Protein AF-0000000081445670 (afdb_homodimer)

Radius of gyration: 33.32 Å; Cα contacts (8 Å, |Δi|>4): 1037; chains: 2; bounding box: 94×97×90 Å

Sequence (910 aa):
MRVVGETRQNLTCAICGDKADGQHFGADACRACAAFFRRTIAGKLKYVCRFEDGCEINKTYRCMCRSCRLSKCIRVGMNPNAVQAIRAPIKPYIRRDDHRASTSSNRSSDGELTDPATPIDVTTYQGNDVSSSCSGNSPDSGFGSLPKIESLSMSLCSPLPPVQKKPLHEIVEASAPEYIVDSSSLPPSHPILTQMLFGYQRLLDRRDECFSRPGPEWAENDAPRRTFLQQNVLCVTDYVHMLRTEVEWISEMLSTFNGYRDLPTNEKVTIFKHFWMHFVIFERTFESFRVMGGEQDDHRMAMPNGDVYDVISGSYDLTGVTDLPIEQVRPICQPWYKIAALNMLPPMKVLQPTDMEMIFAIGYMLWSVKEIESKLQPETITFAENMRDILYDEIFAYYHTELQQCNYVKRMGDLVRLIGQTEKIVAHRNEDVMLNKIFNWAKVDVFLTDVFESDMRVVGETRQNLTCAICGDKADGQHFGADACRACAAFFRRTIAGKLKYVCRFEDGCEINKTYRCMCRSCRLSKCIRVGMNPNAVQAIRAPIKPYIRRDDHRASTSSNRSSDGELTDPATPIDVTTYQGNDVSSSCSGNSPDSGFGSLPKIESLSMSLCSPLPPVQKKPLHEIVEASAPEYIVDSSSLPPSHPILTQMLFGYQRLLDRRDECFSRPGPEWAENDAPRRTFLQQNVLCVTDYVHMLRTEVEWISEMLSTFNGYRDLPTNEKVTIFKHFWMHFVIFERTFESFRVMGGEQDDHRMAMPNGDVYDVISGSYDLTGVTDLPIEQVRPICQPWYKIAALNMLPPMKVLQPTDMEMIFAIGYMLWSVKEIESKLQPETITFAENMRDILYDEIFAYYHTELQQCNYVKRMGDLVRLIGQTEKIVAHRNEDVMLNKIFNWAKVDVFLTDVFESD

Nearest PDB structures (foldseek):
  3dzy-assembly1_A  TM=5.534E-01  e=5.776E-11  Homo sapiens
  7xv6-assembly1_A  TM=9.560E-01  e=2.111E-06  Homo sapiens
  4cn2-assembly1_D  TM=9.782E-01  e=4.966E-06  Homo sapiens
  2han-assembly1_B  TM=9.520E-01  e=1.482E-05  Drosophila melanogaster
  4umm-assembly1_E  TM=9.608E-01  e=1.709E-05  Heliothis virescens

Foldseek 3Di:
DPPPVPPPPQDAAQQARHGFPDDAQHAGHRPQLSLLQLCCLLLVNAFDAPVNLPDRHHPVCVPVGSNNSNVSCVVRPRHSVPRPNPDPPPPPPPVPPPPPDDDDDDDDDDDDDDDDPDDPDPDNPDDPDPDCPVPVPPPVPCPPDLPPPPPDPPPPLPPDPPDDDDALLVLLVPAAAPDDDDQSSADPLFRLLVQLLVLVVVLLLVLQVVLFDDDPPDDPPDRRGAAAHEDQEAELVNLLVVLSVSSSSVSNSQNRHPPLVVDPSQVNLLLSLQQVLLCVLLVQLLVQCVVVHLDQVDLWTAGSSNYIYPPQPGHYDCVQWFPDDVVVVVVLDDDLSNVCSVPQNNLCSVLVDDSSLSSLLSLLSSLPCVVPVVVDDPVSVVVSVVSNVSSVSSVVSVCVSNVVPDPVVVSVVSSVVSSVSSVVSVVRVVSSVVSCVVVVRTPDPSPPCVRNVVD/DPPPPPPPPQDAAQQARHGFPDDAQHGGHRPQLSQLQLCCLLVVAAFDFPVNLPDRHHPVCVPVGSNNSNVSCVVRPRHSVVRPNDDPPPPPPPPPPPDDPDPDDDDDDDDDDDDDPDDPDPDDPDDDDPDCPVPVPPPVPCPPDLPPPPPDPPPPLPPDPPDDDDALLVLLVPAAAPDDDDQVNADPLFRLLVQLLVLVVVLLLVLQVVLFDDDPPRDPPDRRGAAAGEDQEAELVNLLVVLSVSSSSVSNSVNRHPPLVVDDSQVNLLLCLQQVLLCVLLVQLLVQCVVVDLDQVDLWTAGSSNYIYPPQPGHYDCVQWFPDDPVVVVVLDDDLSNVCSVPQNNLCSVLVDDSSLSSLLSLLSSLPCVVPVVVDDPVSVVVSVVSNVSSVSSVVSVCVSNVVPDPVVVSVVSSVVSSVSSVVSVVRVVSSVVSCVVVVRTPDPSPPCVRNVVD

InterPro domains:
  IPR000536 Nuclear hormone receptor, ligand-binding domain [PF00104] (230-439)
  IPR000536 Nuclear hormone receptor, ligand-binding domain [PS51843] (195-455)
  IPR000536 Nuclear hormone receptor, ligand-binding domain [SM00430] (241-426)
  IPR001628 Zinc finger, nuclear hormone receptor-type [PF00105] (12-79)
  IPR001628 Zinc finger, nuclear hormone receptor-type [PR00047] (13-29)
  IPR001628 Zinc finger, nuclear hormone receptor-type [PR00047] (29-44)
  IPR001628 Zinc finger, nuclear hormone receptor-type [PR00047] (62-70)
  IPR001628 Zinc finger, nuclear hormone receptor-type [PR00047] (70-78)
  IPR001628 Zinc finger, nuclear hormone receptor-type [PS00031] (13-39)
  IPR001628 Zinc finger, nuclear hormone receptor-type [PS51030] (10-85)
  IPR001628 Zinc finger, nuclear hormone receptor-type [SM00399] (10-81)
  IPR013088 Zinc finger, NHR/GATA-type [G3DSA:3.30.50.10] (3-110)
  IPR035500 Nuclear hormone receptor-like domain superfamily [G3DSA:1.10.565.10] (218-453)
  IPR035500 Nuclear hormone receptor-like domain superfamily [SSF48508] (187-453)
  IPR049636 Hepatocyte nuclear factor 4-like, DNA-binding domain [cd06960] (13-84)
  IPR051152 Caenorhabditis elegans Orphan Nuclear Receptors [PTHR45680] (8-453)

Structure (mmCIF, N/CA/C/O backbone):
data_AF-0000000081445670-model_v1
#
loop_
_entity.id
_entity.type
_entity.pdbx_description
1 polymer 'Uncharacterized protein'
#
loop_
_atom_site.group_PDB
_atom_site.id
_atom_site.type_symbol
_atom_site.label_atom_id
_atom_site.label_alt_id
_atom_site.label_comp_id
_atom_site.label_asym_id
_atom_site.label_entity_id
_atom_site.label_seq_id
_atom_site.pdbx_PDB_ins_code
_atom_site.Cartn_x
_atom_site.Cartn_y
_atom_site.Cartn_z
_atom_site.occupancy
_atom_site.B_iso_or_equiv
_atom_site.auth_seq_id
_atom_site.auth_comp_id
_atom_site.auth_asym_id
_atom_site.auth_atom_id
_atom_site.pdbx_PDB_model_num
ATOM 1 N N . MET A 1 1 ? 38.031 22.391 -52.094 1 22.53 1 MET A N 1
ATOM 2 C CA . MET A 1 1 ? 38.062 21.438 -50.969 1 22.53 1 MET A CA 1
ATOM 3 C C . MET A 1 1 ? 36.688 21.266 -50.375 1 22.53 1 MET A C 1
ATOM 5 O O . MET A 1 1 ? 36.156 22.203 -49.75 1 22.53 1 MET A O 1
ATOM 9 N N . ARG A 1 2 ? 35.781 20.578 -51 1 27.19 2 ARG A N 1
ATOM 10 C CA . ARG A 1 2 ? 34.375 20.391 -50.75 1 27.19 2 ARG A CA 1
ATOM 11 C C . ARG A 1 2 ? 34.125 19.75 -49.375 1 27.19 2 ARG A C 1
ATOM 13 O O . ARG A 1 2 ? 34.688 18.688 -49.094 1 27.19 2 ARG A O 1
ATOM 20 N N . VAL A 1 3 ? 33.938 20.594 -48.312 1 28.67 3 VAL A N 1
ATOM 21 C CA . VAL A 1 3 ? 33.594 20.172 -46.938 1 28.67 3 VAL A CA 1
ATOM 22 C C . VAL A 1 3 ? 32.469 19.156 -47 1 28.67 3 VAL A C 1
ATOM 24 O O . VAL A 1 3 ? 31.359 19.469 -47.406 1 28.67 3 VAL A O 1
ATOM 27 N N . VAL A 1 4 ? 32.75 17.969 -47.438 1 30.16 4 VAL A N 1
ATOM 28 C CA . VAL A 1 4 ? 31.766 16.875 -47.344 1 30.16 4 VAL A CA 1
ATOM 29 C C . VAL A 1 4 ? 31.172 16.812 -45.969 1 30.16 4 VAL A C 1
ATOM 31 O O . VAL A 1 4 ? 31.891 16.578 -44.969 1 30.16 4 VAL A O 1
ATOM 34 N N . GLY A 1 5 ? 30.281 17.797 -45.656 1 30.91 5 GLY A N 1
ATOM 35 C CA . GLY A 1 5 ? 29.516 17.797 -44.438 1 30.91 5 GLY A CA 1
ATOM 36 C C . GLY A 1 5 ? 29.047 16.406 -44 1 30.91 5 GLY A C 1
ATOM 37 O O . GLY A 1 5 ? 28.344 15.734 -44.75 1 30.91 5 GLY A O 1
ATOM 38 N N . GLU A 1 6 ? 29.938 15.617 -43.438 1 32.97 6 GLU A N 1
ATOM 39 C CA . GLU A 1 6 ? 29.625 14.305 -42.875 1 32.97 6 GLU A CA 1
ATOM 40 C C . GLU A 1 6 ? 28.312 14.32 -42.125 1 32.97 6 GLU A C 1
ATOM 42 O O . GLU A 1 6 ? 28.156 15.039 -41.125 1 32.97 6 GLU A O 1
ATOM 47 N N . THR A 1 7 ? 27.234 14.438 -42.812 1 35.56 7 THR A N 1
ATOM 48 C CA . THR A 1 7 ? 25.922 14.203 -42.219 1 35.56 7 THR A CA 1
ATOM 49 C C . THR A 1 7 ? 25.969 13.062 -41.219 1 35.56 7 THR A C 1
ATOM 51 O O . THR A 1 7 ? 26.25 11.914 -41.562 1 35.56 7 THR A O 1
ATOM 54 N N . ARG A 1 8 ? 26.438 13.328 -40.094 1 38.03 8 ARG A N 1
ATOM 55 C CA . ARG A 1 8 ? 26.281 12.344 -39.031 1 38.03 8 ARG A CA 1
ATOM 56 C C . ARG A 1 8 ? 24.938 11.648 -39.125 1 38.03 8 ARG A C 1
ATOM 58 O O . ARG A 1 8 ? 23.906 12.25 -38.812 1 38.03 8 ARG A O 1
ATOM 65 N N . GLN A 1 9 ? 24.688 10.828 -40 1 42 9 GLN A N 1
ATOM 66 C CA . GLN A 1 9 ? 23.531 9.953 -40.156 1 42 9 GLN A CA 1
ATOM 67 C C . GLN A 1 9 ? 23.094 9.375 -38.812 1 42 9 GLN A C 1
ATOM 69 O O . GLN A 1 9 ? 23.922 8.961 -38 1 42 9 GLN A O 1
ATOM 74 N N . ASN A 1 10 ? 22.047 9.883 -38.125 1 56.06 10 ASN A N 1
ATOM 75 C CA . ASN A 1 10 ? 21.328 9.359 -36.969 1 56.06 10 ASN A CA 1
ATOM 76 C C . ASN A 1 10 ? 21.297 7.836 -36.969 1 56.06 10 ASN A C 1
ATOM 78 O O . ASN A 1 10 ? 20.453 7.23 -37.656 1 56.06 10 ASN A O 1
ATOM 82 N N . LEU A 1 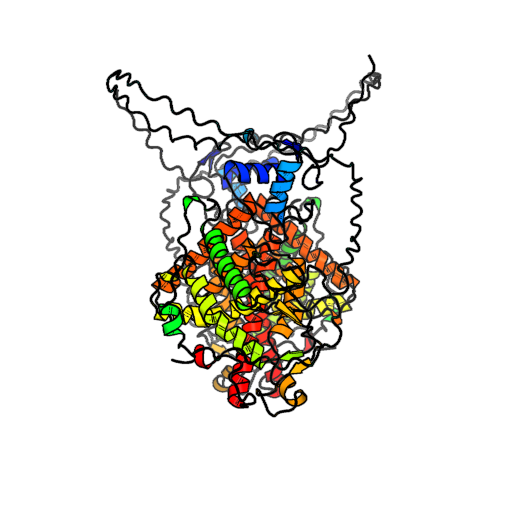11 ? 22.266 7.172 -36.562 1 71.44 11 LEU A N 1
ATOM 83 C CA . LEU A 1 11 ? 22.375 5.719 -36.594 1 71.44 11 LEU A CA 1
ATOM 84 C C . LEU A 1 11 ? 21.438 5.086 -35.562 1 71.44 11 LEU A C 1
ATOM 86 O O . LEU A 1 11 ? 21.281 5.602 -34.469 1 71.44 11 LEU A O 1
ATOM 90 N N . THR A 1 12 ? 20.625 4.258 -36 1 81.5 12 THR A N 1
ATOM 91 C CA . THR A 1 12 ? 19.688 3.49 -35.188 1 81.5 12 THR A CA 1
ATOM 92 C C . THR A 1 12 ? 20.312 2.191 -34.688 1 81.5 12 THR A C 1
ATOM 94 O O . THR A 1 12 ? 21.109 1.576 -35.406 1 81.5 12 THR A O 1
ATOM 97 N N . CYS A 1 13 ? 20.094 1.807 -33.531 1 83.31 13 CYS A N 1
ATOM 98 C CA . CYS A 1 13 ? 20.562 0.543 -32.969 1 83.31 13 CYS A CA 1
ATOM 99 C C . CYS A 1 13 ? 20.094 -0.635 -33.812 1 83.31 13 CYS A C 1
ATOM 101 O O . CYS A 1 13 ? 18.891 -0.795 -34.031 1 83.31 13 CYS A O 1
ATOM 103 N N . ALA A 1 14 ? 20.969 -1.407 -34.219 1 86.62 14 ALA A N 1
ATOM 104 C CA . ALA A 1 14 ? 20.672 -2.551 -35.062 1 86.62 14 ALA A CA 1
ATOM 105 C C . ALA A 1 14 ? 19.875 -3.607 -34.312 1 86.62 14 ALA A C 1
ATOM 107 O O . ALA A 1 14 ? 19.25 -4.48 -34.906 1 86.62 14 ALA A O 1
ATOM 108 N N . ILE A 1 15 ? 19.844 -3.473 -33.031 1 86.81 15 ILE A N 1
ATOM 109 C CA . ILE A 1 15 ? 19.203 -4.492 -32.188 1 86.81 15 ILE A CA 1
ATOM 110 C C . ILE A 1 15 ? 17.781 -4.051 -31.828 1 86.81 15 ILE A C 1
ATOM 112 O O . ILE A 1 15 ? 16.828 -4.777 -32.094 1 86.81 15 ILE A O 1
ATOM 116 N N . CYS A 1 16 ? 17.781 -2.943 -31.328 1 79.62 16 CYS A N 1
ATOM 117 C CA . CYS A 1 16 ? 16.484 -2.574 -30.75 1 79.62 16 CYS A CA 1
ATOM 118 C C . CYS A 1 16 ? 15.898 -1.366 -31.469 1 79.62 16 CYS A C 1
ATOM 120 O O . CYS A 1 16 ? 14.773 -0.956 -31.172 1 79.62 16 CYS A O 1
ATOM 122 N N . GLY A 1 17 ? 16.594 -0.659 -32.281 1 78.88 17 GLY A N 1
ATOM 123 C CA . GLY A 1 17 ? 16.078 0.446 -33.062 1 78.88 17 GLY A CA 1
ATOM 124 C C . GLY A 1 17 ? 16.203 1.788 -32.375 1 78.88 17 GLY A C 1
ATOM 125 O O . GLY A 1 17 ? 15.812 2.818 -32.938 1 78.88 17 GLY A O 1
ATOM 126 N N . ASP A 1 18 ? 16.766 1.803 -31.25 1 79.25 18 ASP A N 1
ATOM 127 C CA . ASP A 1 18 ? 17.016 3.047 -30.516 1 79.25 18 ASP A CA 1
ATOM 128 C C . ASP A 1 18 ? 18.156 3.828 -31.156 1 79.25 18 ASP A C 1
ATOM 130 O O . ASP A 1 18 ? 18.766 3.373 -32.125 1 79.25 18 ASP A O 1
ATOM 134 N N . LYS A 1 19 ? 18.391 5.004 -30.578 1 78.69 19 LYS A N 1
ATOM 135 C CA . LYS A 1 19 ? 19.531 5.766 -31.078 1 78.69 19 LYS A CA 1
ATOM 136 C C . LYS A 1 19 ? 20.844 5.039 -30.781 1 78.69 19 LYS A C 1
ATOM 138 O O . LYS A 1 19 ? 21.109 4.676 -29.641 1 78.69 19 LYS A O 1
ATOM 143 N N . ALA A 1 20 ? 21.5 4.855 -31.828 1 79.62 20 ALA A N 1
ATOM 144 C CA . ALA A 1 20 ? 22.781 4.176 -31.656 1 79.62 20 ALA A CA 1
ATOM 145 C C . ALA A 1 20 ? 23.828 5.113 -31.062 1 79.62 20 ALA A C 1
ATOM 147 O O . ALA A 1 20 ? 23.844 6.309 -31.375 1 79.62 20 ALA A O 1
ATOM 148 N N . ASP A 1 21 ? 24.547 4.578 -30.109 1 79.88 21 ASP A N 1
ATOM 149 C CA . ASP A 1 21 ? 25.672 5.273 -29.516 1 79.88 21 ASP A CA 1
ATOM 150 C C . ASP A 1 21 ? 27 4.824 -30.156 1 79.88 21 ASP A C 1
ATOM 152 O O . ASP A 1 21 ? 27.969 4.578 -29.453 1 79.88 21 ASP A O 1
ATOM 156 N N . GLY A 1 22 ? 27.016 4.566 -31.531 1 78.38 22 GLY A N 1
ATOM 157 C CA . GLY A 1 22 ? 28.219 4.121 -32.219 1 78.38 22 GLY A CA 1
ATOM 158 C C . GLY A 1 22 ? 28.25 2.621 -32.438 1 78.38 22 GLY A C 1
ATOM 159 O O . GLY A 1 22 ? 27.25 1.936 -32.281 1 78.38 22 GLY A O 1
ATOM 160 N N . GLN A 1 23 ? 29.391 2.176 -32.875 1 80.69 23 GLN A N 1
ATOM 161 C CA . GLN A 1 23 ? 29.594 0.751 -33.125 1 80.69 23 GLN A CA 1
ATOM 162 C C . GLN A 1 23 ? 30.125 0.055 -31.859 1 80.69 23 GLN A C 1
ATOM 164 O O . GLN A 1 23 ? 31.125 0.468 -31.297 1 80.69 23 GLN A O 1
ATOM 169 N N . HIS A 1 24 ? 29.359 -0.831 -31.469 1 82.12 24 HIS A N 1
ATOM 170 C CA . HIS A 1 24 ? 29.734 -1.683 -30.344 1 82.12 24 HIS A CA 1
ATOM 171 C C . HIS A 1 24 ? 29.812 -3.146 -30.766 1 82.12 24 HIS A C 1
ATOM 173 O O . HIS A 1 24 ? 28.844 -3.705 -31.266 1 82.12 24 HIS A O 1
ATOM 179 N N . PHE A 1 25 ? 30.922 -3.695 -30.594 1 85.31 25 PHE A N 1
ATOM 180 C CA . PHE A 1 25 ? 31.188 -5.098 -30.891 1 85.31 25 PHE A CA 1
ATOM 181 C C . PHE A 1 25 ? 30.859 -5.426 -32.344 1 85.31 25 PHE A C 1
ATOM 183 O O . PHE A 1 25 ? 30.422 -6.535 -32.656 1 85.31 25 PHE A O 1
ATOM 190 N N . GLY A 1 26 ? 31.016 -4.457 -33.125 1 82.81 26 GLY A N 1
ATOM 191 C CA . GLY A 1 26 ? 30.953 -4.738 -34.531 1 82.81 26 GLY A CA 1
ATOM 192 C C . GLY A 1 26 ? 29.641 -4.305 -35.156 1 82.81 26 GLY A C 1
ATOM 193 O O . GLY A 1 26 ? 29.406 -4.516 -36.344 1 82.81 26 GLY A O 1
ATOM 194 N N . ALA A 1 27 ? 28.719 -3.805 -34.281 1 85.94 27 ALA A N 1
ATOM 195 C CA . ALA A 1 27 ? 27.422 -3.389 -34.812 1 85.94 27 ALA A CA 1
ATOM 196 C C . ALA A 1 27 ? 27.031 -2.016 -34.281 1 85.94 27 ALA A C 1
ATOM 198 O O . ALA A 1 27 ? 27.469 -1.607 -33.219 1 85.94 27 ALA A O 1
ATOM 199 N N . ASP A 1 28 ? 26.328 -1.323 -34.938 1 83.62 28 ASP A N 1
ATOM 200 C CA . ASP A 1 28 ? 25.719 -0.095 -34.438 1 83.62 28 ASP A CA 1
ATOM 201 C C . ASP A 1 28 ? 24.703 -0.397 -33.344 1 83.62 28 ASP A C 1
ATOM 203 O O . ASP A 1 28 ? 23.672 -1.011 -33.594 1 83.62 28 ASP A O 1
ATOM 207 N N . ALA A 1 29 ? 25 -0.099 -32.125 1 85.81 29 ALA A N 1
ATOM 208 C CA . ALA A 1 29 ? 24.156 -0.45 -30.984 1 85.81 29 ALA A CA 1
ATOM 209 C C . ALA A 1 29 ? 23.984 0.741 -30.047 1 85.81 29 ALA A C 1
ATOM 211 O O . ALA A 1 29 ? 24.859 1.613 -29.969 1 85.81 29 ALA A O 1
ATOM 212 N N . CYS A 1 30 ? 22.844 0.78 -29.562 1 80.62 30 CYS A N 1
ATOM 213 C CA . CYS A 1 30 ? 22.656 1.731 -28.469 1 80.62 30 CYS A CA 1
ATOM 214 C C . CYS A 1 30 ? 23.406 1.282 -27.219 1 80.62 30 CYS A C 1
ATOM 216 O O . CYS A 1 30 ? 23.844 0.138 -27.125 1 80.62 30 CYS A O 1
ATOM 218 N N . ARG A 1 31 ? 23.438 2.037 -26.344 1 77.81 31 ARG A N 1
ATOM 219 C CA . ARG A 1 31 ? 24.188 1.749 -25.125 1 77.81 31 ARG A CA 1
ATOM 220 C C . ARG A 1 31 ? 23.578 0.587 -24.359 1 77.81 31 ARG A C 1
ATOM 222 O O . ARG A 1 31 ? 24.297 -0.253 -23.812 1 77.81 31 ARG A O 1
ATOM 229 N N . ALA A 1 32 ? 22.344 0.413 -24.422 1 76 32 ALA A N 1
ATOM 230 C CA . ALA A 1 32 ? 21.641 -0.639 -23.688 1 76 32 ALA A CA 1
ATOM 231 C C . ALA A 1 32 ? 21.906 -2.008 -24.312 1 76 32 ALA A C 1
ATOM 233 O O . ALA A 1 32 ? 22.203 -2.971 -23.594 1 76 32 ALA A O 1
ATOM 234 N N . CYS A 1 33 ? 21.812 -2.031 -25.453 1 80.06 33 CYS A N 1
ATOM 235 C CA . CYS A 1 33 ? 22.047 -3.301 -26.141 1 80.06 33 CYS A CA 1
ATOM 236 C C . CYS A 1 33 ? 23.516 -3.693 -26.078 1 80.06 33 CYS A C 1
ATOM 238 O O . CYS A 1 33 ? 23.844 -4.871 -25.922 1 80.06 33 CYS A O 1
ATOM 240 N N . ALA A 1 34 ? 24.344 -2.639 -26.172 1 80.31 34 ALA A N 1
ATOM 241 C CA . ALA A 1 34 ? 25.781 -2.906 -26.016 1 80.31 34 ALA A CA 1
ATOM 242 C C . ALA A 1 34 ? 26.078 -3.479 -24.641 1 80.31 34 ALA A C 1
ATOM 244 O O . ALA A 1 34 ? 26.812 -4.465 -24.516 1 80.31 34 ALA A O 1
ATOM 245 N N . ALA A 1 35 ? 25.484 -2.934 -23.781 1 77.62 35 ALA A N 1
ATOM 246 C CA . ALA A 1 35 ? 25.688 -3.385 -22.406 1 77.62 35 ALA A CA 1
ATOM 247 C C . ALA A 1 35 ? 25.094 -4.773 -22.188 1 77.62 35 ALA A C 1
ATOM 249 O O . ALA A 1 35 ? 25.703 -5.617 -21.531 1 77.62 35 ALA A O 1
ATOM 250 N N . PHE A 1 36 ? 24 -5.062 -22.703 1 78.62 36 PHE A N 1
ATOM 251 C CA . PHE A 1 36 ? 23.359 -6.375 -22.641 1 78.62 36 PHE A CA 1
ATOM 252 C C . PHE A 1 36 ? 24.266 -7.445 -23.234 1 78.62 36 PHE A C 1
ATOM 254 O O . PHE A 1 36 ? 24.5 -8.484 -22.625 1 78.62 36 PHE A O 1
ATOM 261 N N . PHE A 1 37 ? 24.734 -7.105 -24.344 1 80.75 37 PHE A N 1
ATOM 262 C CA . PHE A 1 37 ? 25.578 -8.055 -25.062 1 80.75 37 PHE A CA 1
ATOM 263 C C . PHE A 1 37 ? 26.875 -8.32 -24.281 1 80.75 37 PHE A C 1
ATOM 265 O O . PHE A 1 37 ? 27.266 -9.469 -24.094 1 80.75 37 PHE A O 1
ATOM 272 N N . ARG A 1 38 ? 27.391 -7.262 -23.859 1 76.31 38 ARG A N 1
ATOM 273 C CA . ARG A 1 38 ? 28.641 -7.395 -23.094 1 76.31 38 ARG A CA 1
ATOM 274 C C . ARG A 1 38 ? 28.422 -8.25 -21.859 1 76.31 38 ARG A C 1
ATOM 276 O O . ARG A 1 38 ? 29.188 -9.18 -21.594 1 76.31 38 ARG A O 1
ATOM 283 N N . ARG A 1 39 ? 27.422 -7.98 -21.266 1 74.19 39 ARG A N 1
ATOM 284 C CA . ARG A 1 39 ? 27.125 -8.719 -20.031 1 74.19 39 ARG A CA 1
ATOM 285 C C . ARG A 1 39 ? 26.812 -10.188 -20.344 1 74.19 39 ARG A C 1
ATOM 287 O O . ARG A 1 39 ? 27.234 -11.078 -19.609 1 74.19 39 ARG A O 1
ATOM 294 N N . THR A 1 40 ? 26.141 -10.383 -21.344 1 73.38 40 THR A N 1
ATOM 295 C CA . THR A 1 40 ? 25.734 -11.727 -21.734 1 73.38 40 THR A CA 1
ATOM 296 C C . THR A 1 40 ? 26.953 -12.562 -22.125 1 73.38 40 THR A C 1
ATOM 298 O O . THR A 1 40 ? 27.109 -13.703 -21.688 1 73.38 40 THR A O 1
ATOM 301 N N . ILE A 1 41 ? 27.812 -11.914 -22.922 1 75.12 41 ILE A N 1
ATOM 302 C CA . ILE A 1 41 ? 28.953 -12.648 -23.453 1 75.12 41 ILE A CA 1
ATOM 303 C C . ILE A 1 41 ? 30.016 -12.797 -22.359 1 75.12 41 ILE A C 1
ATOM 305 O O . ILE A 1 41 ? 30.562 -13.891 -22.172 1 75.12 41 ILE A O 1
ATOM 309 N N . ALA A 1 42 ? 30.203 -11.711 -21.719 1 69 42 ALA A N 1
ATOM 310 C CA . ALA A 1 42 ? 31.219 -11.766 -20.656 1 69 42 ALA A CA 1
ATOM 311 C C . ALA A 1 42 ? 30.781 -12.703 -19.531 1 69 42 ALA A C 1
ATOM 313 O O . ALA A 1 42 ? 31.609 -13.414 -18.953 1 69 42 ALA A O 1
ATOM 314 N N . GLY A 1 43 ? 29.531 -12.781 -19.453 1 63.44 43 GLY A N 1
ATOM 315 C CA . GLY A 1 43 ? 28.953 -13.594 -18.391 1 63.44 43 GLY A CA 1
ATOM 316 C C . GLY A 1 43 ? 28.609 -15 -18.844 1 63.44 43 GLY A C 1
ATOM 317 O O . GLY A 1 43 ? 28.109 -15.805 -18.062 1 63.44 43 GLY A O 1
ATOM 318 N N . LYS A 1 44 ? 28.875 -15.211 -19.984 1 62.56 44 LYS A N 1
ATOM 319 C CA . LYS A 1 44 ? 28.531 -16.484 -20.609 1 62.56 44 LYS A CA 1
ATOM 320 C C . LYS A 1 44 ? 27.094 -16.875 -20.281 1 62.56 44 LYS A C 1
ATOM 322 O O . LYS A 1 44 ? 26.828 -18.016 -19.922 1 62.56 44 LYS A O 1
ATOM 327 N N . LEU A 1 45 ? 26.328 -15.891 -20.359 1 62.59 45 LEU A N 1
ATOM 328 C CA . LEU A 1 45 ? 24.922 -16.078 -20.047 1 62.59 45 LEU A CA 1
ATOM 329 C C . LEU A 1 45 ? 24.172 -16.703 -21.219 1 62.59 45 LEU A C 1
ATOM 331 O O . LEU A 1 45 ? 24.453 -16.359 -22.375 1 62.59 45 LEU A O 1
ATOM 335 N N . LYS A 1 46 ? 23.406 -17.672 -20.875 1 63.72 46 LYS A N 1
ATOM 336 C CA . LYS A 1 46 ? 22.562 -18.328 -21.859 1 63.72 46 LYS A CA 1
ATOM 337 C C . LYS A 1 46 ? 21.078 -18.047 -21.594 1 63.72 46 LYS A C 1
ATOM 339 O O . LYS A 1 46 ? 20.641 -18.047 -20.453 1 63.72 46 LYS A O 1
ATOM 344 N N . TYR A 1 47 ? 20.422 -17.562 -22.672 1 64.62 47 TYR A N 1
ATOM 345 C CA . TYR A 1 47 ? 19 -17.25 -22.578 1 64.62 47 TYR A CA 1
ATOM 346 C C . TYR A 1 47 ? 18.188 -18.188 -23.469 1 64.62 47 TYR A C 1
ATOM 348 O O . TYR A 1 47 ? 18.688 -18.703 -24.469 1 64.62 47 TYR A O 1
ATOM 356 N N . VAL A 1 48 ? 17.016 -18.578 -22.969 1 58.75 48 VAL A N 1
ATOM 357 C CA . VAL A 1 48 ? 16.078 -19.359 -23.781 1 58.75 48 VAL A CA 1
ATOM 358 C C . VAL A 1 48 ? 14.797 -18.562 -23.984 1 58.75 48 VAL A C 1
ATOM 360 O O . VAL A 1 48 ? 14.25 -17.969 -23.047 1 58.75 48 VAL A O 1
ATOM 363 N N . CYS A 1 49 ? 14.414 -18.359 -25.219 1 61.19 49 CYS A N 1
ATOM 364 C CA . CYS A 1 49 ? 13.227 -17.609 -25.594 1 61.19 49 CYS A CA 1
ATOM 365 C C . CYS A 1 49 ? 11.961 -18.422 -25.312 1 61.19 49 CYS A C 1
ATOM 367 O O . CYS A 1 49 ? 11.883 -19.609 -25.672 1 61.19 49 CYS A O 1
ATOM 369 N N . ARG A 1 50 ? 11.094 -17.844 -24.812 1 54.06 50 ARG A N 1
ATOM 370 C CA . ARG A 1 50 ? 9.844 -18.516 -24.484 1 54.06 50 ARG A CA 1
ATOM 371 C C . ARG A 1 50 ? 8.906 -18.531 -25.688 1 54.06 50 ARG A C 1
ATOM 373 O O . ARG A 1 50 ? 7.887 -19.234 -25.672 1 54.06 50 ARG A O 1
ATOM 380 N N . PHE A 1 51 ? 9.242 -17.766 -26.688 1 52.91 51 PHE A N 1
ATOM 381 C CA . PHE A 1 51 ? 8.391 -17.625 -27.859 1 52.91 51 PHE A CA 1
ATOM 382 C C . PHE A 1 51 ? 9.125 -18.094 -29.109 1 52.91 51 PHE A C 1
ATOM 384 O O . PHE A 1 51 ? 9.047 -17.453 -30.172 1 52.91 51 PHE A O 1
ATOM 391 N N . GLU A 1 52 ? 9.781 -19.203 -28.891 1 55.81 52 GLU A N 1
ATOM 392 C CA . GLU A 1 52 ? 10.461 -19.875 -30 1 55.81 52 GLU A CA 1
ATOM 393 C C . GLU A 1 52 ? 11.312 -18.906 -30.797 1 55.81 52 GLU A C 1
ATOM 395 O O . GLU A 1 52 ? 11.266 -18.906 -32.031 1 55.81 52 GLU A O 1
ATOM 400 N N . ASP A 1 53 ? 11.875 -18.016 -30.172 1 60.34 53 ASP A N 1
ATOM 401 C CA . ASP A 1 53 ? 12.867 -17.109 -30.75 1 60.34 53 ASP A CA 1
ATOM 402 C C . ASP A 1 53 ? 12.219 -16.156 -31.734 1 60.34 53 ASP A C 1
ATOM 404 O O . ASP A 1 53 ? 12.836 -15.773 -32.75 1 60.34 53 ASP A O 1
ATOM 408 N N . GLY A 1 54 ? 11.086 -16.031 -31.594 1 63.84 54 GLY A N 1
ATOM 409 C CA . GLY A 1 54 ? 10.344 -15.172 -32.5 1 63.84 54 GLY A CA 1
ATOM 410 C C . GLY A 1 54 ? 9.953 -13.852 -31.859 1 63.84 54 GLY A C 1
ATOM 411 O O . GLY A 1 54 ? 9.055 -13.164 -32.344 1 63.84 54 GLY A O 1
ATOM 412 N N . CYS A 1 55 ? 10.664 -13.523 -30.875 1 66.06 55 CYS A N 1
ATOM 413 C CA . CYS A 1 55 ? 10.289 -12.281 -30.203 1 66.06 55 CYS A CA 1
ATOM 414 C C . CYS A 1 55 ? 10.812 -11.07 -30.984 1 66.06 55 CYS A C 1
ATOM 416 O O . CYS A 1 55 ? 11.93 -11.094 -31.5 1 66.06 55 CYS A O 1
ATOM 418 N N . GLU A 1 56 ? 9.992 -10.141 -31.172 1 67.75 56 GLU A N 1
ATOM 419 C CA . GLU A 1 56 ? 10.43 -8.891 -31.781 1 67.75 56 GLU A CA 1
ATOM 420 C C . GLU A 1 56 ? 11.203 -8.031 -30.781 1 67.75 56 GLU A C 1
ATOM 422 O O . GLU A 1 56 ? 10.742 -7.816 -29.656 1 67.75 56 GLU A O 1
ATOM 427 N N . ILE A 1 57 ? 12.422 -7.711 -31.109 1 74.19 57 ILE A N 1
ATOM 428 C CA . ILE A 1 57 ? 13.281 -6.879 -30.281 1 74.19 57 ILE A CA 1
ATOM 429 C C . ILE A 1 57 ? 13.273 -5.445 -30.812 1 74.19 57 ILE A C 1
ATOM 431 O O . ILE A 1 57 ? 13.781 -5.176 -31.906 1 74.19 57 ILE A O 1
ATOM 435 N N . ASN A 1 58 ? 12.586 -4.609 -30.125 1 66.38 58 ASN A N 1
ATOM 436 C CA . ASN A 1 58 ? 12.594 -3.184 -30.438 1 66.38 58 ASN A CA 1
ATOM 437 C C . ASN A 1 58 ? 12.812 -2.344 -29.172 1 66.38 58 ASN A C 1
ATOM 439 O O . ASN A 1 58 ? 13 -2.889 -28.078 1 66.38 58 ASN A O 1
ATOM 443 N N . LYS A 1 59 ? 12.914 -1.142 -29.328 1 65.25 59 LYS A N 1
ATOM 444 C CA . LYS A 1 59 ? 13.25 -0.2 -28.25 1 65.25 59 LYS A CA 1
ATOM 445 C C . LYS A 1 59 ? 12.398 -0.447 -27.016 1 65.25 59 LYS A C 1
ATOM 447 O O . LYS A 1 59 ? 12.906 -0.418 -25.891 1 65.25 59 LYS A O 1
ATOM 452 N N . THR A 1 60 ? 11.273 -0.872 -27.266 1 56 60 THR A N 1
ATOM 453 C CA . THR A 1 60 ? 10.305 -1.025 -26.188 1 56 60 THR A CA 1
ATOM 454 C C . THR A 1 60 ? 10.391 -2.426 -25.594 1 56 60 THR A C 1
ATOM 456 O O . THR A 1 60 ? 10.227 -2.596 -24.375 1 56 60 THR A O 1
ATOM 459 N N . TYR A 1 61 ? 10.719 -3.451 -26.453 1 50.44 61 TYR A N 1
ATOM 460 C CA . TYR A 1 61 ? 10.625 -4.844 -26.031 1 50.44 61 TYR A CA 1
ATOM 461 C C . TYR A 1 61 ? 12.008 -5.473 -25.922 1 50.44 61 TYR A C 1
ATOM 463 O O . TYR A 1 61 ? 12.133 -6.699 -25.844 1 50.44 61 TYR A O 1
ATOM 471 N N . ARG A 1 62 ? 13 -4.703 -26.062 1 60.34 62 ARG A N 1
ATOM 472 C CA . ARG A 1 62 ? 14.344 -5.27 -26.094 1 60.34 62 ARG A CA 1
ATOM 473 C C . ARG A 1 62 ? 14.664 -6 -24.797 1 60.34 62 ARG A C 1
ATOM 475 O O . ARG A 1 62 ? 15.516 -6.895 -24.781 1 60.34 62 ARG A O 1
ATOM 482 N N . CYS A 1 63 ? 13.875 -5.684 -23.859 1 59.59 63 CYS A N 1
ATOM 483 C CA . CYS A 1 63 ? 14.18 -6.27 -22.562 1 59.59 63 CYS A CA 1
ATOM 484 C C . CYS A 1 63 ? 13.281 -7.465 -22.281 1 59.59 63 CYS A C 1
ATOM 486 O O . CYS A 1 63 ? 13.453 -8.156 -21.266 1 59.59 63 CYS A O 1
ATOM 488 N N . MET A 1 64 ? 12.414 -7.805 -23.125 1 57.5 64 MET A N 1
ATOM 489 C CA . MET A 1 64 ? 11.406 -8.836 -22.906 1 57.5 64 MET A CA 1
ATOM 490 C C . MET A 1 64 ? 12 -10.227 -23.078 1 57.5 64 MET A C 1
ATOM 492 O O . MET A 1 64 ? 11.664 -11.148 -22.328 1 57.5 64 MET A O 1
ATOM 496 N N . CYS A 1 65 ? 12.781 -10.375 -24.125 1 59.75 65 CYS A N 1
ATOM 497 C CA . CYS A 1 65 ? 13.375 -11.68 -24.438 1 59.75 65 CYS A CA 1
ATOM 498 C C . CYS A 1 65 ? 14.875 -11.562 -24.641 1 59.75 65 CYS A C 1
ATOM 500 O O . CYS A 1 65 ? 15.336 -11.172 -25.703 1 59.75 65 CYS A O 1
ATOM 502 N N . ARG A 1 66 ? 15.477 -12.016 -23.641 1 69.69 66 ARG A N 1
ATOM 503 C CA . ARG A 1 66 ? 16.938 -11.898 -23.719 1 69.69 66 ARG A CA 1
ATOM 504 C C . ARG A 1 66 ? 17.516 -12.859 -24.75 1 69.69 66 ARG A C 1
ATOM 506 O O . ARG A 1 66 ? 18.516 -12.555 -25.391 1 69.69 66 ARG A O 1
ATOM 513 N N . SER A 1 67 ? 16.75 -13.883 -24.797 1 74.31 67 SER A N 1
ATOM 514 C CA . SER A 1 67 ? 17.219 -14.859 -25.781 1 74.31 67 SER A CA 1
ATOM 515 C C . SER A 1 67 ? 17.156 -14.305 -27.203 1 74.31 67 SER A C 1
ATOM 517 O O . SER A 1 67 ? 18.156 -14.328 -27.922 1 74.31 67 SER A O 1
ATOM 519 N N . CYS A 1 68 ? 16.062 -13.82 -27.469 1 74 68 CYS A N 1
ATOM 520 C CA . CYS A 1 68 ? 15.891 -13.273 -28.812 1 74 68 CYS A CA 1
ATOM 521 C C . CYS A 1 68 ? 16.734 -12.023 -29.016 1 74 68 CYS A C 1
ATOM 523 O O . CYS A 1 68 ? 17.266 -11.781 -30.094 1 74 68 CYS A O 1
ATOM 525 N N . ARG A 1 69 ? 16.969 -11.359 -27.969 1 81.81 69 ARG A N 1
ATOM 526 C CA . ARG A 1 69 ? 17.828 -10.172 -28.031 1 81.81 69 ARG A CA 1
ATOM 527 C C . ARG A 1 69 ? 19.281 -10.555 -28.297 1 81.81 69 ARG A C 1
ATOM 529 O O . ARG A 1 69 ? 19.938 -9.945 -29.156 1 81.81 69 ARG A O 1
ATOM 536 N N . LEU A 1 70 ? 19.594 -11.555 -27.688 1 84.62 70 LEU A N 1
ATOM 537 C CA . LEU A 1 70 ? 20.953 -12.023 -27.906 1 84.62 70 LEU A CA 1
ATOM 538 C C . LEU A 1 70 ? 21.125 -12.57 -29.328 1 84.62 70 LEU A C 1
ATOM 540 O O . LEU A 1 70 ? 22.109 -12.258 -30 1 84.62 70 LEU A O 1
ATOM 544 N N . SER A 1 71 ? 20.172 -13.32 -29.594 1 82.12 71 SER A N 1
ATOM 545 C CA . SER A 1 71 ? 20.203 -13.867 -30.953 1 82.12 71 SER A CA 1
ATOM 546 C C . SER A 1 71 ? 20.266 -12.75 -32 1 82.12 71 SER A C 1
ATOM 548 O O . SER A 1 71 ? 21 -12.852 -32.969 1 82.12 71 SER A O 1
ATOM 550 N N . LYS A 1 72 ? 19.609 -11.703 -31.719 1 85.81 72 LYS A N 1
ATOM 551 C CA . LYS A 1 72 ? 19.594 -10.578 -32.656 1 85.81 72 LYS A CA 1
ATOM 552 C C . LYS A 1 72 ? 20.922 -9.828 -32.594 1 85.81 72 LYS A C 1
ATOM 554 O O . LYS A 1 72 ? 21.438 -9.398 -33.656 1 85.81 72 LYS A O 1
ATOM 559 N N . CYS A 1 73 ? 21.422 -9.758 -31.5 1 86.69 73 CYS A N 1
ATOM 560 C CA . CYS A 1 73 ? 22.734 -9.156 -31.375 1 86.69 73 CYS A CA 1
ATOM 561 C C . CYS A 1 73 ? 23.75 -9.883 -32.25 1 86.69 73 CYS A C 1
ATOM 563 O O . CYS A 1 73 ? 24.516 -9.242 -33 1 86.69 73 CYS A O 1
ATOM 565 N N . ILE A 1 74 ? 23.641 -11.195 -32.188 1 84.81 74 ILE A N 1
ATOM 566 C CA . ILE A 1 74 ? 24.578 -12.031 -32.938 1 84.81 74 ILE A CA 1
ATOM 567 C C . ILE A 1 74 ? 24.25 -11.938 -34.438 1 84.81 74 ILE A C 1
ATOM 569 O O . ILE A 1 74 ? 25.156 -11.805 -35.281 1 84.81 74 ILE A O 1
ATOM 573 N N . ARG A 1 75 ? 23.031 -11.812 -34.75 1 85.19 75 ARG A N 1
ATOM 574 C CA . ARG A 1 75 ? 22.578 -11.781 -36.125 1 85.19 75 ARG A CA 1
ATOM 575 C C . ARG A 1 75 ? 22.984 -10.477 -36.812 1 85.19 75 ARG A C 1
ATOM 577 O O . ARG A 1 75 ? 23.328 -10.469 -38 1 85.19 75 ARG A O 1
ATOM 584 N N . VAL A 1 76 ? 23.078 -9.414 -36.031 1 85.75 76 VAL A N 1
ATOM 585 C CA . VAL A 1 76 ? 23.359 -8.117 -36.625 1 85.75 76 VAL A CA 1
ATOM 586 C C . VAL A 1 76 ? 24.875 -7.902 -36.688 1 85.75 76 VAL A C 1
ATOM 588 O O . VAL A 1 76 ? 25.328 -6.863 -37.188 1 85.75 76 VAL A O 1
ATOM 591 N N . GLY A 1 77 ? 25.703 -8.844 -36.031 1 83.56 77 GLY A N 1
ATOM 592 C CA . GLY A 1 77 ? 27.141 -8.812 -36.281 1 83.56 77 GLY A CA 1
ATOM 593 C C . GLY A 1 77 ? 27.938 -8.531 -35.031 1 83.56 77 GLY A C 1
ATOM 594 O O . GLY A 1 77 ? 29.141 -8.25 -35.094 1 83.56 77 GLY A O 1
ATOM 595 N N . MET A 1 78 ? 27.203 -8.469 -33.906 1 83.06 78 MET A N 1
ATOM 596 C CA . MET A 1 78 ? 28.016 -8.266 -32.688 1 83.06 78 MET A CA 1
ATOM 597 C C . MET A 1 78 ? 28.906 -9.477 -32.438 1 83.06 78 MET A C 1
ATOM 599 O O . MET A 1 78 ? 28.422 -10.609 -32.438 1 83.06 78 MET A O 1
ATOM 603 N N . ASN A 1 79 ? 30.125 -9.242 -32.188 1 82.81 79 ASN A N 1
ATOM 604 C CA . ASN A 1 79 ? 31.156 -10.281 -32.062 1 82.81 79 ASN A CA 1
ATOM 605 C C . ASN A 1 79 ? 31.406 -10.617 -30.594 1 82.81 79 ASN A C 1
ATOM 607 O O . ASN A 1 79 ? 31.953 -9.797 -29.844 1 82.81 79 ASN A O 1
ATOM 611 N N . PRO A 1 80 ? 31 -11.773 -30.219 1 80.31 80 PRO A N 1
ATOM 612 C CA . PRO A 1 80 ? 31.25 -12.172 -28.828 1 80.31 80 PRO A CA 1
ATOM 613 C C . PRO A 1 80 ? 32.719 -12.164 -28.484 1 80.31 80 PRO A C 1
ATOM 615 O O . PRO A 1 80 ? 33.094 -11.938 -27.328 1 80.31 80 PRO A O 1
ATOM 618 N N . ASN A 1 81 ? 33.562 -12.438 -29.406 1 74.12 81 ASN A N 1
ATOM 619 C CA . ASN A 1 81 ? 35 -12.508 -29.172 1 74.12 81 ASN A CA 1
ATOM 620 C C . ASN A 1 81 ? 35.594 -11.125 -28.922 1 74.12 81 ASN A C 1
ATOM 622 O O . ASN A 1 81 ? 36.719 -11.008 -28.484 1 74.12 81 ASN A O 1
ATOM 626 N N . ALA A 1 82 ? 34.844 -10.133 -29.297 1 73.25 82 ALA A N 1
ATOM 627 C CA . ALA A 1 82 ? 35.312 -8.758 -29.109 1 73.25 82 ALA A CA 1
ATOM 628 C C . ALA A 1 82 ? 35.062 -8.297 -27.672 1 73.25 82 ALA A C 1
ATOM 630 O O . ALA A 1 82 ? 35.531 -7.219 -27.281 1 73.25 82 ALA A O 1
ATOM 631 N N . VAL A 1 83 ? 34.25 -9.047 -27.125 1 70.94 83 VAL A N 1
ATOM 632 C CA . VAL A 1 83 ? 33.969 -8.711 -25.719 1 70.94 83 VAL A CA 1
ATOM 633 C C . VAL A 1 83 ? 35.156 -9.133 -24.844 1 70.94 83 VAL A C 1
ATOM 635 O O . VAL A 1 83 ? 35.562 -10.297 -24.859 1 70.94 83 VAL A O 1
ATOM 638 N N . GLN A 1 84 ? 35.875 -8.203 -24.297 1 58.53 84 GLN A N 1
ATOM 639 C CA . GLN A 1 84 ? 37 -8.5 -23.406 1 58.53 84 GLN A CA 1
ATOM 640 C C . GLN A 1 84 ? 36.5 -9.078 -22.078 1 58.53 84 GLN A C 1
ATOM 642 O O . GLN A 1 84 ? 35.5 -8.633 -21.531 1 58.53 84 GLN A O 1
ATOM 647 N N . ALA A 1 85 ? 36.875 -10.258 -21.812 1 45.22 85 ALA A N 1
ATOM 648 C CA . ALA A 1 85 ? 36.625 -10.82 -20.484 1 45.22 85 ALA A CA 1
ATOM 649 C C . ALA A 1 85 ? 36.781 -9.75 -19.406 1 45.22 85 ALA A C 1
ATOM 651 O O . ALA A 1 85 ? 37.562 -8.82 -19.547 1 45.22 85 ALA A O 1
ATOM 652 N N . ILE A 1 86 ? 35.781 -9.617 -18.75 1 39.62 86 ILE A N 1
ATOM 653 C CA . ILE A 1 86 ? 35.875 -8.688 -17.641 1 39.62 86 ILE A CA 1
ATOM 654 C C . ILE A 1 86 ? 37.312 -8.688 -17.078 1 39.62 86 ILE A C 1
ATOM 656 O O . ILE A 1 86 ? 37.875 -9.75 -16.844 1 39.62 86 ILE A O 1
ATOM 660 N N . ARG A 1 87 ? 37.969 -7.738 -17.234 1 32.41 87 ARG A N 1
ATOM 661 C CA . ARG A 1 87 ? 39.25 -7.59 -16.578 1 32.41 87 ARG A CA 1
ATOM 662 C C . ARG A 1 87 ? 39.188 -8.07 -15.125 1 32.41 87 ARG A C 1
ATOM 664 O O . ARG A 1 87 ? 38.188 -7.832 -14.438 1 32.41 87 ARG A O 1
ATOM 671 N N . ALA A 1 88 ? 39.812 -9.242 -14.734 1 31.64 88 ALA A N 1
ATOM 672 C CA . ALA A 1 88 ? 40 -9.68 -13.359 1 31.64 88 ALA A CA 1
ATOM 673 C C . ALA A 1 88 ? 40.031 -8.484 -12.406 1 31.64 88 ALA A C 1
ATOM 675 O O . ALA A 1 88 ? 40.625 -7.438 -12.734 1 31.64 88 ALA A O 1
ATOM 676 N N . PRO A 1 89 ? 39.031 -8.414 -11.617 1 29.61 89 PRO A N 1
ATOM 677 C CA . PRO A 1 89 ? 39.219 -7.332 -10.656 1 29.61 89 PRO A CA 1
ATOM 678 C C . PRO A 1 89 ? 40.719 -7.117 -10.312 1 29.61 89 PRO A C 1
ATOM 680 O O . PRO A 1 89 ? 41.5 -8.047 -10.414 1 29.61 89 PRO A O 1
ATOM 683 N N . ILE A 1 90 ? 41.062 -5.961 -10.289 1 26.36 90 ILE A N 1
ATOM 684 C CA . ILE A 1 90 ? 42.406 -5.586 -9.891 1 26.36 90 ILE A CA 1
ATOM 685 C C . ILE A 1 90 ? 42.781 -6.309 -8.602 1 26.36 90 ILE A C 1
ATOM 687 O O . ILE A 1 90 ? 42.094 -6.18 -7.582 1 26.36 90 ILE A O 1
ATOM 691 N N . LYS A 1 91 ? 43.344 -7.531 -8.641 1 28.95 91 LYS A N 1
ATOM 692 C CA . LYS A 1 91 ? 43.938 -8.172 -7.465 1 28.95 91 LYS A CA 1
ATOM 693 C C . LYS A 1 91 ? 44.5 -7.133 -6.504 1 28.95 91 LYS A C 1
ATOM 695 O O . LYS A 1 91 ? 45.219 -6.227 -6.922 1 28.95 91 LYS A O 1
ATOM 700 N N . PRO A 1 92 ? 43.781 -6.922 -5.441 1 24.69 92 PRO A N 1
ATOM 701 C CA . PRO A 1 92 ? 44.438 -6.02 -4.504 1 24.69 92 PRO A CA 1
ATOM 702 C C . PRO A 1 92 ? 45.969 -6.207 -4.484 1 24.69 92 PRO A C 1
ATOM 704 O O . PRO A 1 92 ? 46.438 -7.293 -4.797 1 24.69 92 PRO A O 1
ATOM 707 N N . TYR A 1 93 ? 46.625 -5.203 -4.613 1 23.67 93 TYR A N 1
ATOM 708 C CA . TYR A 1 93 ? 48.094 -5.141 -4.523 1 23.67 93 TYR A CA 1
ATOM 709 C C . TYR A 1 93 ? 48.594 -5.891 -3.295 1 23.67 93 TYR A C 1
ATOM 711 O O . TYR A 1 93 ? 48.312 -5.484 -2.16 1 23.67 93 TYR A O 1
ATOM 719 N N . ILE A 1 94 ? 48.281 -7.254 -3.186 1 24.06 94 ILE A N 1
ATOM 720 C CA . ILE A 1 94 ? 49.031 -7.848 -2.086 1 24.06 94 ILE A CA 1
ATOM 721 C C . ILE A 1 94 ? 50.5 -7.414 -2.16 1 24.06 94 ILE A C 1
ATOM 723 O O . ILE A 1 94 ? 51.156 -7.539 -3.209 1 24.06 94 ILE A O 1
ATOM 727 N N . ARG A 1 95 ? 50.75 -6.5 -1.258 1 21.98 95 ARG A N 1
ATOM 728 C CA . ARG A 1 95 ? 52.156 -6.234 -0.997 1 21.98 95 ARG A CA 1
ATOM 729 C C . ARG A 1 95 ? 52.969 -7.523 -1.025 1 21.98 95 ARG A C 1
ATOM 731 O O . ARG A 1 95 ? 52.719 -8.453 -0.272 1 21.98 95 ARG A O 1
ATOM 738 N N . ARG A 1 96 ? 53.281 -8.008 -2.289 1 22.44 96 ARG A N 1
ATOM 739 C CA . ARG A 1 96 ? 54.281 -9.062 -2.555 1 22.44 96 ARG A CA 1
ATOM 740 C C . ARG A 1 96 ? 55.469 -8.93 -1.646 1 22.44 96 ARG A C 1
ATOM 742 O O . ARG A 1 96 ? 56.188 -7.914 -1.678 1 22.44 96 ARG A O 1
ATOM 749 N N . ASP A 1 97 ? 55.188 -9.305 -0.404 1 20.78 97 ASP A N 1
ATOM 750 C CA . ASP A 1 97 ? 56.5 -9.555 0.207 1 20.78 97 ASP A CA 1
ATOM 751 C C . ASP A 1 97 ? 57.406 -10.344 -0.736 1 20.78 97 ASP A C 1
ATOM 753 O O . ASP A 1 97 ? 56.938 -11.219 -1.466 1 20.78 97 ASP A O 1
ATOM 757 N N . ASP A 1 98 ? 58.438 -9.828 -1.148 1 20.47 98 ASP A N 1
ATOM 758 C CA . ASP A 1 98 ? 59.562 -10.133 -2.045 1 20.47 98 ASP A CA 1
ATOM 759 C C . ASP A 1 98 ? 60.062 -11.555 -1.837 1 20.47 98 ASP A C 1
ATOM 761 O O . ASP A 1 98 ? 61.188 -11.883 -2.232 1 20.47 98 ASP A O 1
ATOM 765 N N . HIS A 1 99 ? 59.312 -12.492 -1.155 1 19.38 99 HIS A N 1
ATOM 766 C CA . HIS A 1 99 ? 60.312 -13.531 -1.031 1 19.38 99 HIS A CA 1
ATOM 767 C C . HIS A 1 99 ? 60.625 -14.156 -2.385 1 19.38 99 HIS A C 1
ATOM 769 O O . HIS A 1 99 ? 59.719 -14.391 -3.189 1 19.38 99 HIS A O 1
ATOM 775 N N . ARG A 1 100 ? 61.812 -14.055 -2.926 1 19.06 100 ARG A N 1
ATOM 776 C CA . ARG A 1 100 ? 62.625 -14.453 -4.07 1 19.06 100 ARG A CA 1
ATOM 777 C C . ARG A 1 100 ? 62.531 -15.961 -4.309 1 19.06 100 ARG A C 1
ATOM 779 O O . ARG A 1 100 ? 63.438 -16.703 -3.943 1 19.06 100 ARG A O 1
ATOM 786 N N . ALA A 1 101 ? 61.312 -16.672 -4.152 1 19.28 101 ALA A N 1
ATOM 787 C CA . ALA A 1 101 ? 61.75 -18.062 -4.305 1 19.28 101 ALA A CA 1
ATOM 788 C C . ALA A 1 101 ? 62.281 -18.312 -5.703 1 19.28 101 ALA A C 1
ATOM 790 O O . ALA A 1 101 ? 61.906 -17.625 -6.66 1 19.28 101 ALA A O 1
ATOM 791 N N . SER A 1 102 ? 63.219 -19.297 -5.91 1 17.89 102 SER A N 1
ATOM 792 C CA . SER A 1 102 ? 64.125 -19.922 -6.844 1 17.89 102 SER A CA 1
ATOM 793 C C . SER A 1 102 ? 63.406 -20.547 -8.031 1 17.89 102 SER A C 1
ATOM 795 O O . SER A 1 102 ? 62.219 -20.844 -7.938 1 17.89 102 SER A O 1
ATOM 797 N N . THR A 1 103 ? 64 -20.75 -9.281 1 16.75 103 THR A N 1
ATOM 798 C CA . THR A 1 103 ? 64.062 -20.844 -10.734 1 16.75 103 THR A CA 1
ATOM 799 C C . THR A 1 103 ? 63.531 -22.203 -11.211 1 16.75 103 THR A C 1
ATOM 801 O O . THR A 1 103 ? 63.25 -22.391 -12.398 1 16.75 103 THR A O 1
ATOM 804 N N . SER A 1 104 ? 63.156 -23.312 -10.531 1 17.27 104 SER A N 1
ATOM 805 C CA . SER A 1 104 ? 63.656 -24.453 -11.289 1 17.27 104 SER A CA 1
ATOM 806 C C . SER A 1 104 ? 62.781 -24.703 -12.531 1 17.27 104 SER A C 1
ATOM 808 O O . SER A 1 104 ? 61.594 -24.391 -12.531 1 17.27 104 SER A O 1
ATOM 810 N N . SER A 1 105 ? 63.375 -25 -13.789 1 16.75 105 SER A N 1
ATOM 811 C CA . SER A 1 105 ? 63.344 -25.062 -15.242 1 16.75 105 SER A CA 1
ATOM 812 C C . SER A 1 105 ? 62.406 -26.188 -15.711 1 16.75 105 SER A C 1
ATOM 814 O O . SER A 1 105 ? 62.156 -26.328 -16.906 1 16.75 105 SER A O 1
ATOM 816 N N . ASN A 1 106 ? 61.656 -27.078 -14.977 1 17.06 106 ASN A N 1
ATOM 817 C CA . ASN A 1 106 ? 61.625 -28.344 -15.688 1 17.06 106 ASN A CA 1
ATOM 818 C C . ASN A 1 106 ? 60.688 -28.312 -16.875 1 17.06 106 ASN A C 1
ATOM 820 O O . ASN A 1 106 ? 59.531 -27.875 -16.734 1 17.06 106 ASN A O 1
ATOM 824 N N . ARG A 1 107 ? 61.094 -28.469 -18.188 1 17.23 107 ARG A N 1
ATOM 825 C CA . ARG A 1 107 ? 60.812 -28.469 -19.625 1 17.23 107 ARG A CA 1
ATOM 826 C C . ARG A 1 107 ? 59.812 -29.547 -19.984 1 17.23 107 ARG A C 1
ATOM 828 O O . ARG A 1 107 ? 59.562 -29.812 -21.156 1 17.23 107 ARG A O 1
ATOM 835 N N . SER A 1 108 ? 58.875 -30 -19.141 1 16.94 108 SER A N 1
ATOM 836 C CA . SER A 1 108 ? 58.469 -31.266 -19.734 1 16.94 108 SER A CA 1
ATOM 837 C C . SER A 1 108 ? 57.719 -31.062 -21.031 1 16.94 108 SER A C 1
ATOM 839 O O . SER A 1 108 ? 57.125 -30 -21.25 1 16.94 108 SER A O 1
ATOM 841 N N . SER A 1 109 ? 57.625 -32.062 -22.031 1 16.12 109 SER A N 1
ATOM 842 C CA . SER A 1 109 ? 57.625 -32.5 -23.422 1 16.12 109 SER A CA 1
ATOM 843 C C . SER A 1 109 ? 56.25 -32.469 -24.031 1 16.12 109 SER A C 1
ATOM 845 O O . SER A 1 109 ? 56.062 -31.984 -25.141 1 16.12 109 SER A O 1
ATOM 847 N N . ASP A 1 110 ? 55.156 -33.312 -23.703 1 16.31 110 ASP A N 1
ATOM 848 C CA . ASP A 1 110 ? 54.812 -34.312 -24.703 1 16.31 110 ASP A CA 1
ATOM 849 C C . ASP A 1 110 ? 53.75 -33.812 -25.656 1 16.31 110 ASP A C 1
ATOM 851 O O . ASP A 1 110 ? 54 -33.656 -26.859 1 16.31 110 ASP A O 1
ATOM 855 N N . GLY A 1 111 ? 52.406 -34.438 -25.703 1 17.27 111 GLY A N 1
ATOM 856 C CA . GLY A 1 111 ? 51.75 -35.25 -26.719 1 17.27 111 GLY A CA 1
ATOM 857 C C . GLY A 1 111 ? 50.781 -34.5 -27.594 1 17.27 111 GLY A C 1
ATOM 858 O O . GLY A 1 111 ? 50.344 -33.406 -27.219 1 17.27 111 GLY A O 1
ATOM 859 N N . GLU A 1 112 ? 50.531 -34.875 -28.906 1 17.28 112 GLU A N 1
ATOM 860 C CA . GLU A 1 112 ? 50.188 -34.562 -30.281 1 17.28 112 GLU A CA 1
ATOM 861 C C . GLU A 1 112 ? 48.688 -34.531 -30.5 1 17.28 112 GLU A C 1
ATOM 863 O O . GLU A 1 112 ? 48.219 -34.375 -31.625 1 17.28 112 GLU A O 1
ATOM 868 N N . LEU A 1 113 ? 47.719 -34.375 -29.531 1 17.84 113 LEU A N 1
ATOM 869 C CA . LEU A 1 113 ? 46.438 -34.938 -29.922 1 17.84 113 LEU A CA 1
ATOM 870 C C . LEU A 1 113 ? 45.781 -34.125 -31 1 17.84 113 LEU A C 1
ATOM 872 O O . LEU A 1 113 ? 45.656 -32.906 -30.875 1 17.84 113 LEU A O 1
ATOM 876 N N . THR A 1 114 ? 45.594 -34.531 -32.281 1 17.09 114 THR A N 1
ATOM 877 C CA . THR A 1 114 ? 45.312 -34.125 -33.656 1 17.09 114 THR A CA 1
ATOM 878 C C . THR A 1 114 ? 43.812 -33.875 -33.844 1 17.09 114 THR A C 1
ATOM 880 O O . THR A 1 114 ? 43.375 -33.531 -34.938 1 17.09 114 THR A O 1
ATOM 883 N N . ASP A 1 115 ? 42.781 -33.938 -32.938 1 18.83 115 ASP A N 1
ATOM 884 C CA . ASP A 1 115 ? 41.531 -34.375 -33.531 1 18.83 115 ASP A CA 1
ATOM 885 C C . ASP A 1 115 ? 40.906 -33.281 -34.406 1 18.83 115 ASP A C 1
ATOM 887 O O . ASP A 1 115 ? 40.938 -32.094 -34.062 1 18.83 115 ASP A O 1
ATOM 891 N N . PRO A 1 116 ? 40.469 -33.531 -35.688 1 18.83 116 PRO A N 1
ATOM 892 C CA . PRO A 1 116 ? 40.125 -32.781 -36.906 1 18.83 116 PRO A CA 1
ATOM 893 C C . PRO A 1 116 ? 38.719 -32.188 -36.812 1 18.83 116 PRO A C 1
ATOM 895 O O . PRO A 1 116 ? 37.719 -32.938 -36.75 1 18.83 116 PRO A O 1
ATOM 898 N N . ALA A 1 117 ? 38.375 -31.219 -36.062 1 19.11 117 ALA A N 1
ATOM 899 C CA . ALA A 1 117 ? 37.031 -30.734 -35.844 1 19.11 117 ALA A CA 1
ATOM 900 C C . ALA A 1 117 ? 36.469 -30.109 -37.125 1 19.11 117 ALA A C 1
ATOM 902 O O . ALA A 1 117 ? 37.094 -29.25 -37.719 1 19.11 117 ALA A O 1
ATOM 903 N N . THR A 1 118 ? 35.594 -30.828 -37.875 1 19.42 118 THR A N 1
ATOM 904 C CA . THR A 1 118 ? 34.969 -30.531 -39.156 1 19.42 118 THR A CA 1
ATOM 905 C C . THR A 1 118 ? 34.094 -29.281 -39.062 1 19.42 118 THR A C 1
ATOM 907 O O . THR A 1 118 ? 33.312 -29.125 -38.125 1 19.42 118 THR A O 1
ATOM 910 N N . PRO A 1 119 ? 34.344 -28.219 -39.781 1 19.06 119 PRO A N 1
ATOM 911 C CA . PRO A 1 119 ? 33.875 -26.828 -39.781 1 19.06 119 PRO A CA 1
ATOM 912 C C . PRO A 1 119 ? 32.469 -26.719 -40.344 1 19.06 119 PRO A C 1
ATOM 914 O O . PRO A 1 119 ? 32.156 -27.234 -41.438 1 19.06 119 PRO A O 1
ATOM 917 N N . ILE A 1 120 ? 31.344 -26.797 -39.5 1 18.72 120 ILE A N 1
ATOM 918 C CA . ILE A 1 120 ? 29.953 -26.781 -39.938 1 18.72 120 ILE A CA 1
ATOM 919 C C . ILE A 1 120 ? 29.641 -25.469 -40.656 1 18.72 120 ILE A C 1
ATOM 921 O O . ILE A 1 120 ? 30.016 -24.391 -40.188 1 18.72 120 ILE A O 1
ATOM 925 N N . ASP A 1 121 ? 29.328 -25.469 -41.906 1 18.48 121 ASP A N 1
ATOM 926 C CA . ASP A 1 121 ? 29.125 -24.5 -42.969 1 18.48 121 ASP A CA 1
ATOM 927 C C . ASP A 1 121 ? 27.875 -23.672 -42.719 1 18.48 121 ASP A C 1
ATOM 929 O O . ASP A 1 121 ? 26.75 -24.203 -42.656 1 18.48 121 ASP A O 1
ATOM 933 N N . VAL A 1 122 ? 27.859 -22.703 -41.812 1 18.72 122 VAL A N 1
ATOM 934 C CA . VAL A 1 122 ? 26.719 -21.875 -41.406 1 18.72 122 VAL A CA 1
ATOM 935 C C . VAL A 1 122 ? 26.297 -21 -42.594 1 18.72 122 VAL A C 1
ATOM 937 O O . VAL A 1 122 ? 27.078 -20.219 -43.125 1 18.72 122 VAL A O 1
ATOM 940 N N . THR A 1 123 ? 25.312 -21.422 -43.438 1 18.45 123 THR A N 1
ATOM 941 C CA . THR A 1 123 ? 24.734 -20.812 -44.625 1 18.45 123 THR A CA 1
ATOM 942 C C . THR A 1 123 ? 24.188 -19.422 -44.312 1 18.45 123 THR A C 1
ATOM 944 O O . THR A 1 123 ? 23.484 -19.234 -43.344 1 18.45 123 THR A O 1
ATOM 947 N N . THR A 1 124 ? 24.703 -18.344 -44.875 1 18.17 124 THR A N 1
ATOM 948 C CA . THR A 1 124 ? 24.672 -16.891 -44.812 1 18.17 124 THR A CA 1
ATOM 949 C C . THR A 1 124 ? 23.328 -16.344 -45.312 1 18.17 124 THR A C 1
ATOM 951 O O . THR A 1 124 ? 23 -16.469 -46.5 1 18.17 124 THR A O 1
ATOM 954 N N . TYR A 1 125 ? 22.203 -16.531 -44.531 1 17.11 125 TYR A N 1
ATOM 955 C CA . TYR A 1 125 ? 20.906 -16.078 -45.062 1 17.11 125 TYR A CA 1
ATOM 956 C C . TYR A 1 125 ? 20.891 -14.578 -45.25 1 17.11 125 TYR A C 1
ATOM 958 O O . TYR A 1 125 ? 21.5 -13.828 -44.5 1 17.11 125 TYR A O 1
ATOM 966 N N . GLN A 1 126 ? 20.594 -14.062 -46.406 1 17.34 126 GLN A N 1
ATOM 967 C CA . GLN A 1 126 ? 20.562 -12.797 -47.125 1 17.34 126 GLN A CA 1
ATOM 968 C C . GLN A 1 126 ? 19.594 -11.82 -46.5 1 17.34 126 GLN A C 1
ATOM 970 O O . GLN A 1 126 ? 18.5 -12.211 -46.094 1 17.34 126 GLN A O 1
ATOM 975 N N . GLY A 1 127 ? 20 -10.555 -46.094 1 18.02 127 GLY A N 1
ATOM 976 C CA . GLY A 1 127 ? 19.719 -9.359 -45.312 1 18.02 127 GLY A CA 1
ATOM 977 C C . GLY A 1 127 ? 18.562 -8.547 -45.875 1 18.02 127 GLY A C 1
ATOM 978 O O . GLY A 1 127 ? 18.391 -7.387 -45.5 1 18.02 127 GLY A O 1
ATOM 979 N N . ASN A 1 128 ? 17.375 -9.109 -46.188 1 17.92 128 ASN A N 1
ATOM 980 C CA . ASN A 1 128 ? 16.5 -8.195 -46.906 1 17.92 128 ASN A CA 1
ATOM 981 C C . ASN A 1 128 ? 16.125 -6.977 -46.062 1 17.92 128 ASN A C 1
ATOM 983 O O . ASN A 1 128 ? 16.062 -7.059 -44.844 1 17.92 128 ASN A O 1
ATOM 987 N N . ASP A 1 129 ? 16.172 -5.762 -46.531 1 18.38 129 ASP A N 1
ATOM 988 C CA . ASP A 1 129 ? 16.219 -4.336 -46.219 1 18.38 129 ASP A CA 1
ATOM 989 C C . ASP A 1 129 ? 14.93 -3.857 -45.562 1 18.38 129 ASP A C 1
ATOM 991 O O . ASP A 1 129 ? 14.188 -3.07 -46.156 1 18.38 129 ASP A O 1
ATOM 995 N N . VAL A 1 130 ? 14.391 -4.551 -44.562 1 18.77 130 VAL A N 1
ATOM 996 C CA . VAL A 1 130 ? 13 -4.176 -44.312 1 18.77 130 VAL A CA 1
ATOM 997 C C . VAL A 1 130 ? 12.953 -2.826 -43.625 1 18.77 130 VAL A C 1
ATOM 999 O O . VAL A 1 130 ? 13.742 -2.564 -42.719 1 18.77 130 VAL A O 1
ATOM 1002 N N . SER A 1 131 ? 12.477 -1.741 -44.156 1 18.38 131 SER A N 1
ATOM 1003 C CA . SER A 1 131 ? 12.133 -0.331 -44 1 18.38 131 SER A CA 1
ATOM 1004 C C . SER A 1 131 ? 11.336 -0.092 -42.719 1 18.38 131 SER A C 1
ATOM 1006 O O . SER A 1 131 ? 10.281 -0.7 -42.531 1 18.38 131 SER A O 1
ATOM 1008 N N . SER A 1 132 ? 12.07 0.236 -41.594 1 19.36 132 SER A N 1
ATOM 1009 C CA . SER A 1 132 ? 11.688 0.074 -40.188 1 19.36 132 SER A CA 1
ATOM 1010 C C . SER A 1 132 ? 10.781 1.211 -39.719 1 19.36 132 SER A C 1
ATOM 1012 O O . SER A 1 132 ? 11.266 2.271 -39.312 1 19.36 132 SER A O 1
ATOM 1014 N N . SER A 1 133 ? 9.812 1.643 -40.406 1 18.77 133 SER A N 1
ATOM 1015 C CA . SER A 1 133 ? 8.977 2.801 -40.094 1 18.77 133 SER A CA 1
ATOM 1016 C C . SER A 1 133 ? 8.359 2.695 -38.719 1 18.77 133 SER A C 1
ATOM 1018 O O . SER A 1 133 ? 7.91 1.622 -38.312 1 18.77 133 SER A O 1
ATOM 1020 N N . CYS A 1 134 ? 8.969 3.529 -37.844 1 21.45 134 CYS A N 1
ATOM 1021 C CA . CYS A 1 134 ? 8.781 3.568 -36.406 1 21.45 134 CYS A CA 1
ATOM 1022 C C . CYS A 1 134 ? 7.301 3.648 -36.062 1 21.45 134 CYS A C 1
ATOM 1024 O O . CYS A 1 134 ? 6.953 3.934 -34.906 1 21.45 134 CYS A O 1
ATOM 1026 N N . SER A 1 135 ? 6.418 3.9 -37.156 1 20.05 135 SER A N 1
ATOM 1027 C CA . SER A 1 135 ? 5.004 4.098 -36.844 1 20.05 135 SER A CA 1
ATOM 1028 C C . SER A 1 135 ? 4.484 3.002 -35.906 1 20.05 135 SER A C 1
ATOM 1030 O O . SER A 1 135 ? 4.801 1.825 -36.094 1 20.05 135 SER A O 1
ATOM 1032 N N . GLY A 1 136 ? 4.52 3.502 -34.688 1 21.33 136 GLY A N 1
ATOM 1033 C CA . GLY A 1 136 ? 3.971 2.604 -33.688 1 21.33 136 GLY A CA 1
ATOM 1034 C C . GLY A 1 136 ? 2.803 1.778 -34.219 1 21.33 136 GLY A C 1
ATOM 1035 O O . GLY A 1 136 ? 1.655 2.016 -33.812 1 21.33 136 GLY A O 1
ATOM 1036 N N . ASN A 1 137 ? 2.99 1.624 -35.531 1 20.39 137 ASN A N 1
ATOM 1037 C CA . ASN A 1 137 ? 1.835 0.92 -36.062 1 20.39 137 ASN A CA 1
ATOM 1038 C C . ASN A 1 137 ? 1.537 -0.357 -35.281 1 20.39 137 ASN A C 1
ATOM 1040 O O . ASN A 1 137 ? 2.441 -1.148 -35.031 1 20.39 137 ASN A O 1
ATOM 1044 N N . SER A 1 138 ? 0.678 -0.103 -34.344 1 22.45 138 SER A N 1
ATOM 1045 C CA . SER A 1 138 ? -0.012 -1.194 -33.688 1 22.45 138 SER A CA 1
ATOM 1046 C C . SER A 1 138 ? -0.117 -2.424 -34.562 1 22.45 138 SER A C 1
ATOM 1048 O O . SER A 1 138 ? -0.749 -2.375 -35.625 1 22.45 138 SER A O 1
ATOM 1050 N N . PRO A 1 139 ? 1.054 -2.873 -34.906 1 21.95 139 PRO A N 1
ATOM 1051 C CA . PRO A 1 139 ? 0.689 -3.891 -35.875 1 21.95 139 PRO A CA 1
ATOM 1052 C C . PRO A 1 139 ? -0.549 -4.688 -35.5 1 21.95 139 PRO A C 1
ATOM 1054 O O . PRO A 1 139 ? -0.833 -4.836 -34.312 1 21.95 139 PRO A O 1
ATOM 1057 N N . ASP A 1 140 ? -1.532 -4.535 -36.25 1 21.86 140 ASP A N 1
ATOM 1058 C CA . ASP A 1 140 ? -2.688 -5.422 -36.344 1 21.86 140 ASP A CA 1
ATOM 1059 C C . ASP A 1 140 ? -2.27 -6.883 -36.219 1 21.86 140 ASP A C 1
ATOM 1061 O O . ASP A 1 140 ? -1.913 -7.531 -37.188 1 21.86 140 ASP A O 1
ATOM 1065 N N . SER A 1 141 ? -1.182 -6.961 -35.562 1 22.64 141 SER A N 1
ATOM 1066 C CA . SER A 1 141 ? -0.924 -8.398 -35.594 1 22.64 141 SER A CA 1
ATOM 1067 C C . SER A 1 141 ? -2.213 -9.195 -35.406 1 22.64 141 SER A C 1
ATOM 1069 O O . SER A 1 141 ? -3.008 -8.906 -34.5 1 22.64 141 SER A O 1
ATOM 1071 N N . GLY A 1 142 ? -2.691 -9.586 -36.406 1 21.77 142 GLY A N 1
ATOM 1072 C CA . GLY A 1 142 ? -3.83 -10.484 -36.531 1 21.77 142 GLY A CA 1
ATOM 1073 C C . GLY A 1 142 ? -3.805 -11.602 -35.5 1 21.77 142 GLY A C 1
ATOM 1074 O O . GLY A 1 142 ? -3.275 -12.688 -35.781 1 21.77 142 GLY A O 1
ATOM 1075 N N . PHE A 1 143 ? -3.154 -11.281 -34.344 1 25.72 143 PHE A N 1
ATOM 1076 C CA . PHE A 1 143 ? -3.545 -12.352 -33.438 1 25.72 143 PHE A CA 1
ATOM 1077 C C . PHE A 1 143 ? -4.945 -12.852 -33.75 1 25.72 143 PHE A C 1
ATOM 1079 O O . PHE A 1 143 ? -5.926 -12.125 -33.594 1 25.72 143 PHE A O 1
ATOM 1086 N N . GLY A 1 144 ? -4.883 -13.562 -34.656 1 25.36 144 GLY A N 1
ATOM 1087 C CA . GLY A 1 144 ? -6.145 -14.133 -35.094 1 25.36 144 GLY A CA 1
ATOM 1088 C C . GLY A 1 144 ? -7.117 -14.398 -33.969 1 25.36 144 GLY A C 1
ATOM 1089 O O . GLY A 1 144 ? -6.73 -14.422 -32.812 1 25.36 144 GLY A O 1
ATOM 1090 N N . SER A 1 145 ? -8.203 -14.008 -34.031 1 29.5 145 SER A N 1
ATOM 1091 C CA . SER A 1 145 ? -9.328 -14.461 -33.219 1 29.5 145 SER A CA 1
ATOM 1092 C C . SER A 1 145 ? -9.016 -15.789 -32.531 1 29.5 145 SER A C 1
ATOM 1094 O O . SER A 1 145 ? -8.555 -16.734 -33.188 1 29.5 145 SER A O 1
ATOM 1096 N N . LEU A 1 146 ? -8.312 -15.562 -31.156 1 35.41 146 LEU A N 1
ATOM 1097 C CA . LEU A 1 146 ? -8.328 -16.875 -30.531 1 35.41 146 LEU A CA 1
ATOM 1098 C C . LEU A 1 146 ? -9.32 -17.812 -31.219 1 35.41 146 LEU A C 1
ATOM 1100 O O . LEU A 1 146 ? -10.422 -17.391 -31.578 1 35.41 146 LEU A O 1
ATOM 1104 N N . PRO A 1 147 ? -8.898 -18.516 -32.094 1 31.52 147 PRO A N 1
ATOM 1105 C CA . PRO A 1 147 ? -9.984 -19.312 -32.688 1 31.52 147 PRO A CA 1
ATOM 1106 C C . PRO A 1 147 ? -11.125 -19.562 -31.703 1 31.52 147 PRO A C 1
ATOM 1108 O O . PRO A 1 147 ? -10.883 -19.875 -30.531 1 31.52 147 PRO A O 1
ATOM 1111 N N . LYS A 1 148 ? -12.102 -18.734 -31.938 1 33.28 148 LYS A N 1
ATOM 1112 C CA . LYS A 1 148 ? -13.32 -19.203 -31.281 1 33.28 148 LYS A CA 1
ATOM 1113 C C . LYS A 1 148 ? -13.523 -20.703 -31.531 1 33.28 148 LYS A C 1
ATOM 1115 O O . LYS A 1 148 ? -13.93 -21.109 -32.625 1 33.28 148 LYS A O 1
ATOM 1120 N N . ILE A 1 149 ? -12.633 -21.5 -31.203 1 29.83 149 ILE A N 1
ATOM 1121 C CA . ILE A 1 149 ? -13.078 -22.875 -31.375 1 29.83 149 ILE A CA 1
ATOM 1122 C C . ILE A 1 149 ? -14.578 -22.969 -31.109 1 29.83 149 ILE A C 1
ATOM 1124 O O . ILE A 1 149 ? -15.07 -22.453 -30.109 1 29.83 149 ILE A O 1
ATOM 1128 N N . GLU A 1 150 ? -15.391 -23 -32.188 1 28.55 150 GLU A N 1
ATOM 1129 C CA . GLU A 1 150 ? -16.781 -23.406 -32.031 1 28.55 150 GLU A CA 1
ATOM 1130 C C . GLU A 1 150 ? -16.984 -24.156 -30.719 1 28.55 150 GLU A C 1
ATOM 1132 O O . GLU A 1 150 ? -16.047 -24.734 -30.172 1 28.55 150 GLU A O 1
ATOM 1137 N N . SER A 1 151 ? -18.156 -23.906 -30.219 1 31.16 151 SER A N 1
ATOM 1138 C CA . SER A 1 151 ? -18.797 -24.531 -29.062 1 31.16 151 SER A CA 1
ATOM 1139 C C . SER A 1 151 ? -18.375 -26 -28.922 1 31.16 151 SER A C 1
ATOM 1141 O O . SER A 1 151 ? -18.984 -26.875 -29.531 1 31.16 151 SER A O 1
ATOM 1143 N N . LEU A 1 152 ? -17.203 -26.359 -29.297 1 28.22 152 LEU A N 1
ATOM 1144 C CA . LEU A 1 152 ? -17.172 -27.781 -28.953 1 28.22 152 LEU A CA 1
ATOM 1145 C C . LEU A 1 152 ? -17.984 -28.047 -27.688 1 28.22 152 LEU A C 1
ATOM 1147 O O . LEU A 1 152 ? -18.219 -27.141 -26.891 1 28.22 152 LEU A O 1
ATOM 1151 N N . SER A 1 153 ? -18.359 -29.359 -27.5 1 29.81 153 SER A N 1
ATOM 1152 C CA . SER A 1 153 ? -19.141 -29.953 -26.422 1 29.81 153 SER A CA 1
ATOM 1153 C C . SER A 1 153 ? -18.75 -29.359 -25.062 1 29.81 153 SER A C 1
ATOM 1155 O O . SER A 1 153 ? -17.625 -28.891 -24.891 1 29.81 153 SER A O 1
ATOM 1157 N N . MET A 1 154 ? -19.625 -28.828 -24.25 1 35.34 154 MET A N 1
ATOM 1158 C CA . MET A 1 154 ? -19.766 -28.688 -22.797 1 35.34 154 MET A CA 1
ATOM 1159 C C . MET A 1 154 ? -18.703 -29.516 -22.078 1 35.34 154 MET A C 1
ATOM 1161 O O . MET A 1 154 ? -18.906 -30.719 -21.844 1 35.34 154 MET A O 1
ATOM 1165 N N . SER A 1 155 ? -17.578 -29.609 -22.469 1 36.47 155 SER A N 1
ATOM 1166 C CA . SER A 1 155 ? -16.656 -30.469 -21.734 1 36.47 155 SER A CA 1
ATOM 1167 C C . SER A 1 155 ? -16.828 -30.312 -20.219 1 36.47 155 SER A C 1
ATOM 1169 O O . SER A 1 155 ? -16.672 -29.219 -19.688 1 36.47 155 SER A O 1
ATOM 1171 N N . LEU A 1 156 ? -17.641 -31.062 -19.656 1 38.5 156 LEU A N 1
ATOM 1172 C CA . LEU A 1 156 ? -17.781 -31.438 -18.25 1 38.5 156 LEU A CA 1
ATOM 1173 C C . LEU A 1 156 ? -16.453 -31.359 -17.531 1 38.5 156 LEU A C 1
ATOM 1175 O O . LEU A 1 156 ? -15.398 -31.562 -18.141 1 38.5 156 LEU A O 1
ATOM 1179 N N . CYS A 1 157 ? -16.391 -30.516 -16.516 1 47 157 CYS A N 1
ATOM 1180 C CA . CYS A 1 157 ? -15.328 -30.547 -15.523 1 47 157 CYS A CA 1
ATOM 1181 C C . CYS A 1 157 ? -14.602 -31.891 -15.539 1 47 157 CYS A C 1
ATOM 1183 O O . CYS A 1 157 ? -15.227 -32.938 -15.391 1 47 157 CYS A O 1
ATOM 1185 N N . SER A 1 158 ? -13.703 -32.188 -16.484 1 44.84 158 SER A N 1
ATOM 1186 C CA . SER A 1 158 ? -12.906 -33.406 -16.469 1 44.84 158 SER A CA 1
ATOM 1187 C C . SER A 1 158 ? -12.484 -33.781 -15.062 1 44.84 158 SER A C 1
ATOM 1189 O O . SER A 1 158 ? -12.039 -32.938 -14.289 1 44.84 158 SER A O 1
ATOM 1191 N N . PRO A 1 159 ? -12.906 -34.969 -14.586 1 48.31 159 PRO A N 1
ATOM 1192 C CA . PRO A 1 159 ? -12.484 -35.406 -13.258 1 48.31 159 PRO A CA 1
ATOM 1193 C C . PRO A 1 159 ? -10.969 -35.344 -13.055 1 48.31 159 PRO A C 1
ATOM 1195 O O . PRO A 1 159 ? -10.211 -35.906 -13.852 1 48.31 159 PRO A O 1
ATOM 1198 N N . LEU A 1 160 ? -10.406 -34.312 -12.602 1 53.66 160 LEU A N 1
ATOM 1199 C CA . LEU A 1 160 ? -9.008 -34.312 -12.203 1 53.66 160 LEU A CA 1
ATOM 1200 C C . LEU A 1 160 ? -8.711 -35.438 -11.219 1 53.66 160 LEU A C 1
ATOM 1202 O O . LEU A 1 160 ? -9.594 -35.844 -10.461 1 53.66 160 LEU A O 1
ATOM 1206 N N . PRO A 1 161 ? -7.637 -36.219 -11.445 1 51.5 161 PRO A N 1
ATOM 1207 C CA . PRO A 1 161 ? -7.297 -37.312 -10.508 1 51.5 161 PRO A CA 1
ATOM 1208 C C . PRO A 1 161 ? -7.375 -36.844 -9.047 1 51.5 161 PRO A C 1
ATOM 1210 O O . PRO A 1 161 ? -7.16 -35.688 -8.75 1 51.5 161 PRO A O 1
ATOM 1213 N N . PRO A 1 162 ? -7.98 -37.75 -8.234 1 51.72 162 PRO A N 1
ATOM 1214 C CA . PRO A 1 162 ? -8.078 -37.406 -6.805 1 51.72 162 PRO A CA 1
ATOM 1215 C C . PRO A 1 162 ? -6.723 -37.094 -6.184 1 51.72 162 PRO A C 1
ATOM 1217 O O . PRO A 1 162 ? -5.75 -37.812 -6.395 1 51.72 162 PRO A O 1
ATOM 1220 N N . VAL A 1 163 ? -6.457 -35.938 -5.961 1 57.66 163 VAL A N 1
ATOM 1221 C CA . VAL A 1 163 ? -5.223 -35.531 -5.281 1 57.66 163 VAL A CA 1
ATOM 1222 C C . VAL A 1 163 ? -5.242 -36.062 -3.85 1 57.66 163 VAL A C 1
ATOM 1224 O O . VAL A 1 163 ? -6.254 -35.969 -3.154 1 57.66 163 VAL A O 1
ATOM 1227 N N . GLN A 1 164 ? -4.273 -37.031 -3.525 1 57.84 164 GLN A N 1
ATOM 1228 C CA . GLN A 1 164 ? -4.086 -37.469 -2.148 1 57.84 164 GLN A CA 1
ATOM 1229 C C . GLN A 1 164 ? -3.977 -36.281 -1.198 1 57.84 164 GLN A C 1
ATOM 1231 O O . GLN A 1 164 ? -3.182 -35.344 -1.43 1 57.84 164 GLN A O 1
ATOM 1236 N N . LYS A 1 165 ? -4.922 -36.062 -0.307 1 74 165 LYS A N 1
ATOM 1237 C CA . LYS A 1 165 ? -4.98 -35 0.698 1 74 165 LYS A CA 1
ATOM 1238 C C . LYS A 1 165 ? -3.877 -35.188 1.739 1 74 165 LYS A C 1
ATOM 1240 O O . LYS A 1 165 ? -3.984 -36.031 2.631 1 74 165 LYS A O 1
ATOM 1245 N N . LYS A 1 166 ? -2.652 -34.719 1.417 1 78.5 166 LYS A N 1
ATOM 1246 C CA . LYS A 1 166 ? -1.586 -34.688 2.414 1 78.5 166 LYS A CA 1
ATOM 1247 C C . LYS A 1 166 ? -1.667 -33.406 3.266 1 78.5 166 LYS A C 1
ATOM 1249 O O . LYS A 1 166 ? -1.966 -32.344 2.756 1 78.5 166 LYS A O 1
ATOM 1254 N N . PRO A 1 167 ? -1.477 -33.656 4.57 1 85.31 167 PRO A N 1
ATOM 1255 C CA . PRO A 1 167 ? -1.398 -32.469 5.414 1 85.31 167 PRO A CA 1
ATOM 1256 C C . PRO A 1 167 ? -0.237 -31.547 5.035 1 85.31 167 PRO A C 1
ATOM 1258 O O . PRO A 1 167 ? 0.798 -32.031 4.559 1 85.31 167 PRO A O 1
ATOM 1261 N N . LEU A 1 168 ? -0.44 -30.328 5.199 1 90.19 168 LEU A N 1
ATOM 1262 C CA . LEU A 1 168 ? 0.528 -29.328 4.77 1 90.19 168 LEU A CA 1
ATOM 1263 C C . LEU A 1 168 ? 1.894 -29.594 5.398 1 90.19 168 LEU A C 1
ATOM 1265 O O . LEU A 1 168 ? 2.926 -29.391 4.754 1 90.19 168 LEU A O 1
ATOM 1269 N N . HIS A 1 169 ? 1.872 -30 6.691 1 89.62 169 HIS A N 1
ATOM 1270 C CA . HIS A 1 169 ? 3.125 -30.266 7.391 1 89.62 169 HIS A CA 1
ATOM 1271 C C . HIS A 1 169 ? 3.947 -31.328 6.676 1 89.62 169 HIS A C 1
ATOM 1273 O O . HIS A 1 169 ? 5.172 -31.234 6.598 1 89.62 169 HIS A O 1
ATOM 1279 N N . GLU A 1 170 ? 3.301 -32.281 6.145 1 88.88 170 GLU A N 1
ATOM 1280 C CA . GLU A 1 170 ? 3.979 -33.375 5.414 1 88.88 170 GLU A CA 1
ATOM 1281 C C . GLU A 1 170 ? 4.504 -32.875 4.07 1 88.88 170 GLU A C 1
ATOM 1283 O O . GLU A 1 170 ? 5.598 -33.25 3.648 1 88.88 170 GLU A O 1
ATOM 1288 N N . ILE A 1 171 ? 3.703 -32.031 3.473 1 90.5 171 ILE A N 1
ATOM 1289 C CA . ILE A 1 171 ? 4.094 -31.484 2.182 1 90.5 171 ILE A CA 1
ATOM 1290 C C . ILE A 1 171 ? 5.355 -30.641 2.344 1 90.5 171 ILE A C 1
ATOM 1292 O O . ILE A 1 171 ? 6.316 -30.781 1.583 1 90.5 171 ILE A O 1
ATOM 1296 N N . VAL A 1 172 ? 5.387 -29.797 3.328 1 91.69 172 VAL A N 1
ATOM 1297 C CA . VAL A 1 172 ? 6.48 -28.875 3.572 1 91.69 172 VAL A CA 1
ATOM 1298 C C . VAL A 1 172 ? 7.738 -29.641 3.977 1 91.69 172 VAL A C 1
ATOM 1300 O O . VAL A 1 172 ? 8.844 -29.312 3.543 1 91.69 172 VAL A O 1
ATOM 1303 N N . GLU A 1 173 ? 7.559 -30.672 4.754 1 87.44 173 GLU A N 1
ATOM 1304 C CA . GLU A 1 173 ? 8.68 -31.484 5.223 1 87.44 173 GLU A CA 1
ATOM 1305 C C . GLU A 1 173 ? 9.305 -32.281 4.078 1 87.44 173 GLU A C 1
ATOM 1307 O O . GLU A 1 173 ? 10.523 -32.469 4.047 1 87.44 173 GLU A O 1
ATOM 1312 N N . ALA A 1 174 ? 8.508 -32.688 3.227 1 84.19 174 ALA A N 1
ATOM 1313 C CA . ALA A 1 174 ? 8.961 -33.531 2.131 1 84.19 174 ALA A CA 1
ATOM 1314 C C . ALA A 1 174 ? 9.586 -32.688 1.015 1 84.19 174 ALA A C 1
ATOM 1316 O O . ALA A 1 174 ? 10.289 -33.219 0.157 1 84.19 174 ALA A O 1
ATOM 1317 N N . SER A 1 175 ? 9.383 -31.422 1.077 1 84.94 175 SER A N 1
ATOM 1318 C CA . SER A 1 175 ? 9.797 -30.562 -0.026 1 84.94 175 SER A CA 1
ATOM 1319 C C . SER A 1 175 ? 11.312 -30.344 -0.023 1 84.94 175 SER A C 1
ATOM 1321 O O . SER A 1 175 ? 11.898 -30.031 1.012 1 84.94 175 SER A O 1
ATOM 1323 N N . ALA A 1 176 ? 12 -30.797 -1.074 1 75.31 176 ALA A N 1
ATOM 1324 C CA . ALA A 1 176 ? 13.43 -30.609 -1.284 1 75.31 176 ALA A CA 1
ATOM 1325 C C . ALA A 1 176 ? 13.711 -30.016 -2.662 1 75.31 176 ALA A C 1
ATOM 1327 O O . ALA A 1 176 ? 12.984 -30.281 -3.619 1 75.31 176 ALA A O 1
ATOM 1328 N N . PRO A 1 177 ? 14.734 -29.094 -2.578 1 68 177 PRO A N 1
ATOM 1329 C CA . PRO A 1 177 ? 15.031 -28.578 -3.916 1 68 177 PRO A CA 1
ATOM 1330 C C . PRO A 1 177 ? 15.586 -29.641 -4.855 1 68 177 PRO A C 1
ATOM 1332 O O . PRO A 1 177 ? 16.328 -30.531 -4.418 1 68 177 PRO A O 1
ATOM 1335 N N . GLU A 1 178 ? 15.078 -29.672 -5.969 1 61.34 178 GLU A N 1
ATOM 1336 C CA . GLU A 1 178 ? 15.531 -30.641 -6.949 1 61.34 178 GLU A CA 1
ATOM 1337 C C . GLU A 1 178 ? 16.891 -30.25 -7.535 1 61.34 178 GLU A C 1
ATOM 1339 O O . GLU A 1 178 ? 17.641 -31.109 -7.988 1 61.34 178 GLU A O 1
ATOM 1344 N N . TYR A 1 179 ? 17.062 -28.953 -7.523 1 62.78 179 TYR A N 1
ATOM 1345 C CA . TYR A 1 179 ? 18.297 -28.516 -8.188 1 62.78 179 TYR A CA 1
ATOM 1346 C C . TYR A 1 179 ? 19.125 -27.641 -7.262 1 62.78 179 TYR A C 1
ATOM 1348 O O . TYR A 1 179 ? 18.609 -27.016 -6.344 1 62.78 179 TYR A O 1
ATOM 1356 N N . ILE A 1 180 ? 20.406 -27.922 -7.441 1 66.94 180 ILE A N 1
ATOM 1357 C CA . ILE A 1 180 ? 21.359 -27.047 -6.77 1 66.94 180 ILE A CA 1
ATOM 1358 C C . ILE A 1 180 ? 21.844 -25.969 -7.73 1 66.94 180 ILE A C 1
ATOM 1360 O O . ILE A 1 180 ? 22.25 -26.266 -8.852 1 66.94 180 ILE A O 1
ATOM 1364 N N . VAL A 1 181 ? 21.516 -24.75 -7.414 1 70.88 181 VAL A N 1
ATOM 1365 C CA . VAL A 1 181 ? 21.938 -23.625 -8.25 1 70.88 181 VAL A CA 1
ATOM 1366 C C . VAL A 1 181 ? 23.406 -23.328 -8 1 70.88 181 VAL A C 1
ATOM 1368 O O . VAL A 1 181 ? 23.844 -23.219 -6.852 1 70.88 181 VAL A O 1
ATOM 1371 N N . ASP A 1 182 ? 24.141 -23.344 -9.062 1 66.94 182 ASP A N 1
ATOM 1372 C CA . ASP A 1 182 ? 25.547 -22.953 -8.984 1 66.94 182 ASP A CA 1
ATOM 1373 C C . ASP A 1 182 ? 25.688 -21.453 -8.688 1 66.94 182 ASP A C 1
ATOM 1375 O O . ASP A 1 182 ? 25.344 -20.625 -9.523 1 66.94 182 ASP A O 1
ATOM 1379 N N . SER A 1 183 ? 26.234 -21.125 -7.629 1 71.12 183 SER A N 1
ATOM 1380 C CA . SER A 1 183 ? 26.359 -19.75 -7.156 1 71.12 183 SER A CA 1
ATOM 1381 C C . SER A 1 183 ? 27.188 -18.906 -8.117 1 71.12 183 SER A C 1
ATOM 1383 O O . SER A 1 183 ? 26.984 -17.703 -8.234 1 71.12 183 SER A O 1
ATOM 1385 N N . SER A 1 184 ? 28.047 -19.547 -8.75 1 68.75 184 SER A N 1
ATOM 1386 C CA . SER A 1 184 ? 28.938 -18.828 -9.656 1 68.75 184 SER A CA 1
ATOM 1387 C C . SER A 1 184 ? 28.188 -18.328 -10.891 1 68.75 184 SER A C 1
ATOM 1389 O O . SER A 1 184 ? 28.641 -17.406 -11.57 1 68.75 184 SER A O 1
ATOM 1391 N N . SER A 1 185 ? 27.047 -18.906 -11.062 1 75 185 SER A N 1
ATOM 1392 C CA . SER A 1 185 ? 26.25 -18.547 -12.234 1 75 185 SER A CA 1
ATOM 1393 C C . SER A 1 185 ? 25.297 -17.406 -11.938 1 75 185 SER A C 1
ATOM 1395 O O . SER A 1 185 ? 24.672 -16.844 -12.844 1 75 185 SER A O 1
ATOM 1397 N N . LEU A 1 186 ? 25.266 -16.969 -10.727 1 83.31 186 LEU A N 1
ATOM 1398 C CA . LEU A 1 186 ? 24.328 -15.938 -10.312 1 83.31 186 LEU A CA 1
ATOM 1399 C C . LEU A 1 186 ? 24.938 -14.555 -10.461 1 83.31 186 LEU A C 1
ATOM 1401 O O . LEU A 1 186 ? 26.125 -14.367 -10.188 1 83.31 186 LEU A O 1
ATOM 1405 N N . PRO A 1 187 ? 24.172 -13.68 -11.031 1 84.06 187 PRO A N 1
ATOM 1406 C CA . PRO A 1 187 ? 24.703 -12.312 -11.086 1 84.06 187 PRO A CA 1
ATOM 1407 C C . PRO A 1 187 ? 25.094 -11.773 -9.711 1 84.06 187 PRO A C 1
ATOM 1409 O O . PRO A 1 187 ? 24.359 -11.969 -8.734 1 84.06 187 PRO A O 1
ATOM 1412 N N . PRO A 1 188 ? 26.188 -11.094 -9.664 1 83.5 188 PRO A N 1
ATOM 1413 C CA . PRO A 1 188 ? 26.656 -10.609 -8.359 1 83.5 188 PRO A CA 1
ATOM 1414 C C . PRO A 1 188 ? 25.75 -9.539 -7.766 1 83.5 188 PRO A C 1
ATOM 1416 O O . PRO A 1 188 ? 25.672 -9.406 -6.539 1 83.5 188 PRO A O 1
ATOM 1419 N N . SER A 1 189 ? 25.094 -8.828 -8.617 1 87.94 189 SER A N 1
ATOM 1420 C CA . SER A 1 189 ? 24.297 -7.703 -8.141 1 87.94 189 SER A CA 1
ATOM 1421 C C . SER A 1 189 ? 23.047 -8.18 -7.418 1 87.94 189 SER A C 1
ATOM 1423 O O . SER A 1 189 ? 22.594 -7.547 -6.465 1 87.94 189 SER A O 1
ATOM 1425 N N . HIS A 1 190 ? 22.531 -9.258 -7.883 1 92.88 190 HIS A N 1
ATOM 1426 C CA . HIS A 1 190 ? 21.266 -9.719 -7.324 1 92.88 190 HIS A CA 1
ATOM 1427 C C . HIS A 1 190 ? 21.156 -11.242 -7.387 1 92.88 190 HIS A C 1
ATOM 1429 O O . HIS A 1 190 ? 20.234 -11.781 -8.008 1 92.88 190 HIS A O 1
ATOM 1435 N N . PRO A 1 191 ? 22.016 -11.945 -6.699 1 91.75 191 PRO A N 1
ATOM 1436 C CA . PRO A 1 191 ? 22.078 -13.406 -6.766 1 91.75 191 PRO A CA 1
ATOM 1437 C C . PRO A 1 191 ? 20.859 -14.086 -6.129 1 91.75 191 PRO A C 1
ATOM 1439 O O . PRO A 1 191 ? 20.391 -15.102 -6.633 1 91.75 191 PRO A O 1
ATOM 1442 N N . ILE A 1 192 ? 20.359 -13.57 -5.055 1 94.88 192 ILE A N 1
ATOM 1443 C CA . ILE A 1 192 ? 19.266 -14.195 -4.324 1 94.88 192 ILE A CA 1
ATOM 1444 C C . ILE A 1 192 ? 17.969 -14.102 -5.141 1 94.88 192 ILE A C 1
ATOM 1446 O O . ILE A 1 192 ? 17.25 -15.086 -5.285 1 94.88 192 ILE A O 1
ATOM 1450 N N . LEU A 1 193 ? 17.719 -12.938 -5.699 1 96.19 193 LEU A N 1
ATOM 1451 C CA . LEU A 1 193 ? 16.547 -12.766 -6.555 1 96.19 193 LEU A CA 1
ATOM 1452 C C . LEU A 1 193 ? 16.609 -13.711 -7.746 1 96.19 193 LEU A C 1
ATOM 1454 O O . LEU A 1 193 ? 15.594 -14.289 -8.141 1 96.19 193 LEU A O 1
ATOM 1458 N N . THR A 1 194 ? 17.766 -13.883 -8.242 1 92.31 194 THR A N 1
ATOM 1459 C CA . THR A 1 194 ? 17.938 -14.766 -9.391 1 92.31 194 THR A CA 1
ATOM 1460 C C . THR A 1 194 ? 17.688 -16.219 -9 1 92.31 194 THR A C 1
ATOM 1462 O O . THR A 1 194 ? 17.062 -16.969 -9.75 1 92.31 194 THR A O 1
ATOM 1465 N N . GLN A 1 195 ? 18.172 -16.578 -7.93 1 90.56 195 GLN A N 1
ATOM 1466 C CA . GLN A 1 195 ? 17.922 -17.922 -7.434 1 90.56 195 GLN A CA 1
ATOM 1467 C C . GLN A 1 195 ? 16.438 -18.172 -7.234 1 90.56 195 GLN A C 1
ATOM 1469 O O . GLN A 1 195 ? 15.93 -19.25 -7.574 1 90.56 195 GLN A O 1
ATOM 1474 N N . MET A 1 196 ? 15.75 -17.219 -6.676 1 94.75 196 MET A N 1
ATOM 1475 C CA . MET A 1 196 ? 14.305 -17.312 -6.488 1 94.75 196 MET A CA 1
ATOM 1476 C C . MET A 1 196 ? 13.586 -17.438 -7.828 1 94.75 196 MET A C 1
ATOM 1478 O O . MET A 1 196 ? 12.602 -18.172 -7.945 1 94.75 196 MET A O 1
ATOM 1482 N N . LEU A 1 197 ? 14.094 -16.719 -8.75 1 94 197 LEU A N 1
ATOM 1483 C CA . LEU A 1 197 ? 13.523 -16.781 -10.094 1 94 197 LEU A CA 1
ATOM 1484 C C . LEU A 1 197 ? 13.625 -18.188 -10.656 1 94 197 LEU A C 1
ATOM 1486 O O . LEU A 1 197 ? 12.703 -18.672 -11.32 1 94 197 LEU A O 1
ATOM 1490 N N . PHE A 1 198 ? 14.711 -18.875 -10.383 1 88.94 198 PHE A N 1
ATOM 1491 C CA . PHE A 1 198 ? 14.875 -20.25 -10.828 1 88.94 198 PHE A CA 1
ATOM 1492 C C . PHE A 1 198 ? 13.828 -21.156 -10.188 1 88.94 198 PHE A C 1
ATOM 1494 O O . PHE A 1 198 ? 13.289 -22.062 -10.836 1 88.94 198 PHE A O 1
ATOM 1501 N N . GLY A 1 199 ? 13.617 -20.891 -8.938 1 90.69 199 GLY A N 1
ATOM 1502 C CA . GLY A 1 199 ? 12.562 -21.641 -8.273 1 90.69 199 GLY A CA 1
ATOM 1503 C C . GLY A 1 199 ? 11.203 -21.438 -8.906 1 90.69 199 GLY A C 1
ATOM 1504 O O . GLY A 1 199 ? 10.461 -22.406 -9.109 1 90.69 199 GLY A O 1
ATOM 1505 N N . TYR A 1 200 ? 10.898 -20.266 -9.242 1 94.62 200 TYR A N 1
ATOM 1506 C CA . TYR A 1 200 ? 9.633 -19.953 -9.891 1 94.62 200 TYR A CA 1
ATOM 1507 C C . TYR A 1 200 ? 9.547 -20.594 -11.266 1 94.62 200 TYR A C 1
ATOM 1509 O O . TYR A 1 200 ? 8.484 -21.094 -11.664 1 94.62 200 TYR A O 1
ATOM 1517 N N . GLN A 1 201 ? 10.609 -20.609 -11.969 1 90.19 201 GLN A N 1
ATOM 1518 C CA . GLN A 1 201 ? 10.641 -21.25 -13.281 1 90.19 201 GLN A CA 1
ATOM 1519 C C . GLN A 1 201 ? 10.336 -22.734 -13.18 1 90.19 201 GLN A C 1
ATOM 1521 O O . GLN A 1 201 ? 9.672 -23.312 -14.047 1 90.19 201 GLN A O 1
ATOM 1526 N N . ARG A 1 202 ? 10.789 -23.312 -12.219 1 88.31 202 ARG A N 1
ATOM 1527 C CA . ARG A 1 202 ? 10.5 -24.734 -12.008 1 88.31 202 ARG A CA 1
ATOM 1528 C C . ARG A 1 202 ? 9.016 -24.953 -11.766 1 88.31 202 ARG A C 1
ATOM 1530 O O . ARG A 1 202 ? 8.453 -25.969 -12.203 1 88.31 202 ARG A O 1
ATOM 1537 N N . LEU A 1 203 ? 8.469 -24.062 -11 1 94.06 203 LEU A N 1
ATOM 1538 C CA . LEU A 1 203 ? 7.023 -24.141 -10.805 1 94.06 203 LEU A CA 1
ATOM 1539 C C . LEU A 1 203 ? 6.281 -24.062 -12.133 1 94.06 203 LEU A C 1
ATOM 1541 O O . LEU A 1 203 ? 5.328 -24.797 -12.367 1 94.06 203 LEU A O 1
ATOM 1545 N N . LEU A 1 204 ? 6.742 -23.188 -13.016 1 92.88 204 LEU A N 1
ATOM 1546 C CA . LEU A 1 204 ? 6.133 -23.062 -14.328 1 92.88 204 LEU A CA 1
ATOM 1547 C C . LEU A 1 204 ? 6.316 -24.328 -15.148 1 92.88 204 LEU A C 1
ATOM 1549 O O . LEU A 1 204 ? 5.406 -24.75 -15.859 1 92.88 204 LEU A O 1
ATOM 1553 N N . ASP A 1 205 ? 7.457 -24.922 -15.008 1 88.19 205 ASP A N 1
ATOM 1554 C CA . ASP A 1 205 ? 7.723 -26.188 -15.703 1 88.19 205 ASP A CA 1
ATOM 1555 C C . ASP A 1 205 ? 6.766 -27.281 -15.242 1 88.19 205 ASP A C 1
ATOM 1557 O O . ASP A 1 205 ? 6.27 -28.062 -16.062 1 88.19 205 ASP A O 1
ATOM 1561 N N . ARG A 1 206 ? 6.543 -27.328 -13.961 1 89.31 206 ARG A N 1
ATOM 1562 C CA . ARG A 1 206 ? 5.602 -28.312 -13.43 1 89.31 206 ARG A CA 1
ATOM 1563 C C . ARG A 1 206 ? 4.207 -28.094 -14 1 89.31 206 ARG A C 1
ATOM 1565 O O . ARG A 1 206 ? 3.512 -29.062 -14.328 1 89.31 206 ARG A O 1
ATOM 1572 N N . ARG A 1 207 ? 3.826 -26.859 -14.148 1 92.69 207 ARG A N 1
ATOM 1573 C CA . ARG A 1 207 ? 2.533 -26.547 -14.75 1 92.69 207 ARG A CA 1
ATOM 1574 C C . ARG A 1 207 ? 2.473 -27 -16.203 1 92.69 207 ARG A C 1
ATOM 1576 O O . ARG A 1 207 ? 1.485 -27.609 -16.625 1 92.69 207 ARG A O 1
ATOM 1583 N N . ASP A 1 208 ? 3.531 -26.75 -16.906 1 88.19 208 ASP A N 1
ATOM 1584 C CA . ASP A 1 208 ? 3.586 -27.141 -18.312 1 88.19 208 ASP A CA 1
ATOM 1585 C C . ASP A 1 208 ? 3.518 -28.656 -18.469 1 88.19 208 ASP A C 1
ATOM 1587 O O . ASP A 1 208 ? 2.859 -29.172 -19.375 1 88.19 208 ASP A O 1
ATOM 1591 N N . GLU A 1 209 ? 4.156 -29.328 -17.594 1 87.5 209 GLU A N 1
ATOM 1592 C CA . GLU A 1 209 ? 4.16 -30.781 -17.625 1 87.5 209 GLU A CA 1
ATOM 1593 C C . GLU A 1 209 ? 2.787 -31.344 -17.266 1 87.5 209 GLU A C 1
ATOM 1595 O O . GLU A 1 209 ? 2.293 -32.25 -17.938 1 87.5 209 GLU A O 1
ATOM 1600 N N . CYS A 1 210 ? 2.182 -30.797 -16.281 1 90.38 210 CYS A N 1
ATOM 1601 C CA . CYS A 1 210 ? 0.939 -31.344 -15.758 1 90.38 210 CYS A CA 1
ATOM 1602 C C . CYS A 1 210 ? -0.243 -30.969 -16.641 1 90.38 210 CYS A C 1
ATOM 1604 O O . CYS A 1 210 ? -1.174 -31.766 -16.812 1 90.38 210 CYS A O 1
ATOM 1606 N N . PHE A 1 211 ? -0.206 -29.75 -17.188 1 88.94 211 PHE A N 1
ATOM 1607 C CA . PHE A 1 211 ? -1.379 -29.25 -17.906 1 88.94 211 PHE A CA 1
ATOM 1608 C C . PHE A 1 211 ? -1.093 -29.109 -19.391 1 88.94 211 PHE A C 1
ATOM 1610 O O . PHE A 1 211 ? -1.701 -28.281 -20.078 1 88.94 211 PHE A O 1
ATOM 1617 N N . SER A 1 212 ? -0.146 -29.906 -19.875 1 86.06 212 SER A N 1
ATOM 1618 C CA . SER A 1 212 ? 0.222 -29.859 -21.281 1 86.06 212 SER A CA 1
ATOM 1619 C C . SER A 1 212 ? -0.959 -30.219 -22.172 1 86.06 212 SER A C 1
ATOM 1621 O O . SER A 1 212 ? -1.72 -31.141 -21.859 1 86.06 212 SER A O 1
ATOM 1623 N N . ARG A 1 213 ? -1.17 -29.375 -23.203 1 79.81 213 ARG A N 1
ATOM 1624 C CA . ARG A 1 213 ? -2.178 -29.641 -24.219 1 79.81 213 ARG A CA 1
ATOM 1625 C C . ARG A 1 213 ? -1.544 -29.703 -25.609 1 79.81 213 ARG A C 1
ATOM 1627 O O . ARG A 1 213 ? -1.069 -28.703 -26.141 1 79.81 213 ARG A O 1
ATOM 1634 N N . PRO A 1 214 ? -1.412 -30.922 -26.078 1 68.75 214 PRO A N 1
ATOM 1635 C CA . PRO A 1 214 ? -0.803 -31.062 -27.406 1 68.75 214 PRO A CA 1
ATOM 1636 C C . PRO A 1 214 ? -1.592 -30.344 -28.484 1 68.75 214 PRO A C 1
ATOM 1638 O O . PRO A 1 214 ? -2.822 -30.422 -28.531 1 68.75 214 PRO A O 1
ATOM 1641 N N . GLY A 1 215 ? -0.956 -29.297 -29.031 1 61.44 215 GLY A N 1
ATOM 1642 C CA . GLY A 1 215 ? -1.574 -28.688 -30.188 1 61.44 215 GLY A CA 1
ATOM 1643 C C . GLY A 1 215 ? -1.374 -29.484 -31.469 1 61.44 215 GLY A C 1
ATOM 1644 O O . GLY A 1 215 ? -0.688 -30.516 -31.469 1 61.44 215 GLY A O 1
ATOM 1645 N N . PRO A 1 216 ? -2.162 -29.078 -32.5 1 60.84 216 PRO A N 1
ATOM 1646 C CA . PRO A 1 216 ? -2.051 -29.812 -33.75 1 60.84 216 PRO A CA 1
ATOM 1647 C C . PRO A 1 216 ? -0.617 -29.875 -34.281 1 60.84 216 PRO A C 1
ATOM 1649 O O . PRO A 1 216 ? -0.235 -30.844 -34.938 1 60.84 216 PRO A O 1
ATOM 1652 N N . GLU A 1 217 ? 0.164 -28.844 -33.969 1 60.66 217 GLU A N 1
ATOM 1653 C CA . GLU A 1 217 ? 1.508 -28.766 -34.531 1 60.66 217 GLU A CA 1
ATOM 1654 C C . GLU A 1 217 ? 2.541 -29.375 -33.594 1 60.66 217 GLU A C 1
ATOM 1656 O O . GLU A 1 217 ? 3.746 -29.188 -33.781 1 60.66 217 GLU A O 1
ATOM 1661 N N . TRP A 1 218 ? 2.055 -30.016 -32.625 1 62.75 218 TRP A N 1
ATOM 1662 C CA . TRP A 1 218 ? 2.949 -30.578 -31.625 1 62.75 218 TRP A CA 1
ATOM 1663 C C . TRP A 1 218 ? 3.709 -31.781 -32.188 1 62.75 218 TRP A C 1
ATOM 1665 O O . TRP A 1 218 ? 3.111 -32.688 -32.781 1 62.75 218 TRP A O 1
ATOM 1675 N N . ALA A 1 219 ? 4.992 -31.5 -32.344 1 61.16 219 ALA A N 1
ATOM 1676 C CA . ALA A 1 219 ? 5.84 -32.625 -32.719 1 61.16 219 ALA A CA 1
ATOM 1677 C C . ALA A 1 219 ? 6.113 -33.531 -31.516 1 61.16 219 ALA A C 1
ATOM 1679 O O . ALA A 1 219 ? 5.973 -33.125 -30.359 1 61.16 219 ALA A O 1
ATOM 1680 N N . GLU A 1 220 ? 6.297 -34.781 -31.719 1 59.72 220 GLU A N 1
ATOM 1681 C CA . GLU A 1 220 ? 6.5 -35.812 -30.719 1 59.72 220 GLU A CA 1
ATOM 1682 C C . GLU A 1 220 ? 7.578 -35.406 -29.719 1 59.72 220 GLU A C 1
ATOM 1684 O O . GLU A 1 220 ? 7.484 -35.719 -28.531 1 59.72 220 GLU A O 1
ATOM 1689 N N . ASN A 1 221 ? 8.617 -34.594 -30.062 1 63.75 221 ASN A N 1
ATOM 1690 C CA . ASN A 1 221 ? 9.742 -34.281 -29.188 1 63.75 221 ASN A CA 1
ATOM 1691 C C . ASN A 1 221 ? 9.602 -32.906 -28.578 1 63.75 221 ASN A C 1
ATOM 1693 O O . ASN A 1 221 ? 10.531 -32.406 -27.938 1 63.75 221 ASN A O 1
ATOM 1697 N N . ASP A 1 222 ? 8.398 -32.375 -28.688 1 71.69 222 ASP A N 1
ATOM 1698 C CA . ASP A 1 222 ? 8.242 -31.031 -28.156 1 71.69 222 ASP A CA 1
ATOM 1699 C C . ASP A 1 222 ? 8.078 -31.047 -26.641 1 71.69 222 ASP A C 1
ATOM 1701 O O . ASP A 1 222 ? 7.438 -31.953 -26.078 1 71.69 222 ASP A O 1
ATOM 1705 N N . ALA A 1 223 ? 8.773 -30.219 -26.016 1 75.81 223 ALA A N 1
ATOM 1706 C CA . ALA A 1 223 ? 8.586 -30.078 -24.562 1 75.81 223 ALA A CA 1
ATOM 1707 C C . ALA A 1 223 ? 7.137 -29.734 -24.234 1 75.81 223 ALA A C 1
ATOM 1709 O O . ALA A 1 223 ? 6.477 -29.016 -24.984 1 75.81 223 ALA A O 1
ATOM 1710 N N . PRO A 1 224 ? 6.66 -30.391 -23.203 1 78.19 224 PRO A N 1
ATOM 1711 C CA . PRO A 1 224 ? 5.297 -30.062 -22.797 1 78.19 224 PRO A CA 1
ATOM 1712 C C . PRO A 1 224 ? 5.098 -28.562 -22.531 1 78.19 224 PRO A C 1
ATOM 1714 O O . PRO A 1 224 ? 5.996 -27.906 -22 1 78.19 224 PRO A O 1
ATOM 1717 N N . ARG A 1 225 ? 4.059 -28.062 -23.047 1 81.88 225 ARG A N 1
ATOM 1718 C CA . ARG A 1 225 ? 3.729 -26.656 -22.844 1 81.88 225 ARG A CA 1
ATOM 1719 C C . ARG A 1 225 ? 2.223 -26.453 -22.703 1 81.88 225 ARG A C 1
ATOM 1721 O O . ARG A 1 225 ? 1.44 -27.172 -23.344 1 81.88 225 ARG A O 1
ATOM 1728 N N . ARG A 1 226 ? 1.921 -25.484 -21.938 1 82.94 226 ARG A N 1
ATOM 1729 C CA . ARG A 1 226 ? 0.519 -25.094 -21.828 1 82.94 226 ARG A CA 1
ATOM 1730 C C . ARG A 1 226 ? 0.086 -24.266 -23.031 1 82.94 226 ARG A C 1
ATOM 1732 O O . ARG A 1 226 ? 0.899 -23.547 -23.625 1 82.94 226 ARG A O 1
ATOM 1739 N N . THR A 1 227 ? -1.132 -24.531 -23.375 1 84.38 227 THR A N 1
ATOM 1740 C CA . THR A 1 227 ? -1.79 -23.688 -24.359 1 84.38 227 THR A CA 1
ATOM 1741 C C . THR A 1 227 ? -2.883 -22.844 -23.719 1 84.38 227 THR A C 1
ATOM 1743 O O . THR A 1 227 ? -3.709 -23.359 -22.969 1 84.38 227 THR A O 1
ATOM 1746 N N . PHE A 1 228 ? -2.811 -21.562 -23.984 1 87.44 228 PHE A N 1
ATOM 1747 C CA . PHE A 1 228 ? -3.777 -20.656 -23.375 1 87.44 228 PHE A CA 1
ATOM 1748 C C . PHE A 1 228 ? -4.996 -20.484 -24.281 1 87.44 228 PHE A C 1
ATOM 1750 O O . PHE A 1 228 ? -4.875 -20 -25.406 1 87.44 228 PHE A O 1
ATOM 1757 N N . LEU A 1 229 ? -6.137 -21 -23.797 1 87.88 229 LEU A N 1
ATOM 1758 C CA . LEU A 1 229 ? -7.363 -21.031 -24.578 1 87.88 229 LEU A CA 1
ATOM 1759 C C . LEU A 1 229 ? -8.5 -20.328 -23.844 1 87.88 229 LEU A C 1
ATOM 1761 O O . LEU A 1 229 ? -8.641 -20.469 -22.625 1 87.88 229 LEU A O 1
ATOM 1765 N N . GLN A 1 230 ? -9.281 -19.578 -24.578 1 90.62 230 GLN A N 1
ATOM 1766 C CA . GLN A 1 230 ? -10.461 -18.922 -24 1 90.62 230 GLN A CA 1
ATOM 1767 C C . GLN A 1 230 ? -11.562 -19.938 -23.719 1 90.62 230 GLN A C 1
ATOM 1769 O O . GLN A 1 230 ? -11.875 -20.781 -24.562 1 90.62 230 GLN A O 1
ATOM 1774 N N . GLN A 1 231 ? -12 -19.969 -22.5 1 89.81 231 GLN A N 1
ATOM 1775 C CA . GLN A 1 231 ? -13.125 -20.797 -22.094 1 89.81 231 GLN A CA 1
ATOM 1776 C C . GLN A 1 231 ? -14.305 -19.953 -21.641 1 89.81 231 GLN A C 1
ATOM 1778 O O . GLN A 1 231 ? -14.117 -18.828 -21.156 1 89.81 231 GLN A O 1
ATOM 1783 N N . ASN A 1 232 ? -15.5 -20.469 -21.703 1 87.81 232 ASN A N 1
ATOM 1784 C CA . ASN A 1 232 ? -16.688 -19.672 -21.422 1 87.81 232 ASN A CA 1
ATOM 1785 C C . ASN A 1 232 ? -17.172 -19.891 -20 1 87.81 232 ASN A C 1
ATOM 1787 O O . ASN A 1 232 ? -17.859 -19.031 -19.438 1 87.81 232 ASN A O 1
ATOM 1791 N N . VAL A 1 233 ? -16.906 -21.125 -19.531 1 92.38 233 VAL A N 1
ATOM 1792 C CA . VAL A 1 233 ? -17.453 -21.469 -18.219 1 92.38 233 VAL A CA 1
ATOM 1793 C C . VAL A 1 233 ? -16.312 -21.906 -17.297 1 92.38 233 VAL A C 1
ATOM 1795 O O . VAL A 1 233 ? -15.586 -22.859 -17.609 1 92.38 233 VAL A O 1
ATOM 1798 N N . LEU A 1 234 ? -16.125 -21.266 -16.219 1 92.5 234 LEU A N 1
ATOM 1799 C CA . LEU A 1 234 ? -15.141 -21.656 -15.211 1 92.5 234 LEU A CA 1
ATOM 1800 C C . LEU A 1 234 ? -15.734 -22.672 -14.234 1 92.5 234 LEU A C 1
ATOM 1802 O O . LEU A 1 234 ? -16.656 -22.344 -13.484 1 92.5 234 LEU A O 1
ATOM 1806 N N . CYS A 1 235 ? -15.273 -23.828 -14.305 1 90.62 235 CYS A N 1
ATOM 1807 C CA . CYS A 1 235 ? -15.672 -24.859 -13.359 1 90.62 235 CYS A CA 1
ATOM 1808 C C . CYS A 1 235 ? -14.953 -24.688 -12.023 1 90.62 235 CYS A C 1
ATOM 1810 O O . CYS A 1 235 ? -13.75 -24.953 -11.93 1 90.62 235 CYS A O 1
ATOM 1812 N N . VAL A 1 236 ? -15.656 -24.406 -10.945 1 91.25 236 VAL A N 1
ATOM 1813 C CA . VAL A 1 236 ? -15.062 -24.062 -9.656 1 91.25 236 VAL A CA 1
ATOM 1814 C C . VAL A 1 236 ? -14.422 -25.297 -9.031 1 91.25 236 VAL A C 1
ATOM 1816 O O . VAL A 1 236 ? -13.383 -25.203 -8.375 1 91.25 236 VAL A O 1
ATOM 1819 N N . THR A 1 237 ? -15.078 -26.453 -9.211 1 88.19 237 THR A N 1
ATOM 1820 C CA . THR A 1 237 ? -14.516 -27.672 -8.664 1 88.19 237 THR A CA 1
ATOM 1821 C C . THR A 1 237 ? -13.141 -27.953 -9.266 1 88.19 237 THR A C 1
ATOM 1823 O O . THR A 1 237 ? -12.203 -28.312 -8.547 1 88.19 237 THR A O 1
ATOM 1826 N N . ASP A 1 238 ? -13.008 -27.75 -10.539 1 88.31 238 ASP A N 1
ATOM 1827 C CA . ASP A 1 238 ? -11.727 -27.938 -11.211 1 88.31 238 ASP A CA 1
ATOM 1828 C C . ASP A 1 238 ? -10.688 -26.938 -10.711 1 88.31 238 ASP A C 1
ATOM 1830 O O . ASP A 1 238 ? -9.523 -27.281 -10.523 1 88.31 238 ASP A O 1
ATOM 1834 N N . TYR A 1 239 ? -11.117 -25.797 -10.57 1 92.5 239 TYR A N 1
ATOM 1835 C CA . TYR A 1 239 ? -10.219 -24.75 -10.102 1 92.5 239 TYR A CA 1
ATOM 1836 C C . TYR A 1 239 ? -9.672 -25.078 -8.719 1 92.5 239 TYR A C 1
ATOM 1838 O O . TYR A 1 239 ? -8.477 -24.906 -8.461 1 92.5 239 TYR A O 1
ATOM 1846 N N . VAL A 1 240 ? -10.516 -25.562 -7.871 1 89.12 240 VAL A N 1
ATOM 1847 C CA . VAL A 1 240 ? -10.109 -25.922 -6.516 1 89.12 240 VAL A CA 1
ATOM 1848 C C . VAL A 1 240 ? -9.102 -27.062 -6.566 1 89.12 240 VAL A C 1
ATOM 1850 O O . VAL A 1 240 ? -8.125 -27.078 -5.809 1 89.12 240 VAL A O 1
ATOM 1853 N N . HIS A 1 241 ? -9.359 -27.969 -7.434 1 88.5 241 HIS A N 1
ATOM 1854 C CA . HIS A 1 241 ? -8.438 -29.094 -7.598 1 88.5 241 HIS A CA 1
ATOM 1855 C C . HIS A 1 241 ? -7.062 -28.609 -8.062 1 88.5 241 HIS A C 1
ATOM 1857 O O . HIS A 1 241 ? -6.035 -29.109 -7.613 1 88.5 241 HIS A O 1
ATOM 1863 N N . MET A 1 242 ? -7.055 -27.703 -8.992 1 91.12 242 MET A N 1
ATOM 1864 C CA . MET A 1 242 ? -5.797 -27.125 -9.469 1 91.12 242 MET A CA 1
ATOM 1865 C C . MET A 1 242 ? -5.047 -26.438 -8.336 1 91.12 242 MET A C 1
ATOM 1867 O O . MET A 1 242 ? -3.832 -26.594 -8.203 1 91.12 242 MET A O 1
ATOM 1871 N N . LEU A 1 243 ? -5.75 -25.688 -7.523 1 91.31 243 LEU A N 1
ATOM 1872 C CA . LEU A 1 243 ? -5.156 -24.984 -6.391 1 91.31 243 LEU A CA 1
ATOM 1873 C C . LEU A 1 243 ? -4.516 -25.969 -5.414 1 91.31 243 LEU A C 1
ATOM 1875 O O . LEU A 1 243 ? -3.426 -25.719 -4.898 1 91.31 243 LEU A O 1
ATOM 1879 N N . ARG A 1 244 ? -5.242 -27.031 -5.207 1 88.5 244 ARG A N 1
ATOM 1880 C CA . ARG A 1 244 ? -4.738 -28.047 -4.281 1 88.5 244 ARG A CA 1
ATOM 1881 C C . ARG A 1 244 ? -3.453 -28.672 -4.805 1 88.5 244 ARG A C 1
ATOM 1883 O O . ARG A 1 244 ? -2.502 -28.875 -4.047 1 88.5 244 ARG A O 1
ATOM 1890 N N . THR A 1 245 ? -3.443 -28.953 -6.023 1 88.12 245 THR A N 1
ATOM 1891 C CA . THR A 1 245 ? -2.273 -29.562 -6.648 1 88.12 245 THR A CA 1
ATOM 1892 C C . THR A 1 245 ? -1.071 -28.625 -6.566 1 88.12 245 THR A C 1
ATOM 1894 O O . THR A 1 245 ? 0.057 -29.062 -6.352 1 88.12 245 THR A O 1
ATOM 1897 N N . GLU A 1 246 ? -1.276 -27.375 -6.668 1 93.12 246 GLU A N 1
ATOM 1898 C CA . GLU A 1 246 ? -0.188 -26.406 -6.738 1 93.12 246 GLU A CA 1
ATOM 1899 C C . GLU A 1 246 ? 0.453 -26.203 -5.371 1 93.12 246 GLU A C 1
ATOM 1901 O O . GLU A 1 246 ? 1.571 -25.688 -5.273 1 93.12 246 GLU A O 1
ATOM 1906 N N . VAL A 1 247 ? -0.256 -26.609 -4.316 1 93.31 247 VAL A N 1
ATOM 1907 C CA . VAL A 1 247 ? 0.29 -26.438 -2.975 1 93.31 247 VAL A CA 1
ATOM 1908 C C . VAL A 1 247 ? 1.651 -27.125 -2.879 1 93.31 247 VAL A C 1
ATOM 1910 O O . VAL A 1 247 ? 2.604 -26.547 -2.344 1 93.31 247 VAL A O 1
ATOM 1913 N N . GLU A 1 248 ? 1.74 -28.328 -3.396 1 91.31 248 GLU A N 1
ATOM 1914 C CA . GLU A 1 248 ? 2.994 -29.078 -3.369 1 91.31 248 GLU A CA 1
ATOM 1915 C C . GLU A 1 248 ? 4.07 -28.375 -4.199 1 91.31 248 GLU A C 1
ATOM 1917 O O . GLU A 1 248 ? 5.23 -28.328 -3.795 1 91.31 248 GLU A O 1
ATOM 1922 N N . TRP A 1 249 ? 3.67 -27.875 -5.312 1 93.94 249 TRP A N 1
ATOM 1923 C CA . TRP A 1 249 ? 4.617 -27.219 -6.207 1 93.94 249 TRP A CA 1
ATOM 1924 C C . TRP A 1 249 ? 5.121 -25.922 -5.605 1 93.94 249 TRP A C 1
ATOM 1926 O O . TRP A 1 249 ? 6.297 -25.562 -5.758 1 93.94 249 TRP A O 1
ATOM 1936 N N . ILE A 1 250 ? 4.227 -25.172 -4.969 1 96.06 250 ILE A N 1
ATOM 1937 C CA . ILE A 1 250 ? 4.609 -23.922 -4.305 1 96.06 250 ILE A CA 1
ATOM 1938 C C . ILE A 1 250 ? 5.574 -24.234 -3.16 1 96.06 250 ILE A C 1
ATOM 1940 O O . ILE A 1 250 ? 6.543 -23.5 -2.949 1 96.06 250 ILE A O 1
ATOM 1944 N N . SER A 1 251 ? 5.293 -25.297 -2.449 1 94.56 251 SER A N 1
ATOM 1945 C CA . SER A 1 251 ? 6.195 -25.703 -1.378 1 94.56 251 SER A CA 1
ATOM 1946 C C . SER A 1 251 ? 7.582 -26.031 -1.919 1 94.56 251 SER A C 1
ATOM 1948 O O . SER A 1 251 ? 8.594 -25.656 -1.319 1 94.56 251 SER A O 1
ATOM 1950 N N . GLU A 1 252 ? 7.578 -26.75 -2.994 1 92.44 252 GLU A N 1
ATOM 1951 C CA . GLU A 1 252 ? 8.852 -27.078 -3.635 1 92.44 252 GLU A CA 1
ATOM 1952 C C . GLU A 1 252 ? 9.586 -25.812 -4.07 1 92.44 252 GLU A C 1
ATOM 1954 O O . GLU A 1 252 ? 10.805 -25.703 -3.9 1 92.44 252 GLU A O 1
ATOM 1959 N N . MET A 1 253 ? 8.914 -24.891 -4.652 1 95 253 MET A N 1
ATOM 1960 C CA . MET A 1 253 ? 9.492 -23.594 -5.043 1 95 253 MET A CA 1
ATOM 1961 C C . MET A 1 253 ? 10.117 -22.891 -3.844 1 95 253 MET A C 1
ATOM 1963 O O . MET A 1 253 ? 11.258 -22.438 -3.914 1 95 253 MET A O 1
ATOM 1967 N N . LEU A 1 254 ? 9.422 -22.828 -2.74 1 95.88 254 LEU A N 1
ATOM 1968 C CA . LEU A 1 254 ? 9.883 -22.125 -1.556 1 95.88 254 LEU A CA 1
ATOM 1969 C C . LEU A 1 254 ? 11.133 -22.766 -0.976 1 95.88 254 LEU A C 1
ATOM 1971 O O . LEU A 1 254 ? 11.969 -22.094 -0.375 1 95.88 254 LEU A O 1
ATOM 1975 N N . SER A 1 255 ? 11.242 -24.062 -1.188 1 91.25 255 SER A N 1
ATOM 1976 C CA . SER A 1 255 ? 12.406 -24.781 -0.679 1 91.25 255 SER A CA 1
ATOM 1977 C C . SER A 1 255 ? 13.688 -24.328 -1.384 1 91.25 255 SER A C 1
ATOM 1979 O O . SER A 1 255 ? 14.789 -24.578 -0.899 1 91.25 255 SER A O 1
ATOM 1981 N N . THR A 1 256 ? 13.531 -23.594 -2.471 1 88.62 256 THR A N 1
ATOM 1982 C CA . THR A 1 256 ? 14.68 -23.078 -3.199 1 88.62 256 THR A CA 1
ATOM 1983 C C . THR A 1 256 ? 15.008 -21.656 -2.75 1 88.62 256 THR A C 1
ATOM 1985 O O . THR A 1 256 ? 16.062 -21.125 -3.092 1 88.62 256 THR A O 1
ATOM 1988 N N . PHE A 1 257 ? 14.094 -21.031 -2.064 1 93.19 257 PHE A N 1
ATOM 1989 C CA . PHE A 1 257 ? 14.297 -19.656 -1.628 1 93.19 257 PHE A CA 1
ATOM 1990 C C . PHE A 1 257 ? 15.281 -19.594 -0.467 1 93.19 257 PHE A C 1
ATOM 1992 O O . PHE A 1 257 ? 15.219 -20.406 0.454 1 93.19 257 PHE A O 1
ATOM 1999 N N . ASN A 1 258 ? 16.156 -18.672 -0.532 1 88.25 258 ASN A N 1
ATOM 2000 C CA . ASN A 1 258 ? 17.219 -18.531 0.46 1 88.25 258 ASN A CA 1
ATOM 2001 C C . ASN A 1 258 ? 16.656 -18.438 1.874 1 88.25 258 ASN A C 1
ATOM 2003 O O . ASN A 1 258 ? 15.781 -17.609 2.145 1 88.25 258 ASN A O 1
ATOM 2007 N N . GLY A 1 259 ? 17.094 -19.344 2.701 1 90.5 259 GLY A N 1
ATOM 2008 C CA . GLY A 1 259 ? 16.797 -19.297 4.125 1 90.5 259 GLY A CA 1
ATOM 2009 C C . GLY A 1 259 ? 15.539 -20.047 4.512 1 90.5 259 GLY A C 1
ATOM 2010 O O . GLY A 1 259 ? 15.398 -20.484 5.652 1 90.5 259 GLY A O 1
ATOM 2011 N N . TYR A 1 260 ? 14.578 -20.203 3.615 1 94.75 260 TYR A N 1
ATOM 2012 C CA . TYR A 1 260 ? 13.305 -20.828 3.953 1 94.75 260 TYR A CA 1
ATOM 2013 C C . TYR A 1 260 ? 13.492 -22.281 4.348 1 94.75 260 TYR A C 1
ATOM 2015 O O . TYR A 1 260 ? 12.922 -22.75 5.34 1 94.75 260 TYR A O 1
ATOM 2023 N N . ARG A 1 261 ? 14.32 -23 3.623 1 89.31 261 ARG A N 1
ATOM 2024 C CA . ARG A 1 261 ? 14.523 -24.422 3.822 1 89.31 261 ARG A CA 1
ATOM 2025 C C . ARG A 1 261 ? 15.156 -24.703 5.184 1 89.31 261 ARG A C 1
ATOM 2027 O O . ARG A 1 261 ? 14.93 -25.766 5.777 1 89.31 261 ARG A O 1
ATOM 2034 N N . ASP A 1 262 ? 15.844 -23.75 5.703 1 90.69 262 ASP A N 1
ATOM 2035 C CA . ASP A 1 262 ? 16.625 -23.969 6.918 1 90.69 262 ASP A CA 1
ATOM 2036 C C . ASP A 1 262 ? 15.789 -23.672 8.164 1 90.69 262 ASP A C 1
ATOM 2038 O O . ASP A 1 262 ? 16.219 -23.953 9.281 1 90.69 262 ASP A O 1
ATOM 2042 N N . LEU A 1 263 ? 14.586 -23.172 7.992 1 95.06 263 LEU A N 1
ATOM 2043 C CA . LEU A 1 263 ? 13.719 -22.875 9.125 1 95.06 263 LEU A CA 1
ATOM 2044 C C . LEU A 1 263 ? 13.156 -24.156 9.727 1 95.06 263 LEU A C 1
ATOM 2046 O O . LEU A 1 263 ? 13.055 -25.188 9.039 1 95.06 263 LEU A O 1
ATOM 2050 N N . PRO A 1 264 ? 12.82 -24.125 11.008 1 94.31 264 PRO A N 1
ATOM 2051 C CA . PRO A 1 264 ? 12.062 -25.234 11.57 1 94.31 264 PRO A CA 1
ATOM 2052 C C . PRO A 1 264 ? 10.758 -25.5 10.828 1 94.31 264 PRO A C 1
ATOM 2054 O O . PRO A 1 264 ? 10.094 -24.562 10.383 1 94.31 264 PRO A O 1
ATOM 2057 N N . THR A 1 265 ? 10.352 -26.734 10.773 1 92.69 265 THR A N 1
ATOM 2058 C CA . THR A 1 265 ? 9.195 -27.156 9.977 1 92.69 265 THR A CA 1
ATOM 2059 C C . THR A 1 265 ? 7.949 -26.391 10.406 1 92.69 265 THR A C 1
ATOM 2061 O O . THR A 1 265 ? 7.156 -25.969 9.562 1 92.69 265 THR A O 1
ATOM 2064 N N . ASN A 1 266 ? 7.777 -26.281 11.711 1 93.75 266 ASN A N 1
ATOM 2065 C CA . ASN A 1 266 ? 6.594 -25.578 12.203 1 93.75 266 ASN A CA 1
ATOM 2066 C C . ASN A 1 266 ? 6.562 -24.141 11.734 1 93.75 266 ASN A C 1
ATOM 2068 O O . ASN A 1 266 ? 5.492 -23.594 11.453 1 93.75 266 ASN A O 1
ATOM 2072 N N . GLU A 1 267 ? 7.688 -23.5 11.617 1 96.31 267 GLU A N 1
ATOM 2073 C CA . GLU A 1 267 ? 7.777 -22.109 11.164 1 96.31 267 GLU A CA 1
ATOM 2074 C C . GLU A 1 267 ? 7.59 -22.016 9.656 1 96.31 267 GLU A C 1
ATOM 2076 O O . GLU A 1 267 ? 6.941 -21.094 9.164 1 96.31 267 GLU A O 1
ATOM 2081 N N . LYS A 1 268 ? 8.133 -23.016 8.961 1 96.12 268 LYS A N 1
ATOM 2082 C CA . LYS A 1 268 ? 7.891 -23.094 7.523 1 96.12 268 LYS A CA 1
ATOM 2083 C C . LYS A 1 268 ? 6.398 -23.172 7.223 1 96.12 268 LYS A C 1
ATOM 2085 O O . LYS A 1 268 ? 5.895 -22.469 6.344 1 96.12 268 LYS A O 1
ATOM 2090 N N . VAL A 1 269 ? 5.77 -24.047 7.992 1 95.94 269 VAL A N 1
ATOM 2091 C CA . VAL A 1 269 ? 4.34 -24.266 7.797 1 95.94 269 VAL A CA 1
ATOM 2092 C C . VAL A 1 269 ? 3.568 -22.984 8.102 1 95.94 269 VAL A C 1
ATOM 2094 O O . VAL A 1 269 ? 2.662 -22.609 7.355 1 95.94 269 VAL A O 1
ATOM 2097 N N . THR A 1 270 ? 3.898 -22.281 9.188 1 96.88 270 THR A N 1
ATOM 2098 C CA . THR A 1 270 ? 3.236 -21.047 9.594 1 96.88 270 THR A CA 1
ATOM 2099 C C . THR A 1 270 ? 3.408 -19.969 8.523 1 96.88 270 THR A C 1
ATOM 2101 O O . THR A 1 270 ? 2.443 -19.297 8.148 1 96.88 270 THR A O 1
ATOM 2104 N N . ILE A 1 271 ? 4.617 -19.828 8.016 1 97.56 271 ILE A N 1
ATOM 2105 C CA . ILE A 1 271 ? 4.91 -18.828 6.992 1 97.56 271 ILE A CA 1
ATOM 2106 C C . ILE A 1 271 ? 4.207 -19.203 5.688 1 97.56 271 ILE A C 1
ATOM 2108 O O . ILE A 1 271 ? 3.648 -18.344 5.008 1 97.56 271 ILE A O 1
ATOM 2112 N N . PHE A 1 272 ? 4.18 -20.469 5.352 1 97.31 272 PHE A N 1
ATOM 2113 C CA . PHE A 1 272 ? 3.52 -20.953 4.145 1 97.31 272 PHE A CA 1
ATOM 2114 C C . PHE A 1 272 ? 2.031 -20.625 4.172 1 97.31 272 PHE A C 1
ATOM 2116 O O . PHE A 1 272 ? 1.48 -20.141 3.189 1 97.31 272 PHE A O 1
ATOM 2123 N N . LYS A 1 273 ? 1.378 -20.891 5.285 1 96 273 LYS A N 1
ATOM 2124 C CA . LYS A 1 273 ? -0.055 -20.656 5.43 1 96 273 LYS A CA 1
ATOM 2125 C C . LYS A 1 273 ? -0.393 -19.188 5.215 1 96 273 LYS A C 1
ATOM 2127 O O . LYS A 1 273 ? -1.403 -18.859 4.586 1 96 273 LYS A O 1
ATOM 2132 N N . HIS A 1 274 ? 0.46 -18.359 5.723 1 96.44 274 HIS A N 1
ATOM 2133 C CA . HIS A 1 274 ? 0.248 -16.922 5.598 1 96.44 274 HIS A CA 1
ATOM 2134 C C . HIS A 1 274 ? 0.524 -16.438 4.176 1 96.44 274 HIS A C 1
ATOM 2136 O O . HIS A 1 274 ? -0.162 -15.547 3.67 1 96.44 274 HIS A O 1
ATOM 2142 N N . PHE A 1 275 ? 1.432 -17.047 3.486 1 97.56 275 PHE A N 1
ATOM 2143 C CA . PHE A 1 275 ? 2.01 -16.578 2.232 1 97.56 275 PHE A CA 1
ATOM 2144 C C . PHE A 1 275 ? 1.209 -17.078 1.041 1 97.56 275 PHE A C 1
ATOM 2146 O O . PHE A 1 275 ? 1.11 -16.406 0.016 1 97.56 275 PHE A O 1
ATOM 2153 N N . TRP A 1 276 ? 0.685 -18.219 1.078 1 96.31 276 TRP A N 1
ATOM 2154 C CA . TRP A 1 276 ? 0.227 -18.984 -0.082 1 96.31 276 TRP A CA 1
ATOM 2155 C C . TRP A 1 276 ? -0.78 -18.172 -0.896 1 96.31 276 TRP A C 1
ATOM 2157 O O . TRP A 1 276 ? -0.649 -18.062 -2.117 1 96.31 276 TRP A O 1
ATOM 2167 N N . MET A 1 277 ? -1.767 -17.578 -0.229 1 96.56 277 MET A N 1
ATOM 2168 C CA . MET A 1 277 ? -2.781 -16.859 -1 1 96.56 277 MET A CA 1
ATOM 2169 C C . MET A 1 277 ? -2.227 -15.555 -1.554 1 96.56 277 MET A C 1
ATOM 2171 O O . MET A 1 277 ? -2.654 -15.094 -2.611 1 96.56 277 MET A O 1
ATOM 2175 N N . HIS A 1 278 ? -1.252 -14.906 -0.842 1 98.31 278 HIS A N 1
ATOM 2176 C CA . HIS A 1 278 ? -0.56 -13.75 -1.399 1 98.31 278 HIS A CA 1
ATOM 2177 C C . HIS A 1 278 ? 0.111 -14.094 -2.725 1 98.31 278 HIS A C 1
ATOM 2179 O O . HIS A 1 278 ? -0.004 -13.344 -3.697 1 98.31 278 HIS A O 1
ATOM 2185 N N . PHE A 1 279 ? 0.714 -15.258 -2.699 1 98.56 279 PHE A N 1
ATOM 2186 C CA . PHE A 1 279 ? 1.411 -15.727 -3.889 1 98.56 279 PHE A CA 1
ATOM 2187 C C . PHE A 1 279 ? 0.428 -16 -5.023 1 98.56 279 PHE A C 1
ATOM 2189 O O . PHE A 1 279 ? 0.613 -15.516 -6.141 1 98.56 279 PHE A O 1
ATOM 2196 N N . VAL A 1 280 ? -0.582 -16.734 -4.762 1 98.06 280 VAL A N 1
ATOM 2197 C CA . VAL A 1 280 ? -1.535 -17.172 -5.777 1 98.06 280 VAL A CA 1
ATOM 2198 C C . VAL A 1 280 ? -2.16 -15.953 -6.453 1 98.06 280 VAL A C 1
ATOM 2200 O O . VAL A 1 280 ? -2.209 -15.875 -7.684 1 98.06 280 VAL A O 1
ATOM 2203 N N . ILE A 1 281 ? -2.543 -15 -5.691 1 98.44 281 ILE A N 1
ATOM 2204 C CA . ILE A 1 281 ? -3.24 -13.828 -6.211 1 98.44 281 ILE A CA 1
ATOM 2205 C C . ILE A 1 281 ? -2.283 -12.992 -7.055 1 98.44 281 ILE A C 1
ATOM 2207 O O . ILE A 1 281 ? -2.594 -12.641 -8.195 1 98.44 281 ILE A O 1
ATOM 2211 N N . PHE A 1 282 ? -1.168 -12.703 -6.504 1 98.81 282 PHE A N 1
ATOM 2212 C CA . PHE A 1 282 ? -0.213 -11.844 -7.191 1 98.81 282 PHE A CA 1
ATOM 2213 C C . PHE A 1 282 ? 0.301 -12.508 -8.461 1 98.81 282 PHE A C 1
ATOM 2215 O O . PHE A 1 282 ? 0.32 -11.898 -9.531 1 98.81 282 PHE A O 1
ATOM 2222 N N . GLU A 1 283 ? 0.699 -13.734 -8.375 1 98.56 283 GLU A N 1
ATOM 2223 C CA . GLU A 1 283 ? 1.3 -14.477 -9.477 1 98.56 283 GLU A CA 1
ATOM 2224 C C . GLU A 1 283 ? 0.286 -14.734 -10.586 1 98.56 283 GLU A C 1
ATOM 2226 O O . GLU A 1 283 ? 0.62 -14.641 -11.773 1 98.56 283 GLU A O 1
ATOM 2231 N N . ARG A 1 284 ? -0.946 -15.047 -10.203 1 97.75 284 ARG A N 1
ATOM 2232 C CA . ARG A 1 284 ? -1.977 -15.273 -11.211 1 97.75 284 ARG A CA 1
ATOM 2233 C C . ARG A 1 284 ? -2.27 -13.992 -11.984 1 97.75 284 ARG A C 1
ATOM 2235 O O . ARG A 1 284 ? -2.508 -14.039 -13.195 1 97.75 284 ARG A O 1
ATOM 2242 N N . THR A 1 285 ? -2.309 -12.945 -11.273 1 98.44 285 THR A N 1
ATOM 2243 C CA . THR A 1 285 ? -2.541 -11.664 -11.938 1 98.44 285 THR A CA 1
ATOM 2244 C C . THR A 1 285 ? -1.376 -11.312 -12.859 1 98.44 285 THR A C 1
ATOM 2246 O O . THR A 1 285 ? -1.582 -10.828 -13.977 1 98.44 285 THR A O 1
ATOM 2249 N N . PHE A 1 286 ? -0.201 -11.594 -12.422 1 98.31 286 PHE A N 1
ATOM 2250 C CA . PHE A 1 286 ? 0.993 -11.344 -13.219 1 98.31 286 PHE A CA 1
ATOM 2251 C C . PHE A 1 286 ? 0.995 -12.211 -14.477 1 98.31 286 PHE A C 1
ATOM 2253 O O . PHE A 1 286 ? 1.272 -11.719 -15.57 1 98.31 286 PHE A O 1
ATOM 2260 N N . GLU A 1 287 ? 0.69 -13.469 -14.281 1 96.25 287 GLU A N 1
ATOM 2261 C CA . GLU A 1 287 ? 0.652 -14.359 -15.438 1 96.25 287 GLU A CA 1
ATOM 2262 C C . GLU A 1 287 ? -0.428 -13.93 -16.438 1 96.25 287 GLU A C 1
ATOM 2264 O O . GLU A 1 287 ? -0.249 -14.055 -17.641 1 96.25 287 GLU A O 1
ATOM 2269 N N . SER A 1 288 ? -1.537 -13.516 -15.883 1 96.56 288 SER A N 1
ATOM 2270 C CA . SER A 1 288 ? -2.604 -13.031 -16.75 1 96.56 288 SER A CA 1
ATOM 2271 C C . SER A 1 288 ? -2.141 -11.836 -17.578 1 96.56 288 SER A C 1
ATOM 2273 O O . SER A 1 288 ? -2.43 -11.75 -18.781 1 96.56 288 SER A O 1
ATOM 2275 N N . PHE A 1 289 ? -1.424 -10.859 -17 1 97.12 289 PHE A N 1
ATOM 2276 C CA . PHE A 1 289 ? -0.822 -9.742 -17.719 1 97.12 289 PHE A CA 1
ATOM 2277 C C . PHE A 1 289 ? 0.151 -10.234 -18.781 1 97.12 289 PHE A C 1
ATOM 2279 O O . PHE A 1 289 ? 0.121 -9.773 -19.922 1 97.12 289 PHE A O 1
ATOM 2286 N N . ARG A 1 290 ? 0.902 -11.219 -18.406 1 92.62 290 ARG A N 1
ATOM 2287 C CA . ARG A 1 290 ? 1.926 -11.719 -19.312 1 92.62 290 ARG A CA 1
ATOM 2288 C C . ARG A 1 290 ? 1.295 -12.406 -20.516 1 92.62 290 ARG A C 1
ATOM 2290 O O . ARG A 1 290 ? 1.802 -12.297 -21.641 1 92.62 290 ARG A O 1
ATOM 2297 N N . VAL A 1 291 ? 0.258 -13.117 -20.25 1 90 291 VAL A N 1
ATOM 2298 C CA . VAL A 1 291 ? -0.399 -13.906 -21.281 1 90 291 VAL A CA 1
ATOM 2299 C C . VAL A 1 291 ? -1.249 -12.992 -22.156 1 90 291 VAL A C 1
ATOM 2301 O O . VAL A 1 291 ? -1.236 -13.125 -23.391 1 90 291 VAL A O 1
ATOM 2304 N N . MET A 1 292 ? -2.012 -12.062 -21.578 1 89.06 292 MET A N 1
ATOM 2305 C CA . MET A 1 292 ? -3 -11.281 -22.312 1 89.06 292 MET A CA 1
ATOM 2306 C C . MET A 1 292 ? -2.383 -9.992 -22.844 1 89.06 292 MET A C 1
ATOM 2308 O O . MET A 1 292 ? -2.934 -9.359 -23.75 1 89.06 292 MET A O 1
ATOM 2312 N N . GLY A 1 293 ? -1.3 -9.555 -22.25 1 87.44 293 GLY A N 1
ATOM 2313 C CA . GLY A 1 293 ? -0.651 -8.336 -22.719 1 87.44 293 GLY A CA 1
ATOM 2314 C C . GLY A 1 293 ? -1.106 -7.094 -21.984 1 87.44 293 GLY A C 1
ATOM 2315 O O . GLY A 1 293 ? -1.656 -7.188 -20.875 1 87.44 293 GLY A O 1
ATOM 2316 N N . GLY A 1 294 ? -0.859 -5.898 -22.578 1 86.44 294 GLY A N 1
ATOM 2317 C CA . GLY A 1 294 ? -0.97 -4.645 -21.844 1 86.44 294 GLY A CA 1
ATOM 2318 C C . GLY A 1 294 ? -2.258 -3.896 -22.125 1 86.44 294 GLY A C 1
ATOM 2319 O O . GLY A 1 294 ? -2.441 -2.768 -21.672 1 86.44 294 GLY A O 1
ATOM 2320 N N . GLU A 1 295 ? -3.219 -4.527 -22.766 1 87.62 295 GLU A N 1
ATOM 2321 C CA . GLU A 1 295 ? -4.465 -3.83 -23.062 1 87.62 295 GLU A CA 1
ATOM 2322 C C . GLU A 1 295 ? -5.277 -3.582 -21.797 1 87.62 295 GLU A C 1
ATOM 2324 O O . GLU A 1 295 ? -5.703 -4.527 -21.141 1 87.62 295 GLU A O 1
ATOM 2329 N N . GLN A 1 296 ? -5.656 -2.379 -21.547 1 89.12 296 GLN A N 1
ATOM 2330 C CA . GLN A 1 296 ? -6.23 -1.968 -20.281 1 89.12 296 GLN A CA 1
ATOM 2331 C C . GLN A 1 296 ? -7.672 -2.445 -20.141 1 89.12 296 GLN A C 1
ATOM 2333 O O . GLN A 1 296 ? -8.148 -2.684 -19.031 1 89.12 296 GLN A O 1
ATOM 2338 N N . ASP A 1 297 ? -8.32 -2.672 -21.188 1 88.94 297 ASP A N 1
ATOM 2339 C CA . ASP A 1 297 ? -9.734 -3.018 -21.125 1 88.94 297 ASP A CA 1
ATOM 2340 C C . ASP A 1 297 ? -9.93 -4.531 -21.109 1 88.94 297 ASP A C 1
ATOM 2342 O O . ASP A 1 297 ? -11.047 -5.02 -20.938 1 88.94 297 ASP A O 1
ATOM 2346 N N . ASP A 1 298 ? -8.875 -5.312 -21.25 1 92.88 298 ASP A N 1
ATOM 2347 C CA . ASP A 1 298 ? -8.945 -6.77 -21.172 1 92.88 298 ASP A CA 1
ATOM 2348 C C . ASP A 1 298 ? -8.789 -7.246 -19.734 1 92.88 298 ASP A C 1
ATOM 2350 O O . ASP A 1 298 ? -7.691 -7.199 -19.172 1 92.88 298 ASP A O 1
ATOM 2354 N N . HIS A 1 299 ? -9.828 -7.711 -19.094 1 95.5 299 HIS A N 1
ATOM 2355 C CA . HIS A 1 299 ? -9.828 -8.117 -17.703 1 95.5 299 HIS A CA 1
ATOM 2356 C C . HIS A 1 299 ? -9.867 -9.641 -17.578 1 95.5 299 HIS A C 1
ATOM 2358 O O . HIS A 1 299 ? -10.172 -10.164 -16.5 1 95.5 299 HIS A O 1
ATOM 2364 N N . ARG A 1 300 ? -9.609 -10.359 -18.734 1 95.06 300 ARG A N 1
ATOM 2365 C CA . ARG A 1 300 ? -9.602 -11.82 -18.703 1 95.06 300 ARG A CA 1
ATOM 2366 C C . ARG A 1 300 ? -8.43 -12.336 -17.859 1 95.06 300 ARG A C 1
ATOM 2368 O O . ARG A 1 300 ? -7.355 -11.727 -17.844 1 95.06 300 ARG A O 1
ATOM 2375 N N . MET A 1 301 ? -8.609 -13.422 -17.156 1 97.19 301 MET A N 1
ATOM 2376 C CA . MET A 1 301 ? -7.605 -14.016 -16.281 1 97.19 301 MET A CA 1
ATOM 2377 C C . MET A 1 301 ? -7.188 -15.391 -16.797 1 97.19 301 MET A C 1
ATOM 2379 O O . MET A 1 301 ? -8.031 -16.188 -17.219 1 97.19 301 MET A O 1
ATOM 2383 N N . ALA A 1 302 ? -5.934 -15.672 -16.734 1 96.25 302 ALA A N 1
ATOM 2384 C CA . ALA A 1 302 ? -5.391 -16.969 -17.094 1 96.25 302 ALA A CA 1
ATOM 2385 C C . ALA A 1 302 ? -5.242 -17.875 -15.867 1 96.25 302 ALA A C 1
ATOM 2387 O O . ALA A 1 302 ? -4.648 -17.469 -14.867 1 96.25 302 ALA A O 1
ATOM 2388 N N . MET A 1 303 ? -5.789 -19 -15.969 1 95.19 303 MET A N 1
ATOM 2389 C CA . MET A 1 303 ? -5.668 -19.969 -14.898 1 95.19 303 MET A CA 1
ATOM 2390 C C . MET A 1 303 ? -4.422 -20.828 -15.078 1 95.19 303 MET A C 1
ATOM 2392 O O . MET A 1 303 ? -3.797 -20.812 -16.141 1 95.19 303 MET A O 1
ATOM 2396 N N . PRO A 1 304 ? -4.023 -21.578 -14.023 1 94.25 304 PRO A N 1
ATOM 2397 C CA . PRO A 1 304 ? -2.76 -22.328 -14.086 1 94.25 304 PRO A CA 1
ATOM 2398 C C . PRO A 1 304 ? -2.713 -23.312 -15.25 1 94.25 304 PRO A C 1
ATOM 2400 O O . PRO A 1 304 ? -1.645 -23.547 -15.812 1 94.25 304 PRO A O 1
ATOM 2403 N N . ASN A 1 305 ? -3.828 -23.875 -15.633 1 92.31 305 ASN A N 1
ATOM 2404 C CA . ASN A 1 305 ? -3.857 -24.891 -16.672 1 92.31 305 ASN A CA 1
ATOM 2405 C C . ASN A 1 305 ? -3.844 -24.281 -18.078 1 92.31 305 ASN A C 1
ATOM 2407 O O . ASN A 1 305 ? -3.902 -24.984 -19.078 1 92.31 305 ASN A O 1
ATOM 2411 N N . GLY A 1 306 ? -3.844 -22.922 -18.109 1 91.12 306 GLY A N 1
ATOM 2412 C CA . GLY A 1 306 ? -3.797 -22.266 -19.406 1 91.12 306 GLY A CA 1
ATOM 2413 C C . GLY A 1 306 ? -5.152 -21.75 -19.859 1 91.12 306 GLY A C 1
ATOM 2414 O O . GLY A 1 306 ? -5.238 -20.953 -20.797 1 91.12 306 GLY A O 1
ATOM 2415 N N . ASP A 1 307 ? -6.195 -22.141 -19.25 1 92.69 307 ASP A N 1
ATOM 2416 C CA . ASP A 1 307 ? -7.516 -21.641 -19.625 1 92.69 307 ASP A CA 1
ATOM 2417 C C . ASP A 1 307 ? -7.668 -20.156 -19.25 1 92.69 307 ASP A C 1
ATOM 2419 O O . ASP A 1 307 ? -7.199 -19.734 -18.188 1 92.69 307 ASP A O 1
ATOM 2423 N N . VAL A 1 308 ? -8.273 -19.438 -20.141 1 95.25 308 VAL A N 1
ATOM 2424 C CA . VAL A 1 308 ? -8.492 -18 -19.938 1 95.25 308 VAL A CA 1
ATOM 2425 C C . VAL A 1 308 ? -9.984 -17.719 -19.844 1 95.25 308 VAL A C 1
ATOM 2427 O O . VAL A 1 308 ? -10.773 -18.219 -20.641 1 95.25 308 VAL A O 1
ATOM 2430 N N . TYR A 1 309 ? -10.359 -16.969 -18.859 1 95.88 309 TYR A N 1
ATOM 2431 C CA . TYR A 1 309 ? -11.773 -16.719 -18.625 1 95.88 309 TYR A CA 1
ATOM 2432 C C . TYR A 1 309 ? -12.062 -15.227 -18.531 1 95.88 309 TYR A C 1
ATOM 2434 O O . TYR A 1 309 ? -11.242 -14.461 -18 1 95.88 309 TYR A O 1
ATOM 2442 N N . ASP A 1 310 ? -13.242 -14.844 -19.016 1 94.88 310 ASP A N 1
ATOM 2443 C CA . ASP A 1 310 ? -13.836 -13.578 -18.594 1 94.88 310 ASP A CA 1
ATOM 2444 C C . ASP A 1 310 ? -14.461 -13.695 -17.203 1 94.88 310 ASP A C 1
ATOM 2446 O O . ASP A 1 310 ? -15.633 -14.078 -17.078 1 94.88 310 ASP A O 1
ATOM 2450 N N . VAL A 1 311 ? -13.758 -13.312 -16.25 1 94 311 VAL A N 1
ATOM 2451 C CA . VAL A 1 311 ? -14.164 -13.578 -14.875 1 94 311 VAL A CA 1
ATOM 2452 C C . VAL A 1 311 ? -15.172 -12.516 -14.414 1 94 311 VAL A C 1
ATOM 2454 O O . VAL A 1 311 ? -15.75 -12.625 -13.336 1 94 311 VAL A O 1
ATOM 2457 N N . ILE A 1 312 ? -15.344 -11.461 -15.148 1 91.5 312 ILE A N 1
ATOM 2458 C CA . ILE A 1 312 ? -16.266 -10.391 -14.797 1 91.5 312 ILE A CA 1
ATOM 2459 C C . ILE A 1 312 ? -17.672 -10.758 -15.25 1 91.5 312 ILE A C 1
ATOM 2461 O O . ILE A 1 312 ? -18.625 -10.727 -14.453 1 91.5 312 ILE A O 1
ATOM 2465 N N . SER A 1 313 ? -17.812 -11.188 -16.484 1 87.81 313 SER A N 1
ATOM 2466 C CA . SER A 1 313 ? -19.141 -11.406 -17.062 1 87.81 313 SER A CA 1
ATOM 2467 C C . SER A 1 313 ? -19.359 -12.875 -17.391 1 87.81 313 SER A C 1
ATOM 2469 O O . SER A 1 313 ? -20.484 -13.281 -17.719 1 87.81 313 SER A O 1
ATOM 2471 N N . GLY A 1 314 ? -18.375 -13.656 -17.281 1 84.56 314 GLY A N 1
ATOM 2472 C CA . GLY A 1 314 ? -18.484 -15.055 -17.656 1 84.56 314 GLY A CA 1
ATOM 2473 C C . GLY A 1 314 ? -19.344 -15.859 -16.703 1 84.56 314 GLY A C 1
ATOM 2474 O O . GLY A 1 314 ? -19.859 -15.328 -15.719 1 84.56 314 GLY A O 1
ATOM 2475 N N . SER A 1 315 ? -19.484 -17.156 -17.125 1 88 315 SER A N 1
ATOM 2476 C CA . SER A 1 315 ? -20.328 -18.062 -16.359 1 88 315 SER A CA 1
ATOM 2477 C C . SER A 1 315 ? -19.484 -18.953 -15.445 1 88 315 SER A C 1
ATOM 2479 O O . SER A 1 315 ? -18.312 -19.219 -15.727 1 88 315 SER A O 1
ATOM 2481 N N . TYR A 1 316 ? -20.109 -19.328 -14.352 1 90.56 316 TYR A N 1
ATOM 2482 C CA . TYR A 1 316 ? -19.5 -20.219 -13.383 1 90.56 316 TYR A CA 1
ATOM 2483 C C . TYR A 1 316 ? -20.312 -21.5 -13.242 1 90.56 316 TYR A C 1
ATOM 2485 O O . TYR A 1 316 ? -21.547 -21.469 -13.25 1 90.56 316 TYR A O 1
ATOM 2493 N N . ASP A 1 317 ? -19.625 -22.562 -13.297 1 90.75 317 ASP A N 1
ATOM 2494 C CA . ASP A 1 317 ? -20.234 -23.859 -12.984 1 90.75 317 ASP A CA 1
ATOM 2495 C C . ASP A 1 317 ? -20 -24.234 -11.523 1 90.75 317 ASP A C 1
ATOM 2497 O O . ASP A 1 317 ? -18.875 -24.531 -11.133 1 90.75 317 ASP A O 1
ATOM 2501 N N . LEU A 1 318 ? -21.047 -24.312 -10.727 1 91.12 318 LEU A N 1
ATOM 2502 C CA . LEU A 1 318 ? -20.953 -24.578 -9.297 1 91.12 318 LEU A CA 1
ATOM 2503 C C . LEU A 1 318 ? -21.469 -25.984 -8.984 1 91.12 318 LEU A C 1
ATOM 2505 O O . LEU A 1 318 ? -21.781 -26.281 -7.828 1 91.12 318 LEU A O 1
ATOM 2509 N N . THR A 1 319 ? -21.547 -26.703 -10.031 1 88.56 319 THR A N 1
ATOM 2510 C CA . THR A 1 319 ? -22.016 -28.062 -9.82 1 88.56 319 THR A CA 1
ATOM 2511 C C . THR A 1 319 ? -21.141 -28.797 -8.812 1 88.56 319 THR A C 1
ATOM 2513 O O . THR A 1 319 ? -19.906 -28.812 -8.961 1 88.56 319 THR A O 1
ATOM 2516 N N . GLY A 1 320 ? -21.734 -29.312 -7.805 1 86.44 320 GLY A N 1
ATOM 2517 C CA . GLY A 1 320 ? -20.984 -30.047 -6.793 1 86.44 320 GLY A CA 1
ATOM 2518 C C . GLY A 1 320 ? -20.484 -29.156 -5.668 1 86.44 320 GLY A C 1
ATOM 2519 O O . GLY A 1 320 ? -20.109 -29.656 -4.605 1 86.44 320 GLY A O 1
ATOM 2520 N N . VAL A 1 321 ? -20.578 -27.891 -5.91 1 90.94 321 VAL A N 1
ATOM 2521 C CA . VAL A 1 321 ? -20.062 -26.953 -4.918 1 90.94 321 VAL A CA 1
ATOM 2522 C C . VAL A 1 321 ? -21.203 -26.5 -4.004 1 90.94 321 VAL A C 1
ATOM 2524 O O . VAL A 1 321 ? -21.031 -26.438 -2.783 1 90.94 321 VAL A O 1
ATOM 2527 N N . THR A 1 322 ? -22.281 -26.25 -4.594 1 90.38 322 THR A N 1
ATOM 2528 C CA . THR A 1 322 ? -23.422 -25.766 -3.836 1 90.38 322 THR A CA 1
ATOM 2529 C C . THR A 1 322 ? -24.719 -26.094 -4.562 1 90.38 322 THR A C 1
ATOM 2531 O O . THR A 1 322 ? -24.719 -26.312 -5.773 1 90.38 322 THR A O 1
ATOM 2534 N N . ASP A 1 323 ? -25.766 -26.203 -3.756 1 88.25 323 ASP A N 1
ATOM 2535 C CA . ASP A 1 323 ? -27.094 -26.406 -4.324 1 88.25 323 ASP A CA 1
ATOM 2536 C C . ASP A 1 323 ? -27.844 -25.094 -4.465 1 88.25 323 ASP A C 1
ATOM 2538 O O . ASP A 1 323 ? -28.938 -25.047 -5.023 1 88.25 323 ASP A O 1
ATOM 2542 N N . LEU A 1 324 ? -27.234 -24.062 -4.062 1 87.44 324 LEU A N 1
ATOM 2543 C CA . LEU A 1 324 ? -27.875 -22.75 -4.152 1 87.44 324 LEU A CA 1
ATOM 2544 C C . LEU A 1 324 ? -27.719 -22.172 -5.551 1 87.44 324 LEU A C 1
ATOM 2546 O O . LEU A 1 324 ? -26.688 -22.375 -6.207 1 87.44 324 LEU A O 1
ATOM 2550 N N . PRO A 1 325 ? -28.812 -21.453 -5.961 1 86.88 325 PRO A N 1
ATOM 2551 C CA . PRO A 1 325 ? -28.641 -20.719 -7.211 1 86.88 325 PRO A CA 1
ATOM 2552 C C . PRO A 1 325 ? -27.547 -19.641 -7.109 1 86.88 325 PRO A C 1
ATOM 2554 O O . PRO A 1 325 ? -27.328 -19.078 -6.035 1 86.88 325 PRO A O 1
ATOM 2557 N N . ILE A 1 326 ? -26.891 -19.312 -8.234 1 86.25 326 ILE A N 1
ATOM 2558 C CA . ILE A 1 326 ? -25.734 -18.422 -8.273 1 86.25 326 ILE A CA 1
ATOM 2559 C C . ILE A 1 326 ? -26.141 -17.031 -7.762 1 86.25 326 ILE A C 1
ATOM 2561 O O . ILE A 1 326 ? -25.344 -16.344 -7.129 1 86.25 326 ILE A O 1
ATOM 2565 N N . GLU A 1 327 ? -27.422 -16.672 -7.914 1 84.38 327 GLU A N 1
ATOM 2566 C CA . GLU A 1 327 ? -27.922 -15.367 -7.504 1 84.38 327 GLU A CA 1
ATOM 2567 C C . GLU A 1 327 ? -27.906 -15.219 -5.988 1 84.38 327 GLU A C 1
ATOM 2569 O O . GLU A 1 327 ? -27.828 -14.102 -5.469 1 84.38 327 GLU A O 1
ATOM 2574 N N . GLN A 1 328 ? -27.859 -16.406 -5.312 1 84.38 328 GLN A N 1
ATOM 2575 C CA . GLN A 1 328 ? -27.844 -16.375 -3.852 1 84.38 328 GLN A CA 1
ATOM 2576 C C . GLN A 1 328 ? -26.422 -16.438 -3.316 1 84.38 328 GLN A C 1
ATOM 2578 O O . GLN A 1 328 ? -26.156 -16.047 -2.178 1 84.38 328 GLN A O 1
ATOM 2583 N N . VAL A 1 329 ? -25.5 -16.875 -4.188 1 86.81 329 VAL A N 1
ATOM 2584 C CA . VAL A 1 329 ? -24.109 -17.047 -3.77 1 86.81 329 VAL A CA 1
ATOM 2585 C C . VAL A 1 329 ? -23.328 -15.766 -4.027 1 86.81 329 VAL A C 1
ATOM 2587 O O . VAL A 1 329 ? -22.469 -15.383 -3.229 1 86.81 329 VAL A O 1
ATOM 2590 N N . ARG A 1 330 ? -23.672 -14.992 -4.988 1 84.38 330 ARG A N 1
ATOM 2591 C CA . ARG A 1 330 ? -22.938 -13.836 -5.465 1 84.38 330 ARG A CA 1
ATOM 2592 C C . ARG A 1 330 ? -22.844 -12.758 -4.391 1 84.38 330 ARG A C 1
ATOM 2594 O O . ARG A 1 330 ? -21.781 -12.148 -4.199 1 84.38 330 ARG A O 1
ATOM 2601 N N . PRO A 1 331 ? -23.906 -12.562 -3.668 1 82.56 331 PRO A N 1
ATOM 2602 C CA . PRO A 1 331 ? -23.812 -11.516 -2.643 1 82.56 331 PRO A CA 1
ATOM 2603 C C . PRO A 1 331 ? -22.953 -11.93 -1.448 1 82.56 331 PRO A C 1
ATOM 2605 O O . PRO A 1 331 ? -22.484 -11.078 -0.7 1 82.56 331 PRO A O 1
ATOM 2608 N N . ILE A 1 332 ? -22.781 -13.211 -1.27 1 83.31 332 ILE A N 1
ATOM 2609 C CA . ILE A 1 332 ? -22.109 -13.695 -0.065 1 83.31 332 ILE A CA 1
ATOM 2610 C C . ILE A 1 332 ? -20.641 -13.992 -0.369 1 83.31 332 ILE A C 1
ATOM 2612 O O . ILE A 1 332 ? -19.797 -13.992 0.534 1 83.31 332 ILE A O 1
ATOM 2616 N N . CYS A 1 333 ? -20.375 -14.227 -1.607 1 88.12 333 CYS A N 1
ATOM 2617 C CA . CYS A 1 333 ? -19.016 -14.578 -1.976 1 88.12 333 CYS A CA 1
ATOM 2618 C C . CYS A 1 333 ? -18.594 -13.867 -3.258 1 88.12 333 CYS A C 1
ATOM 2620 O O . CYS A 1 333 ? -19.234 -14.031 -4.301 1 88.12 333 CYS A O 1
ATOM 2622 N N . GLN A 1 334 ? -17.609 -13.086 -3.121 1 88.19 334 GLN A N 1
ATOM 2623 C CA . GLN A 1 334 ? -16.984 -12.453 -4.273 1 88.19 334 GLN A CA 1
ATOM 2624 C C . GLN A 1 334 ? -15.609 -13.039 -4.547 1 88.19 334 GLN A C 1
ATOM 2626 O O . GLN A 1 334 ? -14.641 -12.719 -3.855 1 88.19 334 GLN A O 1
ATOM 2631 N N . PRO A 1 335 ? -15.5 -13.836 -5.613 1 92.5 335 PRO A N 1
ATOM 2632 C CA . PRO A 1 335 ? -14.219 -14.508 -5.852 1 92.5 335 PRO A CA 1
ATOM 2633 C C . PRO A 1 335 ? -13.062 -13.523 -6.016 1 92.5 335 PRO A C 1
ATOM 2635 O O . PRO A 1 335 ? -13.227 -12.469 -6.629 1 92.5 335 PRO A O 1
ATOM 2638 N N . TRP A 1 336 ? -11.922 -13.914 -5.461 1 96.06 336 TRP A N 1
ATOM 2639 C CA . TRP A 1 336 ? -10.773 -13.023 -5.449 1 96.06 336 TRP A CA 1
ATOM 2640 C C . TRP A 1 336 ? -10.344 -12.664 -6.867 1 96.06 336 TRP A C 1
ATOM 2642 O O . TRP A 1 336 ? -9.844 -11.562 -7.113 1 96.06 336 TRP A O 1
ATOM 2652 N N . TYR A 1 337 ? -10.438 -13.594 -7.863 1 96 337 TYR A N 1
ATOM 2653 C CA . TYR A 1 337 ? -9.938 -13.352 -9.211 1 96 337 TYR A CA 1
ATOM 2654 C C . TYR A 1 337 ? -10.773 -12.289 -9.922 1 96 337 TYR A C 1
ATOM 2656 O O . TYR A 1 337 ? -10.289 -11.625 -10.844 1 96 337 TYR A O 1
ATOM 2664 N N . LYS A 1 338 ? -12.047 -12.133 -9.5 1 95.44 338 LYS A N 1
ATOM 2665 C CA . LYS A 1 338 ? -12.844 -11.031 -10.031 1 95.44 338 LYS A CA 1
ATOM 2666 C C . LYS A 1 338 ? -12.336 -9.688 -9.508 1 95.44 338 LYS A C 1
ATOM 2668 O O . LYS A 1 338 ? -12.211 -8.727 -10.273 1 95.44 338 LYS A O 1
ATOM 2673 N N . ILE A 1 339 ? -12.039 -9.633 -8.227 1 96.69 339 ILE A N 1
ATOM 2674 C CA . ILE A 1 339 ? -11.523 -8.414 -7.609 1 96.69 339 ILE A CA 1
ATOM 2675 C C . ILE A 1 339 ? -10.156 -8.07 -8.195 1 96.69 339 ILE A C 1
ATOM 2677 O O . ILE A 1 339 ? -9.883 -6.914 -8.508 1 96.69 339 ILE A O 1
ATOM 2681 N N . ALA A 1 340 ? -9.281 -9.055 -8.359 1 98.12 340 ALA A N 1
ATOM 2682 C CA . ALA A 1 340 ? -7.953 -8.852 -8.93 1 98.12 340 ALA A CA 1
ATOM 2683 C C . ALA A 1 340 ? -8.039 -8.352 -10.367 1 98.12 340 ALA A C 1
ATOM 2685 O O . ALA A 1 340 ? -7.277 -7.469 -10.773 1 98.12 340 ALA A O 1
ATOM 2686 N N . ALA A 1 341 ? -8.945 -8.914 -11.148 1 97.69 341 ALA A N 1
ATOM 2687 C CA . ALA A 1 341 ? -9.133 -8.523 -12.547 1 97.69 341 ALA A CA 1
ATOM 2688 C C . ALA A 1 341 ? -9.539 -7.059 -12.656 1 97.69 341 ALA A C 1
ATOM 2690 O O . ALA A 1 341 ? -9.109 -6.359 -13.578 1 97.69 341 ALA A O 1
ATOM 2691 N N . LEU A 1 342 ? -10.305 -6.645 -11.703 1 95.62 342 LEU A N 1
ATOM 2692 C CA . LEU A 1 342 ? -10.852 -5.293 -11.766 1 95.62 342 LEU A CA 1
ATOM 2693 C C . LEU A 1 342 ? -9.875 -4.281 -11.172 1 95.62 342 LEU A C 1
ATOM 2695 O O . LEU A 1 342 ? -9.727 -3.178 -11.703 1 95.62 342 LEU A O 1
ATOM 2699 N N . ASN A 1 343 ? -9.156 -4.668 -10.133 1 94.62 343 ASN A N 1
ATOM 2700 C CA . ASN A 1 343 ? -8.469 -3.654 -9.336 1 94.62 343 ASN A CA 1
ATOM 2701 C C . ASN A 1 343 ? -6.953 -3.807 -9.422 1 94.62 343 ASN A C 1
ATOM 2703 O O . ASN A 1 343 ? -6.215 -2.867 -9.125 1 94.62 343 ASN A O 1
ATOM 2707 N N . MET A 1 344 ? -6.453 -4.926 -9.797 1 97.62 344 MET A N 1
ATOM 2708 C CA . MET A 1 344 ? -5.016 -5.184 -9.742 1 97.62 344 MET A CA 1
ATOM 2709 C C . MET A 1 344 ? -4.441 -5.344 -11.148 1 97.62 344 MET A C 1
ATOM 2711 O O . MET A 1 344 ? -3.336 -4.879 -11.43 1 97.62 344 MET A O 1
ATOM 2715 N N . LEU A 1 345 ? -5.184 -6.004 -12.031 1 98.06 345 LEU A N 1
ATOM 2716 C CA . LEU A 1 345 ? -4.684 -6.309 -13.367 1 98.06 345 LEU A CA 1
ATOM 2717 C C . LEU A 1 345 ? -4.43 -5.027 -14.164 1 98.06 345 LEU A C 1
ATOM 2719 O O . LEU A 1 345 ? -3.389 -4.887 -14.805 1 98.06 345 LEU A O 1
ATOM 2723 N N . PRO A 1 346 ? -5.316 -4.039 -14.109 1 96.06 346 PRO A N 1
ATOM 2724 C CA . PRO A 1 346 ? -5.066 -2.828 -14.891 1 96.06 346 PRO A CA 1
ATOM 2725 C C . PRO A 1 346 ? -3.795 -2.098 -14.469 1 96.06 346 PRO A C 1
ATOM 2727 O O . PRO A 1 346 ? -2.932 -1.812 -15.297 1 96.06 346 PRO A O 1
ATOM 2730 N N . PRO A 1 347 ? -3.625 -1.818 -13.18 1 96.5 347 PRO A N 1
ATOM 2731 C CA . PRO A 1 347 ? -2.367 -1.164 -12.812 1 96.5 347 PRO A CA 1
ATOM 2732 C C . PRO A 1 347 ? -1.146 -2.043 -13.07 1 96.5 347 PRO A C 1
ATOM 2734 O O . PRO A 1 347 ? -0.06 -1.53 -13.352 1 96.5 347 PRO A O 1
ATOM 2737 N N . MET A 1 348 ? -1.31 -3.338 -12.984 1 97.75 348 MET A N 1
ATOM 2738 C CA . MET A 1 348 ? -0.208 -4.234 -13.328 1 97.75 348 MET A CA 1
ATOM 2739 C C . MET A 1 348 ? 0.179 -4.086 -14.797 1 97.75 348 MET A C 1
ATOM 2741 O O . MET A 1 348 ? 1.364 -4.102 -15.133 1 97.75 348 MET A O 1
ATOM 2745 N N . LYS A 1 349 ? -0.797 -3.949 -15.609 1 95.88 349 LYS A N 1
ATOM 2746 C CA . LYS A 1 349 ? -0.563 -3.768 -17.031 1 95.88 349 LYS A CA 1
ATOM 2747 C C . LYS A 1 349 ? 0.135 -2.438 -17.312 1 95.88 349 LYS A C 1
ATOM 2749 O O . LYS A 1 349 ? 0.917 -2.328 -18.266 1 95.88 349 LYS A O 1
ATOM 2754 N N . VAL A 1 350 ? -0.116 -1.429 -16.516 1 94.38 350 VAL A N 1
ATOM 2755 C CA . VAL A 1 350 ? 0.545 -0.134 -16.656 1 94.38 350 VAL A CA 1
ATOM 2756 C C . VAL A 1 350 ? 2.012 -0.26 -16.234 1 94.38 350 VAL A C 1
ATOM 2758 O O . VAL A 1 350 ? 2.902 0.211 -16.953 1 94.38 350 VAL A O 1
ATOM 2761 N N . LEU A 1 351 ? 2.277 -0.929 -15.148 1 96.06 351 LEU A N 1
ATOM 2762 C CA . LEU A 1 351 ? 3.631 -1.076 -14.625 1 96.06 351 LEU A CA 1
ATOM 2763 C C . LEU A 1 351 ? 4.457 -2.004 -15.508 1 96.06 351 LEU A C 1
ATOM 2765 O O . LEU A 1 351 ? 5.656 -1.786 -15.695 1 96.06 351 LEU A O 1
ATOM 2769 N N . GLN A 1 352 ? 3.775 -3.064 -15.969 1 95 352 GLN A N 1
ATOM 2770 C CA . GLN A 1 352 ? 4.469 -4.098 -16.734 1 95 352 GLN A CA 1
ATOM 2771 C C . GLN A 1 352 ? 5.727 -4.566 -16.016 1 95 352 GLN A C 1
ATOM 2773 O O . GLN A 1 352 ? 6.832 -4.461 -16.547 1 95 352 GLN A O 1
ATOM 2778 N N . PRO A 1 353 ? 5.531 -5.18 -14.867 1 96.81 353 PRO A N 1
ATOM 2779 C CA . PRO A 1 353 ? 6.684 -5.574 -14.055 1 96.81 353 PRO A CA 1
ATOM 2780 C C . PRO A 1 353 ? 7.602 -6.562 -14.766 1 96.81 353 PRO A C 1
ATOM 2782 O O . PRO A 1 353 ? 7.129 -7.434 -15.5 1 96.81 353 PRO A O 1
ATOM 2785 N N . THR A 1 354 ? 8.906 -6.445 -14.516 1 94.81 354 THR A N 1
ATOM 2786 C CA . THR A 1 354 ? 9.875 -7.445 -14.945 1 94.81 354 THR A CA 1
ATOM 2787 C C . THR A 1 354 ? 9.781 -8.695 -14.078 1 94.81 354 THR A C 1
ATOM 2789 O O . THR A 1 354 ? 9.125 -8.688 -13.031 1 94.81 354 THR A O 1
ATOM 2792 N N . ASP A 1 355 ? 10.398 -9.75 -14.508 1 94.5 355 ASP A N 1
ATOM 2793 C CA . ASP A 1 355 ? 10.453 -10.977 -13.711 1 94.5 355 ASP A CA 1
ATOM 2794 C C . ASP A 1 355 ? 11.109 -10.719 -12.359 1 94.5 355 ASP A C 1
ATOM 2796 O O . ASP A 1 355 ? 10.672 -11.266 -11.344 1 94.5 355 ASP A O 1
ATOM 2800 N N . MET A 1 356 ? 12.117 -9.875 -12.383 1 94.88 356 MET A N 1
ATOM 2801 C CA . MET A 1 356 ? 12.836 -9.586 -11.141 1 94.88 356 MET A CA 1
ATOM 2802 C C . MET A 1 356 ? 11.938 -8.82 -10.172 1 94.88 356 MET A C 1
ATOM 2804 O O . MET A 1 356 ? 11.969 -9.078 -8.961 1 94.88 356 MET A O 1
ATOM 2808 N N . GLU A 1 357 ? 11.18 -7.875 -10.68 1 97.56 357 GLU A N 1
ATOM 2809 C CA . GLU A 1 357 ? 10.227 -7.141 -9.844 1 97.56 357 GLU A CA 1
ATOM 2810 C C . GLU A 1 357 ? 9.156 -8.07 -9.281 1 97.56 357 GLU A C 1
ATOM 2812 O O . GLU A 1 357 ? 8.758 -7.938 -8.125 1 97.56 357 GLU A O 1
ATOM 2817 N N . MET A 1 358 ? 8.719 -9.008 -10.125 1 98.19 358 MET A N 1
ATOM 2818 C CA . MET A 1 358 ? 7.746 -10 -9.672 1 98.19 358 MET A CA 1
ATOM 2819 C C . MET A 1 358 ? 8.32 -10.859 -8.555 1 98.19 358 MET A C 1
ATOM 2821 O O . MET A 1 358 ? 7.672 -11.07 -7.527 1 98.19 358 MET A O 1
ATOM 2825 N N . ILE A 1 359 ? 9.531 -11.289 -8.75 1 98.38 359 ILE A N 1
ATOM 2826 C CA . ILE A 1 359 ? 10.18 -12.148 -7.762 1 98.38 359 ILE A CA 1
ATOM 2827 C C . ILE A 1 359 ? 10.438 -11.352 -6.484 1 98.38 359 ILE A C 1
ATOM 2829 O O . ILE A 1 359 ? 10.32 -11.891 -5.379 1 98.38 359 ILE A O 1
ATOM 2833 N N . PHE A 1 360 ? 10.883 -10.109 -6.621 1 98.62 360 PHE A N 1
ATOM 2834 C CA . PHE A 1 360 ? 11.023 -9.258 -5.445 1 98.62 360 PHE A CA 1
ATOM 2835 C C . PHE A 1 360 ? 9.719 -9.203 -4.66 1 98.62 360 PHE A C 1
ATOM 2837 O O . PHE A 1 360 ? 9.719 -9.367 -3.439 1 98.62 360 PHE A O 1
ATOM 2844 N N . ALA A 1 361 ? 8.586 -8.914 -5.363 1 98.81 361 ALA A N 1
ATOM 2845 C CA . ALA A 1 361 ? 7.285 -8.82 -4.707 1 98.81 361 ALA A CA 1
ATOM 2846 C C . ALA A 1 361 ? 6.949 -10.109 -3.969 1 98.81 361 ALA A C 1
ATOM 2848 O O . ALA A 1 361 ? 6.484 -10.078 -2.826 1 98.81 361 ALA A O 1
ATOM 2849 N N . ILE A 1 362 ? 7.199 -11.203 -4.629 1 98.62 362 ILE A N 1
ATOM 2850 C CA . ILE A 1 362 ? 6.914 -12.508 -4.055 1 98.62 362 ILE A CA 1
ATOM 2851 C C . ILE A 1 362 ? 7.77 -12.719 -2.807 1 98.62 362 ILE A C 1
ATOM 2853 O O . ILE A 1 362 ? 7.258 -13.117 -1.757 1 98.62 362 ILE A O 1
ATOM 2857 N N . GLY A 1 363 ? 9.062 -12.508 -2.939 1 98.56 363 GLY A N 1
ATOM 2858 C CA . GLY A 1 363 ? 9.945 -12.641 -1.794 1 98.56 363 GLY A CA 1
ATOM 2859 C C . GLY A 1 363 ? 9.594 -11.703 -0.656 1 98.56 363 GLY A C 1
ATOM 2860 O O . GLY A 1 363 ? 9.625 -12.094 0.513 1 98.56 363 GLY A O 1
ATOM 2861 N N . TYR A 1 364 ? 9.281 -10.477 -1.035 1 98.56 364 TYR A N 1
ATOM 2862 C CA . TYR A 1 364 ? 8.898 -9.492 -0.031 1 98.56 364 TYR A CA 1
ATOM 2863 C C . TYR A 1 364 ? 7.684 -9.969 0.764 1 98.56 364 TYR A C 1
ATOM 2865 O O . TYR A 1 364 ? 7.672 -9.883 1.994 1 98.56 364 TYR A O 1
ATOM 2873 N N . MET A 1 365 ? 6.648 -10.43 0.095 1 98.5 365 MET A N 1
ATOM 2874 C CA . MET A 1 365 ? 5.438 -10.898 0.758 1 98.5 365 MET A CA 1
ATOM 2875 C C . MET A 1 365 ? 5.715 -12.148 1.584 1 98.5 365 MET A C 1
ATOM 2877 O O . MET A 1 365 ? 5.129 -12.336 2.652 1 98.5 365 MET A O 1
ATOM 2881 N N . LEU A 1 366 ? 6.629 -12.992 1.096 1 98.62 366 LEU A N 1
ATOM 2882 C CA . LEU A 1 366 ? 7 -14.195 1.839 1 98.62 366 LEU A CA 1
ATOM 2883 C C . LEU A 1 366 ? 7.559 -13.836 3.209 1 98.62 366 LEU A C 1
ATOM 2885 O O . LEU A 1 366 ? 7.207 -14.453 4.215 1 98.62 366 LEU A O 1
ATOM 2889 N N . TRP A 1 367 ? 8.391 -12.852 3.234 1 98.38 367 TRP A N 1
ATOM 2890 C CA . TRP A 1 367 ? 9.141 -12.555 4.449 1 98.38 367 TRP A CA 1
ATOM 2891 C C . TRP A 1 367 ? 8.484 -11.422 5.23 1 98.38 367 TRP A C 1
ATOM 2893 O O . TRP A 1 367 ? 9.039 -10.945 6.227 1 98.38 367 TRP A O 1
ATOM 2903 N N . SER A 1 368 ? 7.355 -10.906 4.77 1 97.12 368 SER A N 1
ATOM 2904 C CA . SER A 1 368 ? 6.543 -9.984 5.562 1 97.12 368 SER A CA 1
ATOM 2905 C C . SER A 1 368 ? 5.707 -10.734 6.59 1 97.12 368 SER A C 1
ATOM 2907 O O . SER A 1 368 ? 4.531 -11.023 6.355 1 97.12 368 SER A O 1
ATOM 2909 N N . VAL A 1 369 ? 6.234 -10.922 7.824 1 96.75 369 VAL A N 1
ATOM 2910 C CA . VAL A 1 369 ? 5.641 -11.867 8.766 1 96.75 369 VAL A CA 1
ATOM 2911 C C . VAL A 1 369 ? 5.078 -11.117 9.969 1 96.75 369 VAL A C 1
ATOM 2913 O O . VAL A 1 369 ? 4.82 -11.711 11.016 1 96.75 369 VAL A O 1
ATOM 2916 N N . LYS A 1 370 ? 4.848 -9.867 9.875 1 92.25 370 LYS A N 1
ATOM 2917 C CA . LYS A 1 370 ? 4.398 -9.062 11 1 92.25 370 LYS A CA 1
ATOM 2918 C C . LYS A 1 370 ? 3.072 -9.578 11.555 1 92.25 370 LYS A C 1
ATOM 2920 O O . LYS A 1 370 ? 2.891 -9.664 12.773 1 92.25 370 LYS A O 1
ATOM 2925 N N . GLU A 1 371 ? 2.17 -9.969 10.75 1 91.88 371 GLU A N 1
ATOM 2926 C CA . GLU A 1 371 ? 0.836 -10.398 11.164 1 91.88 371 GLU A CA 1
ATOM 2927 C C . GLU A 1 371 ? 0.89 -11.734 11.898 1 91.88 371 GLU A C 1
ATOM 2929 O O . GLU A 1 371 ? -0.041 -12.078 12.633 1 91.88 371 GLU A O 1
ATOM 2934 N N . ILE A 1 372 ? 1.947 -12.492 11.734 1 95.25 372 ILE A N 1
ATOM 2935 C CA . ILE A 1 372 ? 2.023 -13.82 12.352 1 95.25 372 ILE A CA 1
ATOM 2936 C C . ILE A 1 372 ? 3.217 -13.875 13.305 1 95.25 372 ILE A C 1
ATOM 2938 O O . ILE A 1 372 ? 3.707 -14.961 13.625 1 95.25 372 ILE A O 1
ATOM 2942 N N . GLU A 1 373 ? 3.684 -12.75 13.68 1 94.06 373 GLU A N 1
ATOM 2943 C CA . GLU A 1 373 ? 4.887 -12.664 14.5 1 94.06 373 GLU A CA 1
ATOM 2944 C C . GLU A 1 373 ? 4.711 -13.414 15.82 1 94.06 373 GLU A C 1
ATOM 2946 O O . GLU A 1 373 ? 5.668 -13.984 16.344 1 94.06 373 GLU A O 1
ATOM 2951 N N . SER A 1 374 ? 3.51 -13.438 16.375 1 94.31 374 SER A N 1
ATOM 2952 C CA . SER A 1 374 ? 3.23 -14.078 17.656 1 94.31 374 SER A CA 1
ATOM 2953 C C . SER A 1 374 ? 3.404 -15.586 17.578 1 94.31 374 SER A C 1
ATOM 2955 O O . SER A 1 374 ? 3.572 -16.25 18.594 1 94.31 374 SER A O 1
ATOM 2957 N N . LYS A 1 375 ? 3.43 -16.156 16.391 1 95.81 375 LYS A N 1
ATOM 2958 C CA . LYS A 1 375 ? 3.508 -17.594 16.203 1 95.81 375 LYS A CA 1
ATOM 2959 C C . LYS A 1 375 ? 4.91 -18.016 15.773 1 95.81 375 LYS A C 1
ATOM 2961 O O . LYS A 1 375 ? 5.156 -19.203 15.516 1 95.81 375 LYS A O 1
ATOM 2966 N N . LEU A 1 376 ? 5.793 -17.031 15.688 1 97.56 376 LEU A N 1
ATOM 2967 C CA . LEU A 1 376 ? 7.141 -17.312 15.203 1 97.56 376 LEU A CA 1
ATOM 2968 C C . LEU A 1 376 ? 8.18 -17.031 16.281 1 97.56 376 LEU A C 1
ATOM 2970 O O . LEU A 1 376 ? 7.953 -16.219 17.172 1 97.56 376 LEU A O 1
ATOM 2974 N N . GLN A 1 377 ? 9.273 -17.703 16.188 1 96.75 377 GLN A N 1
ATOM 2975 C CA . GLN A 1 377 ? 10.406 -17.453 17.062 1 96.75 377 GLN A CA 1
ATOM 2976 C C . GLN A 1 377 ? 11.086 -16.125 16.719 1 96.75 377 GLN A C 1
ATOM 2978 O O . GLN A 1 377 ? 11.094 -15.711 15.562 1 96.75 377 GLN A O 1
ATOM 2983 N N . PRO A 1 378 ? 11.695 -15.5 17.703 1 95.75 378 PRO A N 1
ATOM 2984 C CA . PRO A 1 378 ? 12.367 -14.219 17.469 1 95.75 378 PRO A CA 1
ATOM 2985 C C . PRO A 1 378 ? 13.453 -14.312 16.406 1 95.75 378 PRO A C 1
ATOM 2987 O O . PRO A 1 378 ? 13.656 -13.367 15.641 1 95.75 378 PRO A O 1
ATOM 2990 N N . GLU A 1 379 ? 14.109 -15.391 16.375 1 95.81 379 GLU A N 1
ATOM 2991 C CA . GLU A 1 379 ? 15.172 -15.586 15.391 1 95.81 379 GLU A CA 1
ATOM 2992 C C . GLU A 1 379 ? 14.617 -15.578 13.969 1 95.81 379 GLU A C 1
ATOM 2994 O O . GLU A 1 379 ? 15.227 -15.016 13.062 1 95.81 379 GLU A O 1
ATOM 2999 N N . THR A 1 380 ? 13.484 -16.219 13.82 1 97.5 380 THR A N 1
ATOM 3000 C CA . THR A 1 380 ? 12.836 -16.266 12.508 1 97.5 380 THR A CA 1
ATOM 3001 C C . THR A 1 380 ? 12.352 -14.883 12.094 1 97.5 380 THR A C 1
ATOM 3003 O O . THR A 1 380 ? 12.453 -14.508 10.922 1 97.5 380 THR A O 1
ATOM 3006 N N . ILE A 1 381 ? 11.883 -14.125 13.055 1 97.25 381 ILE A N 1
ATOM 3007 C CA . ILE A 1 381 ? 11.414 -12.766 12.797 1 97.25 381 ILE A CA 1
ATOM 3008 C C . ILE A 1 381 ? 12.578 -11.898 12.328 1 97.25 381 ILE A C 1
ATOM 3010 O O . ILE A 1 381 ? 12.453 -11.172 11.344 1 97.25 381 ILE A O 1
ATOM 3014 N N . THR A 1 382 ? 13.672 -12 13.023 1 96.38 382 THR A N 1
ATOM 3015 C CA . THR A 1 382 ? 14.867 -11.242 12.68 1 96.38 382 THR A CA 1
ATOM 3016 C C . THR A 1 382 ? 15.391 -11.648 11.305 1 96.38 382 THR A C 1
ATOM 3018 O O . THR A 1 382 ? 15.797 -10.797 10.508 1 96.38 382 THR A O 1
ATOM 3021 N N . PHE A 1 383 ? 15.367 -12.938 11.078 1 97.19 383 PHE A N 1
ATOM 3022 C CA . PHE A 1 383 ? 15.812 -13.445 9.789 1 97.19 383 PHE A CA 1
ATOM 3023 C C . PHE A 1 383 ? 14.953 -12.891 8.664 1 97.19 383 PHE A C 1
ATOM 3025 O O . PHE A 1 383 ? 15.469 -12.469 7.625 1 97.19 383 PHE A O 1
ATOM 3032 N N . ALA A 1 384 ? 13.656 -12.914 8.852 1 98 384 ALA A N 1
ATOM 3033 C CA . ALA A 1 384 ? 12.711 -12.414 7.852 1 98 384 ALA A CA 1
ATOM 3034 C C . ALA A 1 384 ? 12.961 -10.938 7.555 1 98 384 ALA A C 1
ATOM 3036 O O . ALA A 1 384 ? 12.922 -10.516 6.395 1 98 384 ALA A O 1
ATOM 3037 N N . GLU A 1 385 ? 13.203 -10.148 8.547 1 95.69 385 GLU A N 1
ATOM 3038 C CA . GLU A 1 385 ? 13.508 -8.734 8.383 1 95.69 385 GLU A CA 1
ATOM 3039 C C . GLU A 1 385 ? 14.789 -8.531 7.586 1 95.69 385 GLU A C 1
ATOM 3041 O O . GLU A 1 385 ? 14.844 -7.684 6.691 1 95.69 385 GLU A O 1
ATOM 3046 N N . ASN A 1 386 ? 15.758 -9.289 7.918 1 96.19 386 ASN A N 1
ATOM 3047 C CA . ASN A 1 386 ? 17.031 -9.227 7.195 1 96.19 386 ASN A CA 1
ATOM 3048 C C . ASN A 1 386 ? 16.859 -9.602 5.727 1 96.19 386 ASN A C 1
ATOM 3050 O O . ASN A 1 386 ? 17.469 -8.984 4.848 1 96.19 386 ASN A O 1
ATOM 3054 N N . MET A 1 387 ? 16.062 -10.641 5.492 1 96.81 387 MET A N 1
ATOM 3055 C CA . MET A 1 387 ? 15.828 -11.078 4.117 1 96.81 387 MET A CA 1
ATOM 3056 C C . MET A 1 387 ? 15.141 -9.984 3.309 1 96.81 387 MET A C 1
ATOM 3058 O O . MET A 1 387 ? 15.469 -9.773 2.139 1 96.81 387 MET A O 1
ATOM 3062 N N . ARG A 1 388 ? 14.227 -9.273 3.891 1 97 388 ARG A N 1
ATOM 3063 C CA . ARG A 1 388 ? 13.57 -8.164 3.199 1 97 388 ARG A CA 1
ATOM 3064 C C . ARG A 1 388 ? 14.57 -7.07 2.846 1 97 388 ARG A C 1
ATOM 3066 O O . ARG A 1 388 ? 14.516 -6.508 1.75 1 97 388 ARG A O 1
ATOM 3073 N N . ASP A 1 389 ? 15.484 -6.82 3.748 1 95.5 389 ASP A N 1
ATOM 3074 C CA . ASP A 1 389 ? 16.516 -5.82 3.492 1 95.5 389 ASP A CA 1
ATOM 3075 C C . ASP A 1 389 ? 17.422 -6.242 2.332 1 95.5 389 ASP A C 1
ATOM 3077 O O . ASP A 1 389 ? 17.75 -5.43 1.468 1 95.5 389 ASP A O 1
ATOM 3081 N N . ILE A 1 390 ? 17.719 -7.5 2.363 1 96.44 390 ILE A N 1
ATOM 3082 C CA . ILE A 1 390 ? 18.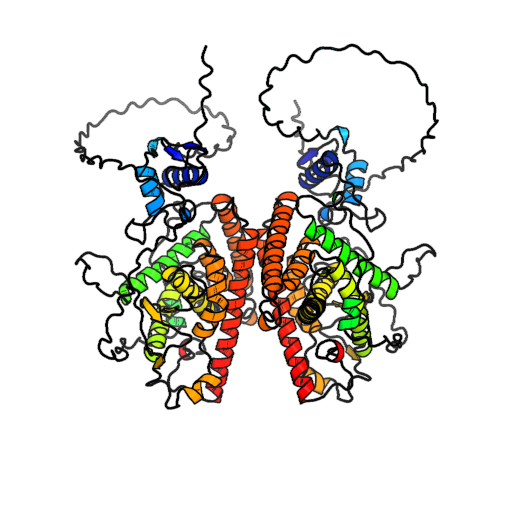578 -8.031 1.311 1 96.44 390 ILE A CA 1
ATOM 3083 C C . ILE A 1 390 ? 17.859 -7.938 -0.035 1 96.44 390 ILE A C 1
ATOM 3085 O O . ILE A 1 390 ? 18.469 -7.562 -1.042 1 96.44 390 ILE A O 1
ATOM 3089 N N . LEU A 1 391 ? 16.625 -8.281 -0.058 1 98 391 LEU A N 1
ATOM 3090 C CA . LEU A 1 391 ? 15.859 -8.211 -1.296 1 98 391 LEU A CA 1
ATOM 3091 C C . LEU A 1 391 ? 15.781 -6.781 -1.812 1 98 391 LEU A C 1
ATOM 3093 O O . LEU A 1 391 ? 15.891 -6.547 -3.018 1 98 391 LEU A O 1
ATOM 3097 N N . TYR A 1 392 ? 15.609 -5.812 -0.939 1 97.44 392 TYR A N 1
ATOM 3098 C CA . TYR A 1 392 ? 15.609 -4.41 -1.33 1 97.44 392 TYR A CA 1
ATOM 3099 C C . TYR A 1 392 ? 16.953 -4 -1.903 1 97.44 392 TYR A C 1
ATOM 3101 O O . TYR A 1 392 ? 17.031 -3.266 -2.891 1 97.44 392 TYR A O 1
ATOM 3109 N N . ASP A 1 393 ? 17.984 -4.477 -1.262 1 96.25 393 ASP A N 1
ATOM 3110 C CA . ASP A 1 393 ? 19.328 -4.168 -1.756 1 96.25 393 ASP A CA 1
ATOM 3111 C C . ASP A 1 393 ? 19.531 -4.73 -3.16 1 96.25 393 ASP A C 1
ATOM 3113 O O . ASP A 1 393 ? 20.094 -4.055 -4.031 1 96.25 393 ASP A O 1
ATOM 3117 N N . GLU A 1 394 ? 19.109 -5.926 -3.342 1 95.56 394 GLU A N 1
ATOM 3118 C CA . GLU A 1 394 ? 19.344 -6.582 -4.625 1 95.56 394 GLU A CA 1
ATOM 3119 C C . GLU A 1 394 ? 18.484 -5.969 -5.727 1 95.56 394 GLU A C 1
ATOM 3121 O O . GLU A 1 394 ? 18.953 -5.805 -6.859 1 95.56 394 GLU A O 1
ATOM 3126 N N . ILE A 1 395 ? 17.219 -5.609 -5.422 1 97.38 395 ILE A N 1
ATOM 3127 C CA . ILE A 1 395 ? 16.391 -5.004 -6.465 1 97.38 395 ILE A CA 1
ATOM 3128 C C . ILE A 1 395 ? 16.922 -3.607 -6.793 1 97.38 395 ILE A C 1
ATOM 3130 O O . ILE A 1 395 ? 16.844 -3.162 -7.941 1 97.38 395 ILE A O 1
ATOM 3134 N N . PHE A 1 396 ? 17.438 -2.947 -5.785 1 94.88 396 PHE A N 1
ATOM 3135 C CA . PHE A 1 396 ? 18.094 -1.663 -6.012 1 94.88 396 PHE A CA 1
ATOM 3136 C C . PHE A 1 396 ? 19.266 -1.818 -6.957 1 94.88 396 PHE A C 1
ATOM 3138 O O . PHE A 1 396 ? 19.438 -1.037 -7.898 1 94.88 396 PHE A O 1
ATOM 3145 N N . ALA A 1 397 ? 20.094 -2.805 -6.672 1 92.19 397 ALA A N 1
ATOM 3146 C CA . ALA A 1 397 ? 21.234 -3.094 -7.531 1 92.19 397 ALA A CA 1
ATOM 3147 C C . ALA A 1 397 ? 20.781 -3.457 -8.945 1 92.19 397 ALA A C 1
ATOM 3149 O O . ALA A 1 397 ? 21.375 -3.018 -9.93 1 92.19 397 ALA A O 1
ATOM 3150 N N . TYR A 1 398 ? 19.781 -4.234 -9.039 1 93.12 398 TYR A N 1
ATOM 3151 C CA . TYR A 1 398 ? 19.219 -4.617 -10.328 1 93.12 398 TYR A CA 1
ATOM 3152 C C . TYR A 1 398 ? 18.781 -3.389 -11.117 1 93.12 398 TYR A C 1
ATOM 3154 O O . TYR A 1 398 ? 19.078 -3.279 -12.312 1 93.12 398 TYR A O 1
ATOM 3162 N N . TYR A 1 399 ? 18.031 -2.459 -10.422 1 92.56 399 TYR A N 1
ATOM 3163 C CA . TYR A 1 399 ? 17.578 -1.235 -11.078 1 92.56 399 TYR A CA 1
ATOM 3164 C C . TYR A 1 399 ? 18.766 -0.43 -11.594 1 92.56 399 TYR A C 1
ATOM 3166 O O . TYR A 1 399 ? 18.734 0.093 -12.711 1 92.56 399 TYR A O 1
ATOM 3174 N N . HIS A 1 400 ? 19.797 -0.363 -10.867 1 85.69 400 HIS A N 1
ATOM 3175 C CA . HIS A 1 400 ? 20.953 0.443 -11.203 1 85.69 400 HIS A CA 1
ATOM 3176 C C . HIS A 1 400 ? 21.734 -0.166 -12.375 1 85.69 400 HIS A C 1
ATOM 3178 O O . HIS A 1 400 ? 22.359 0.555 -13.148 1 85.69 400 HIS A O 1
ATOM 3184 N N . THR A 1 401 ? 21.625 -1.485 -12.477 1 81.62 401 THR A N 1
ATOM 3185 C CA . THR A 1 401 ? 22.406 -2.164 -13.492 1 81.62 401 THR A CA 1
ATOM 3186 C C . THR A 1 401 ? 21.594 -2.375 -14.766 1 81.62 401 THR A C 1
ATOM 3188 O O . THR A 1 401 ? 22.094 -2.195 -15.875 1 81.62 401 THR A O 1
ATOM 3191 N N . GLU A 1 402 ? 20.312 -2.699 -14.578 1 82.25 402 GLU A N 1
ATOM 3192 C CA . GLU A 1 402 ? 19.547 -3.164 -15.727 1 82.25 402 GLU A CA 1
ATOM 3193 C C . GLU A 1 402 ? 18.531 -2.113 -16.172 1 82.25 402 GLU A C 1
ATOM 3195 O O . GLU A 1 402 ? 18.078 -2.119 -17.312 1 82.25 402 GLU A O 1
ATOM 3200 N N . LEU A 1 403 ? 18.062 -1.223 -15.281 1 83.88 403 LEU A N 1
ATOM 3201 C CA . LEU A 1 403 ? 16.984 -0.283 -15.594 1 83.88 403 LEU A CA 1
ATOM 3202 C C . LEU A 1 403 ? 17.406 1.147 -15.281 1 83.88 403 LEU A C 1
ATOM 3204 O O . LEU A 1 403 ? 16.609 1.935 -14.766 1 83.88 403 LEU A O 1
ATOM 3208 N N . GLN A 1 404 ? 18.562 1.504 -15.57 1 71 404 GLN A N 1
ATOM 3209 C CA . GLN A 1 404 ? 19.156 2.779 -15.188 1 71 404 GLN A CA 1
ATOM 3210 C C . GLN A 1 404 ? 18.375 3.949 -15.789 1 71 404 GLN A C 1
ATOM 3212 O O . GLN A 1 404 ? 18.328 5.027 -15.195 1 71 404 GLN A O 1
ATOM 3217 N N . GLN A 1 405 ? 17.734 3.691 -16.828 1 69.06 405 GLN A N 1
ATOM 3218 C CA . GLN A 1 405 ? 17.109 4.801 -17.547 1 69.06 405 GLN A CA 1
ATOM 3219 C C . GLN A 1 405 ? 15.656 4.984 -17.109 1 69.06 405 GLN A C 1
ATOM 3221 O O . GLN A 1 405 ? 15 5.941 -17.516 1 69.06 405 GLN A O 1
ATOM 3226 N N . CYS A 1 406 ? 15.258 4.188 -16.281 1 82.56 406 CYS A N 1
ATOM 3227 C CA . CYS A 1 406 ? 13.867 4.254 -15.859 1 82.56 406 CYS A CA 1
ATOM 3228 C C . CYS A 1 406 ? 13.742 4.922 -14.492 1 82.56 406 CYS A C 1
ATOM 3230 O O . CYS A 1 406 ? 14.719 4.996 -13.742 1 82.56 406 CYS A O 1
ATOM 3232 N N . ASN A 1 407 ? 12.633 5.57 -14.289 1 91.25 407 ASN A N 1
ATOM 3233 C CA . ASN A 1 407 ? 12.305 6.012 -12.938 1 91.25 407 ASN A CA 1
ATOM 3234 C C . ASN A 1 407 ? 11.914 4.84 -12.047 1 91.25 407 ASN A C 1
ATOM 3236 O O . ASN A 1 407 ? 10.719 4.578 -11.852 1 91.25 407 ASN A O 1
ATOM 3240 N N . TYR A 1 408 ? 12.938 4.199 -11.578 1 91.62 408 TYR A N 1
ATOM 3241 C CA . TYR A 1 408 ? 12.664 2.975 -10.836 1 91.62 408 TYR A CA 1
ATOM 3242 C C . TYR A 1 408 ? 12.094 3.289 -9.461 1 91.62 408 TYR A C 1
ATOM 3244 O O . TYR A 1 408 ? 11.648 2.387 -8.742 1 91.62 408 TYR A O 1
ATOM 3252 N N . VAL A 1 409 ? 12.102 4.582 -9.094 1 93.5 409 VAL A N 1
ATOM 3253 C CA . VAL A 1 409 ? 11.375 4.984 -7.891 1 93.5 409 VAL A CA 1
ATOM 3254 C C . VAL A 1 409 ? 9.875 4.863 -8.125 1 93.5 409 VAL A C 1
ATOM 3256 O O . VAL A 1 409 ? 9.148 4.332 -7.277 1 93.5 409 VAL A O 1
ATOM 3259 N N . LYS A 1 410 ? 9.422 5.352 -9.211 1 96.06 410 LYS A N 1
ATOM 3260 C CA . LYS A 1 410 ? 8.023 5.199 -9.586 1 96.06 410 LYS A CA 1
ATOM 3261 C C . LYS A 1 410 ? 7.648 3.727 -9.734 1 96.06 410 LYS A C 1
ATOM 3263 O O . LYS A 1 410 ? 6.578 3.305 -9.289 1 96.06 410 LYS A O 1
ATOM 3268 N N . ARG A 1 411 ? 8.531 2.975 -10.367 1 96.38 411 ARG A N 1
ATOM 3269 C CA . ARG A 1 411 ? 8.273 1.553 -10.562 1 96.38 411 ARG A CA 1
ATOM 3270 C C . ARG A 1 411 ? 8.109 0.833 -9.227 1 96.38 411 ARG A C 1
ATOM 3272 O O . ARG A 1 411 ? 7.188 0.036 -9.055 1 96.38 411 ARG A O 1
ATOM 3279 N N . MET A 1 412 ? 9.023 1.175 -8.297 1 96.75 412 MET A N 1
ATOM 3280 C CA . MET A 1 412 ? 8.93 0.569 -6.969 1 96.75 412 MET A CA 1
ATOM 3281 C C . MET A 1 412 ? 7.648 0.994 -6.266 1 96.75 412 MET A C 1
ATOM 3283 O O . MET A 1 412 ? 6.984 0.176 -5.625 1 96.75 412 MET A O 1
ATOM 3287 N N . GLY A 1 413 ? 7.328 2.264 -6.371 1 97.31 413 GLY A N 1
ATOM 3288 C CA . GLY A 1 413 ? 6.07 2.725 -5.805 1 97.31 413 GLY A CA 1
ATOM 3289 C C . GLY A 1 413 ? 4.867 1.961 -6.324 1 97.31 413 GLY A C 1
ATOM 3290 O O . GLY A 1 413 ? 4.027 1.507 -5.543 1 97.31 413 GLY A O 1
ATOM 3291 N N . ASP A 1 414 ? 4.789 1.802 -7.602 1 97.25 414 ASP A N 1
ATOM 3292 C CA . ASP A 1 414 ? 3.686 1.091 -8.234 1 97.25 414 ASP A CA 1
ATOM 3293 C C . ASP A 1 414 ? 3.676 -0.383 -7.836 1 97.25 414 ASP A C 1
ATOM 3295 O O . ASP A 1 414 ? 2.611 -0.972 -7.645 1 97.25 414 ASP A O 1
ATOM 3299 N N . LEU A 1 415 ? 4.852 -0.945 -7.742 1 98.44 415 LEU A N 1
ATOM 3300 C CA . LEU A 1 415 ? 4.969 -2.35 -7.371 1 98.44 415 LEU A CA 1
ATOM 3301 C C . LEU A 1 415 ? 4.461 -2.578 -5.949 1 98.44 415 LEU A C 1
ATOM 3303 O O . LEU A 1 415 ? 3.734 -3.541 -5.691 1 98.44 415 LEU A O 1
ATOM 3307 N N . VAL A 1 416 ? 4.859 -1.731 -5.07 1 98.25 416 VAL A N 1
ATOM 3308 C CA . VAL A 1 416 ? 4.449 -1.863 -3.674 1 98.25 416 VAL A CA 1
ATOM 3309 C C . VAL A 1 416 ? 2.945 -1.639 -3.551 1 98.25 416 VAL A C 1
ATOM 3311 O O . VAL A 1 416 ? 2.281 -2.273 -2.729 1 98.25 416 VAL A O 1
ATOM 3314 N N . ARG A 1 417 ? 2.373 -0.808 -4.367 1 97.5 417 ARG A N 1
ATOM 3315 C CA . ARG A 1 417 ? 0.923 -0.644 -4.406 1 97.5 417 ARG A CA 1
ATOM 3316 C C . ARG A 1 417 ? 0.236 -1.945 -4.805 1 97.5 417 ARG A C 1
ATOM 3318 O O . ARG A 1 417 ? -0.818 -2.287 -4.266 1 97.5 417 ARG A O 1
ATOM 3325 N N . LEU A 1 418 ? 0.822 -2.6 -5.738 1 98.44 418 LEU A N 1
ATOM 3326 C CA . LEU A 1 418 ? 0.279 -3.889 -6.152 1 98.44 418 LEU A CA 1
ATOM 3327 C C . LEU A 1 418 ? 0.357 -4.902 -5.012 1 98.44 418 LEU A C 1
ATOM 3329 O O . LEU A 1 418 ? -0.562 -5.703 -4.824 1 98.44 418 LEU A O 1
ATOM 3333 N N . ILE A 1 419 ? 1.451 -4.848 -4.281 1 98.44 419 ILE A N 1
ATOM 3334 C CA . ILE A 1 419 ? 1.586 -5.703 -3.105 1 98.44 419 ILE A CA 1
ATOM 3335 C C . ILE A 1 419 ? 0.484 -5.379 -2.102 1 98.44 419 ILE A C 1
ATOM 3337 O O . ILE A 1 419 ? -0.165 -6.281 -1.566 1 98.44 419 ILE A O 1
ATOM 3341 N N . GLY A 1 420 ? 0.269 -4.121 -1.922 1 97 420 GLY A N 1
ATOM 3342 C CA . GLY A 1 420 ? -0.804 -3.703 -1.034 1 97 420 GLY A CA 1
ATOM 3343 C C . GLY A 1 420 ? -2.172 -4.172 -1.49 1 97 420 GLY A C 1
ATOM 3344 O O . GLY A 1 420 ? -2.992 -4.598 -0.673 1 97 420 GLY A O 1
ATOM 3345 N N . GLN A 1 421 ? -2.43 -4.082 -2.758 1 97.25 421 GLN A N 1
ATOM 3346 C CA . GLN A 1 421 ? -3.695 -4.555 -3.307 1 97.25 421 GLN A CA 1
ATOM 3347 C C . GLN A 1 421 ? -3.855 -6.059 -3.1 1 97.25 421 GLN A C 1
ATOM 3349 O O . GLN A 1 421 ? -4.961 -6.539 -2.834 1 97.25 421 GLN A O 1
ATOM 3354 N N . THR A 1 422 ? -2.775 -6.777 -3.238 1 98.5 422 THR A N 1
ATOM 3355 C CA . THR A 1 422 ? -2.799 -8.211 -2.979 1 98.5 422 THR A CA 1
ATOM 3356 C C . THR A 1 422 ? -3.232 -8.492 -1.543 1 98.5 422 THR A C 1
ATOM 3358 O O . THR A 1 422 ? -4.078 -9.359 -1.303 1 98.5 422 THR A O 1
ATOM 3361 N N . GLU A 1 423 ? -2.693 -7.758 -0.665 1 96.69 423 GLU A N 1
ATOM 3362 C CA . GLU A 1 423 ? -3.023 -7.93 0.747 1 96.69 423 GLU A CA 1
ATOM 3363 C C . GLU A 1 423 ? -4.496 -7.629 1.01 1 96.69 423 GLU A C 1
ATOM 3365 O O . GLU A 1 423 ? -5.141 -8.305 1.812 1 96.69 423 GLU A O 1
ATOM 3370 N N . LYS A 1 424 ? -4.996 -6.645 0.348 1 95.19 424 LYS A N 1
ATOM 3371 C CA . LYS A 1 424 ? -6.41 -6.301 0.485 1 95.19 424 LYS A CA 1
ATOM 3372 C C . LYS A 1 424 ? -7.301 -7.43 -0.033 1 95.19 424 LYS A C 1
ATOM 3374 O O . LYS A 1 424 ? -8.328 -7.746 0.576 1 95.19 424 LYS A O 1
ATOM 3379 N N . ILE A 1 425 ? -6.934 -8 -1.106 1 97.81 425 ILE A N 1
ATOM 3380 C CA . ILE A 1 425 ? -7.715 -9.078 -1.703 1 97.81 425 ILE A CA 1
ATOM 3381 C C . ILE A 1 425 ? -7.668 -10.312 -0.806 1 97.81 425 ILE A C 1
ATOM 3383 O O . ILE A 1 425 ? -8.672 -11.016 -0.654 1 97.81 425 ILE A O 1
ATOM 3387 N N . VAL A 1 426 ? -6.527 -10.57 -0.21 1 97.38 426 VAL A N 1
ATOM 3388 C CA . VAL A 1 426 ? -6.406 -11.68 0.734 1 97.38 426 VAL A CA 1
ATOM 3389 C C . VAL A 1 426 ? -7.344 -11.453 1.917 1 97.38 426 VAL A C 1
ATOM 3391 O O . VAL A 1 426 ? -8.016 -12.383 2.369 1 97.38 426 VAL A O 1
ATOM 3394 N N . ALA A 1 427 ? -7.391 -10.234 2.404 1 93.69 427 ALA A N 1
ATOM 3395 C CA . ALA A 1 427 ? -8.281 -9.906 3.514 1 93.69 427 ALA A CA 1
ATOM 3396 C C . ALA A 1 427 ? -9.742 -10.133 3.133 1 93.69 427 ALA A C 1
ATOM 3398 O O . ALA A 1 427 ? -10.523 -10.656 3.928 1 93.69 427 ALA A O 1
ATOM 3399 N N . HIS A 1 428 ? -10.117 -9.75 1.979 1 94.06 428 HIS A N 1
ATOM 3400 C CA . HIS A 1 428 ? -11.469 -9.977 1.48 1 94.06 428 HIS A CA 1
ATOM 3401 C C . HIS A 1 428 ? -11.789 -11.461 1.406 1 94.06 428 HIS A C 1
ATOM 3403 O O . HIS A 1 428 ? -12.898 -11.883 1.757 1 94.06 428 HIS A O 1
ATOM 3409 N N . ARG A 1 429 ? -10.867 -12.203 0.877 1 95.19 429 ARG A N 1
ATOM 3410 C CA . ARG A 1 429 ? -11.055 -13.648 0.804 1 95.19 429 ARG A CA 1
ATOM 3411 C C . ARG A 1 429 ? -11.266 -14.242 2.191 1 95.19 429 ARG A C 1
ATOM 3413 O O . ARG A 1 429 ? -12.078 -15.156 2.365 1 95.19 429 ARG A O 1
ATOM 3420 N N . ASN A 1 430 ? -10.5 -13.797 3.154 1 92.75 430 ASN A N 1
ATOM 3421 C CA . ASN A 1 430 ? -10.648 -14.289 4.52 1 92.75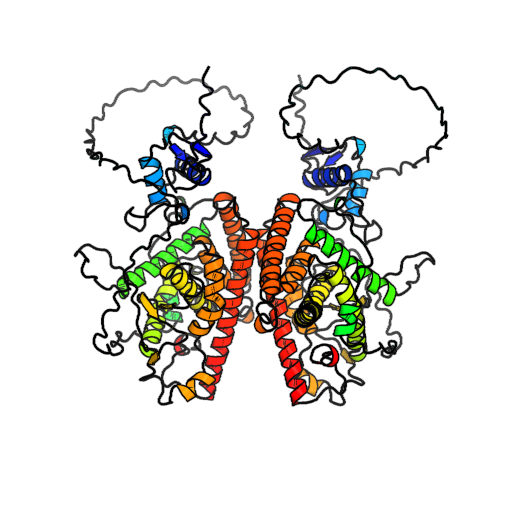 430 ASN A CA 1
ATOM 3422 C C . ASN A 1 430 ? -12.047 -13.992 5.07 1 92.75 430 ASN A C 1
ATOM 3424 O O . ASN A 1 430 ? -12.586 -14.781 5.844 1 92.75 430 ASN A O 1
ATOM 3428 N N . GLU A 1 431 ? -12.609 -12.844 4.691 1 90 431 GLU A N 1
ATOM 3429 C CA . GLU A 1 431 ? -13.992 -12.555 5.047 1 90 431 GLU A CA 1
ATOM 3430 C C . GLU A 1 431 ? -14.945 -13.57 4.426 1 90 431 GLU A C 1
ATOM 3432 O O . GLU A 1 431 ? -15.891 -14.023 5.074 1 90 431 GLU A O 1
ATOM 3437 N N . ASP A 1 432 ? -14.695 -13.938 3.207 1 91.06 432 ASP A N 1
ATOM 3438 C CA . ASP A 1 432 ? -15.508 -14.945 2.531 1 91.06 432 ASP A CA 1
ATOM 3439 C C . ASP A 1 432 ? -15.422 -16.297 3.244 1 91.06 432 ASP A C 1
ATOM 3441 O O . ASP A 1 432 ? -16.406 -17.016 3.336 1 91.06 432 ASP A O 1
ATOM 3445 N N . VAL A 1 433 ? -14.219 -16.609 3.666 1 91.38 433 VAL A N 1
ATOM 3446 C CA . VAL A 1 433 ? -14.016 -17.844 4.402 1 91.38 433 VAL A CA 1
ATOM 3447 C C . VAL A 1 433 ? -14.852 -17.828 5.684 1 91.38 433 VAL A C 1
ATOM 3449 O O . VAL A 1 433 ? -15.508 -18.828 6.012 1 91.38 433 VAL A O 1
ATOM 3452 N N . MET A 1 434 ? -14.93 -16.703 6.375 1 89 434 MET A N 1
ATOM 3453 C CA . MET A 1 434 ? -15.703 -16.578 7.605 1 89 434 MET A CA 1
ATOM 3454 C C . MET A 1 434 ? -17.203 -16.672 7.32 1 89 434 MET A C 1
ATOM 3456 O O . MET A 1 434 ? -17.938 -17.297 8.07 1 89 434 MET A O 1
ATOM 3460 N N . LEU A 1 435 ? -17.609 -16.047 6.289 1 86.31 435 LEU A N 1
ATOM 3461 C CA . LEU A 1 435 ? -19.016 -16.094 5.91 1 86.31 435 LEU A CA 1
ATOM 3462 C C . LEU A 1 435 ? -19.438 -17.516 5.566 1 86.31 435 LEU A C 1
ATOM 3464 O O . LEU A 1 435 ? -20.562 -17.922 5.883 1 86.31 435 LEU A O 1
ATOM 3468 N N . ASN A 1 436 ? -18.562 -18.219 4.922 1 88.94 436 ASN A N 1
ATOM 3469 C CA . ASN A 1 436 ? -18.875 -19.609 4.609 1 88.94 436 ASN A CA 1
ATOM 3470 C C . ASN A 1 436 ? -18.969 -20.453 5.871 1 88.94 436 ASN A C 1
ATOM 3472 O O . ASN A 1 436 ? -19.766 -21.406 5.93 1 88.94 436 ASN A O 1
ATOM 3476 N N . LYS A 1 437 ? -18.172 -20.156 6.832 1 84.38 437 LYS A N 1
ATOM 3477 C CA . LYS A 1 437 ? -18.25 -20.875 8.102 1 84.38 437 LYS A CA 1
ATOM 3478 C C . LYS A 1 437 ? -19.578 -20.625 8.797 1 84.38 437 LYS A C 1
ATOM 3480 O O . LYS A 1 437 ? -20.125 -21.516 9.461 1 84.38 437 LYS A O 1
ATOM 3485 N N . ILE A 1 438 ? -20.109 -19.453 8.547 1 84 438 ILE A N 1
ATOM 3486 C CA . ILE A 1 438 ? -21.359 -19.062 9.188 1 84 438 ILE A CA 1
ATOM 3487 C C . ILE A 1 438 ? -22.531 -19.609 8.383 1 84 438 ILE A C 1
ATOM 3489 O O . ILE A 1 438 ? -23.469 -20.203 8.945 1 84 438 ILE A O 1
ATOM 3493 N N . PHE A 1 439 ? -22.5 -19.516 7.062 1 82.31 439 PHE A N 1
ATOM 3494 C CA . PHE A 1 439 ? -23.656 -19.797 6.234 1 82.31 439 PHE A CA 1
ATOM 3495 C C . PHE A 1 439 ? -23.562 -21.188 5.617 1 82.31 439 PHE A C 1
ATOM 3497 O O . PHE A 1 439 ? -24.547 -21.734 5.133 1 82.31 439 PHE A O 1
ATOM 3504 N N . ASN A 1 440 ? -22.359 -21.734 5.566 1 84.81 440 ASN A N 1
ATOM 3505 C CA . ASN A 1 440 ? -22.109 -23.078 5.043 1 84.81 440 ASN A CA 1
ATOM 3506 C C . ASN A 1 440 ? -22.734 -23.25 3.658 1 84.81 440 ASN A C 1
ATOM 3508 O O . ASN A 1 440 ? -23.469 -24.219 3.43 1 84.81 440 ASN A O 1
ATOM 3512 N N . TRP A 1 441 ? -22.469 -22.312 2.846 1 84.12 441 TRP A N 1
ATOM 3513 C CA . TRP A 1 441 ? -23.094 -22.344 1.528 1 84.12 441 TRP A CA 1
ATOM 3514 C C . TRP A 1 441 ? -22.391 -23.328 0.607 1 84.12 441 TRP A C 1
ATOM 3516 O O . TRP A 1 441 ? -22.984 -23.812 -0.358 1 84.12 441 TRP A O 1
ATOM 3526 N N . ALA A 1 442 ? -21.078 -23.609 0.842 1 88.81 442 ALA A N 1
ATOM 3527 C CA . ALA A 1 442 ? -20.297 -24.5 -0.016 1 88.81 442 ALA A CA 1
ATOM 3528 C C . ALA A 1 442 ? -20.219 -25.891 0.581 1 88.81 442 ALA A C 1
ATOM 3530 O O . ALA A 1 442 ? -19.844 -26.062 1.744 1 88.81 442 ALA A O 1
ATOM 3531 N N . LYS A 1 443 ? -20.531 -26.875 -0.228 1 84.44 443 LYS A N 1
ATOM 3532 C CA . LYS A 1 443 ? -20.484 -28.266 0.189 1 84.44 443 LYS A CA 1
ATOM 3533 C C . LYS A 1 443 ? -19.062 -28.812 0.113 1 84.44 443 LYS A C 1
ATOM 3535 O O . LYS A 1 443 ? -18.75 -29.844 0.724 1 84.44 443 LYS A O 1
ATOM 3540 N N . VAL A 1 444 ? -18.234 -28.172 -0.688 1 82.56 444 VAL A N 1
ATOM 3541 C CA . VAL A 1 444 ? -16.828 -28.531 -0.846 1 82.56 444 VAL A CA 1
ATOM 3542 C C . VAL A 1 444 ? -15.945 -27.422 -0.281 1 82.56 444 VAL A C 1
ATOM 3544 O O . VAL A 1 444 ? -16.375 -26.281 -0.162 1 82.56 444 VAL A O 1
ATOM 3547 N N . ASP A 1 445 ? -14.742 -27.797 0.154 1 84.94 445 ASP A N 1
ATOM 3548 C CA . ASP A 1 445 ? -13.82 -26.828 0.729 1 84.94 445 ASP A CA 1
ATOM 3549 C C . ASP A 1 445 ? -13.164 -25.984 -0.36 1 84.94 445 ASP A C 1
ATOM 3551 O O . ASP A 1 445 ? -11.984 -26.172 -0.684 1 84.94 445 ASP A O 1
ATOM 3555 N N . VAL A 1 446 ? -13.859 -25.031 -0.769 1 86 446 VAL A N 1
ATOM 3556 C CA . VAL A 1 446 ? -13.422 -24.203 -1.886 1 86 446 VAL A CA 1
ATOM 3557 C C . VAL A 1 446 ? -12.273 -23.297 -1.439 1 86 446 VAL A C 1
ATOM 355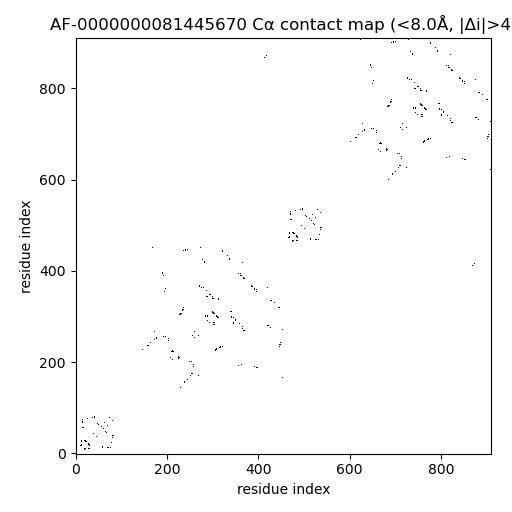9 O O . VAL A 1 446 ? -11.539 -22.766 -2.271 1 86 446 VAL A O 1
ATOM 3562 N N . PHE A 1 447 ? -12.047 -23.219 -0.144 1 86.88 447 PHE A N 1
ATOM 3563 C CA . PHE A 1 447 ? -11.031 -22.297 0.378 1 86.88 447 PHE A CA 1
ATOM 3564 C C . PHE A 1 447 ? -9.82 -23.078 0.876 1 86.88 447 PHE A C 1
ATOM 3566 O O . PHE A 1 447 ? -8.852 -22.469 1.354 1 86.88 447 PHE A O 1
ATOM 3573 N N . LEU A 1 448 ? -9.805 -24.391 0.778 1 87.5 448 LEU A N 1
ATOM 3574 C CA . LEU A 1 448 ? -8.727 -25.281 1.225 1 87.5 448 LEU A CA 1
ATOM 3575 C C . LEU A 1 448 ? -8.43 -25.062 2.703 1 87.5 448 LEU A C 1
ATOM 3577 O O . LEU A 1 448 ? -7.262 -25 3.102 1 87.5 448 LEU A O 1
ATOM 3581 N N . THR A 1 449 ? -9.469 -24.812 3.48 1 81.56 449 THR A N 1
ATOM 3582 C CA . THR A 1 449 ? -9.328 -24.609 4.918 1 81.56 449 THR A CA 1
ATOM 3583 C C . THR A 1 449 ? -8.781 -25.875 5.586 1 81.56 449 THR A C 1
ATOM 3585 O O . THR A 1 449 ? -8.125 -25.797 6.625 1 81.56 449 THR A O 1
ATOM 3588 N N . ASP A 1 450 ? -9.016 -27.047 5.016 1 77 450 ASP A N 1
ATOM 3589 C CA . ASP A 1 450 ? -8.508 -28.297 5.547 1 77 450 ASP A CA 1
ATOM 3590 C C . ASP A 1 450 ? -6.984 -28.359 5.492 1 77 450 ASP A C 1
ATOM 3592 O O . ASP A 1 450 ? -6.352 -29.016 6.316 1 77 450 ASP A O 1
ATOM 3596 N N . VAL A 1 451 ? -6.426 -27.672 4.574 1 77.88 451 VAL A N 1
ATOM 3597 C CA . VAL A 1 451 ? -4.977 -27.656 4.406 1 77.88 451 VAL A CA 1
ATOM 3598 C C . VAL A 1 451 ? -4.371 -26.547 5.273 1 77.88 451 VAL A C 1
ATOM 3600 O O . VAL A 1 451 ? -3.326 -26.75 5.898 1 77.88 451 VAL A O 1
ATOM 3603 N N . PHE A 1 452 ? -5.125 -25.484 5.488 1 80.75 452 PHE A N 1
ATOM 3604 C CA . PHE A 1 452 ? -4.453 -24.297 5.992 1 80.75 452 PHE A CA 1
ATOM 3605 C C . PHE A 1 452 ? -4.941 -23.953 7.395 1 80.75 452 PHE A C 1
ATOM 3607 O O . PHE A 1 452 ? -4.332 -23.141 8.086 1 80.75 452 PHE A O 1
ATOM 3614 N N . GLU A 1 453 ? -6.027 -24.469 7.871 1 69.81 453 GLU A N 1
ATOM 3615 C CA . GLU A 1 453 ? -6.504 -24.234 9.227 1 69.81 453 GLU A CA 1
ATOM 3616 C C . GLU A 1 453 ? -6.363 -25.5 10.086 1 69.81 453 GLU A C 1
ATOM 3618 O O . GLU A 1 453 ? -6.703 -25.484 11.273 1 69.81 453 GLU A O 1
ATOM 3623 N N . SER A 1 454 ? -5.879 -26.672 9.539 1 54.22 454 SER A N 1
ATOM 3624 C CA . SER A 1 454 ? -5.789 -27.922 10.305 1 54.22 454 SER A CA 1
ATOM 3625 C C . SER A 1 454 ? -4.641 -27.875 11.305 1 54.22 454 SER A C 1
ATOM 3627 O O . SER A 1 454 ? -3.523 -27.484 10.953 1 54.22 454 SER A O 1
ATOM 3629 N N . ASP A 1 455 ? -4.793 -27.234 12.492 1 47.38 455 ASP A N 1
ATOM 3630 C CA . ASP A 1 455 ? -3.834 -27.562 13.547 1 47.38 455 ASP A CA 1
ATOM 3631 C C . ASP A 1 455 ? -4.035 -29 14.047 1 47.38 455 ASP A C 1
ATOM 3633 O O . ASP A 1 455 ? -5.172 -29.453 14.18 1 47.38 455 ASP A O 1
ATOM 3637 N N . MET B 1 1 ? 65.875 5.219 12.383 1 23.42 1 MET B N 1
ATOM 3638 C CA . MET B 1 1 ? 64.938 5.914 11.57 1 23.42 1 MET B CA 1
ATOM 3639 C C . MET B 1 1 ? 63.5 5.527 11.984 1 23.42 1 MET B C 1
ATOM 3641 O O . MET B 1 1 ? 63.125 4.359 11.898 1 23.42 1 MET B O 1
ATOM 3645 N N . ARG B 1 2 ? 62.969 6.18 13.039 1 27.36 2 ARG B N 1
ATOM 3646 C CA . ARG B 1 2 ? 61.719 5.941 13.766 1 27.36 2 ARG B CA 1
ATOM 3647 C C . ARG B 1 2 ? 60.5 6.09 12.844 1 27.36 2 ARG B C 1
ATOM 3649 O O . ARG B 1 2 ? 60.344 7.129 12.203 1 27.36 2 ARG B O 1
ATOM 3656 N N . VAL B 1 3 ? 60.094 4.996 12.195 1 27.77 3 VAL B N 1
ATOM 3657 C CA . VAL B 1 3 ? 58.875 4.957 11.383 1 27.77 3 VAL B CA 1
ATOM 3658 C C . VAL B 1 3 ? 57.719 5.562 12.172 1 27.77 3 VAL B C 1
ATOM 3660 O O . VAL B 1 3 ? 57.312 5.027 13.203 1 27.77 3 VAL B O 1
ATOM 3663 N N . VAL B 1 4 ? 57.688 6.871 12.312 1 30.44 4 VAL B N 1
ATOM 3664 C CA . VAL B 1 4 ? 56.531 7.578 12.883 1 30.44 4 VAL B CA 1
ATOM 3665 C C . VAL B 1 4 ? 55.25 7.102 12.219 1 30.44 4 VAL B C 1
ATOM 3667 O O . VAL B 1 4 ? 55.062 7.262 11.008 1 30.44 4 VAL B O 1
ATOM 3670 N N . GLY B 1 5 ? 54.812 5.898 12.547 1 30.64 5 GLY B N 1
ATOM 3671 C CA . GLY B 1 5 ? 53.531 5.355 12.141 1 30.64 5 GLY B CA 1
ATOM 3672 C C . GLY B 1 5 ? 52.406 6.387 12.148 1 30.64 5 GLY B C 1
ATOM 3673 O O . GLY B 1 5 ? 52.125 6.977 13.188 1 30.64 5 GLY B O 1
ATOM 3674 N N . GLU B 1 6 ? 52.344 7.195 11.109 1 32.38 6 GLU B N 1
ATOM 3675 C CA . GLU B 1 6 ? 51.281 8.164 10.922 1 32.38 6 GLU B CA 1
ATOM 3676 C C . GLU B 1 6 ? 49.906 7.562 11.258 1 32.38 6 GLU B C 1
ATOM 3678 O O . GLU B 1 6 ? 49.5 6.582 10.633 1 32.38 6 GLU B O 1
ATOM 3683 N N . THR B 1 7 ? 49.688 7.352 12.492 1 36.44 7 THR B N 1
ATOM 3684 C CA . THR B 1 7 ? 48.375 7.016 12.953 1 36.44 7 THR B CA 1
ATOM 3685 C C . THR B 1 7 ? 47.312 7.75 12.133 1 36.44 7 THR B C 1
ATOM 3687 O O . THR B 1 7 ? 47.25 8.984 12.133 1 36.44 7 THR B O 1
ATOM 3690 N N . ARG B 1 8 ? 47 7.285 11.023 1 37.34 8 ARG B N 1
ATOM 3691 C CA . ARG B 1 8 ? 45.844 7.82 10.336 1 37.34 8 ARG B CA 1
ATOM 3692 C C . ARG B 1 8 ? 44.75 8.195 11.328 1 37.34 8 ARG B C 1
ATOM 3694 O O . ARG B 1 8 ? 44.094 7.324 11.891 1 37.34 8 ARG B O 1
ATOM 3701 N N . GLN B 1 9 ? 44.844 9.156 12.039 1 41.06 9 GLN B N 1
ATOM 3702 C CA . GLN B 1 9 ? 43.875 9.742 12.961 1 41.06 9 GLN B CA 1
ATOM 3703 C C . GLN B 1 9 ? 42.5 9.836 12.32 1 41.06 9 GLN B C 1
ATOM 3705 O O . GLN B 1 9 ? 42.375 10.234 11.156 1 41.06 9 GLN B O 1
ATOM 3710 N N . ASN B 1 10 ? 41.531 8.93 12.57 1 56.62 10 ASN B N 1
ATOM 3711 C CA . ASN B 1 10 ? 40.094 8.93 12.258 1 56.62 10 ASN B CA 1
ATOM 3712 C C . ASN B 1 10 ? 39.531 10.344 12.281 1 56.62 10 ASN B C 1
ATOM 3714 O O . ASN B 1 10 ? 39.219 10.883 13.344 1 56.62 10 ASN B O 1
ATOM 3718 N N . LEU B 1 11 ? 39.656 11.102 11.289 1 71.56 11 LEU B N 1
ATOM 3719 C CA . LEU B 1 11 ? 39.188 12.477 11.203 1 71.56 11 LEU B CA 1
ATOM 3720 C C . LEU B 1 11 ? 37.656 12.531 11.102 1 71.56 11 LEU B C 1
ATOM 3722 O O . LEU B 1 11 ? 37.062 11.703 10.43 1 71.56 11 LEU B O 1
ATOM 3726 N N . THR B 1 12 ? 37.094 13.219 11.961 1 81.56 12 THR B N 1
ATOM 3727 C CA . THR B 1 12 ? 35.656 13.453 12.008 1 81.56 12 THR B CA 1
ATOM 3728 C C . THR B 1 12 ? 35.281 14.672 11.172 1 81.56 12 THR B C 1
ATOM 3730 O O . THR B 1 12 ? 36.031 15.656 11.125 1 81.56 12 THR B O 1
ATOM 3733 N N . CYS B 1 13 ? 34.25 14.648 10.469 1 83.44 13 CYS B N 1
ATOM 3734 C CA . CYS B 1 13 ? 33.75 15.773 9.703 1 83.44 13 CYS B CA 1
ATOM 3735 C C . CYS B 1 13 ? 33.469 16.969 10.602 1 83.44 13 CYS B C 1
ATOM 3737 O O . CYS B 1 13 ? 32.75 16.875 11.586 1 83.44 13 CYS B O 1
ATOM 3739 N N . ALA B 1 14 ? 34.031 18.031 10.266 1 86.69 14 ALA B N 1
ATOM 3740 C CA . ALA B 1 14 ? 33.906 19.25 11.062 1 86.69 14 ALA B CA 1
ATOM 3741 C C . ALA B 1 14 ? 32.5 19.797 11.031 1 86.69 14 ALA B C 1
ATOM 3743 O O . ALA B 1 14 ? 32.125 20.625 11.867 1 86.69 14 ALA B O 1
ATOM 3744 N N . ILE B 1 15 ? 31.719 19.297 10.141 1 86.69 15 ILE B N 1
ATOM 3745 C CA . ILE B 1 15 ? 30.375 19.828 9.953 1 86.69 15 ILE B CA 1
ATOM 3746 C C . ILE B 1 15 ? 29.375 18.953 10.688 1 86.69 15 ILE B C 1
ATOM 3748 O O . ILE B 1 15 ? 28.594 19.438 11.516 1 86.69 15 ILE B O 1
ATOM 3752 N N . CYS B 1 16 ? 29.469 17.781 10.336 1 79.5 16 CYS B N 1
ATOM 3753 C CA . CYS B 1 16 ? 28.391 16.938 10.828 1 79.5 16 CYS B CA 1
ATOM 3754 C C . CYS B 1 16 ? 28.922 15.883 11.789 1 79.5 16 CYS B C 1
ATOM 3756 O O . CYS B 1 16 ? 28.141 15.133 12.383 1 79.5 16 CYS B O 1
ATOM 3758 N N . GLY B 1 17 ? 30.156 15.656 11.922 1 78.88 17 GLY B N 1
ATOM 3759 C CA . GLY B 1 17 ? 30.734 14.734 12.883 1 78.88 17 GLY B CA 1
ATOM 3760 C C . GLY B 1 17 ? 30.906 13.328 12.336 1 78.88 17 GLY B C 1
ATOM 3761 O O . GLY B 1 17 ? 31.375 12.438 13.039 1 78.88 17 GLY B O 1
ATOM 3762 N N . ASP B 1 18 ? 30.562 13.125 11.117 1 78.88 18 ASP B N 1
ATOM 3763 C CA . ASP B 1 18 ? 30.75 11.836 10.469 1 78.88 18 ASP B CA 1
ATOM 3764 C C . ASP B 1 18 ? 32.219 11.594 10.141 1 78.88 18 ASP B C 1
ATOM 3766 O O . ASP B 1 18 ? 33.062 12.445 10.406 1 78.88 18 ASP B O 1
ATOM 3770 N N . LYS B 1 19 ? 32.469 10.414 9.602 1 77.62 19 LYS B N 1
ATOM 3771 C CA . LYS B 1 19 ? 33.844 10.148 9.18 1 77.62 19 LYS B CA 1
ATOM 3772 C C . LYS B 1 19 ? 34.25 11.078 8.047 1 77.62 19 LYS B C 1
ATOM 3774 O O . LYS B 1 19 ? 33.594 11.156 7.02 1 77.62 19 LYS B O 1
ATOM 3779 N N . ALA B 1 20 ? 35.281 11.688 8.32 1 79.56 20 ALA B N 1
ATOM 3780 C CA . ALA B 1 20 ? 35.781 12.594 7.293 1 79.56 20 ALA B CA 1
ATOM 3781 C C . ALA B 1 20 ? 36.5 11.82 6.18 1 79.56 20 ALA B C 1
ATOM 3783 O O . ALA B 1 20 ? 37.156 10.82 6.441 1 79.56 20 ALA B O 1
ATOM 3784 N N . ASP B 1 21 ? 36.188 12.188 4.965 1 79.38 21 ASP B N 1
ATOM 3785 C CA . ASP B 1 21 ? 36.844 11.641 3.783 1 79.38 21 ASP B CA 1
ATOM 3786 C C . ASP B 1 21 ? 38 12.531 3.334 1 79.38 21 ASP B C 1
ATOM 3788 O O . ASP B 1 21 ? 38.281 12.625 2.141 1 79.38 21 ASP B O 1
ATOM 3792 N N . GLY B 1 22 ? 38.656 13.328 4.293 1 78.31 22 GLY B N 1
ATOM 3793 C CA . GLY B 1 22 ? 39.719 14.234 3.953 1 78.31 22 GLY B CA 1
ATOM 3794 C C . GLY B 1 22 ? 39.344 15.703 4.047 1 78.31 22 GLY B C 1
ATOM 3795 O O . GLY B 1 22 ? 38.281 16.031 4.594 1 78.31 22 GLY B O 1
ATOM 3796 N N . GLN B 1 23 ? 40.219 16.5 3.568 1 80.75 23 GLN B N 1
ATOM 3797 C CA . GLN B 1 23 ? 39.969 17.938 3.547 1 80.75 23 GLN B CA 1
ATOM 3798 C C . GLN B 1 23 ? 39.25 18.344 2.258 1 80.75 23 GLN B C 1
ATOM 3800 O O . GLN B 1 23 ? 39.75 18.062 1.16 1 80.75 23 GLN B O 1
ATOM 3805 N N . HIS B 1 24 ? 38.188 18.875 2.461 1 82.25 24 HIS B N 1
ATOM 3806 C CA . HIS B 1 24 ? 37.375 19.422 1.365 1 82.25 24 HIS B CA 1
ATOM 3807 C C . HIS B 1 24 ? 37.125 20.922 1.568 1 82.25 24 HIS B C 1
ATOM 3809 O O . HIS B 1 24 ? 36.594 21.328 2.59 1 82.25 24 HIS B O 1
ATOM 3815 N N . PHE B 1 25 ? 37.562 21.656 0.682 1 85.44 25 PHE B N 1
ATOM 3816 C CA . PHE B 1 25 ? 37.375 23.109 0.661 1 85.44 25 PHE B CA 1
ATOM 3817 C C . PHE B 1 25 ? 37.969 23.75 1.92 1 85.44 25 PHE B C 1
ATOM 3819 O O . PHE B 1 25 ? 37.438 24.734 2.422 1 85.44 25 PHE B O 1
ATOM 3826 N N . GLY B 1 26 ? 38.938 23.094 2.422 1 83.19 26 GLY B N 1
ATOM 3827 C CA . GLY B 1 26 ? 39.688 23.734 3.492 1 83.19 26 GLY B CA 1
ATOM 3828 C C . GLY B 1 26 ? 39.375 23.172 4.863 1 83.19 26 GLY B C 1
ATOM 3829 O O . GLY B 1 26 ? 39.875 23.656 5.875 1 83.19 26 GLY B O 1
ATOM 3830 N N . ALA B 1 27 ? 38.375 22.234 4.871 1 85.81 27 ALA B N 1
ATOM 3831 C CA . ALA B 1 27 ? 38 21.672 6.164 1 85.81 27 ALA B CA 1
ATOM 3832 C C . ALA B 1 27 ? 37.938 20.141 6.094 1 85.81 27 ALA B C 1
ATOM 3834 O O . ALA B 1 27 ? 37.719 19.578 5.02 1 85.81 27 ALA B O 1
ATOM 3835 N N . ASP B 1 28 ? 38.125 19.531 7.051 1 83.75 28 ASP B N 1
ATOM 3836 C CA . ASP B 1 28 ? 37.875 18.109 7.137 1 83.75 28 ASP B CA 1
ATOM 3837 C C . ASP B 1 28 ? 36.375 17.797 7.043 1 83.75 28 ASP B C 1
ATOM 3839 O O . ASP B 1 28 ? 35.625 18.172 7.926 1 83.75 28 ASP B O 1
ATOM 3843 N N . ALA B 1 29 ? 35.938 17.25 6.004 1 85.88 29 ALA B N 1
ATOM 3844 C CA . ALA B 1 29 ? 34.5 17.016 5.754 1 85.88 29 ALA B CA 1
ATOM 3845 C C . ALA B 1 29 ? 34.25 15.602 5.234 1 85.88 29 ALA B C 1
ATOM 3847 O O . ALA B 1 29 ? 35.125 15.008 4.602 1 85.88 29 ALA B O 1
ATOM 3848 N N . CYS B 1 30 ? 33.188 15.133 5.648 1 80.69 30 CYS B N 1
ATOM 3849 C CA . CYS B 1 30 ? 32.75 13.898 5.023 1 80.69 30 CYS B CA 1
ATOM 3850 C C . CYS B 1 30 ? 32.281 14.148 3.594 1 80.69 30 CYS B C 1
ATOM 3852 O O . CYS B 1 30 ? 32.094 15.297 3.189 1 80.69 30 CYS B O 1
ATOM 3854 N N . ARG B 1 31 ? 32.031 13.211 2.961 1 77.88 31 ARG B N 1
ATOM 3855 C CA . ARG B 1 31 ? 31.672 13.32 1.554 1 77.88 31 ARG B CA 1
ATOM 3856 C C . ARG B 1 31 ? 30.328 14.008 1.392 1 77.88 31 ARG B C 1
ATOM 3858 O O . ARG B 1 31 ? 30.125 14.805 0.469 1 77.88 31 ARG B O 1
ATOM 3865 N N . ALA B 1 32 ? 29.469 13.859 2.301 1 75.69 32 ALA B N 1
ATOM 3866 C CA . ALA B 1 32 ? 28.141 14.438 2.225 1 75.69 32 ALA B CA 1
ATOM 3867 C C . ALA B 1 32 ? 28.172 15.945 2.443 1 75.69 32 ALA B C 1
ATOM 3869 O O . ALA B 1 32 ? 27.547 16.703 1.698 1 75.69 32 ALA B O 1
ATOM 3870 N N . CYS B 1 33 ? 28.844 16.281 3.338 1 79.81 33 CYS B N 1
ATOM 3871 C CA . CYS B 1 33 ? 28.938 17.703 3.625 1 79.81 33 CYS B CA 1
ATOM 3872 C C . CYS B 1 33 ? 29.734 18.438 2.543 1 79.81 33 CYS B C 1
ATOM 3874 O O . CYS B 1 33 ? 29.391 19.562 2.166 1 79.81 33 CYS B O 1
ATOM 3876 N N . ALA B 1 34 ? 30.75 17.703 2.062 1 80.5 34 ALA B N 1
ATOM 3877 C CA . ALA B 1 34 ? 31.516 18.281 0.951 1 80.5 34 ALA B CA 1
ATOM 3878 C C . ALA B 1 34 ? 30.625 18.484 -0.271 1 80.5 34 ALA B C 1
ATOM 3880 O O . ALA B 1 34 ? 30.656 19.547 -0.9 1 80.5 34 ALA B O 1
ATOM 3881 N N . ALA B 1 35 ? 29.891 17.578 -0.477 1 77.31 35 ALA B N 1
ATOM 3882 C CA . ALA B 1 35 ? 28.984 17.656 -1.623 1 77.31 35 ALA B CA 1
ATOM 3883 C C . ALA B 1 35 ? 27.922 18.719 -1.411 1 77.31 35 ALA B C 1
ATOM 3885 O O . ALA B 1 35 ? 27.578 19.469 -2.334 1 77.31 35 ALA B O 1
ATOM 3886 N N . PHE B 1 36 ? 27.375 18.844 -0.295 1 78.62 36 PHE B N 1
ATOM 3887 C CA . PHE B 1 36 ? 26.406 19.875 0.064 1 78.62 36 PHE B CA 1
ATOM 3888 C C . PHE B 1 36 ? 26.984 21.266 -0.172 1 78.62 36 PHE B C 1
ATOM 3890 O O . PHE B 1 36 ? 26.344 22.109 -0.803 1 78.62 36 PHE B O 1
ATOM 3897 N N . PHE B 1 37 ? 28.141 21.391 0.333 1 81 37 PHE B N 1
ATOM 3898 C CA . PHE B 1 37 ? 28.781 22.688 0.227 1 81 37 PHE B CA 1
ATOM 3899 C C . PHE B 1 37 ? 29.062 23.047 -1.23 1 81 37 PHE B C 1
ATOM 3901 O O . PHE B 1 37 ? 28.766 24.156 -1.675 1 81 37 PHE B O 1
ATOM 3908 N N . ARG B 1 38 ? 29.531 22.094 -1.876 1 76.44 38 ARG B N 1
ATOM 3909 C CA . ARG B 1 38 ? 29.828 22.312 -3.289 1 76.44 38 ARG B CA 1
ATOM 3910 C C . ARG B 1 38 ? 28.578 22.688 -4.062 1 76.44 38 ARG B C 1
ATOM 3912 O O . ARG B 1 38 ? 28.578 23.656 -4.812 1 76.44 38 ARG B O 1
ATOM 3919 N N . ARG B 1 39 ? 27.641 22 -3.814 1 73.94 39 ARG B N 1
ATOM 3920 C CA . ARG B 1 39 ? 26.391 22.25 -4.508 1 73.94 39 ARG B CA 1
ATOM 3921 C C . ARG B 1 39 ? 25.812 23.609 -4.117 1 73.94 39 ARG B C 1
ATOM 3923 O O . ARG B 1 39 ? 25.281 24.328 -4.969 1 73.94 39 ARG B O 1
ATOM 3930 N N . THR B 1 40 ? 25.906 23.906 -2.936 1 73.06 40 THR B N 1
ATOM 3931 C CA . THR B 1 40 ? 25.359 25.156 -2.424 1 73.06 40 THR B CA 1
ATOM 3932 C C . THR B 1 40 ? 26.109 26.344 -3.008 1 73.06 40 THR B C 1
ATOM 3934 O O . THR B 1 40 ? 25.484 27.312 -3.473 1 73.06 40 THR B O 1
ATOM 3937 N N . ILE B 1 41 ? 27.422 26.203 -3.02 1 75.44 41 ILE B N 1
ATOM 3938 C CA . ILE B 1 41 ? 28.25 27.328 -3.449 1 75.44 41 ILE B CA 1
ATOM 3939 C C . ILE B 1 41 ? 28.219 27.438 -4.973 1 75.44 41 ILE B C 1
ATOM 3941 O O . ILE B 1 41 ? 28.047 28.516 -5.523 1 75.44 41 ILE B O 1
ATOM 3945 N N . ALA B 1 42 ? 28.344 26.297 -5.555 1 69.44 42 ALA B N 1
ATOM 3946 C CA . ALA B 1 42 ? 28.328 26.312 -7.016 1 69.44 42 ALA B CA 1
ATOM 3947 C C . ALA B 1 42 ? 26.969 26.75 -7.551 1 69.44 42 ALA B C 1
ATOM 3949 O O . ALA B 1 42 ? 26.891 27.453 -8.555 1 69.44 42 ALA B O 1
ATOM 3950 N N . GLY B 1 43 ? 26.062 26.453 -6.75 1 63.94 43 GLY B N 1
ATOM 3951 C CA . GLY B 1 43 ? 24.688 26.75 -7.141 1 63.94 43 GLY B CA 1
ATOM 3952 C C . GLY B 1 43 ? 24.203 28.078 -6.609 1 63.94 43 GLY B C 1
ATOM 3953 O O . GLY B 1 43 ? 23.062 28.484 -6.871 1 63.94 43 GLY B O 1
ATOM 3954 N N . LYS B 1 44 ? 25.016 28.656 -5.965 1 62.53 44 LYS B N 1
ATOM 3955 C CA . LYS B 1 44 ? 24.688 29.922 -5.312 1 62.53 44 LYS B CA 1
ATOM 3956 C C . LYS B 1 44 ? 23.359 29.828 -4.559 1 62.53 44 LYS B C 1
ATOM 3958 O O . LYS B 1 44 ? 22.516 30.719 -4.672 1 62.53 44 LYS B O 1
ATOM 3963 N N . LEU B 1 45 ? 23.312 28.75 -3.955 1 62.78 45 LEU B N 1
ATOM 3964 C CA . LEU B 1 45 ? 22.078 28.469 -3.219 1 62.78 45 LEU B CA 1
ATOM 3965 C C . LEU B 1 45 ? 22.078 29.188 -1.871 1 62.78 45 LEU B C 1
ATOM 3967 O O . LEU B 1 45 ? 23.125 29.281 -1.213 1 62.78 45 LEU B O 1
ATOM 3971 N N . LYS B 1 46 ? 20.984 29.797 -1.612 1 63.88 46 LYS B N 1
ATOM 3972 C CA . LYS B 1 46 ? 20.781 30.469 -0.332 1 63.88 46 LYS B CA 1
ATOM 3973 C C . LYS B 1 46 ? 19.734 29.75 0.509 1 63.88 46 LYS B C 1
ATOM 3975 O O . LYS B 1 46 ? 18.719 29.281 -0.02 1 63.88 46 LYS B O 1
ATOM 3980 N N . TYR B 1 47 ? 20.188 29.453 1.722 1 64.62 47 TYR B N 1
ATOM 3981 C CA . TYR B 1 47 ? 19.297 28.781 2.654 1 64.62 47 TYR B CA 1
ATOM 3982 C C . TYR B 1 47 ? 18.938 29.688 3.828 1 64.62 47 TYR B C 1
ATOM 3984 O O . TYR B 1 47 ? 19.703 30.594 4.18 1 64.62 47 TYR B O 1
ATOM 3992 N N . VAL B 1 48 ? 17.672 29.609 4.277 1 58.59 48 VAL B N 1
ATOM 3993 C CA . VAL B 1 48 ? 17.25 30.312 5.477 1 58.59 48 VAL B CA 1
ATOM 3994 C C . VAL B 1 48 ? 16.859 29.312 6.562 1 58.59 48 VAL B C 1
ATOM 3996 O O . VAL B 1 48 ? 16.156 28.328 6.293 1 58.59 48 VAL B O 1
ATOM 3999 N N . CYS B 1 49 ? 17.5 29.406 7.668 1 60.38 49 CYS B N 1
ATOM 4000 C CA . CYS B 1 49 ? 17.234 28.531 8.805 1 60.38 49 CYS B CA 1
ATOM 4001 C C . CYS B 1 49 ? 15.914 28.875 9.469 1 60.38 49 CYS B C 1
ATOM 4003 O O . CYS B 1 49 ? 15.625 30.047 9.727 1 60.38 49 CYS B O 1
ATOM 4005 N N . ARG B 1 50 ? 15.281 27.984 9.742 1 51.69 50 ARG B N 1
ATOM 4006 C CA . ARG B 1 50 ? 13.969 28.188 10.359 1 51.69 50 ARG B CA 1
ATOM 4007 C C . ARG B 1 50 ? 14.094 28.328 11.875 1 51.69 50 ARG B C 1
ATOM 4009 O O . ARG B 1 50 ? 13.125 28.672 12.555 1 51.69 50 ARG B O 1
ATOM 4016 N N . PHE B 1 51 ? 15.258 27.984 12.422 1 50.78 51 PHE B N 1
ATOM 4017 C CA . PHE B 1 51 ? 15.508 27.984 13.859 1 50.78 51 PHE B CA 1
ATOM 4018 C C . PHE B 1 51 ? 16.594 28.984 14.211 1 50.78 51 PHE B C 1
ATOM 4020 O O . PHE B 1 51 ? 17.469 28.688 15.031 1 50.78 51 PHE B O 1
ATOM 4027 N N . GLU B 1 52 ? 16.438 30.094 13.562 1 55.06 52 GLU B N 1
ATOM 4028 C CA . GLU B 1 52 ? 17.312 31.234 13.836 1 55.06 52 GLU B CA 1
ATOM 4029 C C . GLU B 1 52 ? 18.781 30.797 13.859 1 55.06 52 GLU B C 1
ATOM 4031 O O . GLU B 1 52 ? 19.531 31.172 14.766 1 55.06 52 GLU B O 1
ATOM 4036 N N . ASP B 1 53 ? 19.094 29.922 13.062 1 59.88 53 ASP B N 1
ATOM 4037 C CA . ASP B 1 53 ? 20.484 29.516 12.805 1 59.88 53 ASP B CA 1
ATOM 4038 C C . ASP B 1 53 ? 21.047 28.75 13.992 1 59.88 53 ASP B C 1
ATOM 4040 O O . ASP B 1 53 ? 22.25 28.844 14.289 1 59.88 53 ASP B O 1
ATOM 4044 N N . GLY B 1 54 ? 20.234 28.281 14.703 1 64.56 54 GLY B N 1
ATOM 4045 C CA . GLY B 1 54 ? 20.656 27.562 15.891 1 64.56 54 GLY B CA 1
ATOM 4046 C C . GLY B 1 54 ? 20.5 26.062 15.766 1 64.56 54 GLY B C 1
ATOM 4047 O O . GLY B 1 54 ? 20.469 25.344 16.781 1 64.56 54 GLY B O 1
ATOM 4048 N N . CYS B 1 55 ? 20.469 25.641 14.586 1 65.81 55 CYS B N 1
ATOM 4049 C CA . CYS B 1 55 ? 20.266 24.203 14.398 1 65.81 55 CYS B CA 1
ATOM 4050 C C . CYS B 1 55 ? 21.578 23.438 14.633 1 65.81 55 CYS B C 1
ATOM 4052 O O . CYS B 1 55 ? 22.641 23.891 14.219 1 65.81 55 CYS B O 1
ATOM 4054 N N . GLU B 1 56 ? 21.469 22.438 15.375 1 67.94 56 GLU B N 1
ATOM 4055 C CA . GLU B 1 56 ? 22.625 21.578 15.547 1 67.94 56 GLU B CA 1
ATOM 4056 C C . GLU B 1 56 ? 22.828 20.672 14.336 1 67.94 56 GLU B C 1
ATOM 4058 O O . GLU B 1 56 ? 21.891 20.047 13.852 1 67.94 56 GLU B O 1
ATOM 4063 N N . ILE B 1 57 ? 23.969 20.797 13.727 1 73.81 57 ILE B N 1
ATOM 4064 C CA . ILE B 1 57 ? 24.344 20 12.555 1 73.81 57 ILE B CA 1
ATOM 4065 C C . ILE B 1 57 ? 25.234 18.828 12.977 1 73.81 57 ILE B C 1
ATOM 4067 O O . ILE B 1 57 ? 26.359 19.031 13.414 1 73.81 57 ILE B O 1
ATOM 4071 N N . ASN B 1 58 ? 24.625 17.703 13.008 1 66.25 58 ASN B N 1
ATOM 4072 C CA . ASN B 1 58 ? 25.391 16.469 13.266 1 66.25 58 ASN B CA 1
ATOM 4073 C C . ASN B 1 58 ? 25.062 15.391 12.242 1 66.25 58 ASN B C 1
ATOM 4075 O O . ASN B 1 58 ? 24.297 15.625 11.305 1 66.25 58 ASN B O 1
ATOM 4079 N N . LYS B 1 59 ? 25.672 14.359 12.297 1 65.12 59 LYS B N 1
ATOM 4080 C CA . LYS B 1 59 ? 25.594 13.273 11.328 1 65.12 59 LYS B CA 1
ATOM 4081 C C . LYS B 1 59 ? 24.141 12.914 11.031 1 65.12 59 LYS B C 1
ATOM 4083 O O . LYS B 1 59 ? 23.781 12.695 9.867 1 65.12 59 LYS B O 1
ATOM 4088 N N . THR B 1 60 ? 23.391 13.055 12.008 1 56.22 60 THR B N 1
ATOM 4089 C CA . THR B 1 60 ? 22 12.633 11.898 1 56.22 60 THR B CA 1
ATOM 4090 C C . THR B 1 60 ? 21.141 13.773 11.367 1 56.22 60 THR B C 1
ATOM 4092 O O . THR B 1 60 ? 20.203 13.539 10.602 1 56.22 60 THR B O 1
ATOM 4095 N N . TYR B 1 61 ? 21.516 15.062 11.727 1 51.34 61 TYR B N 1
ATOM 4096 C CA . TYR B 1 61 ? 20.641 16.203 11.445 1 51.34 61 TYR B CA 1
ATOM 4097 C C . TYR B 1 61 ? 21.25 17.094 10.375 1 51.34 61 TYR B C 1
ATOM 4099 O O . TYR B 1 61 ? 20.812 18.234 10.18 1 51.34 61 TYR B O 1
ATOM 4107 N N . ARG B 1 62 ? 22.297 16.672 9.812 1 60.94 62 ARG B N 1
ATOM 4108 C CA . ARG B 1 62 ? 23.016 17.547 8.883 1 60.94 62 ARG B CA 1
ATOM 4109 C C . ARG B 1 62 ? 22.125 17.938 7.703 1 60.94 62 ARG B C 1
ATOM 4111 O O . ARG B 1 62 ? 22.328 18.969 7.07 1 60.94 62 ARG B O 1
ATOM 4118 N N . CYS B 1 63 ? 21.125 17.156 7.578 1 59.22 63 CYS B N 1
ATOM 4119 C CA . CYS B 1 63 ? 20.281 17.391 6.41 1 59.22 63 CYS B CA 1
ATOM 4120 C C . CYS B 1 63 ? 19.031 18.172 6.793 1 59.22 63 CYS B C 1
ATOM 4122 O O . CYS B 1 63 ? 18.25 18.562 5.926 1 59.22 63 CYS B O 1
ATOM 4124 N N . MET B 1 64 ? 18.875 18.531 8 1 57.31 64 MET B N 1
ATOM 4125 C CA . MET B 1 64 ? 17.656 19.141 8.508 1 57.31 64 MET B CA 1
ATOM 4126 C C . MET B 1 64 ? 17.625 20.641 8.172 1 57.31 64 MET B C 1
ATOM 4128 O O . MET B 1 64 ? 16.562 21.172 7.836 1 57.31 64 MET B O 1
ATOM 4132 N N . CYS B 1 65 ? 18.766 21.297 8.367 1 59.59 65 CYS B N 1
ATOM 4133 C CA . CYS B 1 65 ? 18.844 22.734 8.133 1 59.59 65 CYS B CA 1
ATOM 4134 C C . CYS B 1 65 ? 20.031 23.078 7.234 1 59.59 65 CYS B C 1
ATOM 4136 O O . CYS B 1 65 ? 21.172 23.156 7.699 1 59.59 65 CYS B O 1
ATOM 4138 N N . ARG B 1 66 ? 19.625 23.344 6.098 1 69.75 66 ARG B N 1
ATOM 4139 C CA . ARG B 1 66 ? 20.688 23.641 5.137 1 69.75 66 ARG B CA 1
ATOM 4140 C C . ARG B 1 66 ? 21.344 24.984 5.441 1 69.75 66 ARG B C 1
ATOM 4142 O O . ARG B 1 66 ? 22.547 25.141 5.207 1 69.75 66 ARG B O 1
ATOM 4149 N N . SER B 1 67 ? 20.469 25.734 5.996 1 73.5 67 SER B N 1
ATOM 4150 C CA . SER B 1 67 ? 21.031 27.031 6.332 1 73.5 67 SER B CA 1
ATOM 4151 C C . SER B 1 67 ? 22.094 26.922 7.406 1 73.5 67 SER B C 1
ATOM 4153 O O . SER B 1 67 ? 23.219 27.406 7.23 1 73.5 67 SER B O 1
ATOM 4155 N N . CYS B 1 68 ? 21.719 26.25 8.398 1 73.88 68 CYS B N 1
ATOM 4156 C CA . CYS B 1 68 ? 22.672 26.094 9.5 1 73.88 68 CYS B CA 1
ATOM 4157 C C . CYS B 1 68 ? 23.844 25.219 9.086 1 73.88 68 CYS B C 1
ATOM 4159 O O . CYS B 1 68 ? 24.984 25.453 9.516 1 73.88 68 CYS B O 1
ATOM 4161 N N . ARG B 1 69 ? 23.594 24.391 8.203 1 81.56 69 ARG B N 1
ATOM 4162 C CA . ARG B 1 69 ? 24.656 23.531 7.695 1 81.56 69 ARG B CA 1
ATOM 4163 C C . ARG B 1 69 ? 25.656 24.328 6.863 1 81.56 69 ARG B C 1
ATOM 4165 O O . ARG B 1 69 ? 26.875 24.172 7.027 1 81.56 69 ARG B O 1
ATOM 4172 N N . LEU B 1 70 ? 25.078 25.156 6.18 1 83.81 70 LEU B N 1
ATOM 4173 C CA . LEU B 1 70 ? 25.953 26 5.371 1 83.81 70 LEU B CA 1
ATOM 4174 C C . LEU B 1 70 ? 26.75 26.953 6.25 1 83.81 70 LEU B C 1
ATOM 4176 O O . LEU B 1 70 ? 27.953 27.125 6.055 1 83.81 70 LEU B O 1
ATOM 4180 N N . SER B 1 71 ? 25.984 27.469 7.105 1 81.62 71 SER B N 1
ATOM 4181 C CA . SER B 1 71 ? 26.656 28.375 8.039 1 81.62 71 SER B CA 1
ATOM 4182 C C . SER B 1 71 ? 27.781 27.656 8.781 1 81.62 71 SER B C 1
ATOM 4184 O O . SER B 1 71 ? 28.859 28.234 8.977 1 81.62 71 SER B O 1
ATOM 4186 N N . LYS B 1 72 ? 27.578 26.453 9.047 1 85.62 72 LYS B N 1
ATOM 4187 C CA . LYS B 1 72 ? 28.594 25.688 9.758 1 85.62 72 LYS B CA 1
ATOM 4188 C C . LYS B 1 72 ? 29.75 25.312 8.836 1 85.62 72 LYS B C 1
ATOM 4190 O O . LYS B 1 72 ? 30.906 25.359 9.242 1 85.62 72 LYS B O 1
ATOM 4195 N N . CYS B 1 73 ? 29.406 25.062 7.703 1 86.5 73 CYS B N 1
ATOM 4196 C CA . CYS B 1 73 ? 30.453 24.812 6.719 1 86.5 73 CYS B CA 1
ATOM 4197 C C . CYS B 1 73 ? 31.406 26 6.629 1 86.5 73 CYS B C 1
ATOM 4199 O O . CYS B 1 73 ? 32.625 25.828 6.637 1 86.5 73 CYS B O 1
ATOM 4201 N N . ILE B 1 74 ? 30.797 27.156 6.641 1 84.81 74 ILE B N 1
ATOM 4202 C CA . ILE B 1 74 ? 31.578 28.375 6.512 1 84.81 74 ILE B CA 1
ATOM 4203 C C . ILE B 1 74 ? 32.344 28.641 7.809 1 84.81 74 ILE B C 1
ATOM 4205 O O . ILE B 1 74 ? 33.531 29 7.785 1 84.81 74 ILE B O 1
ATOM 4209 N N . ARG B 1 75 ? 31.75 28.297 8.891 1 85 75 ARG B N 1
ATOM 4210 C CA . ARG B 1 75 ? 32.344 28.547 10.211 1 85 75 ARG B CA 1
ATOM 4211 C C . ARG B 1 75 ? 33.531 27.656 10.453 1 85 75 ARG B C 1
ATOM 4213 O O . ARG B 1 75 ? 34.531 28.078 11.07 1 85 75 ARG B O 1
ATOM 4220 N N . VAL B 1 76 ? 33.531 26.469 9.844 1 85.44 76 VAL B N 1
ATOM 4221 C CA . VAL B 1 76 ? 34.594 25.531 10.125 1 85.44 76 VAL B CA 1
ATOM 4222 C C . VAL B 1 76 ? 35.75 25.734 9.133 1 85.44 76 VAL B C 1
ATOM 4224 O O . VAL B 1 76 ? 36.75 25.031 9.18 1 85.44 76 VAL B O 1
ATOM 4227 N N . GLY B 1 77 ? 35.531 26.641 8.055 1 83.56 77 GLY B N 1
ATOM 4228 C CA . GLY B 1 77 ? 36.656 27.062 7.23 1 83.56 77 GLY B CA 1
ATOM 4229 C C . GLY B 1 77 ? 36.5 26.641 5.781 1 83.56 77 GLY B C 1
ATOM 4230 O O . GLY B 1 77 ? 37.469 26.719 5.012 1 83.56 77 GLY B O 1
ATOM 4231 N N . MET B 1 78 ? 35.312 26.062 5.469 1 82.88 78 MET B N 1
ATOM 4232 C CA . MET B 1 78 ? 35.188 25.734 4.051 1 82.88 78 MET B CA 1
ATOM 4233 C C . MET B 1 78 ? 35.156 27 3.201 1 82.88 78 MET B C 1
ATOM 4235 O O . MET B 1 78 ? 34.375 27.938 3.488 1 82.88 78 MET B O 1
ATOM 4239 N N . ASN B 1 79 ? 35.906 27.031 2.188 1 83.19 79 ASN B N 1
ATOM 4240 C CA . ASN B 1 79 ? 36.094 28.219 1.346 1 83.19 79 ASN B CA 1
ATOM 4241 C C . ASN B 1 79 ? 35.219 28.172 0.104 1 83.19 79 ASN B C 1
ATOM 4243 O O . ASN B 1 79 ? 35.406 27.344 -0.788 1 83.19 79 ASN B O 1
ATOM 4247 N N . PRO B 1 80 ? 34.25 29.031 0.084 1 80.62 80 PRO B N 1
ATOM 4248 C CA . PRO B 1 80 ? 33.375 29.062 -1.1 1 80.62 80 PRO B CA 1
ATOM 4249 C C . PRO B 1 80 ? 34.156 29.328 -2.387 1 80.62 80 PRO B C 1
ATOM 4251 O O . PRO B 1 80 ? 33.75 28.891 -3.463 1 80.62 80 PRO B O 1
ATOM 4254 N N . ASN B 1 81 ? 35.188 30.062 -2.295 1 74.81 81 ASN B N 1
ATOM 4255 C CA . ASN B 1 81 ? 35.969 30.438 -3.471 1 74.81 81 ASN B CA 1
ATOM 4256 C C . ASN B 1 81 ? 36.75 29.25 -4.023 1 74.81 81 ASN B C 1
ATOM 4258 O O . ASN B 1 81 ? 37.312 29.312 -5.125 1 74.81 81 ASN B O 1
ATOM 4262 N N . ALA B 1 82 ? 36.906 28.266 -3.23 1 73.94 82 ALA B N 1
ATOM 4263 C CA . ALA B 1 82 ? 37.625 27.078 -3.66 1 73.94 82 ALA B CA 1
ATOM 4264 C C . ALA B 1 82 ? 36.719 26.172 -4.52 1 73.94 82 ALA B C 1
ATOM 4266 O O . ALA B 1 82 ? 37.188 25.203 -5.105 1 73.94 82 ALA B O 1
ATOM 4267 N N . VAL B 1 83 ? 35.5 26.516 -4.379 1 72.5 83 VAL B N 1
ATOM 4268 C CA . VAL B 1 83 ? 34.531 25.75 -5.18 1 72.5 83 VAL B CA 1
ATOM 4269 C C . VAL B 1 83 ? 34.594 26.219 -6.633 1 72.5 83 VAL B C 1
ATOM 4271 O O . VAL B 1 83 ? 34.469 27.406 -6.918 1 72.5 83 VAL B O 1
ATOM 4274 N N . GLN B 1 84 ? 35.031 25.422 -7.539 1 59.56 84 GLN B N 1
ATOM 4275 C CA . GLN B 1 84 ? 35.125 25.766 -8.961 1 59.56 84 GLN B CA 1
ATOM 4276 C C . GLN B 1 84 ? 33.719 25.844 -9.57 1 59.56 84 GLN B C 1
ATOM 4278 O O . GLN B 1 84 ? 32.844 25.016 -9.273 1 59.56 84 GLN B O 1
ATOM 4283 N N . ALA B 1 85 ? 33.312 27 -9.961 1 45.66 85 ALA B N 1
ATOM 4284 C CA . ALA B 1 85 ? 32.094 27.156 -10.727 1 45.66 85 ALA B CA 1
ATOM 4285 C C . ALA B 1 85 ? 31.875 25.969 -11.664 1 45.66 85 ALA B C 1
ATOM 4287 O O . ALA B 1 85 ? 32.844 25.344 -12.125 1 45.66 85 ALA B O 1
ATOM 4288 N N . ILE B 1 86 ? 30.859 25.438 -11.461 1 40.34 86 ILE B N 1
ATOM 4289 C CA . ILE B 1 86 ? 30.547 24.391 -12.422 1 40.34 86 ILE B CA 1
ATOM 4290 C C . ILE B 1 86 ? 31.094 24.766 -13.797 1 40.34 86 ILE B C 1
ATOM 4292 O O . ILE B 1 86 ? 30.922 25.891 -14.25 1 40.34 86 ILE B O 1
ATOM 4296 N N . ARG B 1 87 ? 31.953 24.125 -14.242 1 32.78 87 ARG B N 1
ATOM 4297 C CA . ARG B 1 87 ? 32.375 24.312 -15.625 1 32.78 87 ARG B CA 1
ATOM 4298 C C . ARG B 1 87 ? 31.172 24.531 -16.547 1 32.78 87 ARG B C 1
ATOM 4300 O O . ARG B 1 87 ? 30.141 23.891 -16.375 1 32.78 87 ARG B O 1
ATOM 4307 N N . ALA B 1 88 ? 30.875 25.766 -17.078 1 31.77 88 ALA B N 1
ATOM 4308 C CA . ALA B 1 88 ? 29.906 26.078 -18.141 1 31.77 88 ALA B CA 1
ATOM 4309 C C . ALA B 1 88 ? 29.625 24.844 -19 1 31.77 88 ALA B C 1
ATOM 4311 O O . ALA B 1 88 ? 30.547 24.094 -19.328 1 31.77 88 ALA B O 1
ATOM 4312 N N . PRO B 1 89 ? 28.438 24.406 -18.875 1 29.81 89 PRO B N 1
ATOM 4313 C CA . PRO B 1 89 ? 28.234 23.344 -19.875 1 29.81 89 PRO B CA 1
ATOM 4314 C C . PRO B 1 89 ? 28.969 23.625 -21.188 1 29.81 89 PRO B C 1
ATOM 4316 O O . PRO B 1 89 ? 29.25 24.781 -21.5 1 29.81 89 PRO B O 1
ATOM 4319 N N . ILE B 1 90 ? 29.547 22.703 -21.688 1 26.78 90 ILE B N 1
ATOM 4320 C CA . ILE B 1 90 ? 30.203 22.797 -22.984 1 26.78 90 ILE B CA 1
ATOM 4321 C C . ILE B 1 90 ? 29.281 23.5 -23.984 1 26.78 90 ILE B C 1
ATOM 4323 O O . ILE B 1 90 ? 28.172 23.047 -24.234 1 26.78 90 ILE B O 1
ATOM 4327 N N . LYS B 1 91 ? 29.297 24.844 -24.125 1 29.47 91 LYS B N 1
ATOM 4328 C CA . LYS B 1 91 ? 28.625 25.594 -25.172 1 29.47 91 LYS B CA 1
ATOM 4329 C C . LYS B 1 91 ? 28.531 24.766 -26.453 1 29.47 91 LYS B C 1
ATOM 4331 O O . LYS B 1 91 ? 29.516 24.188 -26.906 1 29.47 91 LYS B O 1
ATOM 4336 N N . PRO B 1 92 ? 27.312 24.328 -26.734 1 25.47 92 PRO B N 1
ATOM 4337 C CA . PRO B 1 92 ? 27.25 23.656 -28.031 1 25.47 92 PRO B CA 1
ATOM 4338 C C . PRO B 1 92 ? 28.078 24.375 -29.094 1 25.47 92 PRO B C 1
ATOM 4340 O O . PRO B 1 92 ? 28.297 25.594 -29 1 25.47 92 PRO B O 1
ATOM 4343 N N . TYR B 1 93 ? 28.891 23.719 -29.75 1 24.27 93 TYR B N 1
ATOM 4344 C CA . TYR B 1 93 ? 29.719 24.172 -30.875 1 24.27 93 TYR B CA 1
ATOM 4345 C C . TYR B 1 93 ? 28.891 24.938 -31.891 1 24.27 93 TYR B C 1
ATOM 4347 O O . TYR B 1 93 ? 28.016 24.375 -32.531 1 24.27 93 TYR B O 1
ATOM 4355 N N . ILE B 1 94 ? 28.219 26.156 -31.516 1 24.75 94 ILE B N 1
ATOM 4356 C CA . ILE B 1 94 ? 27.641 26.906 -32.625 1 24.75 94 ILE B CA 1
ATOM 4357 C C . ILE B 1 94 ? 28.688 27.078 -33.719 1 24.75 94 ILE B C 1
ATOM 4359 O O . ILE B 1 94 ? 29.812 27.531 -33.469 1 24.75 94 ILE B O 1
ATOM 4363 N N . ARG B 1 95 ? 28.5 26.312 -34.781 1 21.53 95 ARG B N 1
ATOM 4364 C CA . ARG B 1 95 ? 29.234 26.547 -36 1 21.53 95 ARG B CA 1
ATOM 4365 C C . ARG B 1 95 ? 29.328 28.031 -36.312 1 21.53 95 ARG B C 1
ATOM 4367 O O . ARG B 1 95 ? 28.312 28.734 -36.344 1 21.53 95 ARG B O 1
ATOM 4374 N N . ARG B 1 96 ? 30.375 28.703 -35.844 1 23.25 96 ARG B N 1
ATOM 4375 C CA . ARG B 1 96 ? 30.844 30.078 -36.094 1 23.25 96 ARG B CA 1
ATOM 4376 C C . ARG B 1 96 ? 30.688 30.453 -37.562 1 23.25 96 ARG B C 1
ATOM 4378 O O . ARG B 1 96 ? 31.375 29.906 -38.406 1 23.25 96 ARG B O 1
ATOM 4385 N N . ASP B 1 97 ? 29.375 30.516 -38 1 21.02 97 ASP B N 1
ATOM 4386 C CA . ASP B 1 97 ? 29.469 31.172 -39.312 1 21.02 97 ASP B CA 1
ATOM 4387 C C . ASP B 1 97 ? 30.312 32.438 -39.219 1 21.02 97 ASP B C 1
ATOM 4389 O O . ASP B 1 97 ? 30.266 33.156 -38.219 1 21.02 97 ASP B O 1
ATOM 4393 N N . ASP B 1 98 ? 31.359 32.531 -39.906 1 20.86 98 ASP B N 1
ATOM 4394 C CA . ASP B 1 98 ? 32.438 33.469 -40.125 1 20.86 98 ASP B CA 1
ATOM 4395 C C . ASP B 1 98 ? 31.922 34.875 -40.406 1 20.86 98 ASP B C 1
ATOM 4397 O O . ASP B 1 98 ? 32.656 35.719 -40.938 1 20.86 98 ASP B O 1
ATOM 4401 N N . HIS B 1 99 ? 30.641 35.219 -40.062 1 19.48 99 HIS B N 1
ATOM 4402 C CA . HIS B 1 99 ? 30.609 36.562 -40.656 1 19.48 99 HIS B CA 1
ATOM 4403 C C . HIS B 1 99 ? 31.578 37.5 -39.969 1 19.48 99 HIS B C 1
ATOM 4405 O O . HIS B 1 99 ? 31.812 37.344 -38.781 1 19.48 99 HIS B O 1
ATOM 4411 N N . ARG B 1 100 ? 32.438 38.219 -40.75 1 18.22 100 ARG B N 1
ATOM 4412 C CA . ARG B 1 100 ? 33.406 39.312 -40.656 1 18.22 100 ARG B CA 1
ATOM 4413 C C . ARG B 1 100 ? 32.875 40.5 -39.875 1 18.22 100 ARG B C 1
ATOM 4415 O O . ARG B 1 100 ? 31.906 41.125 -40.312 1 18.22 100 ARG B O 1
ATOM 4422 N N . ALA B 1 101 ? 32.781 40.312 -38.438 1 18.84 101 ALA B N 1
ATOM 4423 C CA . ALA B 1 101 ? 32.438 41.406 -37.531 1 18.84 101 ALA B CA 1
ATOM 4424 C C . ALA B 1 101 ? 33.312 42.625 -37.812 1 18.84 101 ALA B C 1
ATOM 4426 O O . ALA B 1 101 ? 34.531 42.562 -37.781 1 18.84 101 ALA B O 1
ATOM 4427 N N . SER B 1 102 ? 32.875 43.5 -38.562 1 18.34 102 SER B N 1
ATOM 4428 C CA . SER B 1 102 ? 33.5 44.812 -38.656 1 18.34 102 SER B CA 1
ATOM 4429 C C . SER B 1 102 ? 33.625 45.469 -37.281 1 18.34 102 SER B C 1
ATOM 4431 O O . SER B 1 102 ? 32.75 45.312 -36.438 1 18.34 102 SER B O 1
ATOM 4433 N N . THR B 1 103 ? 34.812 45.812 -36.688 1 17.34 103 THR B N 1
ATOM 4434 C CA . THR B 1 103 ? 35.562 46.344 -35.531 1 17.34 103 THR B CA 1
ATOM 4435 C C . THR B 1 103 ? 35.031 47.719 -35.125 1 17.34 103 THR B C 1
ATOM 4437 O O . THR B 1 103 ? 35.625 48.344 -34.25 1 17.34 103 THR B O 1
ATOM 4440 N N . SER B 1 104 ? 33.719 48.125 -35.312 1 17.31 104 SER B N 1
ATOM 4441 C CA . SER B 1 104 ? 33.844 49.562 -35.156 1 17.31 104 SER B CA 1
ATOM 4442 C C . SER B 1 104 ? 34.125 49.969 -33.688 1 17.31 104 SER B C 1
ATOM 4444 O O . SER B 1 104 ? 33.719 49.25 -32.781 1 17.31 104 SER B O 1
ATOM 4446 N N . SER B 1 105 ? 35.062 50.938 -33.281 1 16.56 105 SER B N 1
ATOM 4447 C CA . SER B 1 105 ? 35.969 51.562 -32.344 1 16.56 105 SER B CA 1
ATOM 4448 C C . SER B 1 105 ? 35.219 52.312 -31.25 1 16.56 105 SER B C 1
ATOM 4450 O O . SER B 1 105 ? 35.812 52.781 -30.281 1 16.56 105 SER B O 1
ATOM 4452 N N . ASN B 1 106 ? 33.812 52.438 -31.047 1 16.78 106 ASN B N 1
ATOM 4453 C CA . ASN B 1 106 ? 33.594 53.75 -30.5 1 16.78 106 ASN B CA 1
ATOM 4454 C C . ASN B 1 106 ? 33.844 53.812 -29 1 16.78 106 ASN B C 1
ATOM 4456 O O . ASN B 1 106 ? 33.375 52.938 -28.266 1 16.78 106 ASN B O 1
ATOM 4460 N N . ARG B 1 107 ? 34.812 54.656 -28.312 1 16.48 107 ARG B N 1
ATOM 4461 C CA . ARG B 1 107 ? 35.625 55 -27.156 1 16.48 107 ARG B CA 1
ATOM 4462 C C . ARG B 1 107 ? 34.75 55.625 -26.047 1 16.48 107 ARG B C 1
ATOM 4464 O O . ARG B 1 107 ? 35.281 56.031 -25.016 1 16.48 107 ARG B O 1
ATOM 4471 N N . SER B 1 108 ? 33.406 55.531 -25.938 1 17.22 108 SER B N 1
ATOM 4472 C CA . SER B 1 108 ? 33.062 56.75 -25.188 1 17.22 108 SER B CA 1
ATOM 4473 C C . SER B 1 108 ? 33.375 56.594 -23.719 1 17.22 108 SER B C 1
ATOM 4475 O O . SER B 1 108 ? 33.438 55.5 -23.188 1 17.22 108 SER B O 1
ATOM 4477 N N . SER B 1 109 ? 33.562 57.688 -22.812 1 15.93 109 SER B N 1
ATOM 4478 C CA . SER B 1 109 ? 34.281 58.375 -21.75 1 15.93 109 SER B CA 1
ATOM 4479 C C . SER B 1 109 ? 33.75 58 -20.375 1 15.93 109 SER B C 1
ATOM 4481 O O . SER B 1 109 ? 34.5 57.562 -19.516 1 15.93 109 SER B O 1
ATOM 4483 N N . ASP B 1 110 ? 33.125 58.875 -19.375 1 16.02 110 ASP B N 1
ATOM 4484 C CA . ASP B 1 110 ? 33.688 59.594 -18.25 1 16.02 110 ASP B CA 1
ATOM 4485 C C . ASP B 1 110 ? 33.094 59.094 -16.922 1 16.02 110 ASP B C 1
ATOM 4487 O O . ASP B 1 110 ? 33.812 58.969 -15.922 1 16.02 110 ASP B O 1
ATOM 4491 N N . GLY B 1 111 ? 31.703 58.938 -16.516 1 17.36 111 GLY B N 1
ATOM 4492 C CA . GLY B 1 111 ? 31.312 59.719 -15.352 1 17.36 111 GLY B CA 1
ATOM 4493 C C . GLY B 1 111 ? 31.484 58.938 -14.047 1 17.36 111 GLY B C 1
ATOM 4494 O O . GLY B 1 111 ? 31.516 57.719 -14.039 1 17.36 111 GLY B O 1
ATOM 4495 N N . GLU B 1 112 ? 31.906 59.5 -12.773 1 16.95 112 GLU B N 1
ATOM 4496 C CA . GLU B 1 112 ? 32.594 59.406 -11.5 1 16.95 112 GLU B CA 1
ATOM 4497 C C . GLU B 1 112 ? 31.688 58.906 -10.391 1 16.95 112 GLU B C 1
ATOM 4499 O O . GLU B 1 112 ? 32.062 58.875 -9.219 1 16.95 112 GLU B O 1
ATOM 4504 N N . LEU B 1 113 ? 30.609 58.062 -10.445 1 17.17 113 LEU B N 1
ATOM 4505 C CA . LEU B 1 113 ? 29.672 58.156 -9.328 1 17.17 113 LEU B CA 1
ATOM 4506 C C . LEU B 1 113 ? 30.234 57.5 -8.078 1 17.17 113 LEU B C 1
ATOM 4508 O O . LEU B 1 113 ? 30.703 56.375 -8.133 1 17.17 113 LEU B O 1
ATOM 4512 N N . THR B 1 114 ? 30.516 58.062 -6.859 1 16.67 114 THR B N 1
ATOM 4513 C CA . THR B 1 114 ? 31.281 58.062 -5.625 1 16.67 114 THR B CA 1
ATOM 4514 C C . THR B 1 114 ? 30.578 57.219 -4.559 1 16.67 114 THR B C 1
ATOM 4516 O O . THR B 1 114 ? 31.141 56.969 -3.484 1 16.67 114 THR B O 1
ATOM 4519 N N . ASP B 1 115 ? 29.391 56.562 -4.492 1 18.67 115 ASP B N 1
ATOM 4520 C CA . ASP B 1 115 ? 28.719 56.625 -3.199 1 18.67 115 ASP B CA 1
ATOM 4521 C C . ASP B 1 115 ? 29.344 55.656 -2.199 1 18.67 115 ASP B C 1
ATOM 4523 O O . ASP B 1 115 ? 29.719 54.562 -2.562 1 18.67 115 ASP B O 1
ATOM 4527 N N . PRO B 1 116 ? 29.641 55.906 -0.863 1 18.48 116 PRO B N 1
ATOM 4528 C CA . PRO B 1 116 ? 30.484 55.5 0.252 1 18.48 116 PRO B CA 1
ATOM 4529 C C . PRO B 1 116 ? 29.875 54.344 1.052 1 18.48 116 PRO B C 1
ATOM 4531 O O . PRO B 1 116 ? 28.844 54.5 1.696 1 18.48 116 PRO B O 1
ATOM 4534 N N . ALA B 1 117 ? 29.734 53.125 0.657 1 18.98 117 ALA B N 1
ATOM 4535 C CA . ALA B 1 117 ? 28.984 52.094 1.363 1 18.98 117 ALA B CA 1
ATOM 4536 C C . ALA B 1 117 ? 29.734 51.625 2.613 1 18.98 117 ALA B C 1
ATOM 4538 O O . ALA B 1 117 ? 30.922 51.312 2.553 1 18.98 117 ALA B O 1
ATOM 4539 N N . THR B 1 118 ? 29.328 51.969 3.863 1 19.41 118 THR B N 1
ATOM 4540 C CA . THR B 1 118 ? 29.906 51.812 5.191 1 19.41 118 THR B CA 1
ATOM 4541 C C . THR B 1 118 ? 29.953 50.344 5.602 1 19.41 118 THR B C 1
ATOM 4543 O O . THR B 1 118 ? 28.938 49.656 5.48 1 19.41 118 THR B O 1
ATOM 4546 N N . PRO B 1 119 ? 31.062 49.656 5.781 1 18.83 119 PRO B N 1
ATOM 4547 C CA . PRO B 1 119 ? 31.406 48.25 5.973 1 18.83 119 PRO B CA 1
ATOM 4548 C C . PRO B 1 119 ? 31.062 47.75 7.379 1 18.83 119 PRO B C 1
ATOM 4550 O O . PRO B 1 119 ? 31.422 48.375 8.367 1 18.83 119 PRO B O 1
ATOM 4553 N N . ILE B 1 120 ? 29.875 47.094 7.668 1 19.23 120 ILE B N 1
ATOM 4554 C CA . ILE B 1 120 ? 29.391 46.656 8.969 1 19.23 120 ILE B CA 1
ATOM 4555 C C . ILE B 1 120 ? 30.328 45.625 9.57 1 19.23 120 ILE B C 1
ATOM 4557 O O . ILE B 1 120 ? 30.781 44.688 8.883 1 19.23 120 ILE B O 1
ATOM 4561 N N . ASP B 1 121 ? 30.953 45.781 10.68 1 18.28 121 ASP B N 1
ATOM 4562 C CA . ASP B 1 121 ? 32.031 45.219 11.484 1 18.28 121 ASP B CA 1
ATOM 4563 C C . ASP B 1 121 ? 31.609 43.875 12.109 1 18.28 121 ASP B C 1
ATOM 4565 O O . ASP B 1 121 ? 30.672 43.844 12.906 1 18.28 121 ASP B O 1
ATOM 4569 N N . VAL B 1 122 ? 31.594 42.719 11.43 1 18.61 122 VAL B N 1
ATOM 4570 C CA . VAL B 1 122 ? 31.141 41.406 11.875 1 18.61 122 VAL B CA 1
ATOM 4571 C C . VAL B 1 122 ? 32.094 40.875 12.945 1 18.61 122 VAL B C 1
ATOM 4573 O O . VAL B 1 122 ? 33.281 40.688 12.688 1 18.61 122 VAL B O 1
ATOM 4576 N N . THR B 1 123 ? 31.859 41.031 14.25 1 18.47 123 THR B N 1
ATOM 4577 C CA . THR B 1 123 ? 32.625 40.688 15.438 1 18.47 123 THR B CA 1
ATOM 4578 C C . THR B 1 123 ? 32.875 39.188 15.516 1 18.47 123 THR B C 1
ATOM 4580 O O . THR B 1 123 ? 31.938 38.406 15.281 1 18.47 123 THR B O 1
ATOM 4583 N N . THR B 1 124 ? 34.094 38.656 15.539 1 18.03 124 THR B N 1
ATOM 4584 C CA . THR B 1 124 ? 34.812 37.375 15.422 1 18.03 124 THR B CA 1
ATOM 4585 C C . THR B 1 124 ? 34.625 36.531 16.656 1 18.03 124 THR B C 1
ATOM 4587 O O . THR B 1 124 ? 35.094 36.875 17.75 1 18.03 124 THR B O 1
ATOM 4590 N N . TYR B 1 125 ? 33.406 35.938 16.953 1 17.19 125 TYR B N 1
ATOM 4591 C CA . TYR B 1 125 ? 33.25 35.281 18.234 1 17.19 125 TYR B CA 1
ATOM 4592 C C . TYR B 1 125 ? 34.094 34.031 18.312 1 17.19 125 TYR B C 1
ATOM 4594 O O . TYR B 1 125 ? 34.375 33.375 17.281 1 17.19 125 TYR B O 1
ATOM 4602 N N . GLN B 1 126 ? 34.906 33.781 19.297 1 17.81 126 GLN B N 1
ATOM 4603 C CA . GLN B 1 126 ? 36 32.938 19.766 1 17.81 126 GLN B CA 1
ATOM 4604 C C . GLN B 1 126 ? 35.562 31.516 20 1 17.81 126 GLN B C 1
ATOM 4606 O O . GLN B 1 126 ? 34.562 31.266 20.688 1 17.81 126 GLN B O 1
ATOM 4611 N N . GLY B 1 127 ? 35.844 30.531 19.078 1 17.55 127 GLY B N 1
ATOM 4612 C CA . GLY B 1 127 ? 35.469 29.156 18.797 1 17.55 127 GLY B CA 1
ATOM 4613 C C . GLY B 1 127 ? 35.969 28.188 19.859 1 17.55 127 GLY B C 1
ATOM 4614 O O . GLY B 1 127 ? 37.156 27.953 20 1 17.55 127 GLY B O 1
ATOM 4615 N N . ASN B 1 128 ? 35.375 28.141 21.031 1 17.88 128 ASN B N 1
ATOM 4616 C CA . ASN B 1 128 ? 35.906 27.281 22.109 1 17.88 128 ASN B CA 1
ATOM 4617 C C . ASN B 1 128 ? 35.875 25.812 21.688 1 17.88 128 ASN B C 1
ATOM 4619 O O . ASN B 1 128 ? 35.062 25.406 20.859 1 17.88 128 ASN B O 1
ATOM 4623 N N . ASP B 1 129 ? 36.781 24.938 21.984 1 18.14 129 ASP B N 1
ATOM 4624 C CA . ASP B 1 129 ? 37.469 23.688 21.672 1 18.14 129 ASP B CA 1
ATOM 4625 C C . ASP B 1 129 ? 36.562 22.484 22 1 18.14 129 ASP B C 1
ATOM 4627 O O . ASP B 1 129 ? 37.062 21.375 22.219 1 18.14 129 ASP B O 1
ATOM 4631 N N . VAL B 1 130 ? 35.312 22.453 21.609 1 18.77 130 VAL B N 1
ATOM 4632 C CA . VAL B 1 130 ? 34.562 21.469 22.375 1 18.77 130 VAL B CA 1
ATOM 4633 C C . VAL B 1 130 ? 34.844 20.062 21.828 1 18.77 130 VAL B C 1
ATOM 4635 O O . VAL B 1 130 ? 34.938 19.875 20.625 1 18.77 130 VAL B O 1
ATOM 4638 N N . SER B 1 131 ? 35.469 19.094 22.484 1 18.22 131 SER B N 1
ATOM 4639 C CA . SER B 1 131 ? 35.969 17.734 22.562 1 18.22 131 SER B CA 1
ATOM 4640 C C . SER B 1 131 ? 34.906 16.719 22.125 1 18.22 131 SER B C 1
ATOM 4642 O O . SER B 1 131 ? 33.812 16.688 22.688 1 18.22 131 SER B O 1
ATOM 4644 N N . SER B 1 132 ? 34.938 16.297 20.797 1 18.69 132 SER B N 1
ATOM 4645 C CA . SER B 1 132 ? 33.812 15.789 19.984 1 18.69 132 SER B CA 1
ATOM 4646 C C . SER B 1 132 ? 33.594 14.297 20.203 1 18.69 132 SER B C 1
ATOM 4648 O O . SER B 1 132 ? 34.031 13.477 19.391 1 18.69 132 SER B O 1
ATOM 4650 N N . SER B 1 133 ? 33.656 13.719 21.312 1 18.58 133 SER B N 1
ATOM 4651 C CA . SER B 1 133 ? 33.656 12.297 21.609 1 18.58 133 SER B CA 1
ATOM 4652 C C . SER B 1 133 ? 32.438 11.609 21.016 1 18.58 133 SER B C 1
ATOM 4654 O O . SER B 1 133 ? 31.312 12.125 21.125 1 18.58 133 SER B O 1
ATOM 4656 N N . CYS B 1 134 ? 32.719 10.953 19.906 1 21.42 134 CYS B N 1
ATOM 4657 C CA . CYS B 1 134 ? 31.75 10.383 18.953 1 21.42 134 CYS B CA 1
ATOM 4658 C C . CYS B 1 134 ? 30.781 9.461 19.672 1 21.42 134 CYS B C 1
ATOM 4660 O O . CYS B 1 134 ? 30.047 8.703 19.031 1 21.42 134 CYS B O 1
ATOM 4662 N N . SER B 1 135 ? 31.172 9.078 21.016 1 19.53 135 SER B N 1
ATOM 4663 C CA . SER B 1 135 ? 30.328 8.133 21.75 1 19.53 135 SER B CA 1
ATOM 4664 C C . SER B 1 135 ? 28.859 8.461 21.578 1 19.53 135 SER B C 1
ATOM 4666 O O . SER B 1 135 ? 28.469 9.633 21.625 1 19.53 135 SER B O 1
ATOM 4668 N N . GLY B 1 136 ? 28.438 7.668 20.578 1 20.8 136 GLY B N 1
ATOM 4669 C CA . GLY B 1 136 ? 27 7.809 20.406 1 20.8 136 GLY B CA 1
ATOM 4670 C C . GLY B 1 136 ? 26.266 8.086 21.703 1 20.8 136 GLY B C 1
ATOM 4671 O O . GLY B 1 136 ? 25.5 7.242 22.172 1 20.8 136 GLY B O 1
ATOM 4672 N N . ASN B 1 137 ? 27.172 8.633 22.5 1 20.06 137 ASN B N 1
ATOM 4673 C CA . ASN B 1 137 ? 26.562 8.836 23.812 1 20.06 137 ASN B CA 1
ATOM 4674 C C . ASN B 1 137 ? 25.203 9.531 23.688 1 20.06 137 ASN B C 1
ATOM 4676 O O . ASN B 1 137 ? 25.078 10.531 22.984 1 20.06 137 ASN B O 1
ATOM 4680 N N . SER B 1 138 ? 24.266 8.602 23.578 1 21.95 138 SER B N 1
ATOM 4681 C CA . SER B 1 138 ? 22.906 9.039 23.844 1 21.95 138 SER B CA 1
ATOM 4682 C C . SER B 1 138 ? 22.875 10.289 24.703 1 21.95 138 SER B C 1
ATOM 4684 O O . SER B 1 138 ? 23.344 10.273 25.844 1 21.95 138 SER B O 1
ATOM 4686 N N . PRO B 1 139 ? 23.469 11.281 24.141 1 21.61 139 PRO B N 1
ATOM 4687 C CA . PRO B 1 139 ? 23.5 12.227 25.266 1 21.61 139 PRO B CA 1
ATOM 4688 C C . PRO B 1 139 ? 22.266 12.133 26.141 1 21.61 139 PRO B C 1
ATOM 4690 O O . PRO B 1 139 ? 21.188 11.75 25.672 1 21.61 139 PRO B O 1
ATOM 4693 N N . ASP B 1 140 ? 22.516 11.648 27.281 1 21.48 140 ASP B N 1
ATOM 4694 C CA . ASP B 1 140 ? 21.547 11.867 28.359 1 21.48 140 ASP B CA 1
ATOM 4695 C C . ASP B 1 140 ? 20.891 13.242 28.25 1 21.48 140 ASP B C 1
ATOM 4697 O O . ASP B 1 140 ? 21.453 14.242 28.719 1 21.48 140 ASP B O 1
ATOM 4701 N N . SER B 1 141 ? 20.922 13.586 27.016 1 22.56 141 SER B N 1
ATOM 4702 C CA . SER B 1 141 ? 20.312 14.906 27.109 1 22.56 141 SER B CA 1
ATOM 4703 C C . SER B 1 141 ? 19.234 14.938 28.188 1 22.56 141 SER B C 1
ATOM 4705 O O . SER B 1 141 ? 18.406 14.039 28.266 1 22.56 141 SER B O 1
ATOM 4707 N N . GLY B 1 142 ? 19.625 15.328 29.203 1 21.45 142 GLY B N 1
ATOM 4708 C CA . GLY B 1 142 ? 18.703 15.609 30.297 1 21.45 142 GLY B CA 1
ATOM 4709 C C . GLY B 1 142 ? 17.406 16.234 29.828 1 21.45 142 GLY B C 1
ATOM 4710 O O . GLY B 1 142 ? 17.25 17.453 29.828 1 21.45 142 GLY B O 1
ATOM 4711 N N . PHE B 1 143 ? 17.109 15.938 28.5 1 25.31 143 PHE B N 1
ATOM 4712 C CA . PHE B 1 143 ? 15.719 16.359 28.406 1 25.31 143 PHE B CA 1
ATOM 4713 C C . PHE B 1 143 ? 14.969 16.094 29.703 1 25.31 143 PHE B C 1
ATOM 4715 O O . PHE B 1 143 ? 14.766 14.938 30.078 1 25.31 143 PHE B O 1
ATOM 4722 N N . GLY B 1 144 ? 15.281 16.844 30.422 1 25.05 144 GLY B N 1
ATOM 4723 C CA . GLY B 1 144 ? 14.641 16.766 31.719 1 25.05 144 GLY B CA 1
ATOM 4724 C C . GLY B 1 144 ? 13.242 16.172 31.672 1 25.05 144 GLY B C 1
ATOM 4725 O O . GLY B 1 144 ? 12.641 16.094 30.594 1 25.05 144 GLY B O 1
ATOM 4726 N N . SER B 1 145 ? 12.961 15.25 32.312 1 29.12 145 SER B N 1
ATOM 4727 C CA . SER B 1 145 ? 11.586 14.883 32.625 1 29.12 145 SER B CA 1
ATOM 4728 C C . SER B 1 145 ? 10.609 15.969 32.219 1 29.12 145 SER B C 1
ATOM 4730 O O . SER B 1 145 ? 10.789 17.141 32.531 1 29.12 145 SER B O 1
ATOM 4732 N N . LEU B 1 146 ? 10.211 15.789 30.656 1 35.25 146 LEU B N 1
ATOM 4733 C CA . LEU B 1 146 ? 9.109 16.75 30.531 1 35.25 146 LEU B CA 1
ATOM 4734 C C . LEU B 1 146 ? 8.602 17.172 31.891 1 35.25 146 LEU B C 1
ATOM 4736 O O . LEU B 1 146 ? 8.461 16.359 32.812 1 35.25 146 LEU B O 1
ATOM 4740 N N . PRO B 1 147 ? 9.086 18.156 32.344 1 31.3 147 PRO B N 1
ATOM 4741 C CA . PRO B 1 147 ? 8.516 18.422 33.688 1 31.3 147 PRO B CA 1
ATOM 4742 C C . PRO B 1 147 ? 7.113 17.828 33.844 1 31.3 147 PRO B C 1
ATOM 4744 O O . PRO B 1 147 ? 6.281 17.969 32.938 1 31.3 147 PRO B O 1
ATOM 4747 N N . LYS B 1 148 ? 7.184 16.688 34.406 1 32.88 148 LYS B N 1
ATOM 4748 C CA . LYS B 1 148 ? 5.852 16.359 34.906 1 32.88 148 LYS B CA 1
ATOM 4749 C C . LYS B 1 148 ? 5.188 17.578 35.531 1 32.88 148 LYS B C 1
ATOM 4751 O O . LYS B 1 148 ? 5.555 18 36.656 1 32.88 148 LYS B O 1
ATOM 4756 N N . ILE B 1 149 ? 5.07 18.609 34.906 1 29.8 149 ILE B N 1
ATOM 4757 C CA . ILE B 1 149 ? 4.277 19.594 35.656 1 29.8 149 ILE B CA 1
ATOM 4758 C C . ILE B 1 149 ? 3.266 18.859 36.531 1 29.8 149 ILE B C 1
ATOM 4760 O O . ILE B 1 149 ? 2.539 17.984 36.062 1 29.8 149 ILE B O 1
ATOM 4764 N N . GLU B 1 150 ? 3.631 18.656 37.812 1 28.91 150 GLU B N 1
ATOM 4765 C CA . GLU B 1 150 ? 2.58 18.281 38.781 1 28.91 150 GLU B CA 1
ATOM 4766 C C . GLU B 1 150 ? 1.196 18.578 38.188 1 28.91 150 GLU B C 1
ATOM 4768 O O . GLU B 1 150 ? 1.043 19.453 37.344 1 28.91 150 GLU B O 1
ATOM 4773 N N . SER B 1 151 ? 0.355 17.672 38.562 1 31.67 151 SER B N 1
ATOM 4774 C CA . SER B 1 151 ? -1.091 17.672 38.344 1 31.67 151 SER B CA 1
ATOM 4775 C C . SER B 1 151 ? -1.663 19.078 38.375 1 31.67 151 SER B C 1
ATOM 4777 O O . SER B 1 151 ? -1.99 19.609 39.438 1 31.67 151 SER B O 1
ATOM 4779 N N . LEU B 1 152 ? -0.966 20.062 37.969 1 28.14 152 LEU B N 1
ATOM 4780 C CA . LEU B 1 152 ? -1.903 21.172 38.094 1 28.14 152 LEU B CA 1
ATOM 4781 C C . LEU B 1 152 ? -3.332 20.703 37.844 1 28.14 152 LEU B C 1
ATOM 4783 O O . LEU B 1 152 ? -3.549 19.672 37.188 1 28.14 152 LEU B O 1
ATOM 4787 N N . SER B 1 153 ? -4.316 21.641 38.125 1 30.19 153 SER B N 1
ATOM 4788 C CA . SER B 1 153 ? -5.766 21.516 38.062 1 30.19 153 SER B CA 1
ATOM 4789 C C . SER B 1 153 ? -6.191 20.844 36.75 1 30.19 153 SER B C 1
ATOM 4791 O O . SER B 1 153 ? -5.477 20.906 35.75 1 30.19 153 SER B O 1
ATOM 4793 N N . MET B 1 154 ? -6.91 19.734 36.719 1 35.81 154 MET B N 1
ATOM 4794 C CA . MET B 1 154 ? -7.918 19.203 35.781 1 35.81 154 MET B CA 1
ATOM 4795 C C . MET B 1 154 ? -8.273 20.219 34.719 1 35.81 154 MET B C 1
ATOM 4797 O O . MET B 1 154 ? -9.125 21.094 34.938 1 35.81 154 MET B O 1
ATOM 4801 N N . SER B 1 155 ? -7.453 20.922 34.188 1 37.28 155 SER B N 1
ATOM 4802 C CA . SER B 1 155 ? -7.875 21.922 33.219 1 37.28 155 SER B CA 1
ATOM 4803 C C . SER B 1 155 ? -8.961 21.375 32.281 1 37.28 155 SER B C 1
ATOM 4805 O O . SER B 1 155 ? -8.75 20.391 31.578 1 37.28 155 SER B O 1
ATOM 4807 N N . LEU B 1 156 ? -10.156 21.5 32.656 1 39.72 156 LEU B N 1
ATOM 4808 C CA . LEU B 1 156 ? -11.391 21.453 31.891 1 39.72 156 LEU B CA 1
ATOM 4809 C C . LEU B 1 156 ? -11.156 21.875 30.453 1 39.72 156 LEU B C 1
ATOM 4811 O O . LEU B 1 156 ? -10.266 22.672 30.172 1 39.72 156 LEU B O 1
ATOM 4815 N N . CYS B 1 157 ? -11.43 20.953 29.531 1 47.72 157 CYS B N 1
ATOM 4816 C CA . CYS B 1 157 ? -11.586 21.281 28.125 1 47.72 157 CYS B CA 1
ATOM 4817 C C . CYS B 1 157 ? -11.828 22.781 27.922 1 47.72 157 CYS B C 1
ATOM 4819 O O . CYS B 1 157 ? -12.766 23.328 28.516 1 47.72 157 CYS B O 1
ATOM 4821 N N . SER B 1 158 ? -10.828 23.656 27.984 1 45.66 158 SER B N 1
ATOM 4822 C CA . SER B 1 158 ? -10.977 25.078 27.719 1 45.66 158 SER B CA 1
ATOM 4823 C C . SER B 1 158 ? -11.938 25.312 26.547 1 45.66 158 SER B C 1
ATOM 4825 O O . SER B 1 158 ? -11.859 24.641 25.531 1 45.66 158 SER B O 1
ATOM 4827 N N . PRO B 1 159 ? -13.039 26.047 26.781 1 48.66 159 PRO B N 1
ATOM 4828 C CA . PRO B 1 159 ? -13.969 26.375 25.688 1 48.66 159 PRO B CA 1
ATOM 4829 C C . PRO B 1 159 ? -13.258 26.984 24.469 1 48.66 159 PRO B C 1
ATOM 4831 O O . PRO B 1 159 ? -12.555 27.984 24.609 1 48.66 159 PRO B O 1
ATOM 4834 N N . LEU B 1 160 ? -12.812 26.266 23.547 1 53.78 160 LEU B N 1
ATOM 4835 C CA . LEU B 1 160 ? -12.336 26.812 22.281 1 53.78 160 LEU B CA 1
ATOM 4836 C C . LEU B 1 160 ? -13.391 27.719 21.641 1 53.78 160 LEU B C 1
ATOM 4838 O O . LEU B 1 160 ? -14.594 27.5 21.844 1 53.78 160 LEU B O 1
ATOM 4842 N N . PRO B 1 161 ? -13.039 28.953 21.203 1 51.69 161 PRO B N 1
ATOM 4843 C CA . PRO B 1 161 ? -14.016 29.828 20.562 1 51.69 161 PRO B CA 1
ATOM 4844 C C . PRO B 1 161 ? -14.875 29.094 19.531 1 51.69 161 PRO B C 1
ATOM 4846 O O . PRO B 1 161 ? -14.422 28.125 18.922 1 51.69 161 PRO B O 1
ATOM 4849 N N . PRO B 1 162 ? -16.172 29.406 19.578 1 51.91 162 PRO B N 1
ATOM 4850 C CA . PRO B 1 162 ? -17.078 28.781 18.609 1 51.91 162 PRO B CA 1
ATOM 4851 C C . PRO B 1 162 ? -16.625 29 17.172 1 51.91 162 PRO B C 1
ATOM 4853 O O . PRO B 1 162 ? -16.297 30.109 16.781 1 51.91 162 PRO B O 1
ATOM 4856 N N . VAL B 1 163 ? -16.094 28.062 16.578 1 57.75 163 VAL B N 1
ATOM 4857 C CA . VAL B 1 163 ? -15.734 28.156 15.172 1 57.75 163 VAL B CA 1
ATOM 4858 C C . VAL B 1 163 ? -17 28.297 14.32 1 57.75 163 VAL B C 1
ATOM 4860 O O . VAL B 1 163 ? -17.984 27.594 14.539 1 57.75 163 VAL B O 1
ATOM 4863 N N . GLN B 1 164 ? -17.141 29.484 13.617 1 58.22 164 GLN B N 1
ATOM 4864 C CA . GLN B 1 164 ? -18.203 29.672 12.641 1 58.22 164 GLN B CA 1
ATOM 4865 C C . GLN B 1 164 ? -18.266 28.484 11.664 1 58.22 164 GLN B C 1
ATOM 4867 O O . GLN B 1 164 ? -17.25 28.125 11.07 1 58.22 164 GLN B O 1
ATOM 4872 N N . LYS B 1 165 ? -19.312 27.672 11.672 1 74.75 165 LYS B N 1
ATOM 4873 C CA . LYS B 1 165 ? -19.562 26.531 10.805 1 74.75 165 LYS B CA 1
ATOM 4874 C C . LYS B 1 165 ? -19.797 26.969 9.367 1 74.75 165 LYS B C 1
ATOM 4876 O O . LYS B 1 165 ? -20.875 27.453 9.023 1 74.75 165 LYS B O 1
ATOM 4881 N N . LYS B 1 166 ? -18.688 27.203 8.641 1 78.75 166 LYS B N 1
ATOM 4882 C CA . LYS B 1 166 ? -18.812 27.469 7.207 1 78.75 166 LYS B CA 1
ATOM 4883 C C . LYS B 1 166 ? -18.844 26.172 6.41 1 78.75 166 LYS B C 1
ATOM 4885 O O . LYS B 1 166 ? -18.125 25.219 6.727 1 78.75 166 LYS B O 1
ATOM 4890 N N . PRO B 1 167 ? -19.781 26.188 5.453 1 85.69 167 PRO B N 1
ATOM 4891 C CA . PRO B 1 167 ? -19.766 25.031 4.562 1 85.69 167 PRO B CA 1
ATOM 4892 C C . PRO B 1 167 ? -18.438 24.891 3.805 1 85.69 167 PRO B C 1
ATOM 4894 O O . PRO B 1 167 ? -17.797 25.891 3.498 1 85.69 167 PRO B O 1
ATOM 4897 N N . LEU B 1 168 ? -18.094 23.719 3.566 1 90.31 168 LEU B N 1
ATOM 4898 C CA . LEU B 1 168 ? -16.797 23.422 2.955 1 90.31 168 LEU B CA 1
ATOM 4899 C C . LEU B 1 168 ? -16.641 24.156 1.626 1 90.31 168 LEU B C 1
ATOM 4901 O O . LEU B 1 168 ? -15.555 24.625 1.292 1 90.31 168 LEU B O 1
ATOM 4905 N N . HIS B 1 169 ? -17.75 24.203 0.863 1 89.88 169 HIS B N 1
ATOM 4906 C CA . HIS B 1 169 ? -17.719 24.875 -0.435 1 89.88 169 HIS B CA 1
ATOM 4907 C C . HIS B 1 169 ? -17.281 26.328 -0.294 1 89.88 169 HIS B C 1
ATOM 4909 O O . HIS B 1 169 ? -16.531 26.844 -1.126 1 89.88 169 HIS B O 1
ATOM 4915 N N . GLU B 1 170 ? -17.719 26.953 0.727 1 89.25 170 GLU B N 1
ATOM 4916 C CA . GLU B 1 170 ? -17.359 28.344 0.98 1 89.25 170 GLU B CA 1
ATOM 4917 C C . GLU B 1 170 ? -15.891 28.469 1.411 1 89.25 170 GLU B C 1
ATOM 4919 O O . GLU B 1 170 ? -15.195 29.406 1.007 1 89.25 170 GLU B O 1
ATOM 4924 N N . ILE B 1 171 ? -15.492 27.516 2.199 1 90.56 171 ILE B N 1
ATOM 4925 C CA . ILE B 1 171 ? -14.117 27.516 2.676 1 90.56 171 ILE B CA 1
ATOM 4926 C C . ILE B 1 171 ? -13.156 27.359 1.493 1 90.56 171 ILE B C 1
ATOM 4928 O O . ILE B 1 171 ? -12.195 28.125 1.37 1 90.56 171 ILE B O 1
ATOM 4932 N N . VAL B 1 172 ? -13.438 26.453 0.619 1 91.75 172 VAL B N 1
ATOM 4933 C CA . VAL B 1 172 ? -12.586 26.125 -0.52 1 91.75 172 VAL B CA 1
ATOM 4934 C C . VAL B 1 172 ? -12.578 27.297 -1.509 1 91.75 172 VAL B C 1
ATOM 4936 O O . VAL B 1 172 ? -11.531 27.641 -2.066 1 91.75 172 VAL B O 1
ATOM 4939 N N . GLU B 1 173 ? -13.711 27.906 -1.679 1 87.62 173 GLU B N 1
ATOM 4940 C CA . GLU B 1 173 ? -13.844 29.016 -2.607 1 87.62 173 GLU B CA 1
ATOM 4941 C C . GLU B 1 173 ? -13.086 30.25 -2.104 1 87.62 173 GLU B C 1
ATOM 4943 O O . GLU B 1 173 ? -12.516 31 -2.895 1 87.62 173 GLU B O 1
ATOM 4948 N N . ALA B 1 174 ? -13.102 30.391 -0.882 1 84.31 174 ALA B N 1
ATOM 4949 C CA . ALA B 1 174 ? -12.508 31.578 -0.275 1 84.31 174 ALA B CA 1
ATOM 4950 C C . ALA B 1 174 ? -10.992 31.422 -0.143 1 84.31 174 ALA B C 1
ATOM 4952 O O . ALA B 1 174 ? -10.281 32.406 0.053 1 84.31 174 ALA B O 1
ATOM 4953 N N . SER B 1 175 ? -10.523 30.234 -0.324 1 84.75 175 SER B N 1
ATOM 4954 C CA . SER B 1 175 ? -9.117 29.953 -0.056 1 84.75 175 SER B CA 1
ATOM 4955 C C . SER B 1 175 ? -8.227 30.5 -1.166 1 84.75 175 SER B C 1
ATOM 4957 O O . SER B 1 175 ? -8.484 30.266 -2.348 1 84.75 175 SER B O 1
ATOM 4959 N N . ALA B 1 176 ? -7.34 31.453 -0.838 1 75.12 176 ALA B N 1
ATOM 4960 C CA . ALA B 1 176 ? -6.344 32.031 -1.743 1 75.12 176 ALA B CA 1
ATOM 4961 C C . ALA B 1 176 ? -4.945 31.969 -1.131 1 75.12 176 ALA B C 1
ATOM 4963 O O . ALA B 1 176 ? -4.793 32.062 0.089 1 75.12 176 ALA B O 1
ATOM 4964 N N . PRO B 1 177 ? -4.016 31.656 -2.109 1 67.62 177 PRO B N 1
ATOM 4965 C CA . PRO B 1 177 ? -2.676 31.656 -1.519 1 67.62 177 PRO B CA 1
ATOM 4966 C C . PRO B 1 177 ? -2.24 33.031 -1.038 1 67.62 177 PRO B C 1
ATOM 4968 O O . PRO B 1 177 ? -2.578 34.062 -1.663 1 67.62 177 PRO B O 1
ATOM 4971 N N . GLU B 1 178 ? -1.741 33.062 0.06 1 61.31 178 GLU B N 1
ATOM 4972 C CA . GLU B 1 178 ? -1.285 34.312 0.629 1 61.31 178 GLU B CA 1
ATOM 4973 C C . GLU B 1 178 ? 0.029 34.781 -0.004 1 61.31 178 GLU B C 1
ATOM 4975 O O . GLU B 1 178 ? 0.345 35.969 -0.014 1 61.31 178 GLU B O 1
ATOM 4980 N N . TYR B 1 179 ? 0.718 33.75 -0.443 1 61.78 179 TYR B N 1
ATOM 4981 C CA . TYR B 1 179 ? 2.035 34.125 -0.956 1 61.78 179 TYR B CA 1
ATOM 4982 C C . TYR B 1 179 ? 2.242 33.562 -2.363 1 61.78 179 TYR B C 1
ATOM 4984 O O . TYR B 1 179 ? 1.594 32.594 -2.758 1 61.78 179 TYR B O 1
ATOM 4992 N N . ILE B 1 180 ? 2.949 34.406 -3.061 1 66.75 180 ILE B N 1
ATOM 4993 C CA . ILE B 1 180 ? 3.396 33.969 -4.375 1 66.75 180 ILE B CA 1
ATOM 4994 C C . ILE B 1 180 ? 4.844 33.5 -4.289 1 66.75 180 ILE B C 1
ATOM 4996 O O . ILE B 1 180 ? 5.707 34.188 -3.748 1 66.75 180 ILE B O 1
ATOM 5000 N N . VAL B 1 181 ? 5.004 32.219 -4.555 1 69.88 181 VAL B N 1
ATOM 5001 C CA . VAL B 1 181 ? 6.352 31.656 -4.531 1 69.88 181 VAL B CA 1
ATOM 5002 C C . VAL B 1 181 ? 7.09 32.031 -5.812 1 69.88 181 VAL B C 1
ATOM 5004 O O . VAL B 1 181 ? 6.562 31.875 -6.914 1 69.88 181 VAL B O 1
ATOM 5007 N N . ASP B 1 182 ? 8.219 32.656 -5.609 1 66.06 182 ASP B N 1
ATOM 5008 C CA . ASP B 1 182 ? 9.086 32.969 -6.742 1 66.06 182 ASP B CA 1
ATOM 5009 C C . ASP B 1 182 ? 9.664 31.703 -7.371 1 66.06 182 ASP B C 1
ATOM 5011 O O . ASP B 1 182 ? 10.477 31.016 -6.754 1 66.06 182 ASP B O 1
ATOM 5015 N N . SER B 1 183 ? 9.352 31.422 -8.531 1 70.25 183 SER B N 1
ATOM 5016 C CA . SER B 1 183 ? 9.742 30.219 -9.242 1 70.25 183 SER B CA 1
ATOM 5017 C C . SER B 1 183 ? 11.258 30.109 -9.375 1 70.25 183 SER B C 1
ATOM 5019 O O . SER B 1 183 ? 11.812 29.016 -9.406 1 70.25 183 SER B O 1
ATOM 5021 N N . SER B 1 184 ? 11.852 31.219 -9.438 1 67.75 184 SER B N 1
ATOM 5022 C CA . SER B 1 184 ? 13.297 31.234 -9.625 1 67.75 184 SER B CA 1
ATOM 5023 C C . SER B 1 184 ? 14.023 30.734 -8.375 1 67.75 184 SER B C 1
ATOM 5025 O O . SER B 1 184 ? 15.18 30.328 -8.445 1 67.75 184 SER B O 1
ATOM 5027 N N . SER B 1 185 ? 13.289 30.719 -7.312 1 74.25 185 SER B N 1
ATOM 5028 C CA . SER B 1 185 ? 13.883 30.312 -6.043 1 74.25 185 SER B CA 1
ATOM 5029 C C . SER B 1 185 ? 13.727 28.812 -5.809 1 74.25 185 SER B C 1
ATOM 5031 O O . SER B 1 185 ? 14.312 28.266 -4.875 1 74.25 185 SER B O 1
ATOM 5033 N N . LEU B 1 186 ? 13.055 28.172 -6.676 1 82.38 186 LEU B N 1
ATOM 5034 C CA . LEU B 1 186 ? 12.773 26.75 -6.496 1 82.38 186 LEU B CA 1
ATOM 5035 C C . LEU B 1 186 ? 13.859 25.891 -7.129 1 82.38 186 LEU B C 1
ATOM 5037 O O . LEU B 1 186 ? 14.375 26.219 -8.195 1 82.38 186 LEU B O 1
ATOM 5041 N N . PRO B 1 187 ? 14.266 24.922 -6.387 1 83.56 187 PRO B N 1
ATOM 5042 C CA . PRO B 1 187 ? 15.234 24.016 -7.02 1 83.56 187 PRO B CA 1
ATOM 5043 C C . PRO B 1 187 ? 14.727 23.453 -8.344 1 83.56 187 PRO B C 1
ATOM 5045 O O . PRO B 1 187 ? 13.562 23.047 -8.445 1 83.56 187 PRO B O 1
ATOM 5048 N N . PRO B 1 188 ? 15.594 23.375 -9.289 1 82.31 188 PRO B N 1
ATOM 5049 C CA . PRO B 1 188 ? 15.156 22.906 -10.602 1 82.31 188 PRO B CA 1
ATOM 5050 C C . PRO B 1 188 ? 14.766 21.422 -10.602 1 82.31 188 PRO B C 1
ATOM 5052 O O . PRO B 1 188 ? 13.93 21 -11.406 1 82.31 188 PRO B O 1
ATOM 5055 N N . SER B 1 189 ? 15.359 20.688 -9.727 1 87.19 189 SER B N 1
ATOM 5056 C CA . SER B 1 189 ? 15.148 19.25 -9.734 1 87.19 189 SER B CA 1
ATOM 5057 C C . SER B 1 189 ? 13.75 18.891 -9.234 1 87.19 189 SER B C 1
ATOM 5059 O O . SER B 1 189 ? 13.141 17.938 -9.711 1 87.19 189 SER B O 1
ATOM 5061 N N . HIS B 1 190 ? 13.289 19.656 -8.32 1 92.5 190 HIS B N 1
ATOM 5062 C CA . HIS B 1 190 ? 12.008 19.328 -7.703 1 92.5 190 HIS B CA 1
ATOM 5063 C C . HIS B 1 190 ? 11.273 20.578 -7.254 1 92.5 190 HIS B C 1
ATOM 5065 O O . HIS B 1 190 ? 10.961 20.734 -6.07 1 92.5 190 HIS B O 1
ATOM 5071 N N . PRO B 1 191 ? 10.898 21.438 -8.172 1 91.38 191 PRO B N 1
ATOM 5072 C CA . PRO B 1 191 ? 10.281 22.719 -7.844 1 91.38 191 PRO B CA 1
ATOM 5073 C C . PRO B 1 191 ? 8.867 22.578 -7.277 1 91.38 191 PRO B C 1
ATOM 5075 O O . PRO B 1 191 ? 8.484 23.328 -6.375 1 91.38 191 PRO B O 1
ATOM 5078 N N . ILE B 1 192 ? 8.086 21.656 -7.758 1 94.69 192 ILE B N 1
ATOM 5079 C CA . ILE B 1 192 ? 6.699 21.5 -7.348 1 94.69 192 ILE B CA 1
ATOM 5080 C C . ILE B 1 192 ? 6.641 20.984 -5.91 1 94.69 192 ILE B C 1
ATOM 5082 O O . ILE B 1 192 ? 5.883 21.5 -5.086 1 94.69 192 ILE B O 1
ATOM 5086 N N . LEU B 1 193 ? 7.461 20 -5.613 1 95.94 193 LEU B N 1
ATOM 5087 C CA . LEU B 1 193 ? 7.527 19.484 -4.25 1 95.94 193 LEU B CA 1
ATOM 5088 C C . LEU B 1 193 ? 7.938 20.594 -3.271 1 95.94 193 LEU B C 1
ATOM 5090 O O . LEU B 1 193 ? 7.395 20.672 -2.166 1 95.94 193 LEU B O 1
ATOM 5094 N N . THR B 1 194 ? 8.82 21.391 -3.713 1 91.88 194 THR B N 1
ATOM 5095 C CA . THR B 1 194 ? 9.297 22.484 -2.859 1 91.88 194 THR B CA 1
ATOM 5096 C C . THR B 1 194 ? 8.195 23.516 -2.635 1 91.88 194 THR B C 1
ATOM 5098 O O . THR B 1 194 ? 8.031 24.031 -1.525 1 91.88 194 THR B O 1
ATOM 5101 N N . GLN B 1 195 ? 7.531 23.797 -3.625 1 90.12 195 GLN B N 1
ATOM 5102 C CA . GLN B 1 195 ? 6.406 24.719 -3.492 1 90.12 195 GLN B CA 1
ATOM 5103 C C . GLN B 1 195 ? 5.363 24.172 -2.523 1 90.12 195 GLN B C 1
ATOM 5105 O O . GLN B 1 195 ? 4.82 24.922 -1.702 1 90.12 195 GLN B O 1
ATOM 5110 N N . MET B 1 196 ? 5.07 22.922 -2.629 1 94.62 196 MET B N 1
ATOM 5111 C CA . MET B 1 196 ? 4.129 22.266 -1.722 1 94.62 196 MET B CA 1
ATOM 5112 C C . MET B 1 196 ? 4.633 22.312 -0.284 1 94.62 196 MET B C 1
ATOM 5114 O O . MET B 1 196 ? 3.848 22.5 0.649 1 94.62 196 MET B O 1
ATOM 5118 N N . LEU B 1 197 ? 5.887 22.156 -0.17 1 93.69 197 LEU B N 1
ATOM 5119 C CA . LEU B 1 197 ? 6.496 22.234 1.153 1 93.69 197 LEU B CA 1
ATOM 5120 C C . LEU B 1 197 ? 6.27 23.609 1.775 1 93.69 197 LEU B C 1
ATOM 5122 O O . LEU B 1 197 ? 6.027 23.719 2.979 1 93.69 197 LEU B O 1
ATOM 5126 N N . PHE B 1 198 ? 6.336 24.641 0.981 1 88.38 198 PHE B N 1
ATOM 5127 C CA . PHE B 1 198 ? 6.07 25.984 1.469 1 88.38 198 PHE B CA 1
ATOM 5128 C C . PHE B 1 198 ? 4.637 26.125 1.965 1 88.38 198 PHE B C 1
ATOM 5130 O O . PHE B 1 198 ? 4.379 26.766 2.979 1 88.38 198 PHE B O 1
ATOM 5137 N N . GLY B 1 199 ? 3.781 25.516 1.21 1 90.44 199 GLY B N 1
ATOM 5138 C CA . GLY B 1 199 ? 2.4 25.5 1.664 1 90.44 199 GLY B CA 1
ATOM 5139 C C . GLY B 1 199 ? 2.223 24.812 3.008 1 90.44 199 GLY B C 1
ATOM 5140 O O . GLY B 1 199 ? 1.513 25.328 3.879 1 90.44 199 GLY B O 1
ATOM 5141 N N . TYR B 1 200 ? 2.855 23.766 3.186 1 94.56 200 TYR B N 1
ATOM 5142 C CA . TYR B 1 200 ? 2.793 23.031 4.441 1 94.56 200 TYR B CA 1
ATOM 5143 C C . TYR B 1 200 ? 3.404 23.828 5.582 1 94.56 200 TYR B C 1
ATOM 5145 O O . TYR B 1 200 ? 2.887 23.828 6.699 1 94.56 200 TYR B O 1
ATOM 5153 N N . GLN B 1 201 ? 4.441 24.516 5.316 1 90 201 GLN B N 1
ATOM 5154 C CA . GLN B 1 201 ? 5.074 25.359 6.324 1 90 201 GLN B CA 1
ATOM 5155 C C . GLN B 1 201 ? 4.133 26.469 6.789 1 90 201 GLN B C 1
ATOM 5157 O O . GLN B 1 201 ? 4.117 26.812 7.973 1 90 201 GLN B O 1
ATOM 5162 N N . ARG B 1 202 ? 3.418 26.938 5.957 1 88.06 202 ARG B N 1
ATOM 5163 C CA . ARG B 1 202 ? 2.441 27.969 6.32 1 88.06 202 ARG B CA 1
ATOM 5164 C C . ARG B 1 202 ? 1.374 27.391 7.25 1 88.06 202 ARG B C 1
ATOM 5166 O O . ARG B 1 202 ? 0.905 28.078 8.164 1 88.06 202 ARG B O 1
ATOM 5173 N N . LEU B 1 203 ? 0.979 26.203 6.922 1 93.88 203 LEU B N 1
ATOM 5174 C CA . LEU B 1 203 ? 0.044 25.531 7.812 1 93.88 203 LEU B CA 1
ATOM 5175 C C . LEU B 1 203 ? 0.629 25.406 9.219 1 93.88 203 LEU B C 1
ATOM 5177 O O . LEU B 1 203 ? -0.067 25.625 10.211 1 93.88 203 LEU B O 1
ATOM 5181 N N . LEU B 1 204 ? 1.903 25.078 9.297 1 92.75 204 LEU B N 1
ATOM 5182 C CA . LEU B 1 204 ? 2.57 24.969 10.586 1 92.75 204 LEU B CA 1
ATOM 5183 C C . LEU B 1 204 ? 2.631 26.312 11.297 1 92.75 204 LEU B C 1
ATOM 5185 O O . LEU B 1 204 ? 2.445 26.391 12.508 1 92.75 204 LEU B O 1
ATOM 5189 N N . ASP B 1 205 ? 2.859 27.328 10.531 1 88 205 ASP B N 1
ATOM 5190 C CA . ASP B 1 205 ? 2.887 28.688 11.094 1 88 205 ASP B CA 1
ATOM 5191 C C . ASP B 1 205 ? 1.531 29.047 11.695 1 88 205 ASP B C 1
ATOM 5193 O O . ASP B 1 205 ? 1.466 29.656 12.766 1 88 205 ASP B O 1
ATOM 5197 N N . ARG B 1 206 ? 0.499 28.719 11 1 89.5 206 ARG B N 1
ATOM 5198 C CA . ARG B 1 206 ? -0.843 28.984 11.508 1 89.5 206 ARG B CA 1
ATOM 5199 C C . ARG B 1 206 ? -1.079 28.25 12.828 1 89.5 206 ARG B C 1
ATOM 5201 O O . ARG B 1 206 ? -1.681 28.812 13.75 1 89.5 206 ARG B O 1
ATOM 5208 N N . ARG B 1 207 ? -0.594 27.062 12.922 1 92.69 207 ARG B N 1
ATOM 5209 C CA . ARG B 1 207 ? -0.703 26.297 14.164 1 92.69 207 ARG B CA 1
ATOM 5210 C C . ARG B 1 207 ? 0.057 26.984 15.297 1 92.69 207 ARG B C 1
ATOM 5212 O O . ARG B 1 207 ? -0.46 27.125 16.406 1 92.69 207 ARG B O 1
ATOM 5219 N N . ASP B 1 208 ? 1.24 27.422 14.977 1 88.31 208 ASP B N 1
ATOM 5220 C CA . ASP B 1 208 ? 2.07 28.094 15.984 1 88.31 208 ASP B CA 1
ATOM 5221 C C . ASP B 1 208 ? 1.416 29.375 16.469 1 88.31 208 ASP B C 1
ATOM 5223 O O . ASP B 1 208 ? 1.462 29.688 17.656 1 88.31 208 ASP B O 1
ATOM 5227 N N . GLU B 1 209 ? 0.818 30.062 15.57 1 87.5 209 GLU B N 1
ATOM 5228 C CA . GLU B 1 209 ? 0.146 31.312 15.906 1 87.5 209 GLU B CA 1
ATOM 5229 C C . GLU B 1 209 ? -1.097 31.047 16.75 1 87.5 209 GLU B C 1
ATOM 5231 O O . GLU B 1 209 ? -1.323 31.734 17.75 1 87.5 209 GLU B O 1
ATOM 5236 N N . CYS B 1 210 ? -1.846 30.094 16.406 1 90.44 210 CYS B N 1
ATOM 5237 C CA . CYS B 1 210 ? -3.137 29.844 17.031 1 90.44 210 CYS B CA 1
ATOM 5238 C C . CYS B 1 210 ? -2.965 29.156 18.375 1 90.44 210 CYS B C 1
ATOM 5240 O O . CYS B 1 210 ? -3.719 29.422 19.312 1 90.44 210 CYS B O 1
ATOM 5242 N N . PHE B 1 211 ? -1.969 28.25 18.453 1 89 211 PHE B N 1
ATOM 5243 C CA . PHE B 1 211 ? -1.854 27.422 19.656 1 89 211 PHE B CA 1
ATOM 5244 C C . PHE B 1 211 ? -0.592 27.781 20.438 1 89 211 PHE B C 1
ATOM 5246 O O . PHE B 1 211 ? -0.043 26.938 21.141 1 89 211 PHE B O 1
ATOM 5253 N N . SER B 1 212 ? -0.129 29 20.266 1 86.31 212 SER B N 1
ATOM 5254 C CA . SER B 1 212 ? 1.08 29.438 20.953 1 86.31 212 SER B CA 1
ATOM 5255 C C . SER B 1 212 ? 0.907 29.391 22.469 1 86.31 212 SER B C 1
ATOM 5257 O O . SER B 1 212 ? -0.154 29.75 22.984 1 86.31 212 SER B O 1
ATOM 5259 N N . ARG B 1 213 ? 1.928 28.797 23.109 1 80.06 213 ARG B N 1
ATOM 5260 C CA . ARG B 1 213 ? 1.985 28.766 24.578 1 80.06 213 ARG B CA 1
ATOM 5261 C C . ARG B 1 213 ? 3.256 29.438 25.078 1 80.06 213 ARG B C 1
ATOM 5263 O O . ARG B 1 213 ? 4.359 28.922 24.891 1 80.06 213 ARG B O 1
ATOM 5270 N N . PRO B 1 214 ? 3.062 30.641 25.594 1 68.94 214 PRO B N 1
ATOM 5271 C CA . PRO B 1 214 ? 4.242 31.344 26.094 1 68.94 214 PRO B CA 1
ATOM 5272 C C . PRO B 1 214 ? 4.938 30.594 27.234 1 68.94 214 PRO B C 1
ATOM 5274 O O . PRO B 1 214 ? 4.273 30.078 28.141 1 68.94 214 PRO B O 1
ATOM 5277 N N . GLY B 1 215 ? 6.141 30.125 26.922 1 61.84 215 GLY B N 1
ATOM 5278 C CA . GLY B 1 215 ? 6.926 29.562 28 1 61.84 215 GLY B CA 1
ATOM 5279 C C . GLY B 1 215 ? 7.543 30.609 28.906 1 61.84 215 GLY B C 1
ATOM 5280 O O . GLY B 1 215 ? 7.402 31.812 28.656 1 61.84 215 GLY B O 1
ATOM 5281 N N . PRO B 1 216 ? 8.047 30.125 30.062 1 61.44 216 PRO B N 1
ATOM 5282 C CA . PRO B 1 216 ? 8.641 31.078 31 1 61.44 216 PRO B CA 1
ATOM 5283 C C . PRO B 1 216 ? 9.734 31.922 30.359 1 61.44 216 PRO B C 1
ATOM 5285 O O . PRO B 1 216 ? 9.922 33.094 30.75 1 61.44 216 PRO B O 1
ATOM 5288 N N . GLU B 1 217 ? 10.43 31.375 29.391 1 61.12 217 GLU B N 1
ATOM 5289 C CA . GLU B 1 217 ? 11.578 32.062 28.812 1 61.12 217 GLU B CA 1
ATOM 5290 C C . GLU B 1 217 ? 11.172 32.875 27.578 1 61.12 217 GLU B C 1
ATOM 5292 O O . GLU B 1 217 ? 12.031 33.344 26.828 1 61.12 217 GLU B O 1
ATOM 5297 N N . TRP B 1 218 ? 9.93 32.969 27.406 1 63.34 218 TRP B N 1
ATOM 5298 C CA . TRP B 1 218 ? 9.43 33.656 26.219 1 63.34 218 TRP B CA 1
ATOM 5299 C C . TRP B 1 218 ? 9.641 35.156 26.328 1 63.34 218 TRP B C 1
ATOM 5301 O O . TRP B 1 218 ? 9.32 35.781 27.344 1 63.34 218 TRP B O 1
ATOM 5311 N N . ALA B 1 219 ? 10.562 35.594 25.484 1 61.72 219 ALA B N 1
ATOM 5312 C CA . ALA B 1 219 ? 10.742 37.062 25.391 1 61.72 219 ALA B CA 1
ATOM 5313 C C . ALA B 1 219 ? 9.625 37.688 24.578 1 61.72 219 ALA B C 1
ATOM 5315 O O . ALA B 1 219 ? 8.945 37 23.797 1 61.72 219 ALA B O 1
ATOM 5316 N N . GLU B 1 220 ? 9.258 38.844 24.828 1 59.59 220 GLU B N 1
ATOM 5317 C CA . GLU B 1 220 ? 8.172 39.594 24.219 1 59.59 220 GLU B CA 1
ATOM 5318 C C . GLU B 1 220 ? 8.25 39.531 22.688 1 59.59 220 GLU B C 1
ATOM 5320 O O . GLU B 1 220 ? 7.219 39.5 22.016 1 59.59 220 GLU B O 1
ATOM 5325 N N . ASN B 1 221 ? 9.422 39.438 22.031 1 63.97 221 ASN B N 1
ATOM 5326 C CA . ASN B 1 221 ? 9.57 39.5 20.578 1 63.97 221 ASN B CA 1
ATOM 5327 C C . ASN B 1 221 ? 9.727 38.125 19.969 1 63.97 221 ASN B C 1
ATOM 5329 O O . ASN B 1 221 ? 10 38 18.766 1 63.97 221 ASN B O 1
ATOM 5333 N N . ASP B 1 222 ? 9.375 37.125 20.781 1 72.31 222 ASP B N 1
ATOM 5334 C CA . ASP B 1 222 ? 9.562 35.781 20.234 1 72.31 222 ASP B CA 1
ATOM 5335 C C . ASP B 1 222 ? 8.414 35.406 19.312 1 72.31 222 ASP B C 1
ATOM 5337 O O . ASP B 1 222 ? 7.258 35.719 19.594 1 72.31 222 ASP B O 1
ATOM 5341 N N . ALA B 1 223 ? 8.75 34.875 18.234 1 75.75 223 ALA B N 1
ATOM 5342 C CA . ALA B 1 223 ? 7.711 34.344 17.359 1 75.75 223 ALA B CA 1
ATOM 5343 C C . ALA B 1 223 ? 6.875 33.281 18.062 1 75.75 223 ALA B C 1
ATOM 5345 O O . ALA B 1 223 ? 7.395 32.531 18.875 1 75.75 223 ALA B O 1
ATOM 5346 N N . PRO B 1 224 ? 5.586 33.406 17.828 1 78.38 224 PRO B N 1
ATOM 5347 C CA . PRO B 1 224 ? 4.73 32.375 18.438 1 78.38 224 PRO B CA 1
ATOM 5348 C C . PRO B 1 224 ? 5.164 30.953 18.062 1 78.38 224 PRO B C 1
ATOM 5350 O O . PRO B 1 224 ? 5.59 30.703 16.938 1 78.38 224 PRO B O 1
ATOM 5353 N N . ARG B 1 225 ? 5.211 30.125 19.062 1 81.88 225 ARG B N 1
ATOM 5354 C CA . ARG B 1 225 ? 5.566 28.719 18.844 1 81.88 225 ARG B CA 1
ATOM 5355 C C . ARG B 1 225 ? 4.766 27.812 19.75 1 81.88 225 ARG B C 1
ATOM 5357 O O . ARG B 1 225 ? 4.445 28.172 20.891 1 81.88 225 ARG B O 1
ATOM 5364 N N . ARG B 1 226 ? 4.551 26.672 19.25 1 83.44 226 ARG B N 1
ATOM 5365 C CA . ARG B 1 226 ? 3.916 25.656 20.062 1 83.44 226 ARG B CA 1
ATOM 5366 C C . ARG B 1 226 ? 4.93 25 21 1 83.44 226 ARG B C 1
ATOM 5368 O O . ARG B 1 226 ? 6.117 24.922 20.688 1 83.44 226 ARG B O 1
ATOM 5375 N N . THR B 1 227 ? 4.383 24.719 22.141 1 84.69 227 THR B N 1
ATOM 5376 C CA . THR B 1 227 ? 5.137 23.906 23.094 1 84.69 227 THR B CA 1
ATOM 5377 C C . THR B 1 227 ? 4.508 22.516 23.234 1 84.69 227 THR B C 1
ATOM 5379 O O . THR B 1 227 ? 3.295 22.391 23.422 1 84.69 227 THR B O 1
ATOM 5382 N N . PHE B 1 228 ? 5.336 21.516 23.094 1 87.69 228 PHE B N 1
ATOM 5383 C CA . PHE B 1 228 ? 4.832 20.156 23.156 1 87.69 228 PHE B CA 1
ATOM 5384 C C . PHE B 1 228 ? 4.906 19.625 24.578 1 87.69 228 PHE B C 1
ATOM 5386 O O . PHE B 1 228 ? 5.992 19.516 25.156 1 87.69 228 PHE B O 1
ATOM 5393 N N . LEU B 1 229 ? 3.717 19.406 25.172 1 88.25 229 LEU B N 1
ATOM 5394 C CA . LEU B 1 229 ? 3.605 19.016 26.562 1 88.25 229 LEU B CA 1
ATOM 5395 C C . LEU B 1 229 ? 2.824 17.703 26.703 1 88.25 229 LEU B C 1
ATOM 5397 O O . LEU B 1 229 ? 1.824 17.5 26.016 1 88.25 229 LEU B O 1
ATOM 5401 N N . GLN B 1 230 ? 3.273 16.859 27.594 1 90.81 230 GLN B N 1
ATOM 5402 C CA . GLN B 1 230 ? 2.559 15.617 27.891 1 90.81 230 GLN B CA 1
ATOM 5403 C C . GLN B 1 230 ? 1.293 15.891 28.703 1 90.81 230 GLN B C 1
ATOM 5405 O O . GLN B 1 230 ? 1.324 16.641 29.672 1 90.81 230 GLN B O 1
ATOM 5410 N N . GLN B 1 231 ? 0.191 15.445 28.188 1 90.19 231 GLN B N 1
ATOM 5411 C CA . GLN B 1 231 ? -1.083 15.523 28.891 1 90.19 231 GLN B CA 1
ATOM 5412 C C . GLN B 1 231 ? -1.61 14.133 29.219 1 90.19 231 GLN B C 1
ATOM 5414 O O . GLN B 1 231 ? -1.32 13.164 28.516 1 90.19 231 GLN B O 1
ATOM 5419 N N . ASN B 1 232 ? -2.439 14 30.203 1 88.12 232 ASN B N 1
ATOM 5420 C CA . ASN B 1 232 ? -2.895 12.703 30.688 1 88.12 232 ASN B CA 1
ATOM 5421 C C . ASN B 1 232 ? -4.258 12.336 30.109 1 88.12 232 ASN B C 1
ATOM 5423 O O . ASN B 1 232 ? -4.609 11.156 30.016 1 88.12 232 ASN B O 1
ATOM 5427 N N . VAL B 1 233 ? -5.035 13.414 29.875 1 92.62 233 VAL B N 1
ATOM 5428 C CA . VAL B 1 233 ? -6.402 13.156 29.438 1 92.62 233 VAL B CA 1
ATOM 5429 C C . VAL B 1 233 ? -6.66 13.883 28.109 1 92.62 233 VAL B C 1
ATOM 5431 O O . VAL B 1 233 ? -6.504 15.102 28.031 1 92.62 233 VAL B O 1
ATOM 5434 N N . LEU B 1 234 ? -7.023 13.188 27.109 1 92.75 234 LEU B N 1
ATOM 5435 C CA . LEU B 1 234 ? -7.391 13.773 25.828 1 92.75 234 LEU B CA 1
ATOM 5436 C C . LEU B 1 234 ? -8.875 14.141 25.797 1 92.75 234 LEU B C 1
ATOM 5438 O O . LEU B 1 234 ? -9.734 13.266 25.875 1 92.75 234 LEU B O 1
ATOM 5442 N N . CYS B 1 235 ? -9.125 15.359 25.766 1 90.81 235 CYS B N 1
ATOM 5443 C CA . CYS B 1 235 ? -10.492 15.844 25.625 1 90.81 235 CYS B CA 1
ATOM 5444 C C . CYS B 1 235 ? -10.969 15.758 24.188 1 90.81 235 CYS B C 1
ATOM 5446 O O . CYS B 1 235 ? -10.523 16.531 23.328 1 90.81 235 CYS B O 1
ATOM 5448 N N . VAL B 1 236 ? -11.961 14.953 23.875 1 91.25 236 VAL B N 1
ATOM 5449 C CA . VAL B 1 236 ? -12.383 14.656 22.516 1 91.25 236 VAL B CA 1
ATOM 5450 C C . VAL B 1 236 ? -13.086 15.867 21.906 1 91.25 236 VAL B C 1
ATOM 5452 O O . VAL B 1 236 ? -12.945 16.141 20.719 1 91.25 236 VAL B O 1
ATOM 5455 N N . THR B 1 237 ? -13.852 16.578 22.75 1 88.12 237 THR B N 1
ATOM 5456 C CA . THR B 1 237 ? -14.523 17.781 22.266 1 88.12 237 THR B CA 1
ATOM 5457 C C . THR B 1 237 ? -13.508 18.797 21.766 1 88.12 237 THR B C 1
ATOM 5459 O O . THR B 1 237 ? -13.695 19.406 20.703 1 88.12 237 THR B O 1
ATOM 5462 N N . ASP B 1 238 ? -12.453 18.969 22.484 1 88.44 238 ASP B N 1
ATOM 5463 C CA . ASP B 1 238 ? -11.391 19.891 22.094 1 88.44 238 ASP B CA 1
ATOM 5464 C C . ASP B 1 238 ? -10.719 19.422 20.797 1 88.44 238 ASP B C 1
ATOM 5466 O O . ASP B 1 238 ? -10.398 20.234 19.938 1 88.44 238 ASP B O 1
ATOM 5470 N N . TYR B 1 239 ? -10.5 18.234 20.75 1 92.44 239 TYR B N 1
ATOM 5471 C CA . TYR B 1 239 ? -9.852 17.672 19.578 1 92.44 239 TYR B CA 1
ATOM 5472 C C . TYR B 1 239 ? -10.688 17.906 18.328 1 92.44 239 TYR B C 1
ATOM 5474 O O . TYR B 1 239 ? -10.156 18.266 17.266 1 92.44 239 TYR B O 1
ATOM 5482 N N . VAL B 1 240 ? -11.953 17.719 18.453 1 89.25 240 VAL B N 1
ATOM 5483 C CA . VAL B 1 240 ? -12.867 17.922 17.328 1 89.25 240 VAL B CA 1
ATOM 5484 C C . VAL B 1 240 ? -12.844 19.391 16.906 1 89.25 240 VAL B C 1
ATOM 5486 O O . VAL B 1 240 ? -12.875 19.688 15.703 1 89.25 240 VAL B O 1
ATOM 5489 N N . HIS B 1 241 ? -12.812 20.219 17.875 1 88.44 241 HIS B N 1
ATOM 5490 C CA . HIS B 1 241 ? -12.742 21.656 17.578 1 88.44 241 HIS B CA 1
ATOM 5491 C C . HIS B 1 241 ? -11.461 22 16.812 1 88.44 241 HIS B C 1
ATOM 5493 O O . HIS B 1 241 ? -11.477 22.828 15.914 1 88.44 241 HIS B O 1
ATOM 5499 N N . MET B 1 242 ? -10.359 21.438 17.25 1 91.12 242 MET B N 1
ATOM 5500 C CA . MET B 1 242 ? -9.094 21.656 16.562 1 91.12 242 MET B CA 1
ATOM 5501 C C . MET B 1 242 ? -9.164 21.188 15.109 1 91.12 242 MET B C 1
ATOM 5503 O O . MET B 1 242 ? -8.688 21.859 14.203 1 91.12 242 MET B O 1
ATOM 5507 N N . LEU B 1 243 ? -9.75 20.031 14.883 1 91.25 243 LEU B N 1
ATOM 5508 C CA . LEU B 1 243 ? -9.891 19.469 13.547 1 91.25 243 LEU B CA 1
ATOM 5509 C C . LEU B 1 243 ? -10.711 20.406 12.656 1 91.25 243 LEU B C 1
ATOM 5511 O O . LEU B 1 243 ? -10.375 20.594 11.484 1 91.25 243 LEU B O 1
ATOM 5515 N N . ARG B 1 244 ? -11.75 20.906 13.258 1 88.56 244 ARG B N 1
ATOM 5516 C CA . ARG B 1 244 ? -12.617 21.812 12.5 1 88.56 244 ARG B CA 1
ATOM 5517 C C . ARG B 1 244 ? -11.875 23.078 12.094 1 88.56 244 ARG B C 1
ATOM 5519 O O . ARG B 1 244 ? -12 23.531 10.961 1 88.56 244 ARG B O 1
ATOM 5526 N N . THR B 1 245 ? -11.141 23.594 12.977 1 88.25 245 THR B N 1
ATOM 5527 C CA . THR B 1 245 ? -10.367 24.797 12.719 1 88.25 245 THR B CA 1
ATOM 5528 C C . THR B 1 245 ? -9.352 24.562 11.609 1 88.25 245 THR B C 1
ATOM 5530 O O . THR B 1 245 ? -9.117 25.438 10.773 1 88.25 245 THR B O 1
ATOM 5533 N N . GLU B 1 246 ? -8.797 23.422 11.555 1 93.12 246 GLU B N 1
ATOM 5534 C CA . GLU B 1 246 ? -7.711 23.141 10.625 1 93.12 246 GLU B CA 1
ATOM 5535 C C . GLU B 1 246 ? -8.234 22.969 9.195 1 93.12 246 GLU B C 1
ATOM 5537 O O . GLU B 1 246 ? -7.465 23.062 8.234 1 93.12 246 GLU B O 1
ATOM 5542 N N . VAL B 1 247 ? -9.531 22.734 9.07 1 93.19 247 VAL B N 1
ATOM 5543 C CA . VAL B 1 247 ? -10.109 22.562 7.742 1 93.19 247 VAL B CA 1
ATOM 5544 C C . VAL B 1 247 ? -9.781 23.781 6.871 1 93.19 247 VAL B C 1
ATOM 5546 O O . VAL B 1 247 ? -9.383 23.625 5.715 1 93.19 247 VAL B O 1
ATOM 5549 N N . GLU B 1 248 ? -9.961 24.953 7.418 1 91.25 248 GLU B N 1
ATOM 5550 C CA . GLU B 1 248 ? -9.672 26.172 6.684 1 91.25 248 GLU B CA 1
ATOM 5551 C C . GLU B 1 248 ? -8.195 26.281 6.34 1 91.25 248 GLU B C 1
ATOM 5553 O O . GLU B 1 248 ? -7.832 26.703 5.234 1 91.25 248 GLU B O 1
ATOM 5558 N N . TRP B 1 249 ? -7.371 25.922 7.262 1 93.94 249 TRP B N 1
ATOM 5559 C CA . TRP B 1 249 ? -5.93 26.016 7.059 1 93.94 249 TRP B CA 1
ATOM 5560 C C . TRP B 1 249 ? -5.457 25.016 6.008 1 93.94 249 TRP B C 1
ATOM 5562 O O . TRP B 1 249 ? -4.566 25.312 5.211 1 93.94 249 TRP B O 1
ATOM 5572 N N . ILE B 1 250 ? -6.02 23.828 6.043 1 96 250 ILE B N 1
ATOM 5573 C CA . ILE B 1 250 ? -5.688 22.797 5.055 1 96 250 ILE B CA 1
ATOM 5574 C C . ILE B 1 250 ? -6.125 23.266 3.666 1 96 250 ILE B C 1
ATOM 5576 O O . ILE B 1 250 ? -5.41 23.062 2.684 1 96 250 ILE B O 1
ATOM 5580 N N . SER B 1 251 ? -7.285 23.875 3.615 1 94.5 251 SER B N 1
ATOM 5581 C CA . SER B 1 251 ? -7.758 24.422 2.346 1 94.5 251 SER B CA 1
ATOM 5582 C C . SER B 1 251 ? -6.805 25.484 1.812 1 94.5 251 SER B C 1
ATOM 5584 O O . SER B 1 251 ? -6.512 25.516 0.614 1 94.5 251 SER B O 1
ATOM 5586 N N . GLU B 1 252 ? -6.395 26.312 2.697 1 92.44 252 GLU B N 1
ATOM 5587 C CA . GLU B 1 252 ? -5.434 27.328 2.312 1 92.44 252 GLU B CA 1
ATOM 5588 C C . GLU B 1 252 ? -4.133 26.719 1.811 1 92.44 252 GLU B C 1
ATOM 5590 O O . GLU B 1 252 ? -3.561 27.172 0.818 1 92.44 252 GLU B O 1
ATOM 5595 N N . MET B 1 253 ? -3.627 25.734 2.475 1 95 253 MET B N 1
ATOM 5596 C CA . MET B 1 253 ? -2.432 25.016 2.055 1 95 253 MET B CA 1
ATOM 5597 C C . MET B 1 253 ? -2.605 24.453 0.647 1 95 253 MET B C 1
ATOM 5599 O O . MET B 1 253 ? -1.731 24.609 -0.205 1 95 253 MET B O 1
ATOM 5603 N N . LEU B 1 254 ? -3.719 23.812 0.379 1 95.81 254 LEU B N 1
ATOM 5604 C CA . LEU B 1 254 ? -3.963 23.172 -0.904 1 95.81 254 LEU B CA 1
ATOM 5605 C C . LEU B 1 254 ? -4.027 24.188 -2.029 1 95.81 254 LEU B C 1
ATOM 5607 O O . LEU B 1 254 ? -3.682 23.891 -3.174 1 95.81 254 LEU B O 1
ATOM 5611 N N . SER B 1 255 ? -4.438 25.375 -1.68 1 91.12 255 SER B N 1
ATOM 5612 C CA . SER B 1 255 ? -4.523 26.438 -2.686 1 91.12 255 SER B CA 1
ATOM 5613 C C . SER B 1 255 ? -3.143 26.828 -3.203 1 91.12 255 SER B C 1
ATOM 5615 O O . SER B 1 255 ? -3.021 27.453 -4.254 1 91.12 255 SER B O 1
ATOM 5617 N N . THR B 1 256 ? -2.107 26.375 -2.533 1 88.56 256 THR B N 1
ATOM 5618 C CA . THR B 1 256 ? -0.741 26.641 -2.963 1 88.56 256 THR B CA 1
ATOM 5619 C C . THR B 1 256 ? -0.202 25.5 -3.811 1 88.56 256 THR B C 1
ATOM 5621 O O . THR B 1 256 ? 0.853 25.609 -4.438 1 88.56 256 THR B O 1
ATOM 5624 N N . PHE B 1 257 ? -0.875 24.359 -3.771 1 93 257 PHE B N 1
ATOM 5625 C CA . PHE B 1 257 ? -0.417 23.203 -4.512 1 93 257 PHE B CA 1
ATOM 5626 C C . PHE B 1 257 ? -0.686 23.359 -6.004 1 93 257 PHE B C 1
ATOM 5628 O O . PHE B 1 257 ? -1.758 23.828 -6.398 1 93 257 PHE B O 1
ATOM 5635 N N . ASN B 1 258 ? 0.262 23.031 -6.773 1 87.88 258 ASN B N 1
ATOM 5636 C CA . ASN B 1 258 ? 0.191 23.203 -8.219 1 87.88 258 ASN B CA 1
ATOM 5637 C C . ASN B 1 258 ? -1.052 22.531 -8.805 1 87.88 258 ASN B C 1
ATOM 5639 O O . ASN B 1 258 ? -1.298 21.344 -8.555 1 87.88 258 ASN B O 1
ATOM 5643 N N . GLY B 1 259 ? -1.834 23.328 -9.469 1 90.25 259 GLY B N 1
ATOM 5644 C CA . GLY B 1 259 ? -2.959 22.828 -10.242 1 90.25 259 GLY B CA 1
ATOM 5645 C C . GLY B 1 259 ? -4.254 22.781 -9.453 1 90.25 259 GLY B C 1
ATOM 5646 O O . GLY B 1 259 ? -5.34 22.828 -10.031 1 90.25 259 GLY B O 1
ATOM 5647 N N . TYR B 1 260 ? -4.207 22.641 -8.133 1 94.69 260 TYR B N 1
ATOM 5648 C CA . TYR B 1 260 ? -5.414 22.484 -7.324 1 94.69 260 TYR B CA 1
ATOM 5649 C C . TYR B 1 260 ? -6.289 23.734 -7.402 1 94.69 260 TYR B C 1
ATOM 5651 O O . TYR B 1 260 ? -7.504 23.625 -7.578 1 94.69 260 TYR B O 1
ATOM 5659 N N . ARG B 1 261 ? -5.684 24.891 -7.348 1 89.12 261 ARG B N 1
ATOM 5660 C CA . ARG B 1 261 ? -6.398 26.156 -7.312 1 89.12 261 ARG B CA 1
ATOM 5661 C C . ARG B 1 261 ? -7.152 26.391 -8.617 1 89.12 261 ARG B C 1
ATOM 5663 O O . ARG B 1 261 ? -8.195 27.062 -8.633 1 89.12 261 ARG B O 1
ATOM 5670 N N . ASP B 1 262 ? -6.699 25.812 -9.656 1 90.5 262 ASP B N 1
ATOM 5671 C CA . ASP B 1 262 ? -7.234 26.094 -10.984 1 90.5 262 ASP B CA 1
ATOM 5672 C C . ASP B 1 262 ? -8.406 25.172 -11.312 1 90.5 262 ASP B C 1
ATOM 5674 O O . ASP B 1 262 ? -9.109 25.359 -12.305 1 90.5 262 ASP B O 1
ATOM 5678 N N . LEU B 1 263 ? -8.695 24.219 -10.461 1 94.94 263 LEU B N 1
ATOM 5679 C CA . LEU B 1 263 ? -9.812 23.312 -10.68 1 94.94 263 LEU B CA 1
ATOM 5680 C C . LEU B 1 263 ? -11.141 24 -10.414 1 94.94 263 LEU B C 1
ATOM 5682 O O . LEU B 1 263 ? -11.203 24.969 -9.648 1 94.94 263 LEU B O 1
ATOM 5686 N N . PRO B 1 264 ? -12.203 23.516 -11.047 1 94.19 264 PRO B N 1
ATOM 5687 C CA . PRO B 1 264 ? -13.531 23.984 -10.648 1 94.19 264 PRO B CA 1
ATOM 5688 C C . PRO B 1 264 ? -13.828 23.75 -9.172 1 94.19 264 PRO B C 1
ATOM 5690 O O . PRO B 1 264 ? -13.414 22.719 -8.617 1 94.19 264 PRO B O 1
ATOM 5693 N N . THR B 1 265 ? -14.586 24.625 -8.57 1 92.69 265 THR B N 1
ATOM 5694 C CA . THR B 1 265 ? -14.836 24.594 -7.133 1 92.69 265 THR B CA 1
ATOM 5695 C C . THR B 1 265 ? -15.438 23.25 -6.715 1 92.69 265 THR B C 1
ATOM 5697 O O . THR B 1 265 ? -15.055 22.688 -5.684 1 92.69 265 THR B O 1
ATOM 5700 N N . ASN B 1 266 ? -16.391 22.797 -7.523 1 93.81 266 ASN B N 1
ATOM 5701 C CA . ASN B 1 266 ? -17.031 21.531 -7.18 1 93.81 266 ASN B CA 1
ATOM 5702 C C . ASN B 1 266 ? -16.031 20.375 -7.16 1 93.81 266 ASN B C 1
ATOM 5704 O O . ASN B 1 266 ? -16.141 19.469 -6.34 1 93.81 266 ASN B O 1
ATOM 5708 N N . GLU B 1 267 ? -15.039 20.391 -8 1 96.31 267 GLU B N 1
ATOM 5709 C CA . GLU B 1 267 ? -14.008 19.359 -8.062 1 96.31 267 GLU B CA 1
ATOM 5710 C C . GLU B 1 267 ? -13 19.516 -6.93 1 96.31 267 GLU B C 1
ATOM 5712 O O . GLU B 1 267 ? -12.555 18.531 -6.344 1 96.31 267 GLU B O 1
ATOM 5717 N N . LYS B 1 268 ? -12.695 20.781 -6.617 1 96.06 268 LYS B N 1
ATOM 5718 C CA . LYS B 1 268 ? -11.852 21.047 -5.457 1 96.06 268 LYS B CA 1
ATOM 5719 C C . LYS B 1 268 ? -12.469 20.469 -4.184 1 96.06 268 LYS B C 1
ATOM 5721 O O . LYS B 1 268 ? -11.781 19.828 -3.389 1 96.06 268 LYS B O 1
ATOM 5726 N N . VAL B 1 269 ? -13.766 20.734 -4.07 1 95.94 269 VAL B N 1
ATOM 5727 C CA . VAL B 1 269 ? -14.484 20.281 -2.887 1 95.94 269 VAL B CA 1
ATOM 5728 C C . VAL B 1 269 ? -14.492 18.75 -2.834 1 95.94 269 VAL B C 1
ATOM 5730 O O . VAL B 1 269 ? -14.266 18.156 -1.776 1 95.94 269 VAL B O 1
ATOM 5733 N N . THR B 1 270 ? -14.742 18.078 -3.953 1 96.81 270 THR B N 1
ATOM 5734 C CA . THR B 1 270 ? -14.789 16.625 -4.035 1 96.81 270 THR B CA 1
ATOM 5735 C C . THR B 1 270 ? -13.43 16.016 -3.668 1 96.81 270 THR B C 1
ATOM 5737 O O . THR B 1 270 ? -13.359 15.07 -2.887 1 96.81 270 THR B O 1
ATOM 5740 N N . ILE B 1 271 ? -12.375 16.594 -4.203 1 97.56 271 ILE B N 1
ATOM 5741 C CA . ILE B 1 271 ? -11.023 16.109 -3.938 1 97.56 271 ILE B CA 1
ATOM 5742 C C . ILE B 1 271 ? -10.656 16.375 -2.479 1 97.56 271 ILE B C 1
ATOM 5744 O O . ILE B 1 271 ? -10.062 15.523 -1.814 1 97.56 271 ILE B O 1
ATOM 5748 N N . PHE B 1 272 ? -11.039 17.531 -1.949 1 97.31 272 PHE B N 1
ATOM 5749 C CA . PHE B 1 272 ? -10.766 17.875 -0.562 1 97.31 272 PHE B CA 1
ATOM 5750 C C . PHE B 1 272 ? -11.422 16.891 0.391 1 97.31 272 PHE B C 1
ATOM 5752 O O . PHE B 1 272 ? -10.781 16.422 1.336 1 97.31 272 PHE B O 1
ATOM 5759 N N . LYS B 1 273 ? -12.68 16.547 0.148 1 95.94 273 LYS B N 1
ATOM 5760 C CA . LYS B 1 273 ? -13.422 15.633 1.001 1 95.94 273 LYS B CA 1
ATOM 5761 C C . LYS B 1 273 ? -12.742 14.266 1.065 1 95.94 273 LYS B C 1
ATOM 5763 O O . LYS B 1 273 ? -12.68 13.648 2.131 1 95.94 273 LYS B O 1
ATOM 5768 N N . HIS B 1 274 ? -12.258 13.859 -0.07 1 96.5 274 HIS B N 1
ATOM 5769 C CA . HIS B 1 274 ? -11.594 12.562 -0.153 1 96.5 274 HIS B CA 1
ATOM 5770 C C . HIS B 1 274 ? -10.219 12.609 0.509 1 96.5 274 HIS B C 1
ATOM 5772 O O . HIS B 1 274 ? -9.797 11.633 1.134 1 96.5 274 HIS B O 1
ATOM 5778 N N . PHE B 1 275 ? -9.531 13.703 0.489 1 97.62 275 PHE B N 1
ATOM 5779 C CA . PHE B 1 275 ? -8.125 13.852 0.827 1 97.62 275 PHE B CA 1
ATOM 5780 C C . PHE B 1 275 ? -7.953 14.164 2.309 1 97.62 275 PHE B C 1
ATOM 5782 O O . PHE B 1 275 ? -6.957 13.766 2.922 1 97.62 275 PHE B O 1
ATOM 5789 N N . TRP B 1 276 ? -8.82 14.867 2.898 1 96.31 276 TRP B N 1
ATOM 5790 C CA . TRP B 1 276 ? -8.617 15.547 4.172 1 96.31 276 TRP B CA 1
ATOM 5791 C C . TRP B 1 276 ? -8.188 14.555 5.254 1 96.31 276 TRP B C 1
ATOM 5793 O O . TRP B 1 276 ? -7.203 14.789 5.961 1 96.31 276 TRP B O 1
ATOM 5803 N N . MET B 1 277 ? -8.891 13.438 5.371 1 96.5 277 MET B N 1
ATOM 5804 C CA . MET B 1 277 ? -8.547 12.523 6.449 1 96.5 277 MET B CA 1
ATOM 5805 C C . MET B 1 277 ? -7.242 11.789 6.148 1 96.5 277 MET B C 1
ATOM 5807 O O . MET B 1 277 ? -6.504 11.43 7.066 1 96.5 277 MET B O 1
ATOM 5811 N N . HIS B 1 278 ? -6.902 11.539 4.84 1 98.31 278 HIS B N 1
ATOM 5812 C CA . HIS B 1 278 ? -5.594 11.008 4.48 1 98.31 278 HIS B CA 1
ATOM 5813 C C . HIS B 1 278 ? -4.473 11.914 4.98 1 98.31 278 HIS B C 1
ATOM 5815 O O . HIS B 1 278 ? -3.494 11.438 5.559 1 98.31 278 HIS B O 1
ATOM 5821 N N . PHE B 1 279 ? -4.742 13.188 4.793 1 98.56 279 PHE B N 1
ATOM 5822 C CA . PHE B 1 279 ? -3.764 14.18 5.211 1 98.56 279 PHE B CA 1
ATOM 5823 C C . PHE B 1 279 ? -3.615 14.195 6.727 1 98.56 279 PHE B C 1
ATOM 5825 O O . PHE B 1 279 ? -2.5 14.117 7.246 1 98.56 279 PHE B O 1
ATOM 5832 N N . VAL B 1 280 ? -4.676 14.281 7.426 1 98.06 280 VAL B N 1
ATOM 5833 C CA . VAL B 1 280 ? -4.672 14.414 8.883 1 98.06 280 VAL B CA 1
ATOM 5834 C C . VAL B 1 280 ? -3.947 13.234 9.516 1 98.06 280 VAL B C 1
ATOM 5836 O O . VAL B 1 280 ? -3.072 13.414 10.359 1 98.06 280 VAL B O 1
ATOM 5839 N N . ILE B 1 281 ? -4.242 12.07 9.047 1 98.44 281 ILE B N 1
ATOM 5840 C CA . ILE B 1 281 ? -3.686 10.859 9.633 1 98.44 281 ILE B CA 1
ATOM 5841 C C . ILE B 1 281 ? -2.186 10.789 9.352 1 98.44 281 ILE B C 1
ATOM 5843 O O . ILE B 1 281 ? -1.383 10.594 10.266 1 98.44 281 ILE B O 1
ATOM 5847 N N . PHE B 1 282 ? -1.83 10.945 8.125 1 98.81 282 PHE B N 1
ATOM 5848 C CA . PHE B 1 282 ? -0.431 10.828 7.734 1 98.81 282 PHE B CA 1
ATOM 5849 C C . PHE B 1 282 ? 0.409 11.922 8.383 1 98.81 282 PHE B C 1
ATOM 5851 O O . PHE B 1 282 ? 1.464 11.641 8.953 1 98.81 282 PHE B O 1
ATOM 5858 N N . GLU B 1 283 ? -0.035 13.133 8.32 1 98.5 283 GLU B N 1
ATOM 5859 C CA . GLU B 1 283 ? 0.701 14.297 8.812 1 98.5 283 GLU B CA 1
ATOM 5860 C C . GLU B 1 283 ? 0.825 14.273 10.328 1 98.5 283 GLU B C 1
ATOM 5862 O O . GLU B 1 283 ? 1.875 14.617 10.883 1 98.5 283 GLU B O 1
ATOM 5867 N N . ARG B 1 284 ? -0.251 13.859 11 1 97.75 284 ARG B N 1
ATOM 5868 C CA . ARG B 1 284 ? -0.198 13.781 12.461 1 97.75 284 ARG B CA 1
ATOM 5869 C C . ARG B 1 284 ? 0.804 12.727 12.914 1 97.75 284 ARG B C 1
ATOM 5871 O O . ARG B 1 284 ? 1.506 12.914 13.906 1 97.75 284 ARG B O 1
ATOM 5878 N N . THR B 1 285 ? 0.795 11.664 12.227 1 98.44 285 THR B N 1
ATOM 5879 C CA . THR B 1 285 ? 1.748 10.609 12.562 1 98.44 285 THR B CA 1
ATOM 5880 C C . THR B 1 285 ? 3.178 11.062 12.289 1 98.44 285 THR B C 1
ATOM 5882 O O . THR B 1 285 ? 4.082 10.797 13.078 1 98.44 285 THR B O 1
ATOM 5885 N N . PHE B 1 286 ? 3.367 11.758 11.211 1 98.25 286 PHE B N 1
ATOM 5886 C CA . PHE B 1 286 ? 4.68 12.289 10.859 1 98.25 286 PHE B CA 1
ATOM 5887 C C . PHE B 1 286 ? 5.152 13.305 11.898 1 98.25 286 PHE B C 1
ATOM 5889 O O . PHE B 1 286 ? 6.301 13.258 12.336 1 98.25 286 PHE B O 1
ATOM 5896 N N . GLU B 1 287 ? 4.238 14.203 12.273 1 96.06 287 GLU B N 1
ATOM 5897 C CA . GLU B 1 287 ? 4.605 15.195 13.281 1 96.06 287 GLU B CA 1
ATOM 5898 C C . GLU B 1 287 ? 4.93 14.531 14.617 1 96.06 287 GLU B C 1
ATOM 5900 O O . GLU B 1 287 ? 5.816 14.984 15.344 1 96.06 287 GLU B O 1
ATOM 5905 N N . SER B 1 288 ? 4.156 13.523 14.93 1 96.5 288 SER B N 1
ATOM 5906 C CA . SER B 1 288 ? 4.434 12.789 16.156 1 96.5 288 SER B CA 1
ATOM 5907 C C . SER B 1 288 ? 5.828 12.18 16.125 1 96.5 288 SER B C 1
ATOM 5909 O O . SER B 1 288 ? 6.555 12.227 17.125 1 96.5 288 SER B O 1
ATOM 5911 N N . PHE B 1 289 ? 6.246 11.562 15.023 1 97.06 289 PHE B N 1
ATOM 5912 C CA . PHE B 1 289 ? 7.598 11.055 14.836 1 97.06 289 PHE B CA 1
ATOM 5913 C C . PHE B 1 289 ? 8.625 12.172 14.984 1 97.06 289 PHE B C 1
ATOM 5915 O O . PHE B 1 289 ? 9.633 12.008 15.68 1 97.06 289 PHE B O 1
ATOM 5922 N N . ARG B 1 290 ? 8.312 13.297 14.43 1 92.25 290 ARG B N 1
ATOM 5923 C CA . ARG B 1 290 ? 9.25 14.406 14.445 1 92.25 290 ARG B CA 1
ATOM 5924 C C . ARG B 1 290 ? 9.438 14.953 15.859 1 92.25 290 ARG B C 1
ATOM 5926 O O . ARG B 1 290 ? 10.539 15.359 16.234 1 92.25 290 ARG B O 1
ATOM 5933 N N . VAL B 1 291 ? 8.359 15 16.547 1 90.12 291 VAL B N 1
ATOM 5934 C CA . VAL B 1 291 ? 8.359 15.578 17.891 1 90.12 291 VAL B CA 1
ATOM 5935 C C . VAL B 1 291 ? 8.969 14.586 18.875 1 90.12 291 VAL B C 1
ATOM 5937 O O . VAL B 1 291 ? 9.773 14.969 19.734 1 90.12 291 VAL B O 1
ATOM 5940 N N . MET B 1 292 ? 8.602 13.297 18.812 1 89.31 292 MET B N 1
ATOM 5941 C CA . MET B 1 292 ? 8.969 12.312 19.828 1 89.31 292 MET B CA 1
ATOM 5942 C C . MET B 1 292 ? 10.289 11.633 19.469 1 89.31 292 MET B C 1
ATOM 5944 O O . MET B 1 292 ? 10.938 11.031 20.328 1 89.31 292 MET B O 1
ATOM 5948 N N . GLY B 1 293 ? 10.664 11.656 18.219 1 87.25 293 GLY B N 1
ATOM 5949 C CA . GLY B 1 293 ? 11.914 11.039 17.812 1 87.25 293 GLY B CA 1
ATOM 5950 C C . GLY B 1 293 ? 11.75 9.602 17.344 1 87.25 293 GLY B C 1
ATOM 5951 O O . GLY B 1 293 ? 10.641 9.172 17.016 1 87.25 293 GLY B O 1
ATOM 5952 N N . GLY B 1 294 ? 12.875 8.844 17.328 1 86 294 GLY B N 1
ATOM 5953 C CA . GLY B 1 294 ? 12.914 7.559 16.641 1 86 294 GLY B CA 1
ATOM 5954 C C . GLY B 1 294 ? 12.797 6.375 17.578 1 86 294 GLY B C 1
ATOM 5955 O O . GLY B 1 294 ? 12.93 5.223 17.156 1 86 294 GLY B O 1
ATOM 5956 N N . GLU B 1 295 ? 12.438 6.598 18.828 1 87.44 295 GLU B N 1
ATOM 5957 C CA . GLU B 1 295 ? 12.32 5.473 19.75 1 87.44 295 GLU B CA 1
ATOM 5958 C C . GLU B 1 295 ? 11.125 4.594 19.406 1 87.44 295 GLU B C 1
ATOM 5960 O O . GLU B 1 295 ? 9.977 5.047 19.453 1 87.44 295 GLU B O 1
ATOM 5965 N N . GLN B 1 296 ? 11.328 3.334 19.234 1 89 296 GLN B N 1
ATOM 5966 C CA . GLN B 1 296 ? 10.328 2.43 18.688 1 89 296 GLN B CA 1
ATOM 5967 C C . GLN B 1 296 ? 9.242 2.117 19.719 1 89 296 GLN B C 1
ATOM 5969 O O . GLN B 1 296 ? 8.102 1.846 19.344 1 89 296 GLN B O 1
ATOM 5974 N N . ASP B 1 297 ? 9.523 2.24 20.906 1 88.62 297 ASP B N 1
ATOM 5975 C CA . ASP B 1 297 ? 8.562 1.844 21.938 1 88.62 297 ASP B CA 1
ATOM 5976 C C . ASP B 1 297 ? 7.723 3.033 22.391 1 88.62 297 ASP B C 1
ATOM 5978 O O . ASP B 1 297 ? 6.777 2.873 23.172 1 88.62 297 ASP B O 1
ATOM 5982 N N . ASP B 1 298 ? 7.988 4.234 21.922 1 93 298 ASP B N 1
ATOM 5983 C CA . ASP B 1 298 ? 7.191 5.422 22.234 1 93 298 ASP B CA 1
ATOM 5984 C C . ASP B 1 298 ? 6.035 5.578 21.25 1 93 298 ASP B C 1
ATOM 5986 O O . ASP B 1 298 ? 6.246 5.934 20.078 1 93 298 ASP B O 1
ATOM 5990 N N . HIS B 1 299 ? 4.82 5.328 21.656 1 95.62 299 HIS B N 1
ATOM 5991 C CA . HIS B 1 299 ? 3.643 5.363 20.797 1 95.62 299 HIS B CA 1
ATOM 5992 C C . HIS B 1 299 ? 2.803 6.609 21.062 1 95.62 299 HIS B C 1
ATOM 5994 O O . HIS B 1 299 ? 1.642 6.68 20.656 1 95.62 299 HIS B O 1
ATOM 6000 N N . ARG B 1 300 ? 3.404 7.613 21.828 1 95 300 ARG B N 1
ATOM 6001 C CA . ARG B 1 300 ? 2.682 8.852 22.109 1 95 300 ARG B CA 1
ATOM 6002 C C . ARG B 1 300 ? 2.471 9.664 20.844 1 95 300 ARG B C 1
ATOM 6004 O O . ARG B 1 300 ? 3.32 9.664 19.953 1 95 300 ARG B O 1
ATOM 6011 N N . MET B 1 301 ? 1.361 10.328 20.734 1 97.25 301 MET B N 1
ATOM 6012 C CA . MET B 1 301 ? 0.99 11.133 19.562 1 97.25 301 MET B CA 1
ATOM 6013 C C . MET B 1 301 ? 0.916 12.609 19.922 1 97.25 301 MET B C 1
ATOM 6015 O O . MET B 1 301 ? 0.386 12.977 20.984 1 9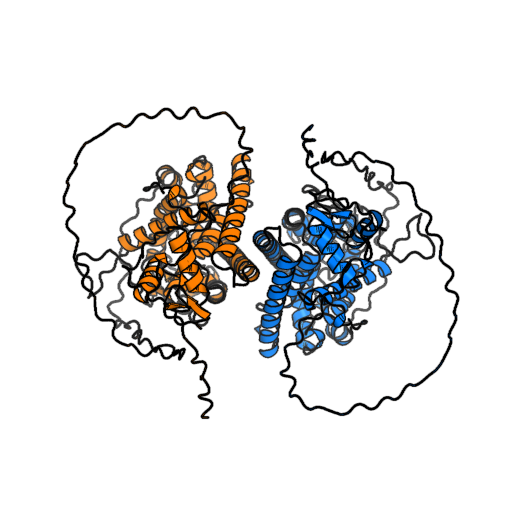7.25 301 MET B O 1
ATOM 6019 N N . ALA B 1 302 ? 1.396 13.445 19.062 1 96.31 302 ALA B N 1
ATOM 6020 C CA . ALA B 1 302 ? 1.316 14.891 19.219 1 96.31 302 ALA B CA 1
ATOM 6021 C C . ALA B 1 302 ? 0.107 15.461 18.484 1 96.31 302 ALA B C 1
ATOM 6023 O O . ALA B 1 302 ? -0.09 15.18 17.297 1 96.31 302 ALA B O 1
ATOM 6024 N N . MET B 1 303 ? -0.64 16.172 19.188 1 95.31 303 MET B N 1
ATOM 6025 C CA . MET B 1 303 ? -1.799 16.828 18.594 1 95.31 303 MET B CA 1
ATOM 6026 C C . MET B 1 303 ? -1.42 18.203 18.031 1 95.31 303 MET B C 1
ATOM 6028 O O . MET B 1 303 ? -0.335 18.719 18.312 1 95.31 303 MET B O 1
ATOM 6032 N N . PRO B 1 304 ? -2.303 18.781 17.188 1 94.19 304 PRO B N 1
ATOM 6033 C CA . PRO B 1 304 ? -1.943 20.031 16.516 1 94.19 304 PRO B CA 1
ATOM 6034 C C . PRO B 1 304 ? -1.579 21.156 17.484 1 94.19 304 PRO B C 1
ATOM 6036 O O . PRO B 1 304 ? -0.732 22 17.188 1 94.19 304 PRO B O 1
ATOM 6039 N N . ASN B 1 305 ? -2.164 21.188 18.656 1 92.31 305 ASN B N 1
ATOM 6040 C CA . ASN B 1 305 ? -1.941 22.266 19.609 1 92.31 305 ASN B CA 1
ATOM 6041 C C . ASN B 1 305 ? -0.661 22.047 20.406 1 92.31 305 ASN B C 1
ATOM 6043 O O . ASN B 1 305 ? -0.329 22.859 21.281 1 92.31 305 ASN B O 1
ATOM 6047 N N . GLY B 1 306 ? 0.009 20.906 20.141 1 91.19 306 GLY B N 1
ATOM 6048 C CA . GLY B 1 306 ? 1.258 20.641 20.844 1 91.19 306 GLY B CA 1
ATOM 6049 C C . GLY B 1 306 ? 1.106 19.672 22 1 91.19 306 GLY B C 1
ATOM 6050 O O . GLY B 1 306 ? 2.1 19.141 22.5 1 91.19 306 GLY B O 1
ATOM 6051 N N . ASP B 1 307 ? -0.058 19.359 22.406 1 92.75 307 ASP B N 1
ATOM 6052 C CA . ASP B 1 307 ? -0.258 18.391 23.469 1 92.75 307 ASP B CA 1
ATOM 6053 C C . ASP B 1 307 ? 0.102 16.984 22.984 1 92.75 307 ASP B C 1
ATOM 6055 O O . ASP B 1 307 ? -0.186 16.609 21.844 1 92.75 307 ASP B O 1
ATOM 6059 N N . VAL B 1 308 ? 0.761 16.25 23.859 1 95.31 308 VAL B N 1
ATOM 6060 C CA . VAL B 1 308 ? 1.188 14.891 23.562 1 95.31 308 VAL B CA 1
ATOM 6061 C C . VAL B 1 308 ? 0.462 13.906 24.469 1 95.31 308 VAL B C 1
ATOM 6063 O O . VAL B 1 308 ? 0.38 14.125 25.688 1 95.31 308 VAL B O 1
ATOM 6066 N N . TYR B 1 309 ? -0.058 12.875 23.906 1 95.94 309 TYR B N 1
ATOM 6067 C CA . TYR B 1 309 ? -0.857 11.938 24.688 1 95.94 309 TYR B CA 1
ATOM 6068 C C . TYR B 1 309 ? -0.359 10.508 24.484 1 95.94 309 TYR B C 1
ATOM 6070 O O . TYR B 1 309 ? 0.073 10.141 23.391 1 95.94 309 TYR B O 1
ATOM 6078 N N . ASP B 1 310 ? -0.476 9.727 25.547 1 94.94 310 ASP B N 1
ATOM 6079 C CA . ASP B 1 310 ? -0.481 8.273 25.406 1 94.94 310 ASP B CA 1
ATOM 6080 C C . ASP B 1 310 ? -1.846 7.773 24.938 1 94.94 310 ASP B C 1
ATOM 6082 O O . ASP B 1 310 ? -2.736 7.523 25.75 1 94.94 310 ASP B O 1
ATOM 6086 N N . VAL B 1 311 ? -1.961 7.559 23.703 1 94 311 VAL B N 1
ATOM 6087 C CA . VAL B 1 311 ? -3.27 7.289 23.109 1 94 311 VAL B CA 1
ATOM 6088 C C . VAL B 1 311 ? -3.617 5.812 23.281 1 94 311 VAL B C 1
ATOM 6090 O O . VAL B 1 311 ? -4.734 5.395 22.969 1 94 311 VAL B O 1
ATOM 6093 N N . ILE B 1 312 ? -2.689 5.004 23.656 1 91.56 312 ILE B N 1
ATOM 6094 C CA . ILE B 1 312 ? -2.912 3.57 23.828 1 91.56 312 ILE B CA 1
ATOM 6095 C C . ILE B 1 312 ? -3.514 3.301 25.203 1 91.56 312 ILE B C 1
ATOM 6097 O O . ILE B 1 312 ? -4.559 2.652 25.312 1 91.56 312 ILE B O 1
ATOM 6101 N N . SER B 1 313 ? -2.928 3.861 26.234 1 87.88 313 SER B N 1
ATOM 6102 C CA . SER B 1 313 ? -3.318 3.537 27.609 1 87.88 313 SER B CA 1
ATOM 6103 C C . SER B 1 313 ? -3.906 4.754 28.312 1 87.88 313 SER B C 1
ATOM 6105 O O . SER B 1 313 ? -4.465 4.629 29.406 1 87.88 313 SER B O 1
ATOM 6107 N N . GLY B 1 314 ? -3.838 5.875 27.719 1 84.75 314 GLY B N 1
ATOM 6108 C CA . GLY B 1 314 ? -4.301 7.09 28.375 1 84.75 314 GLY B CA 1
ATOM 6109 C C . GLY B 1 314 ? -5.809 7.156 28.5 1 84.75 314 GLY B C 1
ATOM 6110 O O . GLY B 1 314 ? -6.516 6.242 28.078 1 84.75 314 GLY B O 1
ATOM 6111 N N . SER B 1 315 ? -6.195 8.289 29.156 1 88.25 315 SER B N 1
ATOM 6112 C CA . SER B 1 315 ? -7.617 8.492 29.422 1 88.25 315 SER B CA 1
ATOM 6113 C C . SER B 1 315 ? -8.242 9.445 28.422 1 88.25 315 SER B C 1
ATOM 6115 O O . SER B 1 315 ? -7.555 10.289 27.844 1 88.25 315 SER B O 1
ATOM 6117 N N . TYR B 1 316 ? -9.508 9.227 28.188 1 90.62 316 TYR B N 1
ATOM 6118 C CA . TYR B 1 316 ? -10.297 10.078 27.312 1 90.62 316 TYR B CA 1
ATOM 6119 C C . TYR B 1 316 ? -11.438 10.75 28.078 1 90.62 316 TYR B C 1
ATOM 6121 O O . TYR B 1 316 ? -12.055 10.133 28.938 1 90.62 316 TYR B O 1
ATOM 6129 N N . ASP B 1 317 ? -11.547 12 27.859 1 90.94 317 ASP B N 1
ATOM 6130 C CA . ASP B 1 317 ? -12.703 12.734 28.344 1 90.94 317 ASP B CA 1
ATOM 6131 C C . ASP B 1 317 ? -13.781 12.852 27.281 1 90.94 317 ASP B C 1
ATOM 6133 O O . ASP B 1 317 ? -13.609 13.562 26.281 1 90.94 317 ASP B O 1
ATOM 6137 N N . LEU B 1 318 ? -14.93 12.242 27.5 1 91.25 318 LEU B N 1
ATOM 6138 C CA . LEU B 1 318 ? -16.016 12.211 26.516 1 91.25 318 LEU B CA 1
ATOM 6139 C C . LEU B 1 318 ? -17.188 13.078 26.984 1 91.25 318 LEU B C 1
ATOM 6141 O O . LEU B 1 318 ? -18.297 12.93 26.484 1 91.25 318 LEU B O 1
ATOM 6145 N N . THR B 1 319 ? -16.828 13.898 27.906 1 88.69 319 THR B N 1
ATOM 6146 C CA . THR B 1 319 ? -17.891 14.781 28.391 1 88.69 319 THR B CA 1
ATOM 6147 C C . THR B 1 319 ? -18.469 15.602 27.234 1 88.69 319 THR B C 1
ATOM 6149 O O . THR B 1 319 ? -17.719 16.234 26.484 1 88.69 319 THR B O 1
ATOM 6152 N N . GLY B 1 320 ? -19.734 15.531 27.078 1 86.5 320 GLY B N 1
ATOM 6153 C CA . GLY B 1 320 ? -20.391 16.281 26.031 1 86.5 320 GLY B CA 1
ATOM 6154 C C . GLY B 1 320 ? -20.5 15.523 24.719 1 86.5 320 GLY B C 1
ATOM 6155 O O . GLY B 1 320 ? -21.281 15.898 23.844 1 86.5 320 GLY B O 1
ATOM 6156 N N . VAL B 1 321 ? -19.781 14.469 24.672 1 91 321 VAL B N 1
ATOM 6157 C CA . VAL B 1 321 ? -19.75 13.688 23.438 1 91 321 VAL B CA 1
ATOM 6158 C C . VAL B 1 321 ? -20.781 12.562 23.516 1 91 321 VAL B C 1
ATOM 6160 O O . VAL B 1 321 ? -21.516 12.32 22.562 1 91 321 VAL B O 1
ATOM 6163 N N . THR B 1 322 ? -20.797 11.969 24.609 1 90.56 322 THR B N 1
ATOM 6164 C CA . THR B 1 322 ? -21.703 10.836 24.797 1 90.56 322 THR B CA 1
ATOM 6165 C C . THR B 1 322 ? -22.031 10.648 26.266 1 90.56 322 THR B C 1
ATOM 6167 O O . THR B 1 322 ? -21.297 11.109 27.141 1 90.56 322 THR B O 1
ATOM 6170 N N . ASP B 1 323 ? -23.219 10.07 26.484 1 88.56 323 ASP B N 1
ATOM 6171 C CA . ASP B 1 323 ? -23.625 9.727 27.844 1 88.56 323 ASP B CA 1
ATOM 6172 C C . ASP B 1 323 ? -23.281 8.273 28.172 1 88.56 323 ASP B C 1
ATOM 6174 O O . ASP B 1 323 ? -23.438 7.836 29.312 1 88.56 323 ASP B O 1
ATOM 6178 N N . LEU B 1 324 ? -22.75 7.605 27.25 1 87.75 324 LEU B N 1
ATOM 6179 C CA . LEU B 1 324 ? -22.406 6.203 27.453 1 87.75 324 LEU B CA 1
ATOM 6180 C C . LEU B 1 324 ? -21.062 6.086 28.172 1 87.75 324 LEU B C 1
ATOM 6182 O O . LEU B 1 324 ? -20.156 6.891 27.938 1 87.75 324 LEU B O 1
ATOM 6186 N N . PRO B 1 325 ? -21 5.055 29.047 1 87.19 325 PRO B N 1
ATOM 6187 C CA . PRO B 1 325 ? -19.672 4.781 29.609 1 87.19 325 PRO B CA 1
ATOM 6188 C C . PRO B 1 325 ? -18.672 4.359 28.547 1 87.19 325 PRO B C 1
ATOM 6190 O O . PRO B 1 325 ? -19.047 3.748 27.547 1 87.19 325 PRO B O 1
ATOM 6193 N N . ILE B 1 326 ? -17.375 4.633 28.781 1 86.62 326 ILE B N 1
ATOM 6194 C CA . ILE B 1 326 ? -16.312 4.43 27.797 1 86.62 326 ILE B CA 1
ATOM 6195 C C . ILE B 1 326 ? -16.219 2.949 27.422 1 86.62 326 ILE B C 1
ATOM 6197 O O . ILE B 1 326 ? -15.914 2.605 26.281 1 86.62 326 ILE B O 1
ATOM 6201 N N . GLU B 1 327 ? -16.609 2.074 28.344 1 84.56 327 GLU B N 1
ATOM 6202 C CA . GLU B 1 327 ? -16.547 0.631 28.141 1 84.56 327 GLU B CA 1
ATOM 6203 C C . GLU B 1 327 ? -17.531 0.181 27.062 1 84.56 327 GLU B C 1
ATOM 6205 O O . GLU B 1 327 ? -17.312 -0.847 26.422 1 84.56 327 GLU B O 1
ATOM 6210 N N . GLN B 1 328 ? -18.547 1.051 26.828 1 84.44 328 GLN B N 1
ATOM 6211 C CA . GLN B 1 328 ? -19.547 0.718 25.828 1 84.44 328 GLN B CA 1
ATOM 6212 C C . GLN B 1 328 ? -19.203 1.34 24.484 1 84.44 328 GLN B C 1
ATOM 6214 O O . GLN B 1 328 ? -19.672 0.88 23.438 1 84.44 328 GLN B O 1
ATOM 6219 N N . VAL B 1 329 ? -18.312 2.326 24.516 1 87 329 VAL B N 1
ATOM 6220 C CA . VAL B 1 329 ? -17.969 3.053 23.312 1 87 329 VAL B CA 1
ATOM 6221 C C . VAL B 1 329 ? -16.75 2.395 22.641 1 87 329 VAL B C 1
ATOM 6223 O O . VAL B 1 329 ? -16.688 2.309 21.422 1 87 329 VAL B O 1
ATOM 6226 N N . ARG B 1 330 ? -15.898 1.787 23.375 1 84.56 330 ARG B N 1
ATOM 6227 C CA . ARG B 1 330 ? -14.609 1.265 22.922 1 84.56 330 ARG B CA 1
ATOM 6228 C C . ARG B 1 330 ? -14.805 0.16 21.875 1 84.56 330 ARG B C 1
ATOM 6230 O O . ARG B 1 330 ? -14.094 0.109 20.875 1 84.56 330 ARG B O 1
ATOM 6237 N N . PRO B 1 331 ? -15.766 -0.667 22.078 1 82.81 331 PRO B N 1
ATOM 6238 C CA . PRO B 1 331 ? -15.945 -1.734 21.094 1 82.81 331 PRO B CA 1
ATOM 6239 C C . PRO B 1 331 ? -16.531 -1.228 19.781 1 82.81 331 PRO B C 1
ATOM 6241 O O . PRO B 1 331 ? -16.391 -1.886 18.734 1 82.81 331 PRO B O 1
ATOM 6244 N N . ILE B 1 332 ? -17.172 -0.094 19.812 1 83.56 332 ILE B N 1
ATOM 6245 C CA . ILE B 1 332 ? -17.906 0.38 18.641 1 83.56 332 ILE B CA 1
ATOM 6246 C C . ILE B 1 332 ? -17.047 1.394 17.875 1 83.56 332 ILE B C 1
ATOM 6248 O O . ILE B 1 332 ? -17.234 1.593 16.672 1 83.56 332 ILE B O 1
ATOM 6252 N N . CYS B 1 333 ? -16.156 1.987 18.594 1 88.38 333 CYS B N 1
ATOM 6253 C CA . CYS B 1 333 ? -15.336 3.02 17.953 1 88.38 333 CYS B CA 1
ATOM 6254 C C . CYS B 1 333 ? -13.875 2.898 18.375 1 88.38 333 CYS B C 1
ATOM 6256 O O . CYS B 1 333 ? -13.562 2.965 19.578 1 88.38 333 CYS B O 1
ATOM 6258 N N . GLN B 1 334 ? -13.086 2.68 17.438 1 88.25 334 GLN B N 1
ATOM 6259 C CA . GLN B 1 334 ? -11.641 2.688 17.641 1 88.25 334 GLN B CA 1
ATOM 6260 C C . GLN B 1 334 ? -11 3.914 17 1 88.25 334 GLN B C 1
ATOM 6262 O O . GLN B 1 334 ? -10.812 3.955 15.773 1 88.25 334 GLN B O 1
ATOM 6267 N N . PRO B 1 335 ? -10.57 4.859 17.828 1 92.62 335 PRO B N 1
ATOM 6268 C CA . PRO B 1 335 ? -10.047 6.098 17.25 1 92.62 335 PRO B CA 1
ATOM 6269 C C . PRO B 1 335 ? -8.852 5.855 16.328 1 92.62 335 PRO B C 1
ATOM 6271 O O . PRO B 1 335 ? -8 5.012 16.625 1 92.62 335 PRO B O 1
ATOM 6274 N N . TRP B 1 336 ? -8.828 6.605 15.242 1 96 336 TRP B N 1
ATOM 6275 C CA . TRP B 1 336 ? -7.797 6.398 14.227 1 96 336 TRP B CA 1
ATOM 6276 C C . TRP B 1 336 ? -6.406 6.617 14.812 1 96 336 TRP B C 1
ATOM 6278 O O . TRP B 1 336 ? -5.441 5.977 14.383 1 96 336 TRP B O 1
ATOM 6288 N N . TYR B 1 337 ? -6.203 7.578 15.75 1 95.94 337 TYR B N 1
ATOM 6289 C CA . TYR B 1 337 ? -4.875 7.91 16.266 1 95.94 337 TYR B CA 1
ATOM 6290 C C . TYR B 1 337 ? -4.312 6.766 17.094 1 95.94 337 TYR B C 1
ATOM 6292 O O . TYR B 1 337 ? -3.094 6.633 17.234 1 95.94 337 TYR B O 1
ATOM 6300 N N . LYS B 1 338 ? -5.203 5.93 17.672 1 95.44 338 LYS B N 1
ATOM 6301 C CA . LYS B 1 338 ? -4.727 4.723 18.344 1 95.44 338 LYS B CA 1
ATOM 6302 C C . LYS B 1 338 ? -4.184 3.711 17.328 1 95.44 338 LYS B C 1
ATOM 6304 O O . LYS B 1 338 ? -3.123 3.119 17.547 1 95.44 338 LYS B O 1
ATOM 6309 N N . ILE B 1 339 ? -4.906 3.525 16.25 1 96.69 339 ILE B N 1
ATOM 6310 C CA . ILE B 1 339 ? -4.492 2.598 15.211 1 96.69 339 ILE B CA 1
ATOM 6311 C C . ILE B 1 339 ? -3.193 3.088 14.57 1 96.69 339 ILE B C 1
ATOM 6313 O O . ILE B 1 339 ? -2.273 2.301 14.336 1 96.69 339 ILE B O 1
ATOM 6317 N N . ALA B 1 340 ? -3.08 4.379 14.289 1 98.12 340 ALA B N 1
ATOM 6318 C CA . ALA B 1 340 ? -1.881 4.965 13.695 1 98.12 340 ALA B CA 1
ATOM 6319 C C . ALA B 1 340 ? -0.679 4.809 14.625 1 98.12 340 ALA B C 1
ATOM 6321 O O . ALA B 1 340 ? 0.429 4.512 14.172 1 98.12 340 ALA B O 1
ATOM 6322 N N . ALA B 1 341 ? -0.877 5.027 15.906 1 97.62 341 ALA B N 1
ATOM 6323 C CA . ALA B 1 341 ? 0.187 4.91 16.906 1 97.62 341 ALA B CA 1
ATOM 6324 C C . ALA B 1 341 ? 0.753 3.492 16.938 1 97.62 341 ALA B C 1
ATOM 6326 O O . ALA B 1 341 ? 1.96 3.303 17.094 1 97.62 341 ALA B O 1
ATOM 6327 N N . LEU B 1 342 ? -0.126 2.57 16.734 1 95.5 342 LEU B N 1
ATOM 6328 C CA . LEU B 1 342 ? 0.271 1.172 16.859 1 95.5 342 LEU B CA 1
ATOM 6329 C C . LEU B 1 342 ? 0.853 0.65 15.547 1 95.5 342 LEU B C 1
ATOM 6331 O O . LEU B 1 342 ? 1.826 -0.108 15.555 1 95.5 342 LEU B O 1
ATOM 6335 N N . ASN B 1 343 ? 0.327 1.101 14.43 1 94.5 343 ASN B N 1
ATOM 6336 C CA . ASN B 1 343 ? 0.616 0.394 13.188 1 94.5 343 ASN B CA 1
ATOM 6337 C C . ASN B 1 343 ? 1.402 1.269 12.211 1 94.5 343 ASN B C 1
ATOM 6339 O O . ASN B 1 343 ? 2.031 0.761 11.281 1 94.5 343 ASN B O 1
ATOM 6343 N N . MET B 1 344 ? 1.401 2.537 12.375 1 97.56 344 MET B N 1
ATOM 6344 C CA . MET B 1 344 ? 2.006 3.432 11.391 1 97.56 344 MET B CA 1
ATOM 6345 C C . MET B 1 344 ? 3.219 4.145 11.977 1 97.56 344 MET B C 1
ATOM 6347 O O . MET B 1 344 ? 4.223 4.34 11.289 1 97.56 344 MET B O 1
ATOM 6351 N N . LEU B 1 345 ? 3.127 4.543 13.242 1 98 345 LEU B N 1
ATOM 6352 C CA . LEU B 1 345 ? 4.184 5.336 13.867 1 98 345 LEU B CA 1
ATOM 6353 C C . LEU B 1 345 ? 5.484 4.543 13.945 1 98 345 LEU B C 1
ATOM 6355 O O . LEU B 1 345 ? 6.551 5.062 13.617 1 98 345 LEU B O 1
ATOM 6359 N N . PRO B 1 346 ? 5.453 3.277 14.305 1 96 346 PRO B N 1
ATOM 6360 C CA . PRO B 1 346 ? 6.719 2.539 14.391 1 96 346 PRO B CA 1
ATOM 6361 C C . PRO B 1 346 ? 7.438 2.434 13.055 1 96 346 PRO B C 1
ATOM 6363 O O . PRO B 1 346 ? 8.617 2.783 12.953 1 96 346 PRO B O 1
ATOM 6366 N N . PRO B 1 347 ? 6.766 1.983 12 1 96.5 347 PRO B N 1
ATOM 6367 C CA . PRO B 1 347 ? 7.484 1.945 10.727 1 96.5 347 PRO B CA 1
ATOM 6368 C C . PRO B 1 347 ? 7.895 3.332 10.234 1 96.5 347 PRO B C 1
ATOM 6370 O O . PRO B 1 347 ? 8.906 3.475 9.547 1 96.5 347 PRO B O 1
ATOM 6373 N N . MET B 1 348 ? 7.117 4.34 10.578 1 97.69 348 MET B N 1
ATOM 6374 C CA . MET B 1 348 ? 7.512 5.703 10.234 1 97.69 348 MET B CA 1
ATOM 6375 C C . MET B 1 348 ? 8.812 6.086 10.922 1 97.69 348 MET B C 1
ATOM 6377 O O . MET B 1 348 ? 9.672 6.734 10.328 1 97.69 348 MET B O 1
ATOM 6381 N N . LYS B 1 349 ? 8.938 5.684 12.133 1 95.94 349 LYS B N 1
ATOM 6382 C CA . LYS B 1 349 ? 10.156 5.953 12.898 1 95.94 349 LYS B CA 1
ATOM 6383 C C . LYS B 1 349 ? 11.352 5.219 12.305 1 95.94 349 LYS B C 1
ATOM 6385 O O . LYS B 1 349 ? 12.484 5.711 12.367 1 95.94 349 LYS B O 1
ATOM 6390 N N . VAL B 1 350 ? 11.141 4.062 11.719 1 94.25 350 VAL B N 1
ATOM 6391 C CA . VAL B 1 350 ? 12.203 3.309 11.062 1 94.25 350 VAL B CA 1
ATOM 6392 C C . VAL B 1 350 ? 12.633 4.023 9.781 1 94.25 350 VAL B C 1
ATOM 6394 O O . VAL B 1 350 ? 13.828 4.203 9.531 1 94.25 350 VAL B O 1
ATOM 6397 N N . LEU B 1 351 ? 11.688 4.477 9 1 96.06 351 LEU B N 1
ATOM 6398 C CA . LEU B 1 351 ? 11.961 5.133 7.727 1 96.06 351 LEU B CA 1
ATOM 6399 C C . LEU B 1 351 ? 12.578 6.512 7.945 1 96.06 351 LEU B C 1
ATOM 6401 O O . LEU B 1 351 ? 13.445 6.938 7.184 1 96.06 351 LEU B O 1
ATOM 6405 N N . GLN B 1 352 ? 12.031 7.199 8.969 1 95 3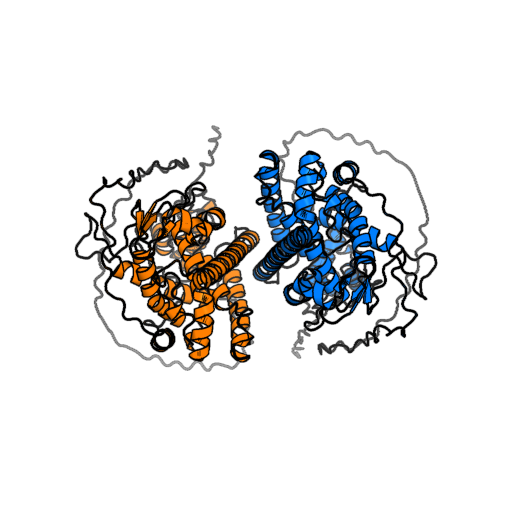52 GLN B N 1
ATOM 6406 C CA . GLN B 1 352 ? 12.438 8.578 9.227 1 95 352 GLN B CA 1
ATOM 6407 C C . GLN B 1 352 ? 12.375 9.414 7.949 1 95 352 GLN B C 1
ATOM 6409 O O . GLN B 1 352 ? 13.383 9.969 7.516 1 95 352 GLN B O 1
ATOM 6414 N N . PRO B 1 353 ? 11.18 9.586 7.445 1 96.81 353 PRO B N 1
ATOM 6415 C CA . PRO B 1 353 ? 11.023 10.297 6.172 1 96.81 353 PRO B CA 1
ATOM 6416 C C . PRO B 1 353 ? 11.547 11.727 6.23 1 96.81 353 PRO B C 1
ATOM 6418 O O . PRO B 1 353 ? 11.391 12.406 7.25 1 96.81 353 PRO B O 1
ATOM 6421 N N . THR B 1 354 ? 12.109 12.203 5.125 1 94.69 354 THR B N 1
ATOM 6422 C CA . THR B 1 354 ? 12.445 13.609 4.961 1 94.69 354 THR B CA 1
ATOM 6423 C C . THR B 1 354 ? 11.188 14.445 4.707 1 94.69 354 THR B C 1
ATOM 6425 O O . THR B 1 354 ? 10.117 13.891 4.465 1 94.69 354 THR B O 1
ATOM 6428 N N . ASP B 1 355 ? 11.32 15.719 4.789 1 94.5 355 ASP B N 1
ATOM 6429 C CA . ASP B 1 355 ? 10.211 16.609 4.48 1 94.5 355 ASP B CA 1
ATOM 6430 C C . ASP B 1 355 ? 9.727 16.406 3.047 1 94.5 355 ASP B C 1
ATOM 6432 O O . ASP B 1 355 ? 8.523 16.438 2.785 1 94.5 355 ASP B O 1
ATOM 6436 N N . MET B 1 356 ? 10.672 16.188 2.17 1 94.56 356 MET B N 1
ATOM 6437 C CA . MET B 1 356 ? 10.312 16.016 0.765 1 94.56 356 MET B CA 1
ATOM 6438 C C . MET B 1 356 ? 9.523 14.727 0.562 1 94.56 356 MET B C 1
ATOM 6440 O O . MET B 1 356 ? 8.578 14.688 -0.223 1 94.56 356 MET B O 1
ATOM 6444 N N . GLU B 1 357 ? 9.93 13.656 1.235 1 97.5 357 GLU B N 1
ATOM 6445 C CA . GLU B 1 357 ? 9.195 12.391 1.177 1 97.5 357 GLU B CA 1
ATOM 6446 C C . GLU B 1 357 ? 7.793 12.547 1.752 1 97.5 357 GLU B C 1
ATOM 6448 O O . GLU B 1 357 ? 6.832 11.992 1.215 1 97.5 357 GLU B O 1
ATOM 6453 N N . MET B 1 358 ? 7.703 13.344 2.838 1 98.19 358 MET B N 1
ATOM 6454 C CA . MET B 1 358 ? 6.398 13.617 3.43 1 98.19 358 MET B CA 1
ATOM 6455 C C . MET B 1 358 ? 5.508 14.375 2.453 1 98.19 358 MET B C 1
ATOM 6457 O O . MET B 1 358 ? 4.344 14.023 2.262 1 98.19 358 MET B O 1
ATOM 6461 N N . ILE B 1 359 ? 6.074 15.352 1.836 1 98.31 359 ILE B N 1
ATOM 6462 C CA . ILE B 1 359 ? 5.316 16.172 0.901 1 98.31 359 ILE B CA 1
ATOM 6463 C C . ILE B 1 359 ? 4.934 15.344 -0.324 1 98.31 359 ILE B C 1
ATOM 6465 O O . ILE B 1 359 ? 3.838 15.5 -0.868 1 98.31 359 ILE B O 1
ATOM 6469 N N . PHE B 1 360 ? 5.859 14.531 -0.81 1 98.62 360 PHE B N 1
ATOM 6470 C CA . PHE B 1 360 ? 5.52 13.625 -1.895 1 98.62 360 PHE B CA 1
ATOM 6471 C C . PHE B 1 360 ? 4.305 12.773 -1.528 1 98.62 360 PHE B C 1
ATOM 6473 O O . PHE B 1 360 ? 3.367 12.656 -2.318 1 98.62 360 PHE B O 1
ATOM 6480 N N . ALA B 1 361 ? 4.328 12.133 -0.32 1 98.81 361 ALA B N 1
ATOM 6481 C CA . ALA B 1 361 ? 3.225 11.289 0.13 1 98.81 361 ALA B CA 1
ATOM 6482 C C . ALA B 1 361 ? 1.913 12.07 0.151 1 98.81 361 ALA B C 1
ATOM 6484 O O . ALA B 1 361 ? 0.881 11.57 -0.306 1 98.81 361 ALA B O 1
ATOM 6485 N N . ILE B 1 362 ? 1.997 13.258 0.662 1 98.62 362 ILE B N 1
ATOM 6486 C CA . ILE B 1 362 ? 0.818 14.117 0.761 1 98.62 362 ILE B CA 1
ATOM 6487 C C . ILE B 1 362 ? 0.292 14.43 -0.637 1 98.62 362 ILE B C 1
ATOM 6489 O O . ILE B 1 362 ? -0.904 14.289 -0.904 1 98.62 362 ILE B O 1
ATOM 6493 N N . GLY B 1 363 ? 1.166 14.891 -1.502 1 98.56 363 GLY B N 1
ATOM 6494 C CA . GLY B 1 363 ? 0.766 15.18 -2.871 1 98.56 363 GLY B CA 1
ATOM 6495 C C . GLY B 1 363 ? 0.23 13.961 -3.602 1 98.56 363 GLY B C 1
ATOM 6496 O O . GLY B 1 363 ? -0.759 14.055 -4.332 1 98.56 363 GLY B O 1
ATOM 6497 N N . TYR B 1 364 ? 0.911 12.859 -3.406 1 98.5 364 TYR B N 1
ATOM 6498 C CA . TYR B 1 364 ? 0.471 11.617 -4.035 1 98.5 364 TYR B CA 1
ATOM 6499 C C . TYR B 1 364 ? -0.953 11.266 -3.619 1 98.5 364 TYR B C 1
ATOM 6501 O O . TYR B 1 364 ? -1.785 10.922 -4.461 1 98.5 364 TYR B O 1
ATOM 6509 N N . MET B 1 365 ? -1.246 11.32 -2.334 1 98.5 365 MET B N 1
ATOM 6510 C CA . MET B 1 365 ? -2.576 10.992 -1.828 1 98.5 365 MET B CA 1
ATOM 6511 C C . MET B 1 365 ? -3.607 12.008 -2.307 1 98.5 365 MET B C 1
ATOM 6513 O O . MET B 1 365 ? -4.754 11.656 -2.576 1 98.5 365 MET B O 1
ATOM 6517 N N . LEU B 1 366 ? -3.182 13.266 -2.432 1 98.62 366 LEU B N 1
ATOM 6518 C CA . LEU B 1 366 ? -4.078 14.297 -2.932 1 98.62 366 LEU B CA 1
ATOM 6519 C C . LEU B 1 366 ? -4.574 13.961 -4.332 1 98.62 366 LEU B C 1
ATOM 6521 O O . LEU B 1 366 ? -5.762 14.094 -4.629 1 98.62 366 LEU B O 1
ATOM 6525 N N . TRP B 1 367 ? -3.693 13.516 -5.152 1 98.31 367 TRP B N 1
ATOM 6526 C CA . TRP B 1 367 ? -4.004 13.352 -6.566 1 98.31 367 TRP B CA 1
ATOM 6527 C C . TRP B 1 367 ? -4.355 11.906 -6.883 1 98.31 367 TRP B C 1
ATOM 6529 O O . TRP B 1 367 ? -4.551 11.547 -8.047 1 98.31 367 TRP B O 1
ATOM 6539 N N . SER B 1 368 ? -4.387 11.023 -5.895 1 97.12 368 SER B N 1
ATOM 6540 C CA . SER B 1 368 ? -4.934 9.68 -6.059 1 97.12 368 SER B CA 1
ATOM 6541 C C . SER B 1 368 ? -6.457 9.695 -6 1 97.12 368 SER B C 1
ATOM 6543 O O . SER B 1 368 ? -7.047 9.414 -4.953 1 97.12 368 SER B O 1
ATOM 6545 N N . VAL B 1 369 ? -7.141 9.836 -7.164 1 96.75 369 VAL B N 1
ATOM 6546 C CA . VAL B 1 369 ? -8.57 10.148 -7.176 1 96.75 369 VAL B CA 1
ATOM 6547 C C . VAL B 1 369 ? -9.352 8.977 -7.762 1 96.75 369 VAL B C 1
ATOM 6549 O O . VAL B 1 369 ? -10.508 9.125 -8.156 1 96.75 369 VAL B O 1
ATOM 6552 N N . LYS B 1 370 ? -8.805 7.828 -7.809 1 92.19 370 LYS B N 1
ATOM 6553 C CA . LYS B 1 370 ? -9.445 6.68 -8.438 1 92.19 370 LYS B CA 1
ATOM 6554 C C . LYS B 1 370 ? -10.781 6.363 -7.766 1 92.19 370 LYS B C 1
ATOM 6556 O O . LYS B 1 370 ? -11.773 6.086 -8.445 1 92.19 370 LYS B O 1
ATOM 6561 N N . GLU B 1 371 ? -10.891 6.438 -6.5 1 91.88 371 GLU B N 1
ATOM 6562 C CA . GLU B 1 371 ? -12.086 6.078 -5.746 1 91.88 371 GLU B CA 1
ATOM 6563 C C . GLU B 1 371 ? -13.219 7.074 -5.996 1 91.88 371 GLU B C 1
ATOM 6565 O O . GLU B 1 371 ? -14.383 6.766 -5.762 1 91.88 371 GLU B O 1
ATOM 6570 N N . ILE B 1 372 ? -12.898 8.266 -6.461 1 95.19 372 ILE B N 1
ATOM 6571 C CA . ILE B 1 372 ? -13.922 9.297 -6.641 1 95.19 372 ILE B CA 1
ATOM 6572 C C . ILE B 1 372 ? -13.992 9.703 -8.109 1 95.19 372 ILE B C 1
ATOM 6574 O O . ILE B 1 372 ? -14.484 10.781 -8.438 1 95.19 372 ILE B O 1
ATOM 6578 N N . GLU B 1 373 ? -13.469 8.891 -8.945 1 94.12 373 GLU B N 1
ATOM 6579 C CA . GLU B 1 373 ? -13.367 9.211 -10.367 1 94.12 373 GLU B CA 1
ATOM 6580 C C . GLU B 1 373 ? -14.742 9.469 -10.969 1 94.12 373 GLU B C 1
ATOM 6582 O O . GLU B 1 373 ? -14.883 10.289 -11.875 1 94.12 373 GLU B O 1
ATOM 6587 N N . SER B 1 374 ? -15.781 8.797 -10.5 1 94.25 374 SER B N 1
ATOM 6588 C CA . SER B 1 374 ? -17.141 8.922 -11.031 1 94.25 374 SER B CA 1
ATOM 6589 C C . SER B 1 374 ? -17.703 10.312 -10.773 1 94.25 374 SER B C 1
ATOM 6591 O O . SER B 1 374 ? -18.656 10.734 -11.438 1 94.25 374 SER B O 1
ATOM 6593 N N . LYS B 1 375 ? -17.125 11.055 -9.867 1 95.81 375 LYS B N 1
ATOM 6594 C CA . LYS B 1 375 ? -17.641 12.367 -9.477 1 95.81 375 LYS B CA 1
ATOM 6595 C C . LYS B 1 375 ? -16.812 13.484 -10.086 1 95.81 375 LYS B C 1
ATOM 6597 O O . LYS B 1 375 ? -17.062 14.664 -9.828 1 95.81 375 LYS B O 1
ATOM 6602 N N . LEU B 1 376 ? -15.805 13.086 -10.859 1 97.56 376 LEU B N 1
ATOM 6603 C CA . LEU B 1 376 ? -14.875 14.07 -11.406 1 97.56 376 LEU B CA 1
ATOM 6604 C C . LEU B 1 376 ? -14.953 14.102 -12.93 1 97.56 376 LEU B C 1
ATOM 6606 O O . LEU B 1 376 ? -15.312 13.102 -13.555 1 97.56 376 LEU B O 1
ATOM 6610 N N . GLN B 1 377 ? -14.633 15.211 -13.484 1 96.75 377 GLN B N 1
ATOM 6611 C CA . GLN B 1 377 ? -14.539 15.336 -14.93 1 96.75 377 GLN B CA 1
ATOM 6612 C C . GLN B 1 377 ? -13.305 14.609 -15.469 1 96.75 377 GLN B C 1
ATOM 6614 O O . GLN B 1 377 ? -12.289 14.516 -14.781 1 96.75 377 GLN B O 1
ATOM 6619 N N . PRO B 1 378 ? -13.367 14.156 -16.703 1 95.62 378 PRO B N 1
ATOM 6620 C CA . PRO B 1 378 ? -12.234 13.438 -17.297 1 95.62 378 PRO B CA 1
ATOM 6621 C C . PRO B 1 378 ? -10.961 14.273 -17.328 1 95.62 378 PRO B C 1
ATOM 6623 O O . PRO B 1 378 ? -9.859 13.734 -17.141 1 95.62 378 PRO B O 1
ATOM 6626 N N . GLU B 1 379 ? -11.102 15.523 -17.516 1 95.75 379 GLU B N 1
ATOM 6627 C CA . GLU B 1 379 ? -9.945 16.406 -17.547 1 95.75 379 GLU B CA 1
ATOM 6628 C C . GLU B 1 379 ? -9.234 16.438 -16.203 1 95.75 379 GLU B C 1
ATOM 6630 O O . GLU B 1 379 ? -8.008 16.469 -16.141 1 95.75 379 GLU B O 1
ATOM 6635 N N . THR B 1 380 ? -10.031 16.469 -15.172 1 97.44 380 THR B N 1
ATOM 6636 C CA . THR B 1 380 ? -9.477 16.484 -13.82 1 97.44 380 THR B CA 1
ATOM 6637 C C . THR B 1 380 ? -8.781 15.172 -13.508 1 97.44 380 THR B C 1
ATOM 6639 O O . THR B 1 380 ? -7.727 15.156 -12.859 1 97.44 380 THR B O 1
ATOM 6642 N N . ILE B 1 381 ? -9.352 14.094 -13.984 1 97.19 381 ILE B N 1
ATOM 6643 C CA . ILE B 1 381 ? -8.773 12.773 -13.781 1 97.19 381 ILE B CA 1
ATOM 6644 C C . ILE B 1 381 ? -7.418 12.688 -14.469 1 97.19 381 ILE B C 1
ATOM 6646 O O . ILE B 1 381 ? -6.438 12.227 -13.875 1 97.19 381 ILE B O 1
ATOM 6650 N N . THR B 1 382 ? -7.363 13.148 -15.695 1 96.38 382 THR B N 1
ATOM 6651 C CA . THR B 1 382 ? -6.125 13.148 -16.469 1 96.38 382 THR B CA 1
ATOM 6652 C C . THR B 1 382 ? -5.078 14.047 -15.812 1 96.38 382 THR B C 1
ATOM 6654 O O . THR B 1 382 ? -3.902 13.688 -15.742 1 96.38 382 THR B O 1
ATOM 6657 N N . PHE B 1 383 ? -5.551 15.156 -15.359 1 97.19 383 PHE B N 1
ATOM 6658 C CA . PHE B 1 383 ? -4.652 16.094 -14.688 1 97.19 383 PHE B CA 1
ATOM 6659 C C . PHE B 1 383 ? -4.055 15.453 -13.438 1 97.19 383 PHE B C 1
ATOM 6661 O O . PHE B 1 383 ? -2.854 15.57 -13.188 1 97.19 383 PHE B O 1
ATOM 6668 N N . ALA B 1 384 ? -4.883 14.836 -12.648 1 97.94 384 ALA B N 1
ATOM 6669 C CA . ALA B 1 384 ? -4.438 14.18 -11.414 1 97.94 384 ALA B CA 1
ATOM 6670 C C . ALA B 1 384 ? -3.395 13.109 -11.711 1 97.94 384 ALA B C 1
ATOM 6672 O O . ALA B 1 384 ? -2.402 12.984 -10.984 1 97.94 384 ALA B O 1
ATOM 6673 N N . GLU B 1 385 ? -3.588 12.336 -12.727 1 95.62 385 GLU B N 1
ATOM 6674 C CA . GLU B 1 385 ? -2.633 11.312 -13.141 1 95.62 385 GLU B CA 1
ATOM 6675 C C . GLU B 1 385 ? -1.297 11.93 -13.539 1 95.62 385 GLU B C 1
ATOM 6677 O O . GLU B 1 385 ? -0.236 11.43 -13.164 1 95.62 385 GLU B O 1
ATOM 6682 N N . ASN B 1 386 ? -1.37 12.969 -14.273 1 96.12 386 ASN B N 1
ATOM 6683 C CA . ASN B 1 386 ? -0.163 13.672 -14.688 1 96.12 386 ASN B CA 1
ATOM 6684 C C . ASN B 1 386 ? 0.597 14.234 -13.484 1 96.12 386 ASN B C 1
ATOM 6686 O O . ASN B 1 386 ? 1.828 14.195 -13.453 1 96.12 386 ASN B O 1
ATOM 6690 N N . MET B 1 387 ? -0.16 14.797 -12.547 1 96.75 387 MET B N 1
ATOM 6691 C CA . MET B 1 387 ? 0.468 15.359 -11.352 1 96.75 387 MET B CA 1
ATOM 6692 C C . MET B 1 387 ? 1.196 14.273 -10.562 1 96.75 387 MET B C 1
ATOM 6694 O O . MET B 1 387 ? 2.289 14.508 -10.047 1 96.75 387 MET B O 1
ATOM 6698 N N . ARG B 1 388 ? 0.644 13.102 -10.484 1 96.94 388 ARG B N 1
ATOM 6699 C CA . ARG B 1 388 ? 1.31 12 -9.797 1 96.94 388 ARG B CA 1
ATOM 6700 C C . ARG B 1 388 ? 2.611 11.625 -10.492 1 96.94 388 ARG B C 1
ATOM 6702 O O . ARG B 1 388 ? 3.623 11.367 -9.836 1 96.94 388 ARG B O 1
ATOM 6709 N N . ASP B 1 389 ? 2.592 11.656 -11.797 1 95.5 389 ASP B N 1
ATOM 6710 C CA . ASP B 1 389 ? 3.797 11.359 -12.57 1 95.5 389 ASP B CA 1
ATOM 6711 C C . ASP B 1 389 ? 4.883 12.398 -12.32 1 95.5 389 ASP B C 1
ATOM 6713 O O . ASP B 1 389 ? 6.051 12.062 -12.141 1 95.5 389 ASP B O 1
ATOM 6717 N N . ILE B 1 390 ? 4.426 13.609 -12.281 1 96.31 390 ILE B N 1
ATOM 6718 C CA . ILE B 1 390 ? 5.363 14.703 -12.047 1 96.31 390 ILE B CA 1
ATOM 6719 C C . ILE B 1 390 ? 5.973 14.57 -10.656 1 96.31 390 ILE B C 1
ATOM 6721 O O . ILE B 1 390 ? 7.18 14.758 -10.477 1 96.31 390 ILE B O 1
ATOM 6725 N N . LEU B 1 391 ? 5.16 14.266 -9.688 1 97.94 391 LEU B N 1
ATOM 6726 C CA . LEU B 1 391 ? 5.656 14.117 -8.328 1 97.94 391 LEU B CA 1
ATOM 6727 C C . LEU B 1 391 ? 6.664 12.977 -8.242 1 97.94 391 LEU B C 1
ATOM 6729 O O . LEU B 1 391 ? 7.684 13.094 -7.555 1 97.94 391 LEU B O 1
ATOM 6733 N N . TYR B 1 392 ? 6.414 11.883 -8.93 1 97.38 392 TYR B N 1
ATOM 6734 C CA . TYR B 1 392 ? 7.363 10.773 -8.977 1 97.38 392 TYR B CA 1
ATOM 6735 C C . TYR B 1 392 ? 8.672 11.203 -9.625 1 97.38 392 TYR B C 1
ATOM 6737 O O . TYR B 1 392 ? 9.75 10.828 -9.164 1 97.38 392 TYR B O 1
ATOM 6745 N N . ASP B 1 393 ? 8.539 11.961 -10.672 1 96.06 393 ASP B N 1
ATOM 6746 C CA . ASP B 1 393 ? 9.742 12.453 -11.344 1 96.06 393 ASP B CA 1
ATOM 6747 C C . ASP B 1 393 ? 10.57 13.336 -10.414 1 96.06 393 ASP B C 1
ATOM 6749 O O . ASP B 1 393 ? 11.797 13.211 -10.359 1 96.06 393 ASP B O 1
ATOM 6753 N N . GLU B 1 394 ? 9.906 14.18 -9.734 1 95.31 394 GLU B N 1
ATOM 6754 C CA . GLU B 1 394 ? 10.617 15.133 -8.891 1 95.31 394 GLU B CA 1
ATOM 6755 C C . GLU B 1 394 ? 11.234 14.438 -7.676 1 95.31 394 GLU B C 1
ATOM 6757 O O . GLU B 1 394 ? 12.352 14.766 -7.266 1 95.31 394 GLU B O 1
ATOM 6762 N N . ILE B 1 395 ? 10.516 13.477 -7.066 1 97.25 395 ILE B N 1
ATOM 6763 C CA . ILE B 1 395 ? 11.102 12.797 -5.914 1 97.25 395 ILE B CA 1
ATOM 6764 C C . ILE B 1 395 ? 12.281 11.938 -6.371 1 97.25 395 ILE B C 1
ATOM 6766 O O . ILE B 1 395 ? 13.258 11.773 -5.637 1 97.25 395 ILE B O 1
ATOM 6770 N N . PHE B 1 396 ? 12.156 11.391 -7.574 1 94.75 396 PHE B N 1
ATOM 6771 C CA . PHE B 1 396 ? 13.273 10.656 -8.156 1 94.75 396 PHE B CA 1
ATOM 6772 C C . PHE B 1 396 ? 14.492 11.562 -8.312 1 94.75 396 PHE B C 1
ATOM 6774 O O . PHE B 1 396 ? 15.609 11.172 -7.965 1 94.75 396 PHE B O 1
ATOM 6781 N N . ALA B 1 397 ? 14.25 12.734 -8.836 1 91.12 397 ALA B N 1
ATOM 6782 C CA . ALA B 1 397 ? 15.32 13.719 -8.992 1 91.12 397 ALA B CA 1
ATOM 6783 C C . ALA B 1 397 ? 15.906 14.117 -7.637 1 91.12 397 ALA B C 1
ATOM 6785 O O . ALA B 1 397 ? 17.125 14.242 -7.492 1 91.12 397 ALA B O 1
ATOM 6786 N N . TYR B 1 398 ? 15.062 14.328 -6.715 1 92.75 398 TYR B N 1
ATOM 6787 C CA . TYR B 1 398 ? 15.492 14.656 -5.363 1 92.75 398 TYR B CA 1
ATOM 6788 C C . TYR B 1 398 ? 16.406 13.578 -4.793 1 92.75 398 TYR B C 1
ATOM 6790 O O . TYR B 1 398 ? 17.453 13.883 -4.211 1 92.75 398 TYR B O 1
ATOM 6798 N N . TYR B 1 399 ? 15.969 12.266 -4.922 1 91.94 399 TYR B N 1
ATOM 6799 C CA . TYR B 1 399 ? 16.781 11.148 -4.438 1 91.94 399 TYR B CA 1
ATOM 6800 C C . TYR B 1 399 ? 18.156 11.141 -5.098 1 91.94 399 TYR B C 1
ATOM 6802 O O . TYR B 1 399 ? 19.172 10.914 -4.434 1 91.94 399 TYR B O 1
ATOM 6810 N N . HIS B 1 400 ? 18.203 11.43 -6.34 1 85.06 400 HIS B N 1
ATOM 6811 C CA . HIS B 1 400 ? 19.438 11.375 -7.109 1 85.06 400 HIS B CA 1
ATOM 6812 C C . HIS B 1 400 ? 20.375 12.516 -6.727 1 85.06 400 HIS B C 1
ATOM 6814 O O . HIS B 1 400 ? 21.594 12.375 -6.805 1 85.06 400 HIS B O 1
ATOM 6820 N N . THR B 1 401 ? 19.766 13.609 -6.277 1 81.06 401 THR B N 1
ATOM 6821 C CA . THR B 1 401 ? 20.578 14.789 -5.992 1 81.06 401 THR B CA 1
ATOM 6822 C C . THR B 1 401 ? 20.938 14.859 -4.512 1 81.06 401 THR B C 1
ATOM 6824 O O . THR B 1 401 ? 22.062 15.195 -4.156 1 81.06 401 THR B O 1
ATOM 6827 N N . GLU B 1 402 ? 19.984 14.492 -3.652 1 81.62 402 GLU B N 1
ATOM 6828 C CA . GLU B 1 402 ? 20.156 14.766 -2.23 1 81.62 402 GLU B CA 1
ATOM 6829 C C . GLU B 1 402 ? 20.422 13.484 -1.447 1 81.62 402 GLU B C 1
ATOM 6831 O O . GLU B 1 402 ? 21 13.523 -0.354 1 81.62 402 GLU B O 1
ATOM 6836 N N . LEU B 1 403 ? 19.984 12.312 -1.916 1 83.19 403 LEU B N 1
ATOM 6837 C CA . LEU B 1 403 ? 20.078 11.07 -1.156 1 83.19 403 LEU B CA 1
ATOM 6838 C C . LEU B 1 403 ? 20.766 9.984 -1.979 1 83.19 403 LEU B C 1
ATOM 6840 O O . LEU B 1 403 ? 20.359 8.82 -1.936 1 83.19 403 LEU B O 1
ATOM 6844 N N . GLN B 1 404 ? 21.734 10.281 -2.666 1 70.81 404 GLN B N 1
ATOM 6845 C CA . GLN B 1 404 ? 22.391 9.398 -3.623 1 70.81 404 GLN B CA 1
ATOM 6846 C C . GLN B 1 404 ? 22.953 8.164 -2.932 1 70.81 404 GLN B C 1
ATOM 6848 O O . GLN B 1 404 ? 23.016 7.086 -3.527 1 70.81 404 GLN B O 1
ATOM 6853 N N . GLN B 1 405 ? 23.25 8.297 -1.722 1 69.19 405 GLN B N 1
ATOM 6854 C CA . GLN B 1 405 ? 23.938 7.211 -1.046 1 69.19 405 GLN B CA 1
ATOM 6855 C C . GLN B 1 405 ? 22.969 6.266 -0.359 1 69.19 405 GLN B C 1
ATOM 6857 O O . GLN B 1 405 ? 23.359 5.219 0.162 1 69.19 405 GLN B O 1
ATOM 6862 N N . CYS B 1 406 ? 21.781 6.566 -0.445 1 82.44 406 CYS B N 1
ATOM 6863 C CA . CYS B 1 406 ? 20.781 5.75 0.229 1 82.44 406 CYS B CA 1
ATOM 6864 C C . CYS B 1 406 ? 20.094 4.82 -0.756 1 82.44 406 CYS B C 1
ATOM 6866 O O . CYS B 1 406 ? 20.109 5.062 -1.964 1 82.44 406 CYS B O 1
ATOM 6868 N N . ASN B 1 407 ? 19.656 3.691 -0.262 1 91.44 407 ASN B N 1
ATOM 6869 C CA . ASN B 1 407 ? 18.75 2.861 -1.044 1 91.44 407 ASN B CA 1
ATOM 6870 C C . ASN B 1 407 ? 17.359 3.473 -1.116 1 91.44 407 ASN B C 1
ATOM 6872 O O . ASN B 1 407 ? 16.469 3.084 -0.362 1 91.44 407 ASN B O 1
ATOM 6876 N N . TYR B 1 408 ? 17.266 4.406 -2.023 1 91.88 408 TYR B N 1
ATOM 6877 C CA . TYR B 1 408 ? 16.016 5.156 -2.068 1 91.88 408 TYR B CA 1
ATOM 6878 C C . TYR B 1 408 ? 14.898 4.316 -2.676 1 91.88 408 TYR B C 1
ATOM 6880 O O . TYR B 1 408 ? 13.734 4.715 -2.658 1 91.88 408 TYR B O 1
ATOM 6888 N N . VAL B 1 409 ? 15.266 3.143 -3.201 1 93.5 409 VAL B N 1
ATOM 6889 C CA . VAL B 1 409 ? 14.234 2.193 -3.605 1 93.5 409 VAL B CA 1
ATOM 6890 C C . VAL B 1 409 ? 13.539 1.627 -2.367 1 93.5 409 VAL B C 1
ATOM 6892 O O . VAL B 1 409 ? 12.312 1.547 -2.32 1 93.5 409 VAL B O 1
ATOM 6895 N N . LYS B 1 410 ? 14.297 1.244 -1.421 1 96.06 410 LYS B N 1
ATOM 6896 C CA . LYS B 1 410 ? 13.742 0.784 -0.15 1 96.06 410 LYS B CA 1
ATOM 6897 C C . LYS B 1 410 ? 12.945 1.889 0.535 1 96.06 410 LYS B C 1
ATOM 6899 O O . LYS B 1 410 ? 11.867 1.638 1.072 1 96.06 410 LYS B O 1
ATOM 6904 N N . ARG B 1 411 ? 13.492 3.09 0.505 1 96.44 411 ARG B N 1
ATOM 6905 C CA . ARG B 1 411 ? 12.82 4.219 1.135 1 96.44 411 ARG B CA 1
ATOM 6906 C C . ARG B 1 411 ? 11.453 4.465 0.5 1 96.44 411 ARG B C 1
ATOM 6908 O O . ARG B 1 411 ? 10.461 4.664 1.205 1 96.44 411 ARG B O 1
ATOM 6915 N N . MET B 1 412 ? 11.438 4.395 -0.844 1 96.75 412 MET B N 1
ATOM 6916 C CA . MET B 1 412 ? 10.172 4.574 -1.546 1 96.75 412 MET B CA 1
ATOM 6917 C C . MET B 1 412 ? 9.203 3.445 -1.219 1 96.75 412 MET B C 1
ATOM 6919 O O . MET B 1 412 ? 8.008 3.684 -1.009 1 96.75 412 MET B O 1
ATOM 6923 N N . GLY B 1 413 ? 9.711 2.234 -1.209 1 97.25 413 GLY B N 1
ATOM 6924 C CA . GLY B 1 413 ? 8.867 1.118 -0.812 1 97.25 413 GLY B CA 1
ATOM 6925 C C . GLY B 1 413 ? 8.234 1.305 0.553 1 97.25 413 GLY B C 1
ATOM 6926 O O . GLY B 1 413 ? 7.023 1.117 0.713 1 97.25 413 GLY B O 1
ATOM 6927 N N . ASP B 1 414 ? 9.016 1.69 1.51 1 97.25 414 ASP B N 1
ATOM 6928 C CA . ASP B 1 414 ? 8.539 1.906 2.873 1 97.25 414 ASP B CA 1
ATOM 6929 C C . ASP B 1 414 ? 7.551 3.066 2.932 1 97.25 414 ASP B C 1
ATOM 6931 O O . ASP B 1 414 ? 6.574 3.016 3.682 1 97.25 414 ASP B O 1
ATOM 6935 N N . LEU B 1 415 ? 7.832 4.086 2.17 1 98.5 415 LEU B N 1
ATOM 6936 C CA . LEU B 1 415 ? 6.961 5.254 2.143 1 98.5 415 LEU B CA 1
ATOM 6937 C C . LEU B 1 415 ? 5.586 4.898 1.583 1 98.5 415 LEU B C 1
ATOM 6939 O O . LEU B 1 415 ? 4.562 5.312 2.129 1 98.5 415 LEU B O 1
ATOM 6943 N N . VAL B 1 416 ? 5.586 4.168 0.524 1 98.31 416 VAL B N 1
ATOM 6944 C CA . VAL B 1 416 ? 4.328 3.779 -0.107 1 98.31 416 VAL B CA 1
ATOM 6945 C C . VAL B 1 416 ? 3.555 2.842 0.817 1 98.31 416 VAL B C 1
ATOM 6947 O O . VAL B 1 416 ? 2.322 2.887 0.865 1 98.31 416 VAL B O 1
ATOM 6950 N N . ARG B 1 417 ? 4.223 2.039 1.583 1 97.44 417 ARG B N 1
ATOM 6951 C CA . ARG B 1 417 ? 3.562 1.217 2.592 1 97.44 417 ARG B CA 1
ATOM 6952 C C . ARG B 1 417 ? 2.854 2.084 3.627 1 97.44 417 ARG B C 1
ATOM 6954 O O . ARG B 1 417 ? 1.755 1.751 4.074 1 97.44 417 ARG B O 1
ATOM 6961 N N . LEU B 1 418 ? 3.506 3.129 3.996 1 98.44 418 LEU B N 1
ATOM 6962 C CA . LEU B 1 418 ? 2.891 4.059 4.941 1 98.44 418 LEU B CA 1
ATOM 6963 C C . LEU B 1 418 ? 1.649 4.703 4.336 1 98.44 418 LEU B C 1
ATOM 6965 O O . LEU B 1 418 ? 0.649 4.906 5.031 1 98.44 418 LEU B O 1
ATOM 6969 N N . ILE B 1 419 ? 1.736 5.012 3.061 1 98.44 419 ILE B N 1
ATOM 6970 C CA . ILE B 1 419 ? 0.574 5.547 2.359 1 98.44 419 ILE B CA 1
ATOM 6971 C C . ILE B 1 419 ? -0.557 4.52 2.379 1 98.44 419 ILE B C 1
ATOM 6973 O O . ILE B 1 419 ? -1.707 4.863 2.666 1 98.44 419 ILE B O 1
ATOM 6977 N N . GLY B 1 420 ? -0.191 3.314 2.141 1 97.06 420 GLY B N 1
ATOM 6978 C CA . GLY B 1 420 ? -1.182 2.252 2.201 1 97.06 420 GLY B CA 1
ATOM 6979 C C . GLY B 1 420 ? -1.811 2.1 3.574 1 97.06 420 GLY B C 1
ATOM 6980 O O . GLY B 1 420 ? -3.02 1.889 3.688 1 97.06 420 GLY B O 1
ATOM 6981 N N . GLN B 1 421 ? -1.014 2.188 4.586 1 97.25 421 GLN B N 1
ATOM 6982 C CA . GLN B 1 421 ? -1.524 2.109 5.949 1 97.25 421 GLN B CA 1
ATOM 6983 C C . GLN B 1 421 ? -2.475 3.266 6.25 1 97.25 421 GLN B C 1
ATOM 6985 O O . GLN B 1 421 ? -3.473 3.09 6.949 1 97.25 421 GLN B O 1
ATOM 6990 N N . THR B 1 422 ? -2.15 4.422 5.742 1 98.56 422 THR B N 1
ATOM 6991 C CA . THR B 1 422 ? -3.031 5.574 5.898 1 98.56 422 THR B CA 1
ATOM 6992 C C . THR B 1 422 ? -4.402 5.293 5.293 1 98.56 422 THR B C 1
ATOM 6994 O O . THR B 1 422 ? -5.43 5.57 5.91 1 98.56 422 THR B O 1
ATOM 6997 N N . GLU B 1 423 ? -4.379 4.73 4.156 1 96.75 423 GLU B N 1
ATOM 6998 C CA . GLU B 1 423 ? -5.625 4.41 3.471 1 96.75 423 GLU B CA 1
ATOM 6999 C C . GLU B 1 423 ? -6.445 3.391 4.262 1 96.75 423 GLU B C 1
ATOM 7001 O O . GLU B 1 423 ? -7.672 3.482 4.316 1 96.75 423 GLU B O 1
ATOM 7006 N N . LYS B 1 424 ? -5.777 2.467 4.84 1 95.25 424 LYS B N 1
ATOM 7007 C CA . LYS B 1 424 ? -6.457 1.471 5.664 1 95.25 424 LYS B CA 1
ATOM 7008 C C . LYS B 1 424 ? -7.102 2.115 6.883 1 95.25 424 LYS B C 1
ATOM 7010 O O . LYS B 1 424 ? -8.227 1.763 7.258 1 95.25 424 LYS B O 1
ATOM 7015 N N . ILE B 1 425 ? -6.426 3.014 7.48 1 97.81 425 ILE B N 1
ATOM 7016 C CA . ILE B 1 425 ? -6.934 3.684 8.672 1 97.81 425 ILE B CA 1
ATOM 7017 C C . ILE B 1 425 ? -8.125 4.562 8.297 1 97.81 425 ILE B C 1
ATOM 7019 O O . ILE B 1 425 ? -9.102 4.652 9.055 1 97.81 425 ILE B O 1
ATOM 7023 N N . VAL B 1 426 ? -8.07 5.195 7.16 1 97.38 426 VAL B N 1
ATOM 7024 C CA . VAL B 1 426 ? -9.195 5.988 6.676 1 97.38 426 VAL B CA 1
ATOM 7025 C C . VAL B 1 426 ? -10.414 5.09 6.48 1 97.38 426 VAL B C 1
ATOM 7027 O O . VAL B 1 426 ? -11.531 5.465 6.84 1 97.38 426 VAL B O 1
ATOM 7030 N N . ALA B 1 427 ? -10.195 3.924 5.914 1 93.69 427 ALA B N 1
ATOM 7031 C CA . ALA B 1 427 ? -11.289 2.979 5.715 1 93.69 427 ALA B CA 1
ATOM 7032 C C . ALA B 1 427 ? -11.906 2.559 7.047 1 93.69 427 ALA B C 1
ATOM 7034 O O . ALA B 1 427 ? -13.125 2.457 7.172 1 93.69 427 ALA B O 1
ATOM 7035 N N . HIS B 1 428 ? -11.109 2.305 8 1 94.12 428 HIS B N 1
ATOM 7036 C CA . HIS B 1 428 ? -11.586 1.959 9.336 1 94.12 428 HIS B CA 1
ATOM 7037 C C . HIS B 1 428 ? -12.414 3.088 9.945 1 94.12 428 HIS B C 1
ATOM 7039 O O . HIS B 1 428 ? -13.445 2.84 10.57 1 94.12 428 HIS B O 1
ATOM 7045 N N . ARG B 1 429 ? -11.906 4.27 9.805 1 95.25 429 ARG B N 1
ATOM 7046 C CA . ARG B 1 429 ? -12.648 5.426 10.305 1 95.25 429 ARG B CA 1
ATOM 7047 C C . ARG B 1 429 ? -14.016 5.527 9.648 1 95.25 429 ARG B C 1
ATOM 7049 O O . ARG B 1 429 ? -15.008 5.875 10.297 1 95.25 429 ARG B O 1
ATOM 7056 N N . ASN B 1 430 ? -14.078 5.305 8.367 1 92.75 430 ASN B N 1
ATOM 7057 C CA . ASN B 1 430 ? -15.352 5.348 7.648 1 92.75 430 ASN B CA 1
ATOM 7058 C C . ASN B 1 430 ? -16.328 4.312 8.188 1 92.75 430 ASN B C 1
ATOM 7060 O O . ASN B 1 430 ? -17.547 4.555 8.219 1 92.75 430 ASN B O 1
ATOM 7064 N N . GLU B 1 431 ? -15.812 3.15 8.578 1 90.12 431 GLU B N 1
ATOM 7065 C CA . GLU B 1 431 ? -16.656 2.16 9.242 1 90.12 431 GLU B CA 1
ATOM 7066 C C . GLU B 1 431 ? -17.219 2.701 10.555 1 90.12 431 GLU B C 1
ATOM 7068 O O . GLU B 1 431 ? -18.391 2.492 10.875 1 90.12 431 GLU B O 1
ATOM 7073 N N . ASP B 1 432 ? -16.391 3.404 11.289 1 91.12 432 ASP B N 1
ATOM 7074 C CA . ASP B 1 432 ? -16.828 4.016 12.539 1 91.12 432 ASP B CA 1
ATOM 7075 C C . ASP B 1 432 ? -17.922 5.051 12.297 1 91.12 432 ASP B C 1
ATOM 7077 O O . ASP B 1 432 ? -18.859 5.168 13.086 1 91.12 432 ASP B O 1
ATOM 7081 N N . VAL B 1 433 ? -17.75 5.793 11.234 1 91.56 433 VAL B N 1
ATOM 7082 C CA . VAL B 1 433 ? -18.75 6.789 10.867 1 91.56 433 VAL B CA 1
ATOM 7083 C C . VAL B 1 433 ? -20.078 6.102 10.578 1 91.56 433 VAL B C 1
ATOM 7085 O O . VAL B 1 433 ? -21.125 6.555 11.031 1 91.56 433 VAL B O 1
ATOM 7088 N N . MET B 1 434 ? -20.062 4.957 9.906 1 89.06 434 MET B N 1
ATOM 7089 C CA . MET B 1 434 ? -21.281 4.207 9.586 1 89.06 434 MET B CA 1
ATOM 7090 C C . MET B 1 434 ? -21.906 3.633 10.844 1 89.06 434 MET B C 1
ATOM 7092 O O . MET B 1 434 ? -23.141 3.662 10.992 1 89.06 434 MET B O 1
ATOM 7096 N N . LEU B 1 435 ? -21.109 3.133 11.703 1 86.38 435 LEU B N 1
ATOM 7097 C CA . LEU B 1 435 ? -21.625 2.574 12.953 1 86.38 435 LEU B CA 1
ATOM 7098 C C . LEU B 1 435 ? -22.281 3.654 13.797 1 86.38 435 LEU B C 1
ATOM 7100 O O . LEU B 1 435 ? -23.297 3.398 14.461 1 86.38 435 LEU B O 1
ATOM 7104 N N . ASN B 1 436 ? -21.703 4.824 13.773 1 89.12 436 ASN B N 1
ATOM 7105 C CA . ASN B 1 436 ? -22.312 5.922 14.516 1 89.12 436 ASN B CA 1
ATOM 7106 C C . ASN B 1 436 ? -23.641 6.328 13.914 1 89.12 436 ASN B C 1
ATOM 7108 O O . ASN B 1 436 ? -24.562 6.742 14.641 1 89.12 436 ASN B O 1
ATOM 7112 N N . LYS B 1 437 ? -23.75 6.246 12.641 1 84.56 437 LYS B N 1
ATOM 7113 C CA . LYS B 1 437 ? -25.016 6.547 11.992 1 84.56 437 LYS B CA 1
ATOM 7114 C C . LYS B 1 437 ? -26.094 5.543 12.398 1 84.56 437 LYS B C 1
ATOM 7116 O O . LYS B 1 437 ? -27.266 5.898 12.516 1 84.56 437 LYS B O 1
ATOM 7121 N N . ILE B 1 438 ? -25.641 4.359 12.672 1 84.25 438 ILE B N 1
ATOM 7122 C CA . ILE B 1 438 ? -26.562 3.291 13.031 1 84.25 438 ILE B CA 1
ATOM 7123 C C . ILE B 1 438 ? -26.875 3.363 14.523 1 84.25 438 ILE B C 1
ATOM 7125 O O . ILE B 1 438 ? -28.047 3.301 14.93 1 84.25 438 ILE B O 1
ATOM 7129 N N . PHE B 1 439 ? -25.891 3.586 15.375 1 82.62 439 PHE B N 1
ATOM 7130 C CA . PHE B 1 439 ? -26.062 3.451 16.812 1 82.62 439 PHE B CA 1
ATOM 7131 C C . PHE B 1 439 ? -26.234 4.816 17.469 1 82.62 439 PHE B C 1
ATOM 7133 O O . PHE B 1 439 ? -26.672 4.91 18.625 1 82.62 439 PHE B O 1
ATOM 7140 N N . ASN B 1 440 ? -25.828 5.875 16.797 1 84.94 440 ASN B N 1
ATOM 7141 C CA . ASN B 1 440 ? -25.953 7.25 17.266 1 84.94 440 ASN B CA 1
ATOM 7142 C C . ASN B 1 440 ? -25.406 7.406 18.688 1 84.94 440 ASN B C 1
ATOM 7144 O O . ASN B 1 440 ? -26.094 7.91 19.578 1 84.94 440 ASN B O 1
ATOM 7148 N N . TRP B 1 441 ? -24.234 6.902 18.828 1 84.12 441 TRP B N 1
ATOM 7149 C CA . TRP B 1 441 ? -23.656 6.91 20.172 1 84.12 441 TRP B CA 1
ATOM 7150 C C . TRP B 1 441 ? -23.125 8.289 20.531 1 84.12 441 TRP B C 1
ATOM 7152 O O . TRP B 1 441 ? -23 8.641 21.703 1 84.12 441 TRP B O 1
ATOM 7162 N N . ALA B 1 442 ? -22.719 9.102 19.5 1 88.88 442 ALA B N 1
ATOM 7163 C CA . ALA B 1 442 ? -22.141 10.422 19.734 1 88.88 442 ALA B CA 1
ATOM 7164 C C . ALA B 1 442 ? -23.188 11.516 19.594 1 88.88 442 ALA B C 1
ATOM 7166 O O . ALA B 1 442 ? -23.891 11.586 18.578 1 88.88 442 ALA B O 1
ATOM 7167 N N . LYS B 1 443 ? -23.234 12.383 20.562 1 84.31 443 LYS B N 1
ATOM 7168 C CA . LYS B 1 443 ? -24.172 13.5 20.562 1 84.31 443 LYS B CA 1
ATOM 7169 C C . LYS B 1 443 ? -23.641 14.672 19.734 1 84.31 443 LYS B C 1
ATOM 7171 O O . LYS B 1 443 ? -24.391 15.555 19.344 1 84.31 443 LYS B O 1
ATOM 7176 N N . VAL B 1 444 ? -22.328 14.664 19.547 1 82.81 444 VAL B N 1
ATOM 7177 C CA . VAL B 1 444 ? -21.672 15.68 18.75 1 82.81 444 VAL B CA 1
ATOM 7178 C C . VAL B 1 444 ? -21.062 15.047 17.5 1 82.81 444 VAL B C 1
ATOM 7180 O O . VAL B 1 444 ? -20.828 13.836 17.469 1 82.81 444 VAL B O 1
ATOM 7183 N N . ASP B 1 445 ? -20.891 15.844 16.453 1 84.88 445 ASP B N 1
ATOM 7184 C CA . ASP B 1 445 ? -20.344 15.328 15.203 1 84.88 445 ASP B CA 1
ATOM 7185 C C . ASP B 1 445 ? -18.828 15.164 15.289 1 84.88 445 ASP B C 1
ATOM 7187 O O . ASP B 1 445 ? -18.078 15.961 14.734 1 84.88 445 ASP B O 1
ATOM 7191 N N . VAL B 1 446 ? -18.453 14.117 15.836 1 86.12 446 VAL B N 1
ATOM 7192 C CA . VAL B 1 446 ? -17.031 13.859 16.109 1 86.12 446 VAL B CA 1
ATOM 7193 C C . VAL B 1 446 ? -16.312 13.539 14.805 1 86.12 446 VAL B C 1
ATOM 7195 O O . VAL B 1 446 ? -15.086 13.617 14.734 1 86.12 446 VAL B O 1
ATOM 7198 N N . PHE B 1 447 ? -17.062 13.297 13.742 1 87 447 PHE B N 1
ATOM 7199 C CA . PHE B 1 447 ? -16.453 12.891 12.477 1 87 447 PHE B CA 1
ATOM 7200 C C . PHE B 1 447 ? -16.531 14.016 11.461 1 87 447 PHE B C 1
ATOM 7202 O O . PHE B 1 447 ? -16.062 13.867 10.328 1 87 447 PHE B O 1
ATOM 7209 N N . LEU B 1 448 ? -17.094 15.164 11.805 1 87.5 448 LEU B N 1
ATOM 7210 C CA . LEU B 1 448 ? -17.266 16.328 10.945 1 87.5 448 LEU B CA 1
ATOM 7211 C C . LEU B 1 448 ? -18.031 15.969 9.68 1 87.5 448 LEU B C 1
ATOM 7213 O O . LEU B 1 448 ? -17.672 16.375 8.578 1 87.5 448 LEU B O 1
ATOM 7217 N N . THR B 1 449 ? -19.016 15.086 9.836 1 81.75 449 THR B N 1
ATOM 7218 C CA . THR B 1 449 ? -19.859 14.672 8.719 1 81.75 449 THR B CA 1
ATOM 7219 C C . THR B 1 449 ? -20.641 15.852 8.156 1 81.75 449 THR B C 1
ATOM 7221 O O . THR B 1 449 ? -20.984 15.867 6.973 1 81.75 449 THR B O 1
ATOM 7224 N N . ASP B 1 450 ? -20.922 16.859 8.961 1 77.38 450 ASP B N 1
ATOM 7225 C CA . ASP B 1 450 ? -21.641 18.062 8.516 1 77.38 450 ASP B CA 1
ATOM 7226 C C . ASP B 1 450 ? -20.812 18.828 7.496 1 77.38 450 ASP B C 1
ATOM 7228 O O . ASP B 1 450 ? -21.375 19.516 6.633 1 77.38 450 ASP B O 1
ATOM 7232 N N . VAL B 1 451 ? -19.547 18.734 7.578 1 78.12 451 VAL B N 1
ATOM 7233 C CA . VAL B 1 451 ? -18.641 19.438 6.672 1 78.12 451 VAL B CA 1
ATOM 7234 C C . VAL B 1 451 ? -18.406 18.594 5.418 1 78.12 451 VAL B C 1
ATOM 7236 O O . VAL B 1 451 ? -18.391 19.125 4.305 1 78.12 451 VAL B O 1
ATOM 7239 N N . PHE B 1 452 ? -18.453 17.297 5.578 1 80.75 452 PHE B N 1
ATOM 7240 C CA . PHE B 1 452 ? -17.891 16.484 4.508 1 80.75 452 PHE B CA 1
ATOM 7241 C C . PHE B 1 452 ? -18.953 15.648 3.826 1 80.75 452 PHE B C 1
ATOM 7243 O O . PHE B 1 452 ? -18.734 15.086 2.754 1 80.75 452 PHE B O 1
ATOM 7250 N N . GLU B 1 453 ? -20.109 15.469 4.367 1 69.94 453 GLU B N 1
ATOM 7251 C CA . GLU B 1 453 ? -21.203 14.742 3.73 1 69.94 453 GLU B CA 1
ATOM 7252 C C . GLU B 1 453 ? -22.344 15.688 3.33 1 69.94 453 GLU B C 1
ATOM 7254 O O . GLU B 1 453 ? -23.344 15.258 2.777 1 69.94 453 GLU B O 1
ATOM 7259 N N . SER B 1 454 ? -22.25 17.047 3.617 1 54.5 454 SER B N 1
ATOM 7260 C CA . SER B 1 454 ? -23.328 17.984 3.326 1 54.5 454 SER B CA 1
ATOM 7261 C C . SER B 1 454 ? -23.438 18.266 1.831 1 54.5 454 SER B C 1
ATOM 7263 O O . SER B 1 454 ? -22.438 18.578 1.18 1 54.5 454 SER B O 1
ATOM 7265 N N . ASP B 1 455 ? -23.891 17.359 0.982 1 47.69 455 ASP B N 1
ATOM 7266 C CA . ASP B 1 455 ? -24.328 17.875 -0.309 1 47.69 455 ASP B CA 1
ATOM 7267 C C . ASP B 1 455 ? -25.641 18.641 -0.174 1 47.69 455 ASP B C 1
ATOM 7269 O O . ASP B 1 455 ? -26.531 18.25 0.581 1 47.69 455 ASP B O 1
#

Organism: NCBI:txid290746

Solvent-accessible surface area (backbone atoms only — not comparable to full-atom values): 53320 Å² total; per-residue (Å²): 132,82,78,73,74,73,69,77,70,86,49,49,9,70,50,29,59,36,69,30,70,46,72,42,49,72,20,44,22,16,65,64,57,41,50,50,48,43,49,32,52,58,59,66,56,82,61,79,42,90,58,79,60,62,59,72,46,29,68,86,36,39,79,74,35,60,20,30,37,47,52,38,36,49,71,60,44,34,39,65,84,67,48,66,61,69,71,69,71,78,69,71,80,64,79,69,70,72,78,76,79,85,77,88,73,88,71,86,80,86,87,77,87,71,84,82,80,81,81,80,82,79,81,82,79,80,76,79,80,78,80,78,69,76,64,80,58,66,68,74,63,69,69,54,67,68,71,71,67,65,82,61,78,82,73,62,73,67,82,66,77,84,72,81,86,67,54,48,66,58,46,54,67,66,38,55,54,88,66,82,79,61,67,86,77,38,53,86,61,33,36,67,60,49,45,37,43,52,22,51,50,50,41,50,48,52,38,14,61,74,34,43,48,86,52,95,83,58,54,94,85,54,75,64,39,54,49,76,40,83,46,68,61,50,40,50,62,53,51,42,51,52,55,58,59,42,50,56,45,51,37,28,27,44,33,47,28,88,69,50,61,76,45,56,65,73,49,42,46,55,45,45,58,69,26,49,62,50,46,52,53,48,51,37,42,50,48,16,35,68,73,72,42,62,56,71,86,65,47,52,42,41,45,85,57,20,43,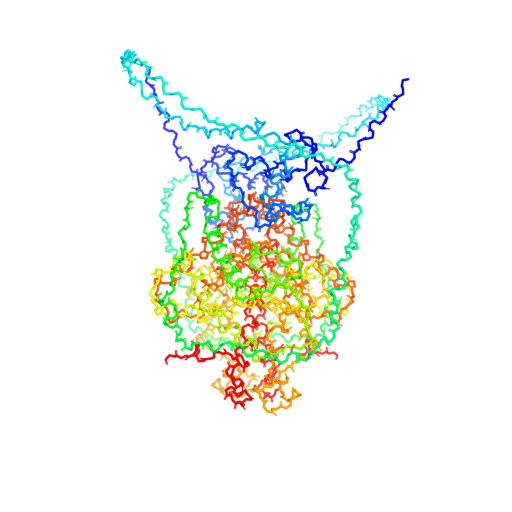25,32,46,60,81,80,47,48,75,41,49,73,79,32,39,91,66,59,66,84,70,44,51,82,64,44,74,60,56,68,42,52,38,31,70,68,43,35,44,59,45,31,72,67,55,72,51,72,66,54,50,41,47,52,49,52,42,53,54,39,60,47,74,93,51,44,91,79,44,56,70,67,58,53,54,48,26,53,51,49,44,52,49,49,40,52,22,52,45,39,41,37,64,72,74,39,63,87,49,66,54,47,48,51,36,35,53,49,46,49,50,53,51,50,34,52,52,44,50,52,52,45,52,51,34,53,51,47,37,73,72,64,56,60,55,77,45,73,77,78,46,48,75,54,63,64,63,123,133,80,78,74,72,74,68,78,71,86,47,48,9,69,51,27,60,36,68,30,74,46,73,42,48,70,20,42,23,18,66,64,57,42,48,49,47,42,50,31,53,54,59,66,57,82,61,79,41,89,57,79,60,63,57,71,45,28,67,85,36,41,79,73,34,60,21,27,34,46,52,38,35,48,71,60,44,35,40,66,83,68,48,67,60,66,72,70,71,78,69,73,81,68,79,72,72,72,77,80,76,78,74,85,75,87,73,88,85,82,92,76,89,74,88,84,80,82,82,82,82,79,81,83,81,83,81,77,80,78,81,77,70,74,62,78,56,64,65,73,59,70,66,52,65,69,69,72,66,67,82,60,76,83,73,63,75,67,84,68,78,83,72,82,87,64,54,46,65,58,48,54,67,67,35,58,53,89,68,81,80,62,68,86,75,39,54,85,60,33,38,67,60,51,45,37,44,52,22,51,50,50,42,51,49,52,39,14,60,73,33,44,47,86,51,93,82,56,53,93,85,54,75,64,39,56,49,76,41,85,47,67,61,49,41,52,62,52,50,41,50,52,55,58,60,43,49,56,45,50,37,29,27,44,32,47,29,88,67,49,60,76,45,57,66,73,51,42,46,54,45,45,58,68,26,50,61,50,46,52,55,48,49,38,43,50,49,14,35,68,72,72,41,64,57,71,86,64,49,51,41,42,46,85,57,20,45,26,31,47,60,82,81,49,47,73,40,50,74,81,31,39,89,66,58,66,83,70,44,50,84,64,45,75,60,55,69,40,52,38,31,69,69,43,36,43,62,44,31,72,66,56,71,51,71,65,56,48,41,46,53,50,52,42,54,54,39,60,49,75,92,52,45,91,78,45,55,70,66,56,53,53,49,26,53,50,50,43,52,50,51,40,50,22,51,44,40,40,37,64,70,75,40,62,89,49,67,52,46,45,50,37,36,54,50,46,49,51,52,50,50,35,53,51,44,50,52,52,45,51,51,34,54,51,46,36,70,72,65,58,61,55,76,44,74,76,77,47,5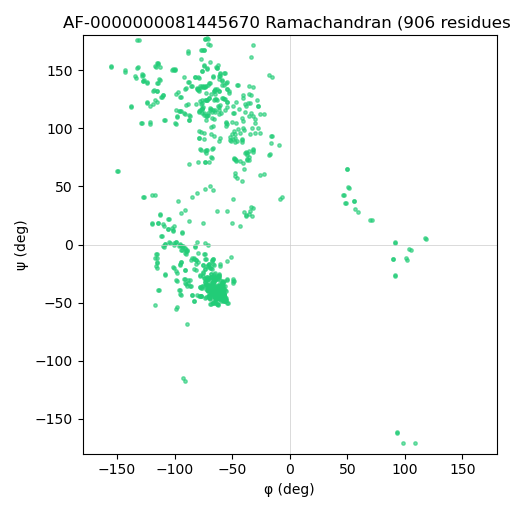0,74,54,63,64,63,122

Secondary structure (DSSP, 8-state):
----------PBPTTT-SB--SEETTEE--HHHHHHHHHHHHTT-----TTTT-----TTTTTT-HHHHHHHHHHTT--GGGS------------------------------------------------------------------------------------HHHHHHH---S----GGGS-SSSHHHHHHHHHHHHHHHHHHHHT----TT--TTPPP----EEESEEEHHHHHHHHHHHHHHHHHHHTTSTTTTTS-HHHHHHHHHHHHHHHHHHHHHHHHHHHH-S-TT---EE-TTSEEE-TTT-EEE-TTT-SS-HHHHTTT---HHHHHHHHTHHHHHHH---HHHHHHHHHHHHH--GGGGGGS-HHHHHHHHHHHHHHHHHHHHHHHHH-TTS-HHHHHHHHHHHHHHHHHHHHHHHHHHHHHHHH---SS-TT-HHHHS--/----------PBPTTT-SB--SEETTEE--HHHHHHHHHHHHTT-----TTTT-----TTTTTT-HHHHHHHHHHTT--GGGS------------------------------------------------------------------------------------HHHHHHH---S----GGGS-SSSHHHHHHHHHHHHHHHHHHHHT----TT--TTPPP----EEESEEEHHHHHHHHHHHHHHHHHHHTTSTTTTTS-HHHHHHHHHHHHHHHHHHHHHHHHHHHH-S-TT---EE-TTSEEE-TTT-EEE-TTT-SS-HHHHTTT---HHHHHHHHTHHHHHHH---HHHHHHHHHHHHH--GGGGGGS-HHHHHHHHHHHHHHHHHHHHHHHHH-TTS-HHHHHHHHHHHHHHHHHHHHHHHHHHHHHHHH---SS-TT-HHHHS--

pLDDT: mean 74.73, std 26.32, range [15.93, 98.81]